Protein 2LMK (pdb70)

Solvent-accessible surface area: 4854 Å² total; per-residue (Å²): 137,110,68,40,67,59,148,97,0,56,168,15,4,36,139,36,47,44,34,88,45,119,18,70,158,38,31,131,90,2,27,110,54,29,65,176,42,12,203,58,75,96,135,120,16,59,205,39,209,34,171,53,116,55,227,132,243

GO terms:
  GO:0005186 pheromone activity (F, IDA)
  GO:0005576 extracellular region (C, IDA)
  GO:0045925 positive regulation of female receptivity (P, IDA)
  GO:0005186 pheromone activity (F, IGI)
  GO:0005576 extracellular region (C, EXP)

Secondary structure (DSSP, 8-state):
-----TTHHHHHHTTHHHHSSSTHHHHHHHHTT-TTS----SGGGG--SS---SS--

Radius of gyration: 11.9 Å; Cα contacts (8 Å, |Δi|>4): 53; chains: 1; bounding box: 39×27×18 Å

InterPro domains:
  IPR032253 Exocrine gland-secreted peptide Esp1/Esp22 [PF16590] (5-95)
  IPR043126 Esp1, core domain [G3DSA:1.20.50.60] (46-102)

B-factor: mean 38.0, std 23.05, range [0.01, 75.53]

CATH classification: 1.20.50.60

Nearest PDB structures (foldseek):
  2lmk-assembly1_A  TM=7.986E-01  e=5.859E-09  Mus musculus
  7lvs-assembly1_B  TM=3.225E-01  e=2.787E+00  Mus musculus
  2lmk-assembly1_A  TM=8.133E-01  e=1.808E-08  Mus musculus
  2lmk-assembly1_A  TM=8.043E-01  e=3.909E-07  Mus musculus
  2lmk-assembly1_A  TM=8.385E-01  e=6.388E-10  Mus musculus

Structure (mmCIF, N/CA/C/O backbone):
data_2LMK
#
_entry.id   2LMK
#
loop_
_atom_site.group_PDB
_atom_site.id
_atom_site.type_symbol
_atom_site.label_atom_id
_atom_site.label_alt_id
_atom_site.label_comp_id
_atom_site.label_asym_id
_atom_site.label_entity_id
_atom_site.label_seq_id
_atom_site.pdbx_PDB_ins_code
_atom_site.Cartn_x
_atom_site.Cartn_y
_atom_site.Cartn_z
_atom_site.occupancy
_atom_site.B_iso_or_equiv
_atom_site.auth_seq_id
_atom_site.auth_comp_id
_atom_site.auth_asym_id
_atom_site.auth_atom_id
_atom_site.pdbx_PDB_model_num
ATOM 1 N N . GLY A 1 1 ? 1.330 0.000 0.000 1.00 13.00 46 GLY A N 1
ATOM 2 C CA . GLY A 1 1 ? 2.071 0.001 -1.247 1.00 45.03 46 GLY A CA 1
ATOM 3 C C . GLY A 1 1 ? 2.949 1.228 -1.399 1.00 73.12 46 GLY A C 1
ATOM 4 O O . GLY A 1 1 ? 4.145 1.183 -1.114 1.00 22.03 46 GLY A O 1
ATOM 8 N N . SER A 1 2 ? 2.353 2.327 -1.852 1.00 23.33 47 SER A N 1
ATOM 9 C CA . SER A 1 2 ? 3.090 3.570 -2.047 1.00 11.14 47 SER A CA 1
ATOM 10 C C . SER A 1 2 ? 2.134 4.745 -2.230 1.00 72.24 47 SER A C 1
ATOM 11 O O . SER A 1 2 ? 1.104 4.623 -2.893 1.00 44.40 47 SER A O 1
ATOM 19 N N . ASN A 1 3 ? 2.483 5.882 -1.638 1.00 10.11 48 ASN A N 1
ATOM 20 C CA . ASN A 1 3 ? 1.656 7.080 -1.735 1.00 23.30 48 ASN A CA 1
ATOM 21 C C . ASN A 1 3 ? 1.396 7.444 -3.193 1.00 75.14 48 ASN A C 1
ATOM 22 O O . ASN A 1 3 ? 2.107 7.016 -4.103 1.00 1.43 48 ASN A O 1
ATOM 33 N N . PRO A 1 4 ? 0.351 8.253 -3.423 1.00 41.45 49 PRO A N 1
ATOM 34 C CA . PRO A 1 4 ? -0.027 8.694 -4.769 1.00 54.33 49 PRO A CA 1
ATOM 35 C C . PRO A 1 4 ? 0.984 9.667 -5.366 1.00 54.32 49 PRO A C 1
ATOM 36 O O . PRO A 1 4 ? 2.083 9.837 -4.838 1.00 72.33 49 PRO A O 1
ATOM 47 N N . ASP A 1 5 ? 0.605 10.304 -6.469 1.00 13.44 50 ASP A N 1
ATOM 48 C CA . ASP A 1 5 ? 1.478 11.262 -7.137 1.00 2.24 50 ASP A CA 1
ATOM 49 C C . ASP A 1 5 ? 0.885 12.667 -7.085 1.00 31.32 50 ASP A C 1
ATOM 50 O O . ASP A 1 5 ? -0.309 12.855 -6.848 1.00 24.41 50 ASP A O 1
ATOM 59 N N . PRO A 1 6 ? 1.737 13.678 -7.310 1.00 73.04 51 PRO A N 1
ATOM 60 C CA . PRO A 1 6 ? 1.319 15.083 -7.294 1.00 42.11 51 PRO A CA 1
ATOM 61 C C . PRO A 1 6 ? 0.430 15.438 -8.481 1.00 64.54 51 PRO A C 1
ATOM 62 O O . PRO A 1 6 ? -0.086 16.551 -8.571 1.00 5.24 51 PRO A O 1
ATOM 73 N N . GLN A 1 7 ? 0.256 14.483 -9.390 1.00 0.21 52 GLN A N 1
ATOM 74 C CA . GLN A 1 7 ? -0.571 14.696 -10.572 1.00 1.32 52 GLN A CA 1
ATOM 75 C C . GLN A 1 7 ? -2.016 14.289 -10.305 1.00 54.25 52 GLN A C 1
ATOM 76 O O . GLN A 1 7 ? -2.950 14.921 -10.799 1.00 45.31 52 GLN A O 1
ATOM 90 N N . GLU A 1 8 ? -2.193 13.229 -9.522 1.00 41.54 53 GLU A N 1
ATOM 91 C CA . GLU A 1 8 ? -3.526 12.738 -9.192 1.00 45.12 53 GLU A CA 1
ATOM 92 C C . GLU A 1 8 ? -4.047 13.395 -7.917 1.00 72.14 53 GLU A C 1
ATOM 93 O O . GLU A 1 8 ? -5.236 13.692 -7.801 1.00 12.15 53 GLU A O 1
ATOM 105 N N . VAL A 1 9 ? -3.149 13.618 -6.963 1.00 41.14 54 VAL A N 1
ATOM 106 C CA . VAL A 1 9 ? -3.517 14.240 -5.697 1.00 60.10 54 VAL A CA 1
ATOM 107 C C . VAL A 1 9 ? -3.855 15.714 -5.886 1.00 43.55 54 VAL A C 1
ATOM 108 O O . VAL A 1 9 ? -4.855 16.204 -5.364 1.00 35.45 54 VAL A O 1
ATOM 121 N N . GLN A 1 10 ? -3.013 16.417 -6.638 1.00 70.21 55 GLN A N 1
ATOM 122 C CA . GLN A 1 10 ? -3.223 17.836 -6.896 1.00 42.43 55 GLN A CA 1
ATOM 123 C C . GLN A 1 10 ? -4.635 18.093 -7.412 1.00 41.12 55 GLN A C 1
ATOM 124 O O . GLN A 1 10 ? -5.345 18.960 -6.902 1.00 23.23 55 GLN A O 1
ATOM 138 N N . ARG A 1 11 ? -5.036 17.334 -8.427 1.00 42.30 56 ARG A N 1
ATOM 139 C CA . ARG A 1 11 ? -6.363 17.481 -9.013 1.00 23.00 56 ARG A CA 1
ATOM 140 C C . ARG A 1 11 ? -7.443 17.049 -8.026 1.00 75.13 56 ARG A C 1
ATOM 141 O O . ARG A 1 11 ? -8.614 17.393 -8.183 1.00 54.40 56 ARG A O 1
ATOM 162 N N . ALA A 1 12 ? -7.042 16.292 -7.010 1.00 43.14 57 ALA A N 1
ATOM 163 C CA . ALA A 1 12 ? -7.975 15.814 -5.998 1.00 1.21 57 ALA A CA 1
ATOM 164 C C . ALA A 1 12 ? -8.137 16.834 -4.876 1.00 22.14 57 ALA A C 1
ATOM 165 O O . ALA A 1 12 ? -9.150 16.846 -4.175 1.00 61.20 57 ALA A O 1
ATOM 172 N N . LEU A 1 13 ? -7.133 17.688 -4.709 1.00 61.23 58 LEU A N 1
ATOM 173 C CA . LEU A 1 13 ? -7.164 18.712 -3.671 1.00 24.13 58 LEU A CA 1
ATOM 174 C C . LEU A 1 13 ? -8.360 19.639 -3.856 1.00 14.23 58 LEU A C 1
ATOM 175 O O . LEU A 1 13 ? -9.147 19.846 -2.932 1.00 24.12 58 LEU A O 1
ATOM 191 N N . ALA A 1 14 ? -8.493 20.194 -5.056 1.00 61.32 59 ALA A N 1
ATOM 192 C CA . ALA A 1 14 ? -9.596 21.095 -5.364 1.00 10.43 59 ALA A CA 1
ATOM 193 C C . ALA A 1 14 ? -10.901 20.327 -5.537 1.00 74.55 59 ALA A C 1
ATOM 194 O O . ALA A 1 14 ? -11.971 20.922 -5.664 1.00 54.13 59 ALA A O 1
ATOM 201 N N . ARG A 1 15 ? -10.806 19.001 -5.543 1.00 62.02 60 ARG A N 1
ATOM 202 C CA . ARG A 1 15 ? -11.979 18.151 -5.704 1.00 33.04 60 ARG A CA 1
ATOM 203 C C . ARG A 1 15 ? -12.680 17.933 -4.366 1.00 10.54 60 ARG A C 1
ATOM 204 O O . ARG A 1 15 ? -13.752 17.331 -4.306 1.00 54.23 60 ARG A O 1
ATOM 225 N N . ILE A 1 16 ? -12.067 18.427 -3.295 1.00 64.03 61 ILE A N 1
ATOM 226 C CA . ILE A 1 16 ? -12.632 18.287 -1.959 1.00 62.11 61 ILE A CA 1
ATOM 227 C C . ILE A 1 16 ? -13.987 18.979 -1.860 1.00 2.50 61 ILE A C 1
ATOM 228 O O . ILE A 1 16 ? -14.803 18.650 -0.999 1.00 33.04 61 ILE A O 1
ATOM 244 N N . LEU A 1 17 ? -14.220 19.939 -2.748 1.00 15.51 62 LEU A N 1
ATOM 245 C CA . LEU A 1 17 ? -15.478 20.678 -2.763 1.00 12.45 62 LEU A CA 1
ATOM 246 C C . LEU A 1 17 ? -16.530 19.948 -3.592 1.00 25.34 62 LEU A C 1
ATOM 247 O O . LEU A 1 17 ? -17.731 20.127 -3.388 1.00 63.42 62 LEU A O 1
ATOM 263 N N . CYS A 1 18 ? -16.070 19.122 -4.526 1.00 22.13 63 CYS A N 1
ATOM 264 C CA . CYS A 1 18 ? -16.969 18.362 -5.385 1.00 73.20 63 CYS A CA 1
ATOM 265 C C . CYS A 1 18 ? -17.298 17.007 -4.765 1.00 35.12 63 CYS A C 1
ATOM 266 O O . CYS A 1 18 ? -18.411 16.501 -4.908 1.00 13.33 63 CYS A O 1
ATOM 273 N N . ALA A 1 19 ? -16.322 16.425 -4.076 1.00 14.13 64 ALA A N 1
ATOM 274 C CA . ALA A 1 19 ? -16.509 15.131 -3.432 1.00 25.33 64 ALA A CA 1
ATOM 275 C C . ALA A 1 19 ? -17.349 15.263 -2.167 1.00 34.25 64 ALA A C 1
ATOM 276 O O . ALA A 1 19 ? -18.455 14.726 -2.085 1.00 10.04 64 ALA A O 1
ATOM 283 N N . LEU A 1 20 ? -16.819 15.979 -1.182 1.00 12.53 65 LEU A N 1
ATOM 284 C CA . LEU A 1 20 ? -17.521 16.182 0.081 1.00 32.31 65 LEU A CA 1
ATOM 285 C C . LEU A 1 20 ? -17.775 14.851 0.782 1.00 2.13 65 LEU A C 1
ATOM 286 O O . LEU A 1 20 ? -18.877 14.308 0.725 1.00 31.20 65 LEU A O 1
ATOM 302 N N . GLY A 1 21 ? -16.746 14.332 1.446 1.00 12.22 66 GLY A N 1
ATOM 303 C CA . GLY A 1 21 ? -16.879 13.071 2.151 1.00 23.51 66 GLY A CA 1
ATOM 304 C C . GLY A 1 21 ? -16.036 11.971 1.535 1.00 12.13 66 GLY A C 1
ATOM 305 O O . GLY A 1 21 ? -15.772 10.953 2.173 1.00 30.41 66 GLY A O 1
ATOM 309 N N . GLU A 1 22 ? -15.615 12.177 0.291 1.00 31.22 67 GLU A N 1
ATOM 310 C CA . GLU A 1 22 ? -14.800 11.193 -0.411 1.00 62.40 67 GLU A CA 1
ATOM 311 C C . GLU A 1 22 ? -13.331 11.606 -0.414 1.00 62.15 67 GLU A C 1
ATOM 312 O O . GLU A 1 22 ? -12.444 10.792 -0.151 1.00 55.04 67 GLU A O 1
ATOM 324 N N . LEU A 1 23 ? -13.080 12.875 -0.715 1.00 14.42 68 LEU A N 1
ATOM 325 C CA . LEU A 1 23 ? -11.719 13.398 -0.753 1.00 51.35 68 LEU A CA 1
ATOM 326 C C . LEU A 1 23 ? -11.089 13.379 0.635 1.00 3.13 68 LEU A C 1
ATOM 327 O O . LEU A 1 23 ? -9.865 13.360 0.772 1.00 13.04 68 LEU A O 1
ATOM 343 N N . ASP A 1 24 ? -11.932 13.382 1.662 1.00 43.10 69 ASP A N 1
ATOM 344 C CA . ASP A 1 24 ? -11.457 13.362 3.041 1.00 74.42 69 ASP A CA 1
ATOM 345 C C . ASP A 1 24 ? -10.583 12.138 3.296 1.00 3.25 69 ASP A C 1
ATOM 346 O O . ASP A 1 24 ? -9.769 12.125 4.220 1.00 2.22 69 ASP A O 1
ATOM 355 N N . LYS A 1 25 ? -10.757 11.110 2.473 1.00 43.33 70 LYS A N 1
ATOM 356 C CA . LYS A 1 25 ? -9.984 9.881 2.608 1.00 10.22 70 LYS A CA 1
ATOM 357 C C . LYS A 1 25 ? -8.564 10.070 2.084 1.00 53.55 70 LYS A C 1
ATOM 358 O O . LYS A 1 25 ? -7.637 9.382 2.510 1.00 23.44 70 LYS A O 1
ATOM 377 N N . LEU A 1 26 ? -8.401 11.009 1.157 1.00 31.42 71 LEU A N 1
ATOM 378 C CA . LEU A 1 26 ? -7.093 11.290 0.575 1.00 33.22 71 LEU A CA 1
ATOM 379 C C . LEU A 1 26 ? -6.340 12.326 1.403 1.00 55.51 71 LEU A C 1
ATOM 380 O O . LEU A 1 26 ? -5.178 12.129 1.756 1.00 43.22 71 LEU A O 1
ATOM 396 N N . VAL A 1 27 ? -7.012 13.431 1.711 1.00 13.33 72 VAL A N 1
ATOM 397 C CA . VAL A 1 27 ? -6.408 14.498 2.501 1.00 53.03 72 VAL A CA 1
ATOM 398 C C . VAL A 1 27 ? -5.833 13.958 3.805 1.00 3.10 72 VAL A C 1
ATOM 399 O O . VAL A 1 27 ? -4.879 14.512 4.352 1.00 11.05 72 VAL A O 1
ATOM 412 N N . LYS A 1 28 ? -6.418 12.872 4.299 1.00 50.31 73 LYS A N 1
ATOM 413 C CA . LYS A 1 28 ? -5.963 12.254 5.539 1.00 54.32 73 LYS A CA 1
ATOM 414 C C . LYS A 1 28 ? -4.730 11.390 5.296 1.00 53.03 73 LYS A C 1
ATOM 415 O O . LYS A 1 28 ? -3.776 11.421 6.073 1.00 43.44 73 LYS A O 1
ATOM 434 N N . ASP A 1 29 ? -4.757 10.621 4.213 1.00 63.20 74 ASP A N 1
ATOM 435 C CA . ASP A 1 29 ? -3.640 9.750 3.866 1.00 24.13 74 ASP A CA 1
ATOM 436 C C . ASP A 1 29 ? -2.643 10.476 2.969 1.00 44.23 74 ASP A C 1
ATOM 437 O O . ASP A 1 29 ? -1.796 9.850 2.332 1.00 30.42 74 ASP A O 1
ATOM 446 N N . GLN A 1 30 ? -2.751 11.800 2.923 1.00 44.12 75 GLN A N 1
ATOM 447 C CA . GLN A 1 30 ? -1.859 12.611 2.101 1.00 33.35 75 GLN A CA 1
ATOM 448 C C . GLN A 1 30 ? -1.202 13.708 2.932 1.00 42.12 75 GLN A C 1
ATOM 449 O O . GLN A 1 30 ? 0.014 13.892 2.884 1.00 61.13 75 GLN A O 1
ATOM 463 N N . ALA A 1 31 ? -2.014 14.435 3.692 1.00 21.13 76 ALA A N 1
ATOM 464 C CA . ALA A 1 31 ? -1.511 15.513 4.534 1.00 23.04 76 ALA A CA 1
ATOM 465 C C . ALA A 1 31 ? -0.990 14.975 5.863 1.00 74.31 76 ALA A C 1
ATOM 466 O O . ALA A 1 31 ? -0.371 15.702 6.638 1.00 62.21 76 ALA A O 1
ATOM 473 N N . ASN A 1 32 ? -1.248 13.696 6.119 1.00 5.25 77 ASN A N 1
ATOM 474 C CA . ASN A 1 32 ? -0.806 13.061 7.356 1.00 62.12 77 ASN A CA 1
ATOM 475 C C . ASN A 1 32 ? -0.078 11.752 7.065 1.00 43.21 77 ASN A C 1
ATOM 476 O O . ASN A 1 32 ? 0.278 11.011 7.981 1.00 42.33 77 ASN A O 1
ATOM 487 N N . ALA A 1 33 ? 0.141 11.475 5.784 1.00 54.04 78 ALA A N 1
ATOM 488 C CA . ALA A 1 33 ? 0.828 10.258 5.372 1.00 64.32 78 ALA A CA 1
ATOM 489 C C . ALA A 1 33 ? 1.939 10.566 4.374 1.00 63.35 78 ALA A C 1
ATOM 490 O O . ALA A 1 33 ? 2.595 9.660 3.860 1.00 35.11 78 ALA A O 1
ATOM 497 N N . GLY A 1 34 ? 2.146 11.851 4.102 1.00 35.02 79 GLY A N 1
ATOM 498 C CA . GLY A 1 34 ? 3.178 12.255 3.165 1.00 15.14 79 GLY A CA 1
ATOM 499 C C . GLY A 1 34 ? 2.682 13.277 2.162 1.00 54.21 79 GLY A C 1
ATOM 500 O O . GLY A 1 34 ? 2.235 12.920 1.072 1.00 34.35 79 GLY A O 1
ATOM 504 N N . GLN A 1 35 ? 2.759 14.552 2.530 1.00 21.14 80 GLN A N 1
ATOM 505 C CA . GLN A 1 35 ? 2.312 15.628 1.654 1.00 11.34 80 GLN A CA 1
ATOM 506 C C . GLN A 1 35 ? 3.442 16.093 0.742 1.00 61.21 80 GLN A C 1
ATOM 507 O O . GLN A 1 35 ? 3.324 17.113 0.063 1.00 24.42 80 GLN A O 1
ATOM 521 N N . GLN A 1 36 ? 4.536 15.338 0.732 1.00 70.23 81 GLN A N 1
ATOM 522 C CA . GLN A 1 36 ? 5.688 15.674 -0.097 1.00 73.30 81 GLN A CA 1
ATOM 523 C C . GLN A 1 36 ? 5.363 15.500 -1.577 1.00 33.21 81 GLN A C 1
ATOM 524 O O . GLN A 1 36 ? 6.118 15.939 -2.443 1.00 51.52 81 GLN A O 1
ATOM 538 N N . GLU A 1 37 ? 4.234 14.855 -1.858 1.00 44.43 82 GLU A N 1
ATOM 539 C CA . GLU A 1 37 ? 3.811 14.623 -3.234 1.00 61.22 82 GLU A CA 1
ATOM 540 C C . GLU A 1 37 ? 3.712 15.938 -4.003 1.00 31.54 82 GLU A C 1
ATOM 541 O O . GLU A 1 37 ? 4.613 16.296 -4.761 1.00 62.21 82 GLU A O 1
ATOM 553 N N . PHE A 1 38 ? 2.610 16.652 -3.801 1.00 12.11 83 PHE A N 1
ATOM 554 C CA . PHE A 1 38 ? 2.391 17.926 -4.475 1.00 51.42 83 PHE A CA 1
ATOM 555 C C . PHE A 1 38 ? 3.104 19.059 -3.742 1.00 50.15 83 PHE A C 1
ATOM 556 O O . PHE A 1 38 ? 3.836 18.828 -2.780 1.00 21.20 83 PHE A O 1
ATOM 573 N N . LYS A 1 39 ? 2.885 20.285 -4.205 1.00 42.24 84 LYS A N 1
ATOM 574 C CA . LYS A 1 39 ? 3.505 21.456 -3.596 1.00 30.34 84 LYS A CA 1
ATOM 575 C C . LYS A 1 39 ? 2.475 22.556 -3.360 1.00 21.12 84 LYS A C 1
ATOM 576 O O . LYS A 1 39 ? 2.822 23.671 -2.968 1.00 54.11 84 LYS A O 1
ATOM 595 N N . LEU A 1 40 ? 1.208 22.235 -3.599 1.00 44.20 85 LEU A N 1
ATOM 596 C CA . LEU A 1 40 ? 0.127 23.196 -3.411 1.00 2.30 85 LEU A CA 1
ATOM 597 C C . LEU A 1 40 ? -0.442 23.106 -1.999 1.00 33.12 85 LEU A C 1
ATOM 598 O O . LEU A 1 40 ? -0.514 22.033 -1.400 1.00 32.24 85 LEU A O 1
ATOM 614 N N . PRO A 1 41 ? -0.859 24.258 -1.454 1.00 14.32 86 PRO A N 1
ATOM 615 C CA . PRO A 1 41 ? -1.433 24.335 -0.107 1.00 2.11 86 PRO A CA 1
ATOM 616 C C . PRO A 1 41 ? -2.809 23.684 -0.025 1.00 15.51 86 PRO A C 1
ATOM 617 O O . PRO A 1 41 ? -3.409 23.345 -1.045 1.00 70.12 86 PRO A O 1
ATOM 628 N N . LYS A 1 42 ? -3.306 23.514 1.196 1.00 73.35 87 LYS A N 1
ATOM 629 C CA . LYS A 1 42 ? -4.614 22.905 1.412 1.00 44.33 87 LYS A CA 1
ATOM 630 C C . LYS A 1 42 ? -5.710 23.966 1.438 1.00 64.22 87 LYS A C 1
ATOM 631 O O . LYS A 1 42 ? -6.880 23.669 1.197 1.00 62.31 87 LYS A O 1
ATOM 650 N N . ASP A 1 43 ? -5.323 25.203 1.730 1.00 62.41 88 ASP A N 1
ATOM 651 C CA . ASP A 1 43 ? -6.272 26.308 1.785 1.00 75.04 88 ASP A CA 1
ATOM 652 C C . ASP A 1 43 ? -6.719 26.711 0.383 1.00 61.34 88 ASP A C 1
ATOM 653 O O . ASP A 1 43 ? -7.805 27.261 0.200 1.00 40.13 88 ASP A O 1
ATOM 662 N N . PHE A 1 44 ? -5.873 26.434 -0.605 1.00 34.35 89 PHE A N 1
ATOM 663 C CA . PHE A 1 44 ? -6.180 26.769 -1.990 1.00 62.03 89 PHE A CA 1
ATOM 664 C C . PHE A 1 44 ? -7.484 26.112 -2.433 1.00 41.22 89 PHE A C 1
ATOM 665 O O . PHE A 1 44 ? -8.130 26.563 -3.380 1.00 20.21 89 PHE A O 1
ATOM 682 N N . THR A 1 45 ? -7.866 25.043 -1.742 1.00 23.32 90 THR A N 1
ATOM 683 C CA . THR A 1 45 ? -9.091 24.322 -2.064 1.00 22.15 90 THR A CA 1
ATOM 684 C C . THR A 1 45 ? -10.275 24.871 -1.276 1.00 22.22 90 THR A C 1
ATOM 685 O O . THR A 1 45 ? -11.072 24.112 -0.726 1.00 11.54 90 THR A O 1
ATOM 696 N N . GLY A 1 46 ? -10.384 26.195 -1.226 1.00 50.11 91 GLY A N 1
ATOM 697 C CA . GLY A 1 46 ? -11.475 26.823 -0.503 1.00 63.24 91 GLY A CA 1
ATOM 698 C C . GLY A 1 46 ? -12.669 27.112 -1.392 1.00 25.44 91 GLY A C 1
ATOM 699 O O . GLY A 1 46 ? -13.784 27.293 -0.904 1.00 33.32 91 GLY A O 1
ATOM 703 N N . ARG A 1 47 ? -12.434 27.156 -2.699 1.00 53.41 92 ARG A N 1
ATOM 704 C CA . ARG A 1 47 ? -13.499 27.428 -3.657 1.00 40.31 92 ARG A CA 1
ATOM 705 C C . ARG A 1 47 ? -13.243 26.703 -4.975 1.00 32.52 92 ARG A C 1
ATOM 706 O O . ARG A 1 47 ? -12.110 26.642 -5.452 1.00 10.11 92 ARG A O 1
ATOM 727 N N . SER A 1 48 ? -14.304 26.153 -5.557 1.00 61.42 93 SER A N 1
ATOM 728 C CA . SER A 1 48 ? -14.194 25.427 -6.817 1.00 43.13 93 SER A CA 1
ATOM 729 C C . SER A 1 48 ? -15.405 25.695 -7.706 1.00 24.20 93 SER A C 1
ATOM 730 O O . SER A 1 48 ? -16.303 26.453 -7.340 1.00 43.43 93 SER A O 1
ATOM 738 N N . LYS A 1 49 ? -15.422 25.066 -8.876 1.00 40.14 94 LYS A N 1
ATOM 739 C CA . LYS A 1 49 ? -16.522 25.234 -9.819 1.00 64.51 94 LYS A CA 1
ATOM 740 C C . LYS A 1 49 ? -17.646 24.245 -9.525 1.00 44.11 94 LYS A C 1
ATOM 741 O O . LYS A 1 49 ? -18.800 24.476 -9.887 1.00 64.25 94 LYS A O 1
ATOM 760 N N . CYS A 1 50 ? -17.302 23.144 -8.865 1.00 43.30 95 CYS A N 1
ATOM 761 C CA . CYS A 1 50 ? -18.281 22.121 -8.521 1.00 33.11 95 CYS A CA 1
ATOM 762 C C . CYS A 1 50 ? -18.844 22.355 -7.122 1.00 24.23 95 CYS A C 1
ATOM 763 O O . CYS A 1 50 ? -18.362 21.782 -6.144 1.00 62.03 95 CYS A O 1
ATOM 770 N N . ARG A 1 51 ? -19.866 23.200 -7.034 1.00 63.24 96 ARG A N 1
ATOM 771 C CA . ARG A 1 51 ? -20.493 23.510 -5.756 1.00 12.34 96 ARG A CA 1
ATOM 772 C C . ARG A 1 51 ? -20.901 22.234 -5.026 1.00 75.32 96 ARG A C 1
ATOM 773 O O . ARG A 1 51 ? -20.993 21.164 -5.629 1.00 43.42 96 ARG A O 1
ATOM 794 N N . SER A 1 52 ? -21.145 22.354 -3.725 1.00 74.11 97 SER A N 1
ATOM 795 C CA . SER A 1 52 ? -21.540 21.209 -2.912 1.00 43.24 97 SER A CA 1
ATOM 796 C C . SER A 1 52 ? -22.739 20.494 -3.527 1.00 14.34 97 SER A C 1
ATOM 797 O O . SER A 1 52 ? -22.890 19.279 -3.390 1.00 10.43 97 SER A O 1
ATOM 805 N N . LEU A 1 53 ? -23.591 21.256 -4.204 1.00 1.41 98 LEU A N 1
ATOM 806 C CA . LEU A 1 53 ? -24.779 20.697 -4.840 1.00 44.43 98 LEU A CA 1
ATOM 807 C C . LEU A 1 53 ? -25.619 19.918 -3.835 1.00 34.45 98 LEU A C 1
ATOM 808 O O . LEU A 1 53 ? -26.334 18.985 -4.198 1.00 74.05 98 LEU A O 1
ATOM 824 N N . GLY A 1 54 ? -25.530 20.308 -2.567 1.00 5.13 99 GLY A N 1
ATOM 825 C CA . GLY A 1 54 ? -26.289 19.636 -1.528 1.00 44.51 99 GLY A CA 1
ATOM 826 C C . GLY A 1 54 ? -27.378 20.515 -0.946 1.00 3.34 99 GLY A C 1
ATOM 827 O O . GLY A 1 54 ? -28.529 20.095 -0.833 1.00 14.43 99 GLY A O 1
ATOM 831 N N . ARG A 1 55 ? -27.013 21.738 -0.573 1.00 72.11 100 ARG A N 1
ATOM 832 C CA . ARG A 1 55 ? -27.967 22.677 0.004 1.00 55.12 100 ARG A CA 1
ATOM 833 C C . ARG A 1 55 ? -28.627 23.519 -1.084 1.00 53.14 100 ARG A C 1
ATOM 834 O O . ARG A 1 55 ? -28.699 24.744 -0.977 1.00 62.34 100 ARG A O 1
ATOM 855 N N . ILE A 1 56 ? -29.107 22.854 -2.130 1.00 50.41 101 ILE A N 1
ATOM 856 C CA . ILE A 1 56 ? -29.761 23.541 -3.237 1.00 11.42 101 ILE A CA 1
ATOM 857 C C . ILE A 1 56 ? -31.277 23.530 -3.072 1.00 70.22 101 ILE A C 1
ATOM 858 O O . ILE A 1 56 ? -32.013 23.242 -4.016 1.00 72.02 101 ILE A O 1
ATOM 874 N N . LYS A 1 57 ? -31.738 23.846 -1.867 1.00 11.40 102 LYS A N 1
ATOM 875 C CA . LYS A 1 57 ? -33.167 23.876 -1.577 1.00 41.14 102 LYS A CA 1
ATOM 876 C C . LYS A 1 57 ? -33.489 24.946 -0.539 1.00 75.11 102 LYS A C 1
ATOM 877 O O . LYS A 1 57 ? -32.594 25.618 -0.027 1.00 42.23 102 LYS A O 1
ATOM 896 N N . GLY A 1 1 ? -4.810 5.519 -2.271 1.00 60.24 46 GLY A N 2
ATOM 897 C CA . GLY A 1 1 ? -3.576 6.283 -2.303 1.00 74.52 46 GLY A CA 2
ATOM 898 C C . GLY A 1 1 ? -2.455 5.544 -3.007 1.00 53.02 46 GLY A C 2
ATOM 899 O O . GLY A 1 1 ? -2.153 5.821 -4.168 1.00 0.23 46 GLY A O 2
ATOM 903 N N . SER A 1 2 ? -1.836 4.602 -2.303 1.00 43.02 47 SER A N 2
ATOM 904 C CA . SER A 1 2 ? -0.738 3.825 -2.866 1.00 44.01 47 SER A CA 2
ATOM 905 C C . SER A 1 2 ? 0.416 4.734 -3.277 1.00 44.31 47 SER A C 2
ATOM 906 O O . SER A 1 2 ? 0.982 4.587 -4.360 1.00 33.03 47 SER A O 2
ATOM 914 N N . ASN A 1 3 ? 0.760 5.675 -2.404 1.00 2.24 48 ASN A N 2
ATOM 915 C CA . ASN A 1 3 ? 1.846 6.610 -2.675 1.00 24.12 48 ASN A CA 2
ATOM 916 C C . ASN A 1 3 ? 1.635 7.317 -4.010 1.00 14.42 48 ASN A C 2
ATOM 917 O O . ASN A 1 3 ? 2.372 7.111 -4.974 1.00 73.30 48 ASN A O 2
ATOM 928 N N . PRO A 1 4 ? 0.604 8.173 -4.069 1.00 14.32 49 PRO A N 2
ATOM 929 C CA . PRO A 1 4 ? 0.271 8.930 -5.280 1.00 21.14 49 PRO A CA 2
ATOM 930 C C . PRO A 1 4 ? 1.307 10.003 -5.595 1.00 42.32 49 PRO A C 2
ATOM 931 O O . PRO A 1 4 ? 2.389 10.027 -5.008 1.00 12.34 49 PRO A O 2
ATOM 942 N N . ASP A 1 5 ? 0.970 10.889 -6.525 1.00 54.54 50 ASP A N 2
ATOM 943 C CA . ASP A 1 5 ? 1.871 11.967 -6.918 1.00 35.11 50 ASP A CA 2
ATOM 944 C C . ASP A 1 5 ? 1.228 13.329 -6.674 1.00 31.32 50 ASP A C 2
ATOM 945 O O . ASP A 1 5 ? 0.011 13.452 -6.536 1.00 53.42 50 ASP A O 2
ATOM 954 N N . PRO A 1 6 ? 2.064 14.376 -6.617 1.00 53.35 51 PRO A N 2
ATOM 955 C CA . PRO A 1 6 ? 1.600 15.748 -6.389 1.00 75.11 51 PRO A CA 2
ATOM 956 C C . PRO A 1 6 ? 0.826 16.304 -7.580 1.00 22.01 51 PRO A C 2
ATOM 957 O O . PRO A 1 6 ? 0.251 17.389 -7.505 1.00 14.12 51 PRO A O 2
ATOM 968 N N . GLN A 1 7 ? 0.817 15.553 -8.677 1.00 4.33 52 GLN A N 2
ATOM 969 C CA . GLN A 1 7 ? 0.114 15.973 -9.883 1.00 63.22 52 GLN A CA 2
ATOM 970 C C . GLN A 1 7 ? -1.308 15.422 -9.904 1.00 1.53 52 GLN A C 2
ATOM 971 O O . GLN A 1 7 ? -2.219 16.053 -10.439 1.00 31.14 52 GLN A O 2
ATOM 985 N N . GLU A 1 8 ? -1.489 14.243 -9.318 1.00 33.01 53 GLU A N 2
ATOM 986 C CA . GLU A 1 8 ? -2.801 13.608 -9.271 1.00 12.14 53 GLU A CA 2
ATOM 987 C C . GLU A 1 8 ? -3.562 14.024 -8.015 1.00 21.43 53 GLU A C 2
ATOM 988 O O . GLU A 1 8 ? -4.792 14.003 -7.985 1.00 74.41 53 GLU A O 2
ATOM 1000 N N . VAL A 1 9 ? -2.820 14.401 -6.978 1.00 61.32 54 VAL A N 2
ATOM 1001 C CA . VAL A 1 9 ? -3.423 14.822 -5.719 1.00 60.33 54 VAL A CA 2
ATOM 1002 C C . VAL A 1 9 ? -3.831 16.290 -5.769 1.00 75.44 54 VAL A C 2
ATOM 1003 O O . VAL A 1 9 ? -4.935 16.651 -5.362 1.00 30.44 54 VAL A O 2
ATOM 1016 N N . GLN A 1 10 ? -2.934 17.131 -6.273 1.00 11.03 55 GLN A N 2
ATOM 1017 C CA . GLN A 1 10 ? -3.202 18.561 -6.376 1.00 22.40 55 GLN A CA 2
ATOM 1018 C C . GLN A 1 10 ? -4.479 18.819 -7.169 1.00 2.54 55 GLN A C 2
ATOM 1019 O O . GLN A 1 10 ? -5.210 19.771 -6.893 1.00 21.11 55 GLN A O 2
ATOM 1033 N N . ARG A 1 11 ? -4.741 17.967 -8.154 1.00 43.10 56 ARG A N 2
ATOM 1034 C CA . ARG A 1 11 ? -5.929 18.105 -8.988 1.00 22.13 56 ARG A CA 2
ATOM 1035 C C . ARG A 1 11 ? -7.181 17.686 -8.223 1.00 70.42 56 ARG A C 2
ATOM 1036 O O . ARG A 1 11 ? -8.297 18.047 -8.595 1.00 72.50 56 ARG A O 2
ATOM 1057 N N . ALA A 1 12 ? -6.987 16.921 -7.154 1.00 2.04 57 ALA A N 2
ATOM 1058 C CA . ALA A 1 12 ? -8.100 16.454 -6.336 1.00 64.13 57 ALA A CA 2
ATOM 1059 C C . ALA A 1 12 ? -8.459 17.475 -5.262 1.00 43.45 57 ALA A C 2
ATOM 1060 O O . ALA A 1 12 ? -9.575 17.478 -4.742 1.00 53.13 57 ALA A O 2
ATOM 1067 N N . LEU A 1 13 ? -7.506 18.341 -4.934 1.00 53.21 58 LEU A N 2
ATOM 1068 C CA . LEU A 1 13 ? -7.722 19.368 -3.921 1.00 11.22 58 LEU A CA 2
ATOM 1069 C C . LEU A 1 13 ? -8.985 20.170 -4.218 1.00 73.33 58 LEU A C 2
ATOM 1070 O O . LEU A 1 13 ? -9.799 20.418 -3.329 1.00 24.12 58 LEU A O 2
ATOM 1086 N N . ALA A 1 14 ? -9.143 20.570 -5.476 1.00 15.03 59 ALA A N 2
ATOM 1087 C CA . ALA A 1 14 ? -10.310 21.339 -5.891 1.00 45.54 59 ALA A CA 2
ATOM 1088 C C . ALA A 1 14 ? -11.549 20.455 -5.976 1.00 11.30 59 ALA A C 2
ATOM 1089 O O . ALA A 1 14 ? -12.676 20.951 -6.004 1.00 63.23 59 ALA A O 2
ATOM 1096 N N . ARG A 1 15 ? -11.334 19.145 -6.017 1.00 24.53 60 ARG A N 2
ATOM 1097 C CA . ARG A 1 15 ? -12.434 18.192 -6.100 1.00 62.41 60 ARG A CA 2
ATOM 1098 C C . ARG A 1 15 ? -13.064 17.968 -4.729 1.00 35.12 60 ARG A C 2
ATOM 1099 O O . ARG A 1 15 ? -14.066 17.262 -4.603 1.00 3.20 60 ARG A O 2
ATOM 1120 N N . ILE A 1 16 ? -12.472 18.573 -3.705 1.00 23.20 61 ILE A N 2
ATOM 1121 C CA . ILE A 1 16 ? -12.976 18.440 -2.344 1.00 22.12 61 ILE A CA 2
ATOM 1122 C C . ILE A 1 16 ? -14.323 19.136 -2.186 1.00 54.03 61 ILE A C 2
ATOM 1123 O O . ILE A 1 16 ? -15.030 18.928 -1.199 1.00 55.13 61 ILE A O 2
ATOM 1139 N N . LEU A 1 17 ? -14.674 19.962 -3.166 1.00 33.12 62 LEU A N 2
ATOM 1140 C CA . LEU A 1 17 ? -15.939 20.688 -3.138 1.00 12.33 62 LEU A CA 2
ATOM 1141 C C . LEU A 1 17 ? -17.043 19.886 -3.820 1.00 42.51 62 LEU A C 2
ATOM 1142 O O . LEU A 1 17 ? -18.205 19.942 -3.417 1.00 51.12 62 LEU A O 2
ATOM 1158 N N . CYS A 1 18 ? -16.671 19.139 -4.854 1.00 52.43 63 CYS A N 2
ATOM 1159 C CA . CYS A 1 18 ? -17.628 18.324 -5.592 1.00 52.03 63 CYS A CA 2
ATOM 1160 C C . CYS A 1 18 ? -17.729 16.925 -4.991 1.00 2.21 63 CYS A C 2
ATOM 1161 O O . CYS A 1 18 ? -18.825 16.404 -4.785 1.00 5.32 63 CYS A O 2
ATOM 1168 N N . ALA A 1 19 ? -16.577 16.323 -4.712 1.00 14.15 64 ALA A N 2
ATOM 1169 C CA . ALA A 1 19 ? -16.535 14.986 -4.132 1.00 13.41 64 ALA A CA 2
ATOM 1170 C C . ALA A 1 19 ? -17.512 14.862 -2.967 1.00 60.03 64 ALA A C 2
ATOM 1171 O O . ALA A 1 19 ? -18.616 14.339 -3.123 1.00 55.40 64 ALA A O 2
ATOM 1178 N N . LEU A 1 20 ? -17.099 15.344 -1.801 1.00 5.23 65 LEU A N 2
ATOM 1179 C CA . LEU A 1 20 ? -17.937 15.286 -0.608 1.00 53.44 65 LEU A CA 2
ATOM 1180 C C . LEU A 1 20 ? -18.347 13.850 -0.300 1.00 24.13 65 LEU A C 2
ATOM 1181 O O . LEU A 1 20 ? -19.530 13.515 -0.311 1.00 33.15 65 LEU A O 2
ATOM 1197 N N . GLY A 1 21 ? -17.358 13.005 -0.022 1.00 72.34 66 GLY A N 2
ATOM 1198 C CA . GLY A 1 21 ? -17.636 11.614 0.288 1.00 50.53 66 GLY A CA 2
ATOM 1199 C C . GLY A 1 21 ? -16.593 10.674 -0.282 1.00 70.32 66 GLY A C 2
ATOM 1200 O O . GLY A 1 21 ? -16.465 9.535 0.166 1.00 60.11 66 GLY A O 2
ATOM 1204 N N . GLU A 1 22 ? -15.847 11.150 -1.274 1.00 52.21 67 GLU A N 2
ATOM 1205 C CA . GLU A 1 22 ? -14.812 10.342 -1.907 1.00 71.52 67 GLU A CA 2
ATOM 1206 C C . GLU A 1 22 ? -13.430 10.944 -1.671 1.00 12.30 67 GLU A C 2
ATOM 1207 O O . GLU A 1 22 ? -12.430 10.228 -1.607 1.00 74.30 67 GLU A O 2
ATOM 1219 N N . LEU A 1 23 ? -13.382 12.266 -1.543 1.00 21.43 68 LEU A N 2
ATOM 1220 C CA . LEU A 1 23 ? -12.123 12.967 -1.314 1.00 71.40 68 LEU A CA 2
ATOM 1221 C C . LEU A 1 23 ? -11.605 12.709 0.097 1.00 21.13 68 LEU A C 2
ATOM 1222 O O . LEU A 1 23 ? -10.416 12.872 0.372 1.00 11.43 68 LEU A O 2
ATOM 1238 N N . ASP A 1 24 ? -12.504 12.303 0.987 1.00 11.31 69 ASP A N 2
ATOM 1239 C CA . ASP A 1 24 ? -12.137 12.019 2.370 1.00 54.43 69 ASP A CA 2
ATOM 1240 C C . ASP A 1 24 ? -11.100 10.903 2.438 1.00 32.24 69 ASP A C 2
ATOM 1241 O O . ASP A 1 24 ? -10.419 10.734 3.450 1.00 12.52 69 ASP A O 2
ATOM 1250 N N . LYS A 1 25 ? -10.986 10.141 1.356 1.00 42.12 70 LYS A N 2
ATOM 1251 C CA . LYS A 1 25 ? -10.032 9.040 1.292 1.00 51.04 70 LYS A CA 2
ATOM 1252 C C . LYS A 1 25 ? -8.657 9.536 0.855 1.00 73.23 70 LYS A C 2
ATOM 1253 O O . LYS A 1 25 ? -7.696 8.767 0.803 1.00 13.04 70 LYS A O 2
ATOM 1272 N N . LEU A 1 26 ? -8.570 10.824 0.542 1.00 20.02 71 LEU A N 2
ATOM 1273 C CA . LEU A 1 26 ? -7.312 11.423 0.111 1.00 4.01 71 LEU A CA 2
ATOM 1274 C C . LEU A 1 26 ? -6.950 12.619 0.986 1.00 50.11 71 LEU A C 2
ATOM 1275 O O . LEU A 1 26 ? -5.848 12.694 1.529 1.00 64.12 71 LEU A O 2
ATOM 1291 N N . VAL A 1 27 ? -7.887 13.552 1.120 1.00 10.41 72 VAL A N 2
ATOM 1292 C CA . VAL A 1 27 ? -7.669 14.744 1.932 1.00 63.31 72 VAL A CA 2
ATOM 1293 C C . VAL A 1 27 ? -7.257 14.373 3.352 1.00 2.02 72 VAL A C 2
ATOM 1294 O O . VAL A 1 27 ? -6.603 15.153 4.045 1.00 52.31 72 VAL A O 2
ATOM 1307 N N . LYS A 1 28 ? -7.643 13.176 3.781 1.00 40.11 73 LYS A N 2
ATOM 1308 C CA . LYS A 1 28 ? -7.313 12.699 5.119 1.00 71.14 73 LYS A CA 2
ATOM 1309 C C . LYS A 1 28 ? -6.193 11.665 5.067 1.00 43.15 73 LYS A C 2
ATOM 1310 O O . LYS A 1 28 ? -5.371 11.580 5.979 1.00 3.21 73 LYS A O 2
ATOM 1329 N N . ASP A 1 29 ? -6.166 10.883 3.993 1.00 24.44 74 ASP A N 2
ATOM 1330 C CA . ASP A 1 29 ? -5.144 9.856 3.821 1.00 12.03 74 ASP A CA 2
ATOM 1331 C C . ASP A 1 29 ? -3.857 10.458 3.267 1.00 62.13 74 ASP A C 2
ATOM 1332 O O . ASP A 1 29 ? -2.894 9.742 2.994 1.00 62.02 74 ASP A O 2
ATOM 1341 N N . GLN A 1 30 ? -3.849 11.777 3.102 1.00 31.22 75 GLN A N 2
ATOM 1342 C CA . GLN A 1 30 ? -2.680 12.474 2.578 1.00 34.13 75 GLN A CA 2
ATOM 1343 C C . GLN A 1 30 ? -2.222 13.566 3.539 1.00 11.10 75 GLN A C 2
ATOM 1344 O O . GLN A 1 30 ? -1.135 13.488 4.110 1.00 21.42 75 GLN A O 2
ATOM 1358 N N . ALA A 1 31 ? -3.058 14.584 3.712 1.00 54.41 76 ALA A N 2
ATOM 1359 C CA . ALA A 1 31 ? -2.740 15.692 4.605 1.00 64.44 76 ALA A CA 2
ATOM 1360 C C . ALA A 1 31 ? -2.734 15.239 6.061 1.00 62.33 76 ALA A C 2
ATOM 1361 O O . ALA A 1 31 ? -2.034 15.810 6.895 1.00 10.44 76 ALA A O 2
ATOM 1368 N N . ASN A 1 32 ? -3.519 14.208 6.358 1.00 10.52 77 ASN A N 2
ATOM 1369 C CA . ASN A 1 32 ? -3.605 13.680 7.715 1.00 61.33 77 ASN A CA 2
ATOM 1370 C C . ASN A 1 32 ? -2.900 12.331 7.818 1.00 21.34 77 ASN A C 2
ATOM 1371 O O . ASN A 1 32 ? -2.993 11.647 8.837 1.00 4.25 77 ASN A O 2
ATOM 1382 N N . ALA A 1 33 ? -2.195 11.955 6.756 1.00 22.45 78 ALA A N 2
ATOM 1383 C CA . ALA A 1 33 ? -1.472 10.689 6.729 1.00 41.23 78 ALA A CA 2
ATOM 1384 C C . ALA A 1 33 ? -0.040 10.886 6.244 1.00 65.11 78 ALA A C 2
ATOM 1385 O O . ALA A 1 33 ? 0.708 9.923 6.077 1.00 34.23 78 ALA A O 2
ATOM 1392 N N . GLY A 1 34 ? 0.337 12.141 6.018 1.00 21.01 79 GLY A N 2
ATOM 1393 C CA . GLY A 1 34 ? 1.679 12.441 5.554 1.00 71.34 79 GLY A CA 2
ATOM 1394 C C . GLY A 1 34 ? 1.692 13.021 4.153 1.00 15.45 79 GLY A C 2
ATOM 1395 O O . GLY A 1 34 ? 1.824 12.290 3.173 1.00 23.50 79 GLY A O 2
ATOM 1399 N N . GLN A 1 35 ? 1.551 14.340 4.060 1.00 24.30 80 GLN A N 2
ATOM 1400 C CA . GLN A 1 35 ? 1.545 15.017 2.769 1.00 51.12 80 GLN A CA 2
ATOM 1401 C C . GLN A 1 35 ? 2.946 15.056 2.167 1.00 32.23 80 GLN A C 2
ATOM 1402 O O . GLN A 1 35 ? 3.616 16.087 2.199 1.00 1.40 80 GLN A O 2
ATOM 1416 N N . GLN A 1 36 ? 3.381 13.925 1.621 1.00 41.34 81 GLN A N 2
ATOM 1417 C CA . GLN A 1 36 ? 4.703 13.831 1.013 1.00 62.31 81 GLN A CA 2
ATOM 1418 C C . GLN A 1 36 ? 4.635 14.110 -0.485 1.00 22.02 81 GLN A C 2
ATOM 1419 O O . GLN A 1 36 ? 5.651 14.389 -1.120 1.00 4.41 81 GLN A O 2
ATOM 1433 N N . GLU A 1 37 ? 3.431 14.032 -1.042 1.00 71.14 82 GLU A N 2
ATOM 1434 C CA . GLU A 1 37 ? 3.232 14.275 -2.466 1.00 52.33 82 GLU A CA 2
ATOM 1435 C C . GLU A 1 37 ? 3.360 15.762 -2.787 1.00 63.43 82 GLU A C 2
ATOM 1436 O O . GLU A 1 37 ? 4.397 16.216 -3.271 1.00 4.35 82 GLU A O 2
ATOM 1448 N N . PHE A 1 38 ? 2.299 16.513 -2.516 1.00 12.42 83 PHE A N 2
ATOM 1449 C CA . PHE A 1 38 ? 2.291 17.948 -2.777 1.00 2.13 83 PHE A CA 2
ATOM 1450 C C . PHE A 1 38 ? 3.020 18.706 -1.671 1.00 32.02 83 PHE A C 2
ATOM 1451 O O . PHE A 1 38 ? 3.545 18.106 -0.733 1.00 23.11 83 PHE A O 2
ATOM 1468 N N . LYS A 1 39 ? 3.048 20.029 -1.788 1.00 14.21 84 LYS A N 2
ATOM 1469 C CA . LYS A 1 39 ? 3.710 20.872 -0.799 1.00 64.54 84 LYS A CA 2
ATOM 1470 C C . LYS A 1 39 ? 3.062 22.251 -0.738 1.00 22.14 84 LYS A C 2
ATOM 1471 O O . LYS A 1 39 ? 3.738 23.257 -0.516 1.00 63.54 84 LYS A O 2
ATOM 1490 N N . LEU A 1 40 ? 1.749 22.291 -0.933 1.00 12.52 85 LEU A N 2
ATOM 1491 C CA . LEU A 1 40 ? 1.009 23.548 -0.898 1.00 14.14 85 LEU A CA 2
ATOM 1492 C C . LEU A 1 40 ? -0.289 23.394 -0.111 1.00 20.23 85 LEU A C 2
ATOM 1493 O O . LEU A 1 40 ? -0.804 22.291 0.075 1.00 70.04 85 LEU A O 2
ATOM 1509 N N . PRO A 1 41 ? -0.833 24.525 0.362 1.00 4.13 86 PRO A N 2
ATOM 1510 C CA . PRO A 1 41 ? -2.079 24.542 1.134 1.00 5.24 86 PRO A CA 2
ATOM 1511 C C . PRO A 1 41 ? -3.294 24.199 0.280 1.00 14.34 86 PRO A C 2
ATOM 1512 O O . PRO A 1 41 ? -3.160 23.754 -0.859 1.00 70.54 86 PRO A O 2
ATOM 1523 N N . LYS A 1 42 ? -4.482 24.410 0.838 1.00 2.31 87 LYS A N 2
ATOM 1524 C CA . LYS A 1 42 ? -5.723 24.126 0.128 1.00 62.53 87 LYS A CA 2
ATOM 1525 C C . LYS A 1 42 ? -6.209 25.355 -0.633 1.00 2.11 87 LYS A C 2
ATOM 1526 O O . LYS A 1 42 ? -7.365 25.422 -1.050 1.00 71.54 87 LYS A O 2
ATOM 1545 N N . ASP A 1 43 ? -5.319 26.325 -0.811 1.00 2.25 88 ASP A N 2
ATOM 1546 C CA . ASP A 1 43 ? -5.657 27.552 -1.523 1.00 64.45 88 ASP A CA 2
ATOM 1547 C C . ASP A 1 43 ? -6.133 27.243 -2.940 1.00 3.43 88 ASP A C 2
ATOM 1548 O O . ASP A 1 43 ? -6.839 28.041 -3.556 1.00 14.43 88 ASP A O 2
ATOM 1557 N N . PHE A 1 44 ? -5.740 26.081 -3.451 1.00 2.33 89 PHE A N 2
ATOM 1558 C CA . PHE A 1 44 ? -6.124 25.668 -4.795 1.00 55.33 89 PHE A CA 2
ATOM 1559 C C . PHE A 1 44 ? -7.572 25.186 -4.823 1.00 23.42 89 PHE A C 2
ATOM 1560 O O . PHE A 1 44 ? -8.118 24.883 -5.884 1.00 52.43 89 PHE A O 2
ATOM 1577 N N . THR A 1 45 ? -8.188 25.115 -3.647 1.00 32.20 90 THR A N 2
ATOM 1578 C CA . THR A 1 45 ? -9.571 24.668 -3.535 1.00 23.44 90 THR A CA 2
ATOM 1579 C C . THR A 1 45 ? -10.530 25.852 -3.487 1.00 25.30 90 THR A C 2
ATOM 1580 O O . THR A 1 45 ? -11.667 25.724 -3.037 1.00 34.11 90 THR A O 2
ATOM 1591 N N . GLY A 1 46 ? -10.062 27.005 -3.955 1.00 52.12 91 GLY A N 2
ATOM 1592 C CA . GLY A 1 46 ? -10.892 28.196 -3.957 1.00 70.32 91 GLY A CA 2
ATOM 1593 C C . GLY A 1 46 ? -10.804 28.961 -5.263 1.00 14.24 91 GLY A C 2
ATOM 1594 O O . GLY A 1 46 ? -10.980 30.179 -5.288 1.00 50.54 91 GLY A O 2
ATOM 1598 N N . ARG A 1 47 ? -10.531 28.246 -6.349 1.00 4.22 92 ARG A N 2
ATOM 1599 C CA . ARG A 1 47 ? -10.417 28.867 -7.663 1.00 60.53 92 ARG A CA 2
ATOM 1600 C C . ARG A 1 47 ? -11.488 28.334 -8.610 1.00 71.34 92 ARG A C 2
ATOM 1601 O O . ARG A 1 47 ? -11.892 29.015 -9.553 1.00 62.51 92 ARG A O 2
ATOM 1622 N N . SER A 1 48 ? -11.944 27.112 -8.353 1.00 24.21 93 SER A N 2
ATOM 1623 C CA . SER A 1 48 ? -12.965 26.486 -9.185 1.00 24.53 93 SER A CA 2
ATOM 1624 C C . SER A 1 48 ? -14.314 27.172 -8.997 1.00 33.52 93 SER A C 2
ATOM 1625 O O . SER A 1 48 ? -14.408 28.221 -8.360 1.00 23.13 93 SER A O 2
ATOM 1633 N N . LYS A 1 49 ? -15.359 26.571 -9.556 1.00 70.24 94 LYS A N 2
ATOM 1634 C CA . LYS A 1 49 ? -16.705 27.121 -9.451 1.00 73.31 94 LYS A CA 2
ATOM 1635 C C . LYS A 1 49 ? -17.633 26.152 -8.725 1.00 13.55 94 LYS A C 2
ATOM 1636 O O . LYS A 1 49 ? -18.836 26.394 -8.613 1.00 5.41 94 LYS A O 2
ATOM 1655 N N . CYS A 1 50 ? -17.068 25.056 -8.231 1.00 2.13 95 CYS A N 2
ATOM 1656 C CA . CYS A 1 50 ? -17.844 24.051 -7.514 1.00 4.54 95 CYS A CA 2
ATOM 1657 C C . CYS A 1 50 ? -18.267 24.568 -6.142 1.00 13.52 95 CYS A C 2
ATOM 1658 O O . CYS A 1 50 ? -17.641 24.256 -5.129 1.00 12.11 95 CYS A O 2
ATOM 1665 N N . ARG A 1 51 ? -19.334 25.360 -6.118 1.00 12.52 96 ARG A N 2
ATOM 1666 C CA . ARG A 1 51 ? -19.841 25.922 -4.871 1.00 73.44 96 ARG A CA 2
ATOM 1667 C C . ARG A 1 51 ? -20.100 24.822 -3.846 1.00 23.04 96 ARG A C 2
ATOM 1668 O O . ARG A 1 51 ? -19.999 23.635 -4.155 1.00 23.24 96 ARG A O 2
ATOM 1689 N N . SER A 1 52 ? -20.433 25.226 -2.624 1.00 20.01 97 SER A N 2
ATOM 1690 C CA . SER A 1 52 ? -20.702 24.275 -1.551 1.00 44.42 97 SER A CA 2
ATOM 1691 C C . SER A 1 52 ? -22.031 23.563 -1.777 1.00 73.54 97 SER A C 2
ATOM 1692 O O . SER A 1 52 ? -23.060 23.950 -1.221 1.00 43.31 97 SER A O 2
ATOM 1700 N N . LEU A 1 53 ? -22.003 22.518 -2.598 1.00 12.13 98 LEU A N 2
ATOM 1701 C CA . LEU A 1 53 ? -23.206 21.749 -2.899 1.00 2.20 98 LEU A CA 2
ATOM 1702 C C . LEU A 1 53 ? -23.349 20.567 -1.946 1.00 15.35 98 LEU A C 2
ATOM 1703 O O . LEU A 1 53 ? -23.662 19.453 -2.364 1.00 13.50 98 LEU A O 2
ATOM 1719 N N . GLY A 1 54 ? -23.120 20.819 -0.660 1.00 75.11 99 GLY A N 2
ATOM 1720 C CA . GLY A 1 54 ? -23.231 19.767 0.333 1.00 34.40 99 GLY A CA 2
ATOM 1721 C C . GLY A 1 54 ? -24.545 19.818 1.088 1.00 62.00 99 GLY A C 2
ATOM 1722 O O . GLY A 1 54 ? -24.889 18.884 1.813 1.00 4.30 99 GLY A O 2
ATOM 1726 N N . ARG A 1 55 ? -25.280 20.912 0.919 1.00 11.13 100 ARG A N 2
ATOM 1727 C CA . ARG A 1 55 ? -26.562 21.083 1.593 1.00 63.30 100 ARG A CA 2
ATOM 1728 C C . ARG A 1 55 ? -27.610 20.137 1.015 1.00 70.33 100 ARG A C 2
ATOM 1729 O O . ARG A 1 55 ? -28.391 20.519 0.143 1.00 71.44 100 ARG A O 2
ATOM 1750 N N . ILE A 1 56 ? -27.620 18.902 1.506 1.00 54.13 101 ILE A N 2
ATOM 1751 C CA . ILE A 1 56 ? -28.573 17.902 1.038 1.00 4.50 101 ILE A CA 2
ATOM 1752 C C . ILE A 1 56 ? -29.102 17.063 2.196 1.00 2.31 101 ILE A C 2
ATOM 1753 O O . ILE A 1 56 ? -28.411 16.179 2.704 1.00 52.35 101 ILE A O 2
ATOM 1769 N N . LYS A 1 57 ? -30.333 17.345 2.609 1.00 20.51 102 LYS A N 2
ATOM 1770 C CA . LYS A 1 57 ? -30.958 16.614 3.705 1.00 12.44 102 LYS A CA 2
ATOM 1771 C C . LYS A 1 57 ? -31.067 15.129 3.378 1.00 64.43 102 LYS A C 2
ATOM 1772 O O . LYS A 1 57 ? -31.977 14.705 2.665 1.00 20.12 102 LYS A O 2
ATOM 1791 N N . GLY A 1 1 ? 3.910 1.618 -1.933 1.00 73.32 46 GLY A N 3
ATOM 1792 C CA . GLY A 1 1 ? 2.525 1.675 -1.502 1.00 61.42 46 GLY A CA 3
ATOM 1793 C C . GLY A 1 1 ? 1.808 2.906 -2.018 1.00 15.21 46 GLY A C 3
ATOM 1794 O O . GLY A 1 1 ? 1.496 3.000 -3.205 1.00 64.02 46 GLY A O 3
ATOM 1798 N N . SER A 1 2 ? 1.542 3.853 -1.123 1.00 64.23 47 SER A N 3
ATOM 1799 C CA . SER A 1 2 ? 0.852 5.083 -1.494 1.00 34.54 47 SER A CA 3
ATOM 1800 C C . SER A 1 2 ? 1.841 6.232 -1.661 1.00 13.03 47 SER A C 3
ATOM 1801 O O . SER A 1 2 ? 2.201 6.901 -0.693 1.00 71.20 47 SER A O 3
ATOM 1809 N N . ASN A 1 3 ? 2.276 6.455 -2.897 1.00 31.14 48 ASN A N 3
ATOM 1810 C CA . ASN A 1 3 ? 3.224 7.523 -3.192 1.00 61.00 48 ASN A CA 3
ATOM 1811 C C . ASN A 1 3 ? 2.901 8.183 -4.529 1.00 13.00 48 ASN A C 3
ATOM 1812 O O . ASN A 1 3 ? 3.630 8.044 -5.511 1.00 5.23 48 ASN A O 3
ATOM 1823 N N . PRO A 1 4 ? 1.780 8.920 -4.570 1.00 24.45 49 PRO A N 3
ATOM 1824 C CA . PRO A 1 4 ? 1.335 9.617 -5.780 1.00 0.15 49 PRO A CA 3
ATOM 1825 C C . PRO A 1 4 ? 2.238 10.793 -6.136 1.00 71.14 49 PRO A C 3
ATOM 1826 O O . PRO A 1 4 ? 3.313 10.960 -5.559 1.00 55.23 49 PRO A O 3
ATOM 1837 N N . ASP A 1 5 ? 1.795 11.605 -7.090 1.00 71.30 50 ASP A N 3
ATOM 1838 C CA . ASP A 1 5 ? 2.563 12.767 -7.523 1.00 32.52 50 ASP A CA 3
ATOM 1839 C C . ASP A 1 5 ? 1.793 14.056 -7.257 1.00 11.40 50 ASP A C 3
ATOM 1840 O O . ASP A 1 5 ? 0.577 14.054 -7.066 1.00 13.22 50 ASP A O 3
ATOM 1849 N N . PRO A 1 6 ? 2.517 15.186 -7.243 1.00 74.31 51 PRO A N 3
ATOM 1850 C CA . PRO A 1 6 ? 1.922 16.504 -7.001 1.00 24.30 51 PRO A CA 3
ATOM 1851 C C . PRO A 1 6 ? 1.044 16.965 -8.159 1.00 11.02 51 PRO A C 3
ATOM 1852 O O . PRO A 1 6 ? 0.379 17.997 -8.071 1.00 74.34 51 PRO A O 3
ATOM 1863 N N . GLN A 1 7 ? 1.047 16.194 -9.241 1.00 53.14 52 GLN A N 3
ATOM 1864 C CA . GLN A 1 7 ? 0.249 16.525 -10.416 1.00 44.25 52 GLN A CA 3
ATOM 1865 C C . GLN A 1 7 ? -1.121 15.858 -10.350 1.00 43.52 52 GLN A C 3
ATOM 1866 O O . GLN A 1 7 ? -2.110 16.403 -10.839 1.00 11.24 52 GLN A O 3
ATOM 1880 N N . GLU A 1 8 ? -1.170 14.677 -9.743 1.00 63.22 53 GLU A N 3
ATOM 1881 C CA . GLU A 1 8 ? -2.419 13.936 -9.615 1.00 31.12 53 GLU A CA 3
ATOM 1882 C C . GLU A 1 8 ? -3.136 14.299 -8.318 1.00 30.15 53 GLU A C 3
ATOM 1883 O O . GLU A 1 8 ? -4.357 14.451 -8.292 1.00 14.33 53 GLU A O 3
ATOM 1895 N N . VAL A 1 9 ? -2.367 14.435 -7.242 1.00 13.43 54 VAL A N 3
ATOM 1896 C CA . VAL A 1 9 ? -2.928 14.781 -5.941 1.00 25.24 54 VAL A CA 3
ATOM 1897 C C . VAL A 1 9 ? -3.463 16.208 -5.934 1.00 45.41 54 VAL A C 3
ATOM 1898 O O . VAL A 1 9 ? -4.588 16.457 -5.504 1.00 14.10 54 VAL A O 3
ATOM 1911 N N . GLN A 1 10 ? -2.648 17.142 -6.414 1.00 44.14 55 GLN A N 3
ATOM 1912 C CA . GLN A 1 10 ? -3.040 18.546 -6.464 1.00 23.45 55 GLN A CA 3
ATOM 1913 C C . GLN A 1 10 ? -4.395 18.709 -7.143 1.00 33.30 55 GLN A C 3
ATOM 1914 O O . GLN A 1 10 ? -5.309 19.320 -6.588 1.00 61.33 55 GLN A O 3
ATOM 1928 N N . ARG A 1 11 ? -4.518 18.159 -8.347 1.00 33.14 56 ARG A N 3
ATOM 1929 C CA . ARG A 1 11 ? -5.762 18.245 -9.102 1.00 51.04 56 ARG A CA 3
ATOM 1930 C C . ARG A 1 11 ? -6.839 17.361 -8.480 1.00 22.11 56 ARG A C 3
ATOM 1931 O O . ARG A 1 11 ? -8.011 17.444 -8.845 1.00 32.34 56 ARG A O 3
ATOM 1952 N N . ALA A 1 12 ? -6.432 16.515 -7.539 1.00 43.12 57 ALA A N 3
ATOM 1953 C CA . ALA A 1 12 ? -7.361 15.617 -6.865 1.00 52.02 57 ALA A CA 3
ATOM 1954 C C . ALA A 1 12 ? -8.002 16.295 -5.659 1.00 33.20 57 ALA A C 3
ATOM 1955 O O . ALA A 1 12 ? -9.200 16.145 -5.414 1.00 31.15 57 ALA A O 3
ATOM 1962 N N . LEU A 1 13 ? -7.198 17.040 -4.908 1.00 74.24 58 LEU A N 3
ATOM 1963 C CA . LEU A 1 13 ? -7.687 17.741 -3.726 1.00 75.32 58 LEU A CA 3
ATOM 1964 C C . LEU A 1 13 ? -8.850 18.663 -4.082 1.00 25.34 58 LEU A C 3
ATOM 1965 O O . LEU A 1 13 ? -9.751 18.881 -3.273 1.00 1.41 58 LEU A O 3
ATOM 1981 N N . ALA A 1 14 ? -8.822 19.199 -5.297 1.00 73.23 59 ALA A N 3
ATOM 1982 C CA . ALA A 1 14 ? -9.875 20.093 -5.761 1.00 54.44 59 ALA A CA 3
ATOM 1983 C C . ALA A 1 14 ? -11.122 19.312 -6.162 1.00 53.31 59 ALA A C 3
ATOM 1984 O O . ALA A 1 14 ? -12.210 19.878 -6.278 1.00 63.43 59 ALA A O 3
ATOM 1991 N N . ARG A 1 15 ? -10.957 18.011 -6.373 1.00 31.51 60 ARG A N 3
ATOM 1992 C CA . ARG A 1 15 ? -12.069 17.153 -6.763 1.00 34.53 60 ARG A CA 3
ATOM 1993 C C . ARG A 1 15 ? -12.939 16.808 -5.557 1.00 24.21 60 ARG A C 3
ATOM 1994 O O . ARG A 1 15 ? -14.023 16.243 -5.702 1.00 61.44 60 ARG A O 3
ATOM 2015 N N . ILE A 1 16 ? -12.455 17.151 -4.368 1.00 10.30 61 ILE A N 3
ATOM 2016 C CA . ILE A 1 16 ? -13.188 16.879 -3.138 1.00 20.41 61 ILE A CA 3
ATOM 2017 C C . ILE A 1 16 ? -14.586 17.486 -3.185 1.00 71.40 61 ILE A C 3
ATOM 2018 O O . ILE A 1 16 ? -15.494 17.036 -2.485 1.00 72.50 61 ILE A O 3
ATOM 2034 N N . LEU A 1 17 ? -14.753 18.509 -4.016 1.00 30.34 62 LEU A N 3
ATOM 2035 C CA . LEU A 1 17 ? -16.042 19.177 -4.157 1.00 1.44 62 LEU A CA 3
ATOM 2036 C C . LEU A 1 17 ? -16.950 18.413 -5.115 1.00 0.14 62 LEU A C 3
ATOM 2037 O O . LEU A 1 17 ? -18.175 18.484 -5.015 1.00 53.23 62 LEU A O 3
ATOM 2053 N N . CYS A 1 18 ? -16.341 17.681 -6.041 1.00 71.50 63 CYS A N 3
ATOM 2054 C CA . CYS A 1 18 ? -17.094 16.901 -7.016 1.00 65.14 63 CYS A CA 3
ATOM 2055 C C . CYS A 1 18 ? -17.340 15.484 -6.507 1.00 23.32 63 CYS A C 3
ATOM 2056 O O . CYS A 1 18 ? -18.483 15.041 -6.401 1.00 10.25 63 CYS A O 3
ATOM 2063 N N . ALA A 1 19 ? -16.258 14.778 -6.193 1.00 34.32 64 ALA A N 3
ATOM 2064 C CA . ALA A 1 19 ? -16.356 13.412 -5.692 1.00 55.22 64 ALA A CA 3
ATOM 2065 C C . ALA A 1 19 ? -17.374 13.314 -4.561 1.00 10.13 64 ALA A C 3
ATOM 2066 O O . ALA A 1 19 ? -18.424 12.687 -4.708 1.00 63.45 64 ALA A O 3
ATOM 2073 N N . LEU A 1 20 ? -17.057 13.937 -3.431 1.00 32.21 65 LEU A N 3
ATOM 2074 C CA . LEU A 1 20 ? -17.944 13.919 -2.273 1.00 11.12 65 LEU A CA 3
ATOM 2075 C C . LEU A 1 20 ? -18.128 12.498 -1.749 1.00 40.33 65 LEU A C 3
ATOM 2076 O O . LEU A 1 20 ? -19.109 11.829 -2.071 1.00 50.30 65 LEU A O 3
ATOM 2092 N N . GLY A 1 21 ? -17.177 12.044 -0.938 1.00 52.12 66 GLY A N 3
ATOM 2093 C CA . GLY A 1 21 ? -17.254 10.706 -0.381 1.00 51.22 66 GLY A CA 3
ATOM 2094 C C . GLY A 1 21 ? -16.225 9.769 -0.980 1.00 64.24 66 GLY A C 3
ATOM 2095 O O . GLY A 1 21 ? -16.130 8.607 -0.585 1.00 51.25 66 GLY A O 3
ATOM 2099 N N . GLU A 1 22 ? -15.453 10.274 -1.938 1.00 24.24 67 GLU A N 3
ATOM 2100 C CA . GLU A 1 22 ? -14.427 9.471 -2.594 1.00 10.43 67 GLU A CA 3
ATOM 2101 C C . GLU A 1 22 ? -13.051 10.110 -2.432 1.00 45.14 67 GLU A C 3
ATOM 2102 O O . GLU A 1 22 ? -12.088 9.448 -2.043 1.00 62.43 67 GLU A O 3
ATOM 2114 N N . LEU A 1 23 ? -12.965 11.401 -2.735 1.00 21.15 68 LEU A N 3
ATOM 2115 C CA . LEU A 1 23 ? -11.707 12.131 -2.624 1.00 24.31 68 LEU A CA 3
ATOM 2116 C C . LEU A 1 23 ? -11.248 12.209 -1.171 1.00 55.22 68 LEU A C 3
ATOM 2117 O O . LEU A 1 23 ? -10.063 12.387 -0.893 1.00 4.24 68 LEU A O 3
ATOM 2133 N N . ASP A 1 24 ? -12.196 12.073 -0.250 1.00 5.24 69 ASP A N 3
ATOM 2134 C CA . ASP A 1 24 ? -11.889 12.125 1.175 1.00 10.32 69 ASP A CA 3
ATOM 2135 C C . ASP A 1 24 ? -10.860 11.063 1.549 1.00 71.11 69 ASP A C 3
ATOM 2136 O O . ASP A 1 24 ? -10.172 11.178 2.564 1.00 55.53 69 ASP A O 3
ATOM 2145 N N . LYS A 1 25 ? -10.760 10.027 0.723 1.00 72.11 70 LYS A N 3
ATOM 2146 C CA . LYS A 1 25 ? -9.816 8.943 0.965 1.00 23.12 70 LYS A CA 3
ATOM 2147 C C . LYS A 1 25 ? -8.388 9.389 0.669 1.00 5.32 70 LYS A C 3
ATOM 2148 O O . LYS A 1 25 ? -7.427 8.699 1.012 1.00 63.33 70 LYS A O 3
ATOM 2167 N N . LEU A 1 26 ? -8.255 10.548 0.033 1.00 64.21 71 LEU A N 3
ATOM 2168 C CA . LEU A 1 26 ? -6.943 11.088 -0.308 1.00 22.52 71 LEU A CA 3
ATOM 2169 C C . LEU A 1 26 ? -6.578 12.251 0.609 1.00 61.12 71 LEU A C 3
ATOM 2170 O O . LEU A 1 26 ? -5.565 12.210 1.308 1.00 54.31 71 LEU A O 3
ATOM 2186 N N . VAL A 1 27 ? -7.411 13.287 0.602 1.00 20.31 72 VAL A N 3
ATOM 2187 C CA . VAL A 1 27 ? -7.178 14.460 1.435 1.00 12.42 72 VAL A CA 3
ATOM 2188 C C . VAL A 1 27 ? -6.913 14.063 2.883 1.00 65.22 72 VAL A C 3
ATOM 2189 O O . VAL A 1 27 ? -6.187 14.749 3.604 1.00 73.52 72 VAL A O 3
ATOM 2202 N N . LYS A 1 28 ? -7.504 12.950 3.303 1.00 71.21 73 LYS A N 3
ATOM 2203 C CA . LYS A 1 28 ? -7.331 12.458 4.665 1.00 60.25 73 LYS A CA 3
ATOM 2204 C C . LYS A 1 28 ? -6.109 11.550 4.764 1.00 73.13 73 LYS A C 3
ATOM 2205 O O . LYS A 1 28 ? -5.425 11.524 5.787 1.00 61.12 73 LYS A O 3
ATOM 2224 N N . ASP A 1 29 ? -5.841 10.808 3.695 1.00 42.21 74 ASP A N 3
ATOM 2225 C CA . ASP A 1 29 ? -4.700 9.901 3.661 1.00 64.11 74 ASP A CA 3
ATOM 2226 C C . ASP A 1 29 ? -3.460 10.607 3.122 1.00 44.23 74 ASP A C 3
ATOM 2227 O O . ASP A 1 29 ? -2.479 9.962 2.751 1.00 11.41 74 ASP A O 3
ATOM 2236 N N . GLN A 1 30 ? -3.512 11.935 3.080 1.00 20.44 75 GLN A N 3
ATOM 2237 C CA . GLN A 1 30 ? -2.393 12.728 2.585 1.00 73.44 75 GLN A CA 3
ATOM 2238 C C . GLN A 1 30 ? -2.089 13.888 3.526 1.00 12.21 75 GLN A C 3
ATOM 2239 O O . GLN A 1 30 ? -0.982 14.000 4.051 1.00 1.51 75 GLN A O 3
ATOM 2253 N N . ALA A 1 31 ? -3.080 14.750 3.735 1.00 64.52 76 ALA A N 3
ATOM 2254 C CA . ALA A 1 31 ? -2.918 15.901 4.614 1.00 33.33 76 ALA A CA 3
ATOM 2255 C C . ALA A 1 31 ? -2.563 15.463 6.031 1.00 10.43 76 ALA A C 3
ATOM 2256 O O . ALA A 1 31 ? -1.989 16.231 6.802 1.00 3.11 76 ALA A O 3
ATOM 2263 N N . ASN A 1 32 ? -2.909 14.225 6.368 1.00 53.11 77 ASN A N 3
ATOM 2264 C CA . ASN A 1 32 ? -2.628 13.686 7.694 1.00 42.35 77 ASN A CA 3
ATOM 2265 C C . ASN A 1 32 ? -1.697 12.481 7.604 1.00 22.13 77 ASN A C 3
ATOM 2266 O O . ASN A 1 32 ? -1.453 11.797 8.598 1.00 75.11 77 ASN A O 3
ATOM 2277 N N . ALA A 1 33 ? -1.179 12.228 6.407 1.00 62.41 78 ALA A N 3
ATOM 2278 C CA . ALA A 1 33 ? -0.273 11.107 6.188 1.00 4.01 78 ALA A CA 3
ATOM 2279 C C . ALA A 1 33 ? 1.118 11.594 5.796 1.00 41.21 78 ALA A C 3
ATOM 2280 O O . ALA A 1 33 ? 2.104 10.874 5.946 1.00 21.12 78 ALA A O 3
ATOM 2287 N N . GLY A 1 34 ? 1.190 12.822 5.291 1.00 12.34 79 GLY A N 3
ATOM 2288 C CA . GLY A 1 34 ? 2.465 13.384 4.885 1.00 75.05 79 GLY A CA 3
ATOM 2289 C C . GLY A 1 34 ? 2.422 13.966 3.486 1.00 54.24 79 GLY A C 3
ATOM 2290 O O . GLY A 1 34 ? 2.729 13.280 2.512 1.00 74.53 79 GLY A O 3
ATOM 2294 N N . GLN A 1 35 ? 2.038 15.235 3.386 1.00 62.11 80 GLN A N 3
ATOM 2295 C CA . GLN A 1 35 ? 1.954 15.908 2.095 1.00 31.21 80 GLN A CA 3
ATOM 2296 C C . GLN A 1 35 ? 3.344 16.224 1.554 1.00 24.22 80 GLN A C 3
ATOM 2297 O O . GLN A 1 35 ? 3.797 17.367 1.611 1.00 30.20 80 GLN A O 3
ATOM 2311 N N . GLN A 1 36 ? 4.016 15.204 1.031 1.00 63.54 81 GLN A N 3
ATOM 2312 C CA . GLN A 1 36 ? 5.356 15.373 0.481 1.00 51.54 81 GLN A CA 3
ATOM 2313 C C . GLN A 1 36 ? 5.301 15.603 -1.026 1.00 53.01 81 GLN A C 3
ATOM 2314 O O . GLN A 1 36 ? 6.291 16.000 -1.639 1.00 40.20 81 GLN A O 3
ATOM 2328 N N . GLU A 1 37 ? 4.137 15.350 -1.616 1.00 73.22 82 GLU A N 3
ATOM 2329 C CA . GLU A 1 37 ? 3.954 15.528 -3.052 1.00 1.11 82 GLU A CA 3
ATOM 2330 C C . GLU A 1 37 ? 3.689 16.993 -3.389 1.00 23.31 82 GLU A C 3
ATOM 2331 O O . GLU A 1 37 ? 4.578 17.704 -3.859 1.00 73.52 82 GLU A O 3
ATOM 2343 N N . PHE A 1 38 ? 2.461 17.437 -3.145 1.00 73.15 83 PHE A N 3
ATOM 2344 C CA . PHE A 1 38 ? 2.077 18.816 -3.424 1.00 62.01 83 PHE A CA 3
ATOM 2345 C C . PHE A 1 38 ? 2.156 19.668 -2.161 1.00 14.22 83 PHE A C 3
ATOM 2346 O O . PHE A 1 38 ? 2.428 19.162 -1.072 1.00 71.11 83 PHE A O 3
ATOM 2363 N N . LYS A 1 39 ? 1.916 20.966 -2.314 1.00 53.02 84 LYS A N 3
ATOM 2364 C CA . LYS A 1 39 ? 1.958 21.891 -1.188 1.00 32.34 84 LYS A CA 3
ATOM 2365 C C . LYS A 1 39 ? 0.906 22.985 -1.342 1.00 62.30 84 LYS A C 3
ATOM 2366 O O . LYS A 1 39 ? 1.177 24.045 -1.907 1.00 71.04 84 LYS A O 3
ATOM 2385 N N . LEU A 1 40 ? -0.293 22.722 -0.835 1.00 72.42 85 LEU A N 3
ATOM 2386 C CA . LEU A 1 40 ? -1.386 23.685 -0.915 1.00 62.14 85 LEU A CA 3
ATOM 2387 C C . LEU A 1 40 ? -2.295 23.580 0.305 1.00 71.23 85 LEU A C 3
ATOM 2388 O O . LEU A 1 40 ? -2.355 22.551 0.978 1.00 75.43 85 LEU A O 3
ATOM 2404 N N . PRO A 1 41 ? -3.022 24.669 0.597 1.00 61.40 86 PRO A N 3
ATOM 2405 C CA . PRO A 1 41 ? -3.944 24.723 1.735 1.00 22.25 86 PRO A CA 3
ATOM 2406 C C . PRO A 1 41 ? -5.170 23.839 1.531 1.00 4.14 86 PRO A C 3
ATOM 2407 O O . PRO A 1 41 ? -5.446 23.390 0.419 1.00 53.42 86 PRO A O 3
ATOM 2418 N N . LYS A 1 42 ? -5.902 23.593 2.612 1.00 31.32 87 LYS A N 3
ATOM 2419 C CA . LYS A 1 42 ? -7.100 22.764 2.552 1.00 32.14 87 LYS A CA 3
ATOM 2420 C C . LYS A 1 42 ? -8.336 23.614 2.276 1.00 74.42 87 LYS A C 3
ATOM 2421 O O . LYS A 1 42 ? -9.467 23.144 2.408 1.00 64.54 87 LYS A O 3
ATOM 2440 N N . ASP A 1 43 ? -8.114 24.865 1.891 1.00 40.41 88 ASP A N 3
ATOM 2441 C CA . ASP A 1 43 ? -9.210 25.780 1.593 1.00 32.00 88 ASP A CA 3
ATOM 2442 C C . ASP A 1 43 ? -9.221 26.152 0.114 1.00 44.13 88 ASP A C 3
ATOM 2443 O O . ASP A 1 43 ? -10.259 26.518 -0.438 1.00 3.42 88 ASP A O 3
ATOM 2452 N N . PHE A 1 44 ? -8.058 26.057 -0.523 1.00 72.24 89 PHE A N 3
ATOM 2453 C CA . PHE A 1 44 ? -7.933 26.385 -1.939 1.00 1.54 89 PHE A CA 3
ATOM 2454 C C . PHE A 1 44 ? -8.876 25.532 -2.781 1.00 31.51 89 PHE A C 3
ATOM 2455 O O . PHE A 1 44 ? -9.231 25.898 -3.902 1.00 64.30 89 PHE A O 3
ATOM 2472 N N . THR A 1 45 ? -9.279 24.389 -2.233 1.00 14.42 90 THR A N 3
ATOM 2473 C CA . THR A 1 45 ? -10.180 23.482 -2.933 1.00 25.44 90 THR A CA 3
ATOM 2474 C C . THR A 1 45 ? -11.636 23.798 -2.614 1.00 73.12 90 THR A C 3
ATOM 2475 O O . THR A 1 45 ? -12.430 22.900 -2.335 1.00 51.35 90 THR A O 3
ATOM 2486 N N . GLY A 1 46 ? -11.982 25.081 -2.658 1.00 40.20 91 GLY A N 3
ATOM 2487 C CA . GLY A 1 46 ? -13.344 25.493 -2.372 1.00 60.23 91 GLY A CA 3
ATOM 2488 C C . GLY A 1 46 ? -14.065 26.007 -3.603 1.00 25.31 91 GLY A C 3
ATOM 2489 O O . GLY A 1 46 ? -15.226 26.407 -3.528 1.00 73.02 91 GLY A O 3
ATOM 2493 N N . ARG A 1 47 ? -13.374 25.997 -4.738 1.00 42.43 92 ARG A N 3
ATOM 2494 C CA . ARG A 1 47 ? -13.954 26.469 -5.990 1.00 33.13 92 ARG A CA 3
ATOM 2495 C C . ARG A 1 47 ? -14.122 25.319 -6.979 1.00 3.03 92 ARG A C 3
ATOM 2496 O O . ARG A 1 47 ? -13.147 24.677 -7.370 1.00 52.14 92 ARG A O 3
ATOM 2517 N N . SER A 1 48 ? -15.364 25.065 -7.378 1.00 22.42 93 SER A N 3
ATOM 2518 C CA . SER A 1 48 ? -15.660 23.989 -8.317 1.00 43.55 93 SER A CA 3
ATOM 2519 C C . SER A 1 48 ? -16.920 24.300 -9.119 1.00 41.22 93 SER A C 3
ATOM 2520 O O . SER A 1 48 ? -17.475 25.395 -9.027 1.00 11.35 93 SER A O 3
ATOM 2528 N N . LYS A 1 49 ? -17.367 23.328 -9.907 1.00 42.22 94 LYS A N 3
ATOM 2529 C CA . LYS A 1 49 ? -18.562 23.495 -10.726 1.00 20.33 94 LYS A CA 3
ATOM 2530 C C . LYS A 1 49 ? -19.537 22.343 -10.505 1.00 72.31 94 LYS A C 3
ATOM 2531 O O . LYS A 1 49 ? -20.560 22.243 -11.184 1.00 64.30 94 LYS A O 3
ATOM 2550 N N . CYS A 1 50 ? -19.215 21.476 -9.551 1.00 34.40 95 CYS A N 3
ATOM 2551 C CA . CYS A 1 50 ? -20.063 20.331 -9.240 1.00 10.04 95 CYS A CA 3
ATOM 2552 C C . CYS A 1 50 ? -20.950 20.624 -8.033 1.00 74.41 95 CYS A C 3
ATOM 2553 O O . CYS A 1 50 ? -21.146 21.780 -7.659 1.00 43.11 95 CYS A O 3
ATOM 2560 N N . ARG A 1 51 ? -21.485 19.567 -7.429 1.00 2.43 96 ARG A N 3
ATOM 2561 C CA . ARG A 1 51 ? -22.352 19.710 -6.265 1.00 41.45 96 ARG A CA 3
ATOM 2562 C C . ARG A 1 51 ? -21.579 20.275 -5.077 1.00 40.54 96 ARG A C 3
ATOM 2563 O O . ARG A 1 51 ? -20.349 20.248 -5.055 1.00 25.34 96 ARG A O 3
ATOM 2584 N N . SER A 1 52 ? -22.310 20.788 -4.092 1.00 44.14 97 SER A N 3
ATOM 2585 C CA . SER A 1 52 ? -21.693 21.364 -2.903 1.00 21.30 97 SER A CA 3
ATOM 2586 C C . SER A 1 52 ? -20.675 22.435 -3.283 1.00 53.01 97 SER A C 3
ATOM 2587 O O . SER A 1 52 ? -19.466 22.210 -3.220 1.00 60.44 97 SER A O 3
ATOM 2595 N N . LEU A 1 53 ? -21.174 23.602 -3.677 1.00 64.45 98 LEU A N 3
ATOM 2596 C CA . LEU A 1 53 ? -20.309 24.710 -4.068 1.00 72.13 98 LEU A CA 3
ATOM 2597 C C . LEU A 1 53 ? -19.746 25.420 -2.842 1.00 21.05 98 LEU A C 3
ATOM 2598 O O . LEU A 1 53 ? -18.531 25.520 -2.672 1.00 75.35 98 LEU A O 3
ATOM 2614 N N . GLY A 1 54 ? -20.638 25.910 -1.986 1.00 40.51 99 GLY A N 3
ATOM 2615 C CA . GLY A 1 54 ? -20.211 26.603 -0.785 1.00 3.05 99 GLY A CA 3
ATOM 2616 C C . GLY A 1 54 ? -21.348 26.824 0.193 1.00 51.23 99 GLY A C 3
ATOM 2617 O O . GLY A 1 54 ? -21.157 26.743 1.406 1.00 13.33 99 GLY A O 3
ATOM 2621 N N . ARG A 1 55 ? -22.534 27.106 -0.336 1.00 74.32 100 ARG A N 3
ATOM 2622 C CA . ARG A 1 55 ? -23.706 27.342 0.498 1.00 13.32 100 ARG A CA 3
ATOM 2623 C C . ARG A 1 55 ? -24.450 26.039 0.773 1.00 73.33 100 ARG A C 3
ATOM 2624 O O . ARG A 1 55 ? -25.502 25.778 0.188 1.00 71.01 100 ARG A O 3
ATOM 2645 N N . ILE A 1 56 ? -23.897 25.224 1.665 1.00 41.31 101 ILE A N 3
ATOM 2646 C CA . ILE A 1 56 ? -24.508 23.949 2.017 1.00 73.22 101 ILE A CA 3
ATOM 2647 C C . ILE A 1 56 ? -25.097 23.991 3.423 1.00 23.40 101 ILE A C 3
ATOM 2648 O O . ILE A 1 56 ? -25.112 22.984 4.132 1.00 2.21 101 ILE A O 3
ATOM 2664 N N . LYS A 1 57 ? -25.583 25.162 3.820 1.00 24.45 102 LYS A N 3
ATOM 2665 C CA . LYS A 1 57 ? -26.176 25.336 5.141 1.00 61.01 102 LYS A CA 3
ATOM 2666 C C . LYS A 1 57 ? -27.263 26.405 5.112 1.00 53.21 102 LYS A C 3
ATOM 2667 O O . LYS A 1 57 ? -26.974 27.595 4.979 1.00 34.21 102 LYS A O 3
ATOM 2686 N N . GLY A 1 1 ? 2.292 -1.307 -0.872 1.00 22.21 46 GLY A N 4
ATOM 2687 C CA . GLY A 1 1 ? 2.308 0.130 -0.674 1.00 11.35 46 GLY A CA 4
ATOM 2688 C C . GLY A 1 1 ? 2.183 0.897 -1.975 1.00 65.44 46 GLY A C 4
ATOM 2689 O O . GLY A 1 1 ? 2.779 0.519 -2.985 1.00 15.51 46 GLY A O 4
ATOM 2693 N N . SER A 1 2 ? 1.407 1.975 -1.954 1.00 34.13 47 SER A N 4
ATOM 2694 C CA . SER A 1 2 ? 1.201 2.793 -3.143 1.00 44.21 47 SER A CA 4
ATOM 2695 C C . SER A 1 2 ? 0.432 4.065 -2.801 1.00 52.41 47 SER A C 4
ATOM 2696 O O . SER A 1 2 ? -0.349 4.095 -1.851 1.00 23.14 47 SER A O 4
ATOM 2704 N N . ASN A 1 3 ? 0.659 5.115 -3.584 1.00 14.20 48 ASN A N 4
ATOM 2705 C CA . ASN A 1 3 ? -0.012 6.391 -3.365 1.00 14.34 48 ASN A CA 4
ATOM 2706 C C . ASN A 1 3 ? -0.327 7.076 -4.691 1.00 63.24 48 ASN A C 4
ATOM 2707 O O . ASN A 1 3 ? 0.264 6.775 -5.729 1.00 3.12 48 ASN A O 4
ATOM 2718 N N . PRO A 1 4 ? -1.279 8.019 -4.659 1.00 54.44 49 PRO A N 4
ATOM 2719 C CA . PRO A 1 4 ? -1.693 8.767 -5.850 1.00 53.33 49 PRO A CA 4
ATOM 2720 C C . PRO A 1 4 ? -0.616 9.733 -6.332 1.00 22.20 49 PRO A C 4
ATOM 2721 O O . PRO A 1 4 ? 0.529 9.674 -5.884 1.00 23.14 49 PRO A O 4
ATOM 2732 N N . ASP A 1 5 ? -0.990 10.621 -7.247 1.00 23.44 50 ASP A N 4
ATOM 2733 C CA . ASP A 1 5 ? -0.055 11.600 -7.788 1.00 51.41 50 ASP A CA 4
ATOM 2734 C C . ASP A 1 5 ? -0.565 13.020 -7.563 1.00 13.42 50 ASP A C 4
ATOM 2735 O O . ASP A 1 5 ? -1.746 13.247 -7.298 1.00 51.31 50 ASP A O 4
ATOM 2744 N N . PRO A 1 6 ? 0.345 14.000 -7.669 1.00 14.23 51 PRO A N 4
ATOM 2745 C CA . PRO A 1 6 ? 0.010 15.415 -7.480 1.00 22.24 51 PRO A CA 4
ATOM 2746 C C . PRO A 1 6 ? -0.855 15.962 -8.610 1.00 44.10 51 PRO A C 4
ATOM 2747 O O . PRO A 1 6 ? -1.282 17.115 -8.573 1.00 52.50 51 PRO A O 4
ATOM 2758 N N . GLN A 1 7 ? -1.108 15.127 -9.612 1.00 51.15 52 GLN A N 4
ATOM 2759 C CA . GLN A 1 7 ? -1.922 15.529 -10.753 1.00 72.15 52 GLN A CA 4
ATOM 2760 C C . GLN A 1 7 ? -3.406 15.337 -10.458 1.00 70.32 52 GLN A C 4
ATOM 2761 O O . GLN A 1 7 ? -4.230 16.187 -10.793 1.00 42.04 52 GLN A O 4
ATOM 2775 N N . GLU A 1 8 ? -3.739 14.214 -9.829 1.00 63.22 53 GLU A N 4
ATOM 2776 C CA . GLU A 1 8 ? -5.124 13.911 -9.490 1.00 71.53 53 GLU A CA 4
ATOM 2777 C C . GLU A 1 8 ? -5.468 14.425 -8.096 1.00 13.15 53 GLU A C 4
ATOM 2778 O O . GLU A 1 8 ? -6.581 14.893 -7.851 1.00 25.30 53 GLU A O 4
ATOM 2790 N N . VAL A 1 9 ? -4.505 14.335 -7.184 1.00 34.35 54 VAL A N 4
ATOM 2791 C CA . VAL A 1 9 ? -4.705 14.791 -5.813 1.00 50.12 54 VAL A CA 4
ATOM 2792 C C . VAL A 1 9 ? -4.887 16.304 -5.759 1.00 21.32 54 VAL A C 4
ATOM 2793 O O . VAL A 1 9 ? -5.848 16.802 -5.174 1.00 33.10 54 VAL A O 4
ATOM 2806 N N . GLN A 1 10 ? -3.957 17.028 -6.373 1.00 11.54 55 GLN A N 4
ATOM 2807 C CA . GLN A 1 10 ? -4.015 18.485 -6.394 1.00 13.34 55 GLN A CA 4
ATOM 2808 C C . GLN A 1 10 ? -5.383 18.969 -6.865 1.00 63.22 55 GLN A C 4
ATOM 2809 O O . GLN A 1 10 ? -6.025 19.785 -6.204 1.00 73.51 55 GLN A O 4
ATOM 2823 N N . ARG A 1 11 ? -5.821 18.461 -8.012 1.00 72.43 56 ARG A N 4
ATOM 2824 C CA . ARG A 1 11 ? -7.112 18.842 -8.573 1.00 42.01 56 ARG A CA 4
ATOM 2825 C C . ARG A 1 11 ? -8.247 18.485 -7.618 1.00 4.15 56 ARG A C 4
ATOM 2826 O O . ARG A 1 11 ? -9.347 19.028 -7.715 1.00 21.32 56 ARG A O 4
ATOM 2847 N N . ALA A 1 12 ? -7.971 17.569 -6.695 1.00 63.13 57 ALA A N 4
ATOM 2848 C CA . ALA A 1 12 ? -8.967 17.141 -5.722 1.00 33.33 57 ALA A CA 4
ATOM 2849 C C . ALA A 1 12 ? -9.043 18.113 -4.550 1.00 12.43 57 ALA A C 4
ATOM 2850 O O . ALA A 1 12 ? -10.101 18.290 -3.944 1.00 51.50 57 ALA A O 4
ATOM 2857 N N . LEU A 1 13 ? -7.916 18.741 -4.234 1.00 41.12 58 LEU A N 4
ATOM 2858 C CA . LEU A 1 13 ? -7.854 19.696 -3.133 1.00 54.43 58 LEU A CA 4
ATOM 2859 C C . LEU A 1 13 ? -8.890 20.801 -3.313 1.00 14.43 58 LEU A C 4
ATOM 2860 O O . LEU A 1 13 ? -9.344 21.404 -2.340 1.00 41.45 58 LEU A O 4
ATOM 2876 N N . ALA A 1 14 ? -9.262 21.060 -4.562 1.00 42.02 59 ALA A N 4
ATOM 2877 C CA . ALA A 1 14 ? -10.247 22.089 -4.869 1.00 14.23 59 ALA A CA 4
ATOM 2878 C C . ALA A 1 14 ? -11.665 21.531 -4.797 1.00 64.21 59 ALA A C 4
ATOM 2879 O O . ALA A 1 14 ? -12.627 22.276 -4.616 1.00 13.53 59 ALA A O 4
ATOM 2886 N N . ARG A 1 15 ? -11.785 20.215 -4.941 1.00 53.14 60 ARG A N 4
ATOM 2887 C CA . ARG A 1 15 ? -13.086 19.558 -4.895 1.00 24.51 60 ARG A CA 4
ATOM 2888 C C . ARG A 1 15 ? -13.621 19.512 -3.467 1.00 13.41 60 ARG A C 4
ATOM 2889 O O . ARG A 1 15 ? -14.767 19.126 -3.235 1.00 54.05 60 ARG A O 4
ATOM 2910 N N . ILE A 1 16 ? -12.785 19.909 -2.514 1.00 3.11 61 ILE A N 4
ATOM 2911 C CA . ILE A 1 16 ? -13.175 19.914 -1.109 1.00 44.44 61 ILE A CA 4
ATOM 2912 C C . ILE A 1 16 ? -14.385 20.813 -0.878 1.00 43.02 61 ILE A C 4
ATOM 2913 O O . ILE A 1 16 ? -15.081 20.688 0.130 1.00 2.43 61 ILE A O 4
ATOM 2929 N N . LEU A 1 17 ? -14.631 21.718 -1.819 1.00 72.43 62 LEU A N 4
ATOM 2930 C CA . LEU A 1 17 ? -15.759 22.637 -1.720 1.00 13.21 62 LEU A CA 4
ATOM 2931 C C . LEU A 1 17 ? -16.991 22.065 -2.415 1.00 2.42 62 LEU A C 4
ATOM 2932 O O . LEU A 1 17 ? -18.124 22.400 -2.069 1.00 10.53 62 LEU A O 4
ATOM 2948 N N . CYS A 1 18 ? -16.761 21.199 -3.396 1.00 33.23 63 CYS A N 4
ATOM 2949 C CA . CYS A 1 18 ? -17.851 20.578 -4.139 1.00 11.01 63 CYS A CA 4
ATOM 2950 C C . CYS A 1 18 ? -18.283 19.271 -3.481 1.00 20.23 63 CYS A C 4
ATOM 2951 O O . CYS A 1 18 ? -19.420 19.137 -3.030 1.00 32.00 63 CYS A O 4
ATOM 2958 N N . ALA A 1 19 ? -17.367 18.310 -3.429 1.00 65.33 64 ALA A N 4
ATOM 2959 C CA . ALA A 1 19 ? -17.651 17.014 -2.825 1.00 11.44 64 ALA A CA 4
ATOM 2960 C C . ALA A 1 19 ? -18.255 17.178 -1.434 1.00 1.41 64 ALA A C 4
ATOM 2961 O O . ALA A 1 19 ? -19.308 16.615 -1.133 1.00 0.04 64 ALA A O 4
ATOM 2968 N N . LEU A 1 20 ? -17.582 17.952 -0.590 1.00 1.25 65 LEU A N 4
ATOM 2969 C CA . LEU A 1 20 ? -18.052 18.190 0.771 1.00 40.12 65 LEU A CA 4
ATOM 2970 C C . LEU A 1 20 ? -18.343 16.874 1.484 1.00 21.24 65 LEU A C 4
ATOM 2971 O O . LEU A 1 20 ? -19.463 16.368 1.443 1.00 74.32 65 LEU A O 4
ATOM 2987 N N . GLY A 1 21 ? -17.325 16.325 2.141 1.00 33.13 66 GLY A N 4
ATOM 2988 C CA . GLY A 1 21 ? -17.493 15.073 2.857 1.00 42.53 66 GLY A CA 4
ATOM 2989 C C . GLY A 1 21 ? -16.780 13.919 2.181 1.00 43.33 66 GLY A C 4
ATOM 2990 O O . GLY A 1 21 ? -16.297 13.005 2.847 1.00 22.41 66 GLY A O 4
ATOM 2994 N N . GLU A 1 22 ? -16.715 13.961 0.854 1.00 51.25 67 GLU A N 4
ATOM 2995 C CA . GLU A 1 22 ? -16.058 12.909 0.088 1.00 61.42 67 GLU A CA 4
ATOM 2996 C C . GLU A 1 22 ? -14.564 13.186 -0.048 1.00 5.54 67 GLU A C 4
ATOM 2997 O O . GLU A 1 22 ? -13.735 12.297 0.149 1.00 24.20 67 GLU A O 4
ATOM 3009 N N . LEU A 1 23 ? -14.227 14.426 -0.385 1.00 43.42 68 LEU A N 4
ATOM 3010 C CA . LEU A 1 23 ? -12.832 14.823 -0.548 1.00 13.02 68 LEU A CA 4
ATOM 3011 C C . LEU A 1 23 ? -12.090 14.763 0.783 1.00 13.35 68 LEU A C 4
ATOM 3012 O O . LEU A 1 23 ? -10.861 14.708 0.818 1.00 1.24 68 LEU A O 4
ATOM 3028 N N . ASP A 1 24 ? -12.845 14.772 1.876 1.00 13.44 69 ASP A N 4
ATOM 3029 C CA . ASP A 1 24 ? -12.260 14.716 3.211 1.00 63.12 69 ASP A CA 4
ATOM 3030 C C . ASP A 1 24 ? -11.485 13.417 3.410 1.00 61.14 69 ASP A C 4
ATOM 3031 O O . ASP A 1 24 ? -10.667 13.303 4.323 1.00 61.44 69 ASP A O 4
ATOM 3040 N N . LYS A 1 25 ? -11.749 12.439 2.549 1.00 3.15 70 LYS A N 4
ATOM 3041 C CA . LYS A 1 25 ? -11.077 11.147 2.629 1.00 0.52 70 LYS A CA 4
ATOM 3042 C C . LYS A 1 25 ? -9.712 11.201 1.951 1.00 3.40 70 LYS A C 4
ATOM 3043 O O . LYS A 1 25 ? -8.942 10.241 2.004 1.00 34.10 70 LYS A O 4
ATOM 3062 N N . LEU A 1 26 ? -9.416 12.330 1.315 1.00 32.15 71 LEU A N 4
ATOM 3063 C CA . LEU A 1 26 ? -8.142 12.510 0.628 1.00 72.31 71 LEU A CA 4
ATOM 3064 C C . LEU A 1 26 ? -7.326 13.624 1.276 1.00 74.14 71 LEU A C 4
ATOM 3065 O O . LEU A 1 26 ? -6.128 13.472 1.514 1.00 51.42 71 LEU A O 4
ATOM 3081 N N . VAL A 1 27 ? -7.984 14.743 1.560 1.00 14.35 72 VAL A N 4
ATOM 3082 C CA . VAL A 1 27 ? -7.321 15.882 2.184 1.00 14.30 72 VAL A CA 4
ATOM 3083 C C . VAL A 1 27 ? -6.630 15.474 3.480 1.00 33.11 72 VAL A C 4
ATOM 3084 O O . VAL A 1 27 ? -5.700 16.138 3.937 1.00 42.20 72 VAL A O 4
ATOM 3097 N N . LYS A 1 28 ? -7.091 14.376 4.069 1.00 31.41 73 LYS A N 4
ATOM 3098 C CA . LYS A 1 28 ? -6.517 13.875 5.313 1.00 50.53 73 LYS A CA 4
ATOM 3099 C C . LYS A 1 28 ? -5.666 12.635 5.059 1.00 35.11 73 LYS A C 4
ATOM 3100 O O . LYS A 1 28 ? -4.522 12.554 5.505 1.00 22.20 73 LYS A O 4
ATOM 3119 N N . ASP A 1 29 ? -6.233 11.672 4.340 1.00 45.11 74 ASP A N 4
ATOM 3120 C CA . ASP A 1 29 ? -5.525 10.437 4.025 1.00 61.43 74 ASP A CA 4
ATOM 3121 C C . ASP A 1 29 ? -4.251 10.726 3.236 1.00 33.34 74 ASP A C 4
ATOM 3122 O O . ASP A 1 29 ? -3.336 9.904 3.195 1.00 33.20 74 ASP A O 4
ATOM 3131 N N . GLN A 1 30 ? -4.201 11.898 2.612 1.00 32.01 75 GLN A N 4
ATOM 3132 C CA . GLN A 1 30 ? -3.040 12.294 1.824 1.00 73.15 75 GLN A CA 4
ATOM 3133 C C . GLN A 1 30 ? -2.142 13.239 2.614 1.00 0.32 75 GLN A C 4
ATOM 3134 O O . GLN A 1 30 ? -0.975 12.939 2.864 1.00 71.42 75 GLN A O 4
ATOM 3148 N N . ALA A 1 31 ? -2.694 14.383 3.005 1.00 2.41 76 ALA A N 4
ATOM 3149 C CA . ALA A 1 31 ? -1.943 15.372 3.769 1.00 41.12 76 ALA A CA 4
ATOM 3150 C C . ALA A 1 31 ? -1.319 14.747 5.012 1.00 1.21 76 ALA A C 4
ATOM 3151 O O . ALA A 1 31 ? -0.295 15.217 5.507 1.00 71.42 76 ALA A O 4
ATOM 3158 N N . ASN A 1 32 ? -1.944 13.686 5.512 1.00 4.04 77 ASN A N 4
ATOM 3159 C CA . ASN A 1 32 ? -1.450 12.998 6.699 1.00 24.44 77 ASN A CA 4
ATOM 3160 C C . ASN A 1 32 ? -0.739 11.702 6.320 1.00 23.14 77 ASN A C 4
ATOM 3161 O O . ASN A 1 32 ? 0.283 11.348 6.908 1.00 42.13 77 ASN A O 4
ATOM 3172 N N . ALA A 1 33 ? -1.287 10.999 5.335 1.00 40.13 78 ALA A N 4
ATOM 3173 C CA . ALA A 1 33 ? -0.704 9.744 4.875 1.00 13.53 78 ALA A CA 4
ATOM 3174 C C . ALA A 1 33 ? -0.373 9.805 3.388 1.00 0.10 78 ALA A C 4
ATOM 3175 O O . ALA A 1 33 ? -0.953 9.078 2.583 1.00 52.33 78 ALA A O 4
ATOM 3182 N N . GLY A 1 34 ? 0.564 10.678 3.030 1.00 10.11 79 GLY A N 4
ATOM 3183 C CA . GLY A 1 34 ? 0.955 10.818 1.640 1.00 64.23 79 GLY A CA 4
ATOM 3184 C C . GLY A 1 34 ? 1.231 12.258 1.257 1.00 52.42 79 GLY A C 4
ATOM 3185 O O . GLY A 1 34 ? 0.386 12.918 0.653 1.00 51.42 79 GLY A O 4
ATOM 3189 N N . GLN A 1 35 ? 2.415 12.747 1.610 1.00 22.14 80 GLN A N 4
ATOM 3190 C CA . GLN A 1 35 ? 2.798 14.120 1.302 1.00 72.33 80 GLN A CA 4
ATOM 3191 C C . GLN A 1 35 ? 3.900 14.154 0.249 1.00 64.35 80 GLN A C 4
ATOM 3192 O O . GLN A 1 35 ? 4.488 15.203 -0.014 1.00 21.34 80 GLN A O 4
ATOM 3206 N N . GLN A 1 36 ? 4.175 13.000 -0.351 1.00 22.21 81 GLN A N 4
ATOM 3207 C CA . GLN A 1 36 ? 5.208 12.898 -1.375 1.00 4.42 81 GLN A CA 4
ATOM 3208 C C . GLN A 1 36 ? 4.680 13.361 -2.729 1.00 4.33 81 GLN A C 4
ATOM 3209 O O . GLN A 1 36 ? 5.451 13.591 -3.660 1.00 22.21 81 GLN A O 4
ATOM 3223 N N . GLU A 1 37 ? 3.362 13.496 -2.830 1.00 34.34 82 GLU A N 4
ATOM 3224 C CA . GLU A 1 37 ? 2.732 13.930 -4.071 1.00 15.12 82 GLU A CA 4
ATOM 3225 C C . GLU A 1 37 ? 2.719 15.453 -4.170 1.00 74.25 82 GLU A C 4
ATOM 3226 O O . GLU A 1 37 ? 3.453 16.040 -4.965 1.00 52.31 82 GLU A O 4
ATOM 3238 N N . PHE A 1 38 ? 1.878 16.086 -3.359 1.00 22.23 83 PHE A N 4
ATOM 3239 C CA . PHE A 1 38 ? 1.767 17.540 -3.356 1.00 24.23 83 PHE A CA 4
ATOM 3240 C C . PHE A 1 38 ? 2.274 18.121 -2.039 1.00 0.11 83 PHE A C 4
ATOM 3241 O O . PHE A 1 38 ? 2.223 17.467 -0.997 1.00 72.22 83 PHE A O 4
ATOM 3258 N N . LYS A 1 39 ? 2.764 19.355 -2.094 1.00 30.05 84 LYS A N 4
ATOM 3259 C CA . LYS A 1 39 ? 3.280 20.027 -0.907 1.00 11.11 84 LYS A CA 4
ATOM 3260 C C . LYS A 1 39 ? 2.939 21.514 -0.932 1.00 34.51 84 LYS A C 4
ATOM 3261 O O . LYS A 1 39 ? 3.827 22.364 -0.995 1.00 44.10 84 LYS A O 4
ATOM 3280 N N . LEU A 1 40 ? 1.647 21.820 -0.881 1.00 1.24 85 LEU A N 4
ATOM 3281 C CA . LEU A 1 40 ? 1.188 23.205 -0.896 1.00 23.14 85 LEU A CA 4
ATOM 3282 C C . LEU A 1 40 ? 0.039 23.408 0.086 1.00 54.31 85 LEU A C 4
ATOM 3283 O O . LEU A 1 40 ? -0.651 22.466 0.476 1.00 1.03 85 LEU A O 4
ATOM 3299 N N . PRO A 1 41 ? -0.176 24.668 0.494 1.00 42.03 86 PRO A N 4
ATOM 3300 C CA . PRO A 1 41 ? -1.243 25.025 1.432 1.00 15.34 86 PRO A CA 4
ATOM 3301 C C . PRO A 1 41 ? -2.630 24.886 0.814 1.00 71.33 86 PRO A C 4
ATOM 3302 O O . PRO A 1 41 ? -2.782 24.337 -0.278 1.00 31.32 86 PRO A O 4
ATOM 3313 N N . LYS A 1 42 ? -3.640 25.386 1.517 1.00 0.23 87 LYS A N 4
ATOM 3314 C CA . LYS A 1 42 ? -5.015 25.319 1.037 1.00 11.40 87 LYS A CA 4
ATOM 3315 C C . LYS A 1 42 ? -5.364 26.554 0.213 1.00 52.52 87 LYS A C 4
ATOM 3316 O O . LYS A 1 42 ? -6.532 26.802 -0.088 1.00 31.11 87 LYS A O 4
ATOM 3335 N N . ASP A 1 43 ? -4.345 27.325 -0.150 1.00 41.23 88 ASP A N 4
ATOM 3336 C CA . ASP A 1 43 ? -4.544 28.533 -0.942 1.00 51.42 88 ASP A CA 4
ATOM 3337 C C . ASP A 1 43 ? -4.976 28.186 -2.364 1.00 3.43 88 ASP A C 4
ATOM 3338 O O . ASP A 1 43 ? -5.585 29.002 -3.055 1.00 53.52 88 ASP A O 4
ATOM 3347 N N . PHE A 1 44 ? -4.655 26.971 -2.794 1.00 24.20 89 PHE A N 4
ATOM 3348 C CA . PHE A 1 44 ? -5.007 26.516 -4.134 1.00 12.20 89 PHE A CA 4
ATOM 3349 C C . PHE A 1 44 ? -6.462 26.058 -4.188 1.00 24.34 89 PHE A C 4
ATOM 3350 O O . PHE A 1 44 ? -6.999 25.781 -5.261 1.00 10.34 89 PHE A O 4
ATOM 3367 N N . THR A 1 45 ? -7.094 25.978 -3.021 1.00 13.30 90 THR A N 4
ATOM 3368 C CA . THR A 1 45 ? -8.485 25.552 -2.933 1.00 72.13 90 THR A CA 4
ATOM 3369 C C . THR A 1 45 ? -9.427 26.750 -2.909 1.00 11.23 90 THR A C 4
ATOM 3370 O O . THR A 1 45 ? -10.491 26.703 -2.293 1.00 12.20 90 THR A O 4
ATOM 3381 N N . GLY A 1 46 ? -9.029 27.824 -3.584 1.00 2.55 91 GLY A N 4
ATOM 3382 C CA . GLY A 1 46 ? -9.850 29.020 -3.626 1.00 40.33 91 GLY A CA 4
ATOM 3383 C C . GLY A 1 46 ? -10.245 29.402 -5.039 1.00 72.10 91 GLY A C 4
ATOM 3384 O O . GLY A 1 46 ? -11.103 30.262 -5.240 1.00 2.11 91 GLY A O 4
ATOM 3388 N N . ARG A 1 47 ? -9.618 28.762 -6.021 1.00 3.44 92 ARG A N 4
ATOM 3389 C CA . ARG A 1 47 ? -9.907 29.042 -7.422 1.00 23.00 92 ARG A CA 4
ATOM 3390 C C . ARG A 1 47 ? -10.924 28.049 -7.976 1.00 22.40 92 ARG A C 4
ATOM 3391 O O . ARG A 1 47 ? -10.960 27.787 -9.178 1.00 64.12 92 ARG A O 4
ATOM 3412 N N . SER A 1 48 ? -11.749 27.498 -7.091 1.00 4.23 93 SER A N 4
ATOM 3413 C CA . SER A 1 48 ? -12.763 26.530 -7.490 1.00 54.32 93 SER A CA 4
ATOM 3414 C C . SER A 1 48 ? -13.916 27.219 -8.215 1.00 44.22 93 SER A C 4
ATOM 3415 O O . SER A 1 48 ? -13.992 28.447 -8.259 1.00 11.33 93 SER A O 4
ATOM 3423 N N . LYS A 1 49 ? -14.811 26.419 -8.784 1.00 50.21 94 LYS A N 4
ATOM 3424 C CA . LYS A 1 49 ? -15.961 26.949 -9.507 1.00 31.11 94 LYS A CA 4
ATOM 3425 C C . LYS A 1 49 ? -17.260 26.346 -8.980 1.00 44.31 94 LYS A C 4
ATOM 3426 O O . LYS A 1 49 ? -18.343 26.641 -9.486 1.00 1.32 94 LYS A O 4
ATOM 3445 N N . CYS A 1 50 ? -17.144 25.502 -7.961 1.00 22.14 95 CYS A N 4
ATOM 3446 C CA . CYS A 1 50 ? -18.308 24.858 -7.364 1.00 0.40 95 CYS A CA 4
ATOM 3447 C C . CYS A 1 50 ? -18.494 25.305 -5.917 1.00 14.12 95 CYS A C 4
ATOM 3448 O O . CYS A 1 50 ? -17.900 24.738 -5.000 1.00 31.11 95 CYS A O 4
ATOM 3455 N N . ARG A 1 51 ? -19.324 26.325 -5.720 1.00 64.13 96 ARG A N 4
ATOM 3456 C CA . ARG A 1 51 ? -19.588 26.848 -4.386 1.00 1.54 96 ARG A CA 4
ATOM 3457 C C . ARG A 1 51 ? -20.000 25.729 -3.434 1.00 61.01 96 ARG A C 4
ATOM 3458 O O . ARG A 1 51 ? -20.328 24.624 -3.865 1.00 75.23 96 ARG A O 4
ATOM 3479 N N . SER A 1 52 ? -19.979 26.023 -2.138 1.00 52.21 97 SER A N 4
ATOM 3480 C CA . SER A 1 52 ? -20.346 25.041 -1.125 1.00 73.42 97 SER A CA 4
ATOM 3481 C C . SER A 1 52 ? -21.854 24.805 -1.118 1.00 64.42 97 SER A C 4
ATOM 3482 O O . SER A 1 52 ? -22.579 25.373 -0.301 1.00 31.12 97 SER A O 4
ATOM 3490 N N . LEU A 1 53 ? -22.318 23.963 -2.035 1.00 33.34 98 LEU A N 4
ATOM 3491 C CA . LEU A 1 53 ? -23.740 23.650 -2.136 1.00 3.13 98 LEU A CA 4
ATOM 3492 C C . LEU A 1 53 ? -24.202 22.823 -0.940 1.00 44.02 98 LEU A C 4
ATOM 3493 O O . LEU A 1 53 ? -24.979 23.293 -0.110 1.00 62.04 98 LEU A O 4
ATOM 3509 N N . GLY A 1 54 ? -23.716 21.588 -0.858 1.00 4.11 99 GLY A N 4
ATOM 3510 C CA . GLY A 1 54 ? -24.088 20.716 0.241 1.00 70.04 99 GLY A CA 4
ATOM 3511 C C . GLY A 1 54 ? -24.760 19.442 -0.232 1.00 54.55 99 GLY A C 4
ATOM 3512 O O . GLY A 1 54 ? -25.976 19.292 -0.109 1.00 71.22 99 GLY A O 4
ATOM 3516 N N . ARG A 1 55 ? -23.969 18.524 -0.777 1.00 2.22 100 ARG A N 4
ATOM 3517 C CA . ARG A 1 55 ? -24.495 17.259 -1.273 1.00 34.51 100 ARG A CA 4
ATOM 3518 C C . ARG A 1 55 ? -23.701 16.082 -0.713 1.00 12.23 100 ARG A C 4
ATOM 3519 O O . ARG A 1 55 ? -22.591 15.799 -1.165 1.00 34.43 100 ARG A O 4
ATOM 3540 N N . ILE A 1 56 ? -24.277 15.402 0.273 1.00 3.53 101 ILE A N 4
ATOM 3541 C CA . ILE A 1 56 ? -23.623 14.257 0.894 1.00 3.33 101 ILE A CA 4
ATOM 3542 C C . ILE A 1 56 ? -24.126 12.947 0.299 1.00 55.03 101 ILE A C 4
ATOM 3543 O O . ILE A 1 56 ? -24.075 11.899 0.943 1.00 74.13 101 ILE A O 4
ATOM 3559 N N . LYS A 1 57 ? -24.612 13.013 -0.936 1.00 61.14 102 LYS A N 4
ATOM 3560 C CA . LYS A 1 57 ? -25.123 11.832 -1.622 1.00 63.13 102 LYS A CA 4
ATOM 3561 C C . LYS A 1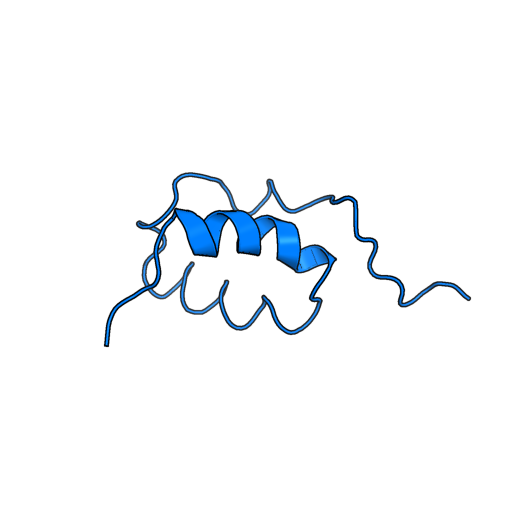 57 ? -24.981 11.977 -3.134 1.00 65.31 102 LYS A C 4
ATOM 3562 O O . LYS A 1 57 ? -24.830 13.085 -3.650 1.00 23.42 102 LYS A O 4
ATOM 3581 N N . GLY A 1 1 ? -4.572 5.585 -4.312 1.00 64.42 46 GLY A N 5
ATOM 3582 C CA . GLY A 1 1 ? -4.864 5.026 -3.005 1.00 0.10 46 GLY A CA 5
ATOM 3583 C C . GLY A 1 1 ? -3.624 4.884 -2.145 1.00 11.45 46 GLY A C 5
ATOM 3584 O O . GLY A 1 1 ? -3.628 5.260 -0.972 1.00 64.13 46 GLY A O 5
ATOM 3588 N N . SER A 1 2 ? -2.561 4.339 -2.727 1.00 3.52 47 SER A N 5
ATOM 3589 C CA . SER A 1 2 ? -1.310 4.144 -2.004 1.00 23.24 47 SER A CA 5
ATOM 3590 C C . SER A 1 2 ? -0.174 4.922 -2.662 1.00 33.21 47 SER A C 5
ATOM 3591 O O . SER A 1 2 ? 0.256 4.597 -3.768 1.00 32.23 47 SER A O 5
ATOM 3599 N N . ASN A 1 3 ? 0.306 5.952 -1.973 1.00 23.43 48 ASN A N 5
ATOM 3600 C CA . ASN A 1 3 ? 1.391 6.778 -2.490 1.00 25.54 48 ASN A CA 5
ATOM 3601 C C . ASN A 1 3 ? 1.064 7.293 -3.888 1.00 25.40 48 ASN A C 5
ATOM 3602 O O . ASN A 1 3 ? 1.685 6.907 -4.879 1.00 53.22 48 ASN A O 5
ATOM 3613 N N . PRO A 1 4 ? 0.067 8.185 -3.971 1.00 41.54 49 PRO A N 5
ATOM 3614 C CA . PRO A 1 4 ? -0.364 8.774 -5.243 1.00 35.22 49 PRO A CA 5
ATOM 3615 C C . PRO A 1 4 ? 0.672 9.731 -5.820 1.00 44.40 49 PRO A C 5
ATOM 3616 O O . PRO A 1 4 ? 1.803 9.801 -5.338 1.00 0.31 49 PRO A O 5
ATOM 3627 N N . ASP A 1 5 ? 0.280 10.467 -6.854 1.00 41.30 50 ASP A N 5
ATOM 3628 C CA . ASP A 1 5 ? 1.176 11.423 -7.496 1.00 74.41 50 ASP A CA 5
ATOM 3629 C C . ASP A 1 5 ? 0.719 12.855 -7.237 1.00 33.21 50 ASP A C 5
ATOM 3630 O O . ASP A 1 5 ? -0.427 13.109 -6.865 1.00 51.11 50 ASP A O 5
ATOM 3639 N N . PRO A 1 6 ? 1.635 13.814 -7.436 1.00 71.23 51 PRO A N 5
ATOM 3640 C CA . PRO A 1 6 ? 1.349 15.237 -7.230 1.00 24.34 51 PRO A CA 5
ATOM 3641 C C . PRO A 1 6 ? 0.394 15.795 -8.279 1.00 61.30 51 PRO A C 5
ATOM 3642 O O . PRO A 1 6 ? -0.038 16.943 -8.189 1.00 42.50 51 PRO A O 5
ATOM 3653 N N . GLN A 1 7 ? 0.069 14.974 -9.272 1.00 74.24 52 GLN A N 5
ATOM 3654 C CA . GLN A 1 7 ? -0.836 15.387 -10.339 1.00 22.01 52 GLN A CA 5
ATOM 3655 C C . GLN A 1 7 ? -2.259 14.918 -10.058 1.00 34.34 52 GLN A C 5
ATOM 3656 O O . GLN A 1 7 ? -3.226 15.575 -10.441 1.00 12.31 52 GLN A O 5
ATOM 3670 N N . GLU A 1 8 ? -2.379 13.777 -9.386 1.00 75.43 53 GLU A N 5
ATOM 3671 C CA . GLU A 1 8 ? -3.686 13.220 -9.055 1.00 62.43 53 GLU A CA 5
ATOM 3672 C C . GLU A 1 8 ? -4.157 13.712 -7.690 1.00 54.43 53 GLU A C 5
ATOM 3673 O O . GLU A 1 8 ? -5.357 13.770 -7.419 1.00 22.32 53 GLU A O 5
ATOM 3685 N N . VAL A 1 9 ? -3.204 14.067 -6.834 1.00 34.31 54 VAL A N 5
ATOM 3686 C CA . VAL A 1 9 ? -3.521 14.555 -5.497 1.00 42.11 54 VAL A CA 5
ATOM 3687 C C . VAL A 1 9 ? -3.831 16.048 -5.516 1.00 72.45 54 VAL A C 5
ATOM 3688 O O . VAL A 1 9 ? -4.845 16.487 -4.975 1.00 11.11 54 VAL A O 5
ATOM 3701 N N . GLN A 1 10 ? -2.951 16.821 -6.144 1.00 55.23 55 GLN A N 5
ATOM 3702 C CA . GLN A 1 10 ? -3.132 18.265 -6.234 1.00 10.31 55 GLN A CA 5
ATOM 3703 C C . GLN A 1 10 ? -4.514 18.608 -6.781 1.00 1.35 55 GLN A C 5
ATOM 3704 O O . GLN A 1 10 ? -5.108 19.619 -6.404 1.00 62.20 55 GLN A O 5
ATOM 3718 N N . ARG A 1 11 ? -5.020 17.761 -7.671 1.00 23.24 56 ARG A N 5
ATOM 3719 C CA . ARG A 1 11 ? -6.331 17.975 -8.270 1.00 52.33 56 ARG A CA 5
ATOM 3720 C C . ARG A 1 11 ? -7.442 17.530 -7.323 1.00 4.40 56 ARG A C 5
ATOM 3721 O O . ARG A 1 11 ? -8.559 18.043 -7.377 1.00 31.14 56 ARG A O 5
ATOM 3742 N N . ALA A 1 12 ? -7.125 16.573 -6.457 1.00 13.31 57 ALA A N 5
ATOM 3743 C CA . ALA A 1 12 ? -8.095 16.061 -5.497 1.00 71.52 57 ALA A CA 5
ATOM 3744 C C . ALA A 1 12 ? -8.357 17.073 -4.387 1.00 61.12 57 ALA A C 5
ATOM 3745 O O . ALA A 1 12 ? -9.470 17.165 -3.867 1.00 25.03 57 ALA A O 5
ATOM 3752 N N . LEU A 1 13 ? -7.326 17.830 -4.029 1.00 12.25 58 LEU A N 5
ATOM 3753 C CA . LEU A 1 13 ? -7.445 18.836 -2.979 1.00 3.41 58 LEU A CA 5
ATOM 3754 C C . LEU A 1 13 ? -8.640 19.750 -3.232 1.00 61.45 58 LEU A C 5
ATOM 3755 O O . LEU A 1 13 ? -9.468 19.965 -2.348 1.00 3.02 58 LEU A O 5
ATOM 3771 N N . ALA A 1 14 ? -8.724 20.282 -4.447 1.00 41.02 59 ALA A N 5
ATOM 3772 C CA . ALA A 1 14 ? -9.820 21.168 -4.819 1.00 1.33 59 ALA A CA 5
ATOM 3773 C C . ALA A 1 14 ? -11.106 20.383 -5.054 1.00 65.31 59 ALA A C 5
ATOM 3774 O O . ALA A 1 14 ? -12.191 20.958 -5.126 1.00 15.22 59 ALA A O 5
ATOM 3781 N N . ARG A 1 15 ? -10.975 19.066 -5.174 1.00 71.53 60 ARG A N 5
ATOM 3782 C CA . ARG A 1 15 ? -12.127 18.202 -5.404 1.00 23.53 60 ARG A CA 5
ATOM 3783 C C . ARG A 1 15 ? -12.828 17.870 -4.090 1.00 23.44 60 ARG A C 5
ATOM 3784 O O . ARG A 1 15 ? -13.925 17.311 -4.084 1.00 60.31 60 ARG A O 5
ATOM 3805 N N . ILE A 1 16 ? -12.187 18.217 -2.979 1.00 24.01 61 ILE A N 5
ATOM 3806 C CA . ILE A 1 16 ? -12.749 17.956 -1.660 1.00 1.44 61 ILE A CA 5
ATOM 3807 C C . ILE A 1 16 ? -14.139 18.569 -1.524 1.00 20.52 61 ILE A C 5
ATOM 3808 O O . ILE A 1 16 ? -14.958 18.106 -0.729 1.00 32.12 61 ILE A O 5
ATOM 3824 N N . LEU A 1 17 ? -14.399 19.610 -2.306 1.00 14.32 62 LEU A N 5
ATOM 3825 C CA . LEU A 1 17 ? -15.692 20.286 -2.275 1.00 71.21 62 LEU A CA 5
ATOM 3826 C C . LEU A 1 17 ? -16.724 19.525 -3.102 1.00 2.31 62 LEU A C 5
ATOM 3827 O O . LEU A 1 17 ? -17.926 19.614 -2.849 1.00 43.22 62 LEU A O 5
ATOM 3843 N N . CYS A 1 18 ? -16.246 18.776 -4.090 1.00 35.42 63 CYS A N 5
ATOM 3844 C CA . CYS A 1 18 ? -17.126 17.997 -4.953 1.00 51.34 63 CYS A CA 5
ATOM 3845 C C . CYS A 1 18 ? -17.346 16.598 -4.386 1.00 73.22 63 CYS A C 5
ATOM 3846 O O . CYS A 1 18 ? -18.481 16.183 -4.153 1.00 71.23 63 CYS A O 5
ATOM 3853 N N . ALA A 1 19 ? -16.252 15.876 -4.166 1.00 74.34 64 ALA A N 5
ATOM 3854 C CA . ALA A 1 19 ? -16.325 14.525 -3.625 1.00 32.54 64 ALA A CA 5
ATOM 3855 C C . ALA A 1 19 ? -17.178 14.485 -2.361 1.00 71.10 64 ALA A C 5
ATOM 3856 O O . ALA A 1 19 ? -18.273 13.921 -2.356 1.00 53.33 64 ALA A O 5
ATOM 3863 N N . LEU A 1 20 ? -16.670 15.086 -1.291 1.00 24.52 65 LEU A N 5
ATOM 3864 C CA . LEU A 1 20 ? -17.385 15.118 -0.020 1.00 1.42 65 LEU A CA 5
ATOM 3865 C C . LEU A 1 20 ? -17.572 13.710 0.536 1.00 11.43 65 LEU A C 5
ATOM 3866 O O . LEU A 1 20 ? -18.593 13.068 0.296 1.00 34.22 65 LEU A O 5
ATOM 3882 N N . GLY A 1 21 ? -16.579 13.237 1.283 1.00 2.40 66 GLY A N 5
ATOM 3883 C CA . GLY A 1 21 ? -16.654 11.910 1.864 1.00 75.45 66 GLY A CA 5
ATOM 3884 C C . GLY A 1 21 ? -15.641 10.956 1.263 1.00 73.53 66 GLY A C 5
ATOM 3885 O O . GLY A 1 21 ? -15.227 9.993 1.908 1.00 12.33 66 GLY A O 5
ATOM 3889 N N . GLU A 1 22 ? -15.243 11.222 0.023 1.00 63.23 67 GLU A N 5
ATOM 3890 C CA . GLU A 1 22 ? -14.274 10.377 -0.665 1.00 45.04 67 GLU A CA 5
ATOM 3891 C C . GLU A 1 22 ? -12.882 11.003 -0.627 1.00 73.03 67 GLU A C 5
ATOM 3892 O O . GLU A 1 22 ? -11.884 10.313 -0.414 1.00 14.34 67 GLU A O 5
ATOM 3904 N N . LEU A 1 23 ? -12.824 12.313 -0.837 1.00 0.53 68 LEU A N 5
ATOM 3905 C CA . LEU A 1 23 ? -11.556 13.034 -0.827 1.00 45.01 68 LEU A CA 5
ATOM 3906 C C . LEU A 1 23 ? -10.951 13.054 0.573 1.00 21.41 68 LEU A C 5
ATOM 3907 O O . LEU A 1 23 ? -9.742 13.223 0.736 1.00 74.41 68 LEU A O 5
ATOM 3923 N N . ASP A 1 24 ? -11.799 12.878 1.580 1.00 21.34 69 ASP A N 5
ATOM 3924 C CA . ASP A 1 24 ? -11.348 12.872 2.967 1.00 30.33 69 ASP A CA 5
ATOM 3925 C C . ASP A 1 24 ? -10.315 11.773 3.198 1.00 11.11 69 ASP A C 5
ATOM 3926 O O . ASP A 1 24 ? -9.536 11.828 4.150 1.00 13.02 69 ASP A O 5
ATOM 3935 N N . LYS A 1 25 ? -10.315 10.775 2.321 1.00 23.23 70 LYS A N 5
ATOM 3936 C CA . LYS A 1 25 ? -9.378 9.662 2.428 1.00 11.41 70 LYS A CA 5
ATOM 3937 C C . LYS A 1 25 ? -8.027 10.028 1.821 1.00 13.35 70 LYS A C 5
ATOM 3938 O O . LYS A 1 25 ? -7.102 9.215 1.805 1.00 51.24 70 LYS A O 5
ATOM 3957 N N . LEU A 1 26 ? -7.920 11.256 1.326 1.00 43.03 71 LEU A N 5
ATOM 3958 C CA . LEU A 1 26 ? -6.681 11.730 0.719 1.00 5.43 71 LEU A CA 5
ATOM 3959 C C . LEU A 1 26 ? -6.172 12.982 1.428 1.00 70.05 71 LEU A C 5
ATOM 3960 O O . LEU A 1 26 ? -5.043 13.016 1.916 1.00 45.10 71 LEU A O 5
ATOM 3976 N N . VAL A 1 27 ? -7.014 14.009 1.481 1.00 35.23 72 VAL A N 5
ATOM 3977 C CA . VAL A 1 27 ? -6.652 15.262 2.133 1.00 60.22 72 VAL A CA 5
ATOM 3978 C C . VAL A 1 27 ? -6.293 15.036 3.597 1.00 21.12 72 VAL A C 5
ATOM 3979 O O . VAL A 1 27 ? -5.605 15.851 4.212 1.00 31.14 72 VAL A O 5
ATOM 3992 N N . LYS A 1 28 ? -6.763 13.923 4.151 1.00 41.30 73 LYS A N 5
ATOM 3993 C CA . LYS A 1 28 ? -6.491 13.587 5.543 1.00 2.24 73 LYS A CA 5
ATOM 3994 C C . LYS A 1 28 ? -5.193 12.796 5.668 1.00 22.25 73 LYS A C 5
ATOM 3995 O O . LYS A 1 28 ? -4.263 13.215 6.358 1.00 11.11 73 LYS A O 5
ATOM 4014 N N . ASP A 1 29 ? -5.136 11.651 4.997 1.00 51.23 74 ASP A N 5
ATOM 4015 C CA . ASP A 1 29 ? -3.951 10.803 5.031 1.00 63.53 74 ASP A CA 5
ATOM 4016 C C . ASP A 1 29 ? -2.733 11.548 4.492 1.00 34.41 74 ASP A C 5
ATOM 4017 O O . ASP A 1 29 ? -1.706 11.643 5.163 1.00 13.52 74 ASP A O 5
ATOM 4026 N N . GLN A 1 30 ? -2.857 12.072 3.277 1.00 64.20 75 GLN A N 5
ATOM 4027 C CA . GLN A 1 30 ? -1.765 12.806 2.648 1.00 13.42 75 GLN A CA 5
ATOM 4028 C C . GLN A 1 30 ? -1.257 13.915 3.564 1.00 40.34 75 GLN A C 5
ATOM 4029 O O . GLN A 1 30 ? -0.057 14.028 3.811 1.00 22.42 75 GLN A O 5
ATOM 4043 N N . ALA A 1 31 ? -2.178 14.732 4.063 1.00 54.51 76 ALA A N 5
ATOM 4044 C CA . ALA A 1 31 ? -1.824 15.832 4.952 1.00 24.52 76 ALA A CA 5
ATOM 4045 C C . ALA A 1 31 ? -1.313 15.311 6.292 1.00 52.04 76 ALA A C 5
ATOM 4046 O O . ALA A 1 31 ? -0.762 16.065 7.092 1.00 41.42 76 ALA A O 5
ATOM 4053 N N . ASN A 1 32 ? -1.501 14.017 6.529 1.00 75.10 77 ASN A N 5
ATOM 4054 C CA . ASN A 1 32 ? -1.061 13.396 7.773 1.00 42.01 77 ASN A CA 5
ATOM 4055 C C . ASN A 1 32 ? 0.203 12.571 7.551 1.00 21.10 77 ASN A C 5
ATOM 4056 O O . ASN A 1 32 ? 0.765 12.013 8.493 1.00 63.44 77 ASN A O 5
ATOM 4067 N N . ALA A 1 33 ? 0.644 12.499 6.299 1.00 4.35 78 ALA A N 5
ATOM 4068 C CA . ALA A 1 33 ? 1.843 11.745 5.954 1.00 11.10 78 ALA A CA 5
ATOM 4069 C C . ALA A 1 33 ? 3.012 12.678 5.658 1.00 4.14 78 ALA A C 5
ATOM 4070 O O . ALA A 1 33 ? 4.170 12.330 5.888 1.00 51.22 78 ALA A O 5
ATOM 4077 N N . GLY A 1 34 ? 2.702 13.865 5.147 1.00 52.51 79 GLY A N 5
ATOM 4078 C CA . GLY A 1 34 ? 3.738 14.830 4.828 1.00 63.35 79 GLY A CA 5
ATOM 4079 C C . GLY A 1 34 ? 3.532 15.474 3.471 1.00 3.53 79 GLY A C 5
ATOM 4080 O O . GLY A 1 34 ? 4.289 16.362 3.078 1.00 14.35 79 GLY A O 5
ATOM 4084 N N . GLN A 1 35 ? 2.507 15.026 2.754 1.00 22.10 80 GLN A N 5
ATOM 4085 C CA . GLN A 1 35 ? 2.206 15.564 1.433 1.00 43.12 80 GLN A CA 5
ATOM 4086 C C . GLN A 1 35 ? 3.472 15.673 0.588 1.00 14.33 80 GLN A C 5
ATOM 4087 O O . GLN A 1 35 ? 3.664 16.651 -0.134 1.00 10.24 80 GLN A O 5
ATOM 4101 N N . GLN A 1 36 ? 4.330 14.664 0.685 1.00 65.41 81 GLN A N 5
ATOM 4102 C CA . GLN A 1 36 ? 5.578 14.648 -0.070 1.00 30.32 81 GLN A CA 5
ATOM 4103 C C . GLN A 1 36 ? 5.306 14.630 -1.570 1.00 62.24 81 GLN A C 5
ATOM 4104 O O . GLN A 1 36 ? 6.180 14.956 -2.372 1.00 44.44 81 GLN A O 5
ATOM 4118 N N . GLU A 1 37 ? 4.089 14.246 -1.942 1.00 31.31 82 GLU A N 5
ATOM 4119 C CA . GLU A 1 37 ? 3.704 14.184 -3.347 1.00 14.41 82 GLU A CA 5
ATOM 4120 C C . GLU A 1 37 ? 3.705 15.576 -3.973 1.00 4.12 82 GLU A C 5
ATOM 4121 O O . GLU A 1 37 ? 4.654 15.960 -4.658 1.00 73.41 82 GLU A O 5
ATOM 4133 N N . PHE A 1 38 ? 2.636 16.328 -3.733 1.00 22.24 83 PHE A N 5
ATOM 4134 C CA . PHE A 1 38 ? 2.513 17.676 -4.273 1.00 53.44 83 PHE A CA 5
ATOM 4135 C C . PHE A 1 38 ? 3.199 18.692 -3.364 1.00 71.14 83 PHE A C 5
ATOM 4136 O O . PHE A 1 38 ? 3.515 18.397 -2.211 1.00 55.14 83 PHE A O 5
ATOM 4153 N N . LYS A 1 39 ? 3.428 19.890 -3.892 1.00 74.31 84 LYS A N 5
ATOM 4154 C CA . LYS A 1 39 ? 4.076 20.951 -3.130 1.00 75.24 84 LYS A CA 5
ATOM 4155 C C . LYS A 1 39 ? 3.167 22.171 -3.016 1.00 23.11 84 LYS A C 5
ATOM 4156 O O . LYS A 1 39 ? 3.453 23.102 -2.262 1.00 21.24 84 LYS A O 5
ATOM 4175 N N . LEU A 1 40 ? 2.072 22.160 -3.767 1.00 72.42 85 LEU A N 5
ATOM 4176 C CA . LEU A 1 40 ? 1.120 23.265 -3.749 1.00 1.12 85 LEU A CA 5
ATOM 4177 C C . LEU A 1 40 ? 0.428 23.365 -2.393 1.00 53.04 85 LEU A C 5
ATOM 4178 O O . LEU A 1 40 ? 0.255 22.375 -1.682 1.00 60.24 85 LEU A O 5
ATOM 4194 N N . PRO A 1 41 ? 0.019 24.589 -2.026 1.00 61.31 86 PRO A N 5
ATOM 4195 C CA . PRO A 1 41 ? -0.664 24.847 -0.755 1.00 22.21 86 PRO A CA 5
ATOM 4196 C C . PRO A 1 41 ? -2.071 24.260 -0.723 1.00 50.43 86 PRO A C 5
ATOM 4197 O O . PRO A 1 41 ? -2.669 23.997 -1.767 1.00 11.51 86 PRO A O 5
ATOM 4208 N N . LYS A 1 42 ? -2.596 24.058 0.481 1.00 64.25 87 LYS A N 5
ATOM 4209 C CA . LYS A 1 42 ? -3.934 23.504 0.649 1.00 1.12 87 LYS A CA 5
ATOM 4210 C C . LYS A 1 42 ? -4.978 24.614 0.710 1.00 13.03 87 LYS A C 5
ATOM 4211 O O . LYS A 1 42 ? -6.147 24.397 0.391 1.00 15.43 87 LYS A O 5
ATOM 4230 N N . ASP A 1 43 ? -4.549 25.802 1.120 1.00 3.35 88 ASP A N 5
ATOM 4231 C CA . ASP A 1 43 ? -5.447 26.947 1.221 1.00 45.13 88 ASP A CA 5
ATOM 4232 C C . ASP A 1 43 ? -5.989 27.334 -0.152 1.00 35.45 88 ASP A C 5
ATOM 4233 O O . ASP A 1 43 ? -7.173 27.639 -0.299 1.00 31.11 88 ASP A O 5
ATOM 4242 N N . PHE A 1 44 ? -5.116 27.319 -1.153 1.00 54.22 89 PHE A N 5
ATOM 4243 C CA . PHE A 1 44 ? -5.508 27.670 -2.513 1.00 44.25 89 PHE A CA 5
ATOM 4244 C C . PHE A 1 44 ? -6.735 26.875 -2.949 1.00 20.03 89 PHE A C 5
ATOM 4245 O O . PHE A 1 44 ? -7.535 27.340 -3.762 1.00 21.15 89 PHE A O 5
ATOM 4262 N N . THR A 1 45 ? -6.877 25.671 -2.402 1.00 55.51 90 THR A N 5
ATOM 4263 C CA . THR A 1 45 ? -8.005 24.810 -2.734 1.00 71.11 90 THR A CA 5
ATOM 4264 C C . THR A 1 45 ? -9.131 24.962 -1.718 1.00 53.41 90 THR A C 5
ATOM 4265 O O . THR A 1 45 ? -9.760 23.982 -1.322 1.00 71.00 90 THR A O 5
ATOM 4276 N N . GLY A 1 46 ? -9.382 26.200 -1.300 1.00 24.51 91 GLY A N 5
ATOM 4277 C CA . GLY A 1 46 ? -10.433 26.457 -0.334 1.00 12.44 91 GLY A CA 5
ATOM 4278 C C . GLY A 1 46 ? -11.697 26.988 -0.980 1.00 52.31 91 GLY A C 5
ATOM 4279 O O . GLY A 1 46 ? -12.487 27.681 -0.338 1.00 32.50 91 GLY A O 5
ATOM 4283 N N . ARG A 1 47 ? -11.889 26.665 -2.255 1.00 3.11 92 ARG A N 5
ATOM 4284 C CA . ARG A 1 47 ? -13.064 27.117 -2.989 1.00 73.33 92 ARG A CA 5
ATOM 4285 C C . ARG A 1 47 ? -13.173 26.403 -4.334 1.00 21.04 92 ARG A C 5
ATOM 4286 O O . ARG A 1 47 ? -12.180 25.906 -4.866 1.00 13.30 92 ARG A O 5
ATOM 4307 N N . SER A 1 48 ? -14.385 26.356 -4.877 1.00 32.35 93 SER A N 5
ATOM 4308 C CA . SER A 1 48 ? -14.625 25.699 -6.156 1.00 44.13 93 SER A CA 5
ATOM 4309 C C . SER A 1 48 ? -16.070 25.893 -6.604 1.00 40.15 93 SER A C 5
ATOM 4310 O O . SER A 1 48 ? -16.909 26.374 -5.843 1.00 55.43 93 SER A O 5
ATOM 4318 N N . LYS A 1 49 ? -16.354 25.515 -7.846 1.00 65.23 94 LYS A N 5
ATOM 4319 C CA . LYS A 1 49 ? -17.697 25.645 -8.398 1.00 63.24 94 LYS A CA 5
ATOM 4320 C C . LYS A 1 49 ? -18.595 24.510 -7.917 1.00 11.01 94 LYS A C 5
ATOM 4321 O O . LYS A 1 49 ? -19.819 24.640 -7.896 1.00 14.03 94 LYS A O 5
ATOM 4340 N N . CYS A 1 50 ? -17.980 23.398 -7.529 1.00 64.14 95 CYS A N 5
ATOM 4341 C CA . CYS A 1 50 ? -18.723 22.240 -7.047 1.00 2.31 95 CYS A CA 5
ATOM 4342 C C . CYS A 1 50 ? -19.026 22.371 -5.557 1.00 50.00 95 CYS A C 5
ATOM 4343 O O . CYS A 1 50 ? -18.303 21.836 -4.717 1.00 4.34 95 CYS A O 5
ATOM 4350 N N . ARG A 1 51 ? -20.100 23.085 -5.238 1.00 13.40 96 ARG A N 5
ATOM 4351 C CA . ARG A 1 51 ? -20.499 23.287 -3.850 1.00 50.42 96 ARG A CA 5
ATOM 4352 C C . ARG A 1 51 ? -21.881 22.696 -3.590 1.00 54.02 96 ARG A C 5
ATOM 4353 O O . ARG A 1 51 ? -22.864 23.425 -3.453 1.00 4.24 96 ARG A O 5
ATOM 4374 N N . SER A 1 52 ? -21.950 21.370 -3.525 1.00 5.23 97 SER A N 5
ATOM 4375 C CA . SER A 1 52 ? -23.212 20.681 -3.286 1.00 21.53 97 SER A CA 5
ATOM 4376 C C . SER A 1 52 ? -24.282 21.150 -4.267 1.00 2.13 97 SER A C 5
ATOM 4377 O O . SER A 1 52 ? -25.366 21.575 -3.865 1.00 1.01 97 SER A O 5
ATOM 4385 N N . LEU A 1 53 ? -23.969 21.071 -5.555 1.00 74.34 98 LEU A N 5
ATOM 4386 C CA . LEU A 1 53 ? -24.903 21.487 -6.596 1.00 40.21 98 LEU A CA 5
ATOM 4387 C C . LEU A 1 53 ? -26.198 20.685 -6.518 1.00 52.35 98 LEU A C 5
ATOM 4388 O O . LEU A 1 53 ? -27.276 21.196 -6.821 1.00 3.34 98 LEU A O 5
ATOM 4404 N N . GLY A 1 54 ? -26.085 19.425 -6.109 1.00 3.31 99 GLY A N 5
ATOM 4405 C CA . GLY A 1 54 ? -27.254 18.574 -5.997 1.00 33.44 99 GLY A CA 5
ATOM 4406 C C . GLY A 1 54 ? -28.247 19.084 -4.971 1.00 41.10 99 GLY A C 5
ATOM 4407 O O . GLY A 1 54 ? -29.435 18.769 -5.037 1.00 53.44 99 GLY A O 5
ATOM 4411 N N . ARG A 1 55 ? -27.759 19.873 -4.019 1.00 60.31 100 ARG A N 5
ATOM 4412 C CA . ARG A 1 55 ? -28.611 20.425 -2.973 1.00 54.12 100 ARG A CA 5
ATOM 4413 C C . ARG A 1 55 ? -29.320 21.686 -3.459 1.00 40.20 100 ARG A C 5
ATOM 4414 O O . ARG A 1 55 ? -28.840 22.800 -3.247 1.00 42.25 100 ARG A O 5
ATOM 4435 N N . ILE A 1 56 ? -30.463 21.502 -4.111 1.00 11.41 101 ILE A N 5
ATOM 4436 C CA . ILE A 1 56 ? -31.237 22.625 -4.626 1.00 33.12 101 ILE A CA 5
ATOM 4437 C C . ILE A 1 56 ? -32.626 22.670 -3.997 1.00 22.41 101 ILE A C 5
ATOM 4438 O O . ILE A 1 56 ? -33.536 21.958 -4.423 1.00 22.14 101 ILE A O 5
ATOM 4454 N N . LYS A 1 57 ? -32.782 23.512 -2.982 1.00 15.24 102 LYS A N 5
ATOM 4455 C CA . LYS A 1 57 ? -34.061 23.654 -2.294 1.00 63.24 102 LYS A CA 5
ATOM 4456 C C . LYS A 1 57 ? -34.758 24.947 -2.704 1.00 12.01 102 LYS A C 5
ATOM 4457 O O . LYS A 1 57 ? -35.052 25.798 -1.864 1.00 44.30 102 LYS A O 5
ATOM 4476 N N . GLY A 1 1 ? 7.855 2.951 -0.287 1.00 53.14 46 GLY A N 6
ATOM 4477 C CA . GLY A 1 1 ? 7.911 3.640 -1.564 1.00 34.43 46 GLY A CA 6
ATOM 4478 C C . GLY A 1 1 ? 6.623 3.504 -2.352 1.00 41.42 46 GLY A C 6
ATOM 4479 O O . GLY A 1 1 ? 5.555 3.290 -1.778 1.00 64.04 46 GLY A O 6
ATOM 4483 N N . SER A 1 2 ? 6.723 3.632 -3.672 1.00 32.45 47 SER A N 6
ATOM 4484 C CA . SER A 1 2 ? 5.556 3.528 -4.540 1.00 31.31 47 SER A CA 6
ATOM 4485 C C . SER A 1 2 ? 4.492 4.547 -4.145 1.00 1.55 47 SER A C 6
ATOM 4486 O O . SER A 1 2 ? 3.302 4.238 -4.111 1.00 21.43 47 SER A O 6
ATOM 4494 N N . ASN A 1 3 ? 4.931 5.766 -3.846 1.00 64.12 48 ASN A N 6
ATOM 4495 C CA . ASN A 1 3 ? 4.018 6.832 -3.452 1.00 51.43 48 ASN A CA 6
ATOM 4496 C C . ASN A 1 3 ? 3.470 7.559 -4.677 1.00 34.23 48 ASN A C 6
ATOM 4497 O O . ASN A 1 3 ? 4.032 7.496 -5.770 1.00 73.43 48 ASN A O 6
ATOM 4508 N N . PRO A 1 4 ? 2.345 8.267 -4.491 1.00 25.53 49 PRO A N 6
ATOM 4509 C CA . PRO A 1 4 ? 1.697 9.020 -5.568 1.00 71.21 49 PRO A CA 6
ATOM 4510 C C . PRO A 1 4 ? 2.509 10.238 -5.995 1.00 24.44 49 PRO A C 6
ATOM 4511 O O . PRO A 1 4 ? 3.664 10.395 -5.598 1.00 1.34 49 PRO A O 6
ATOM 4522 N N . ASP A 1 5 ? 1.899 11.096 -6.804 1.00 63.13 50 ASP A N 6
ATOM 4523 C CA . ASP A 1 5 ? 2.566 12.301 -7.284 1.00 0.15 50 ASP A CA 6
ATOM 4524 C C . ASP A 1 5 ? 1.677 13.526 -7.093 1.00 2.22 50 ASP A C 6
ATOM 4525 O O . ASP A 1 5 ? 0.464 13.421 -6.910 1.00 3.12 50 ASP A O 6
ATOM 4534 N N . PRO A 1 6 ? 2.293 14.717 -7.135 1.00 62.02 51 PRO A N 6
ATOM 4535 C CA . PRO A 1 6 ? 1.577 15.985 -6.969 1.00 11.14 51 PRO A CA 6
ATOM 4536 C C . PRO A 1 6 ? 0.673 16.301 -8.155 1.00 71.54 51 PRO A C 6
ATOM 4537 O O . PRO A 1 6 ? -0.075 17.278 -8.134 1.00 60.42 51 PRO A O 6
ATOM 4548 N N . GLN A 1 7 ? 0.747 15.467 -9.188 1.00 22.00 52 GLN A N 6
ATOM 4549 C CA . GLN A 1 7 ? -0.065 15.658 -10.384 1.00 11.54 52 GLN A CA 6
ATOM 4550 C C . GLN A 1 7 ? -1.413 14.958 -10.244 1.00 2.40 52 GLN A C 6
ATOM 4551 O O . GLN A 1 7 ? -2.437 15.469 -10.696 1.00 71.20 52 GLN A O 6
ATOM 4565 N N . GLU A 1 8 ? -1.403 13.787 -9.616 1.00 34.15 53 GLU A N 6
ATOM 4566 C CA . GLU A 1 8 ? -2.626 13.017 -9.418 1.00 61.11 53 GLU A CA 6
ATOM 4567 C C . GLU A 1 8 ? -3.293 13.384 -8.095 1.00 44.25 53 GLU A C 6
ATOM 4568 O O . GLU A 1 8 ? -4.517 13.475 -8.009 1.00 33.33 53 GLU A O 6
ATOM 4580 N N . VAL A 1 9 ? -2.477 13.594 -7.067 1.00 13.42 54 VAL A N 6
ATOM 4581 C CA . VAL A 1 9 ? -2.987 13.952 -5.748 1.00 44.23 54 VAL A CA 6
ATOM 4582 C C . VAL A 1 9 ? -3.634 15.332 -5.765 1.00 52.34 54 VAL A C 6
ATOM 4583 O O . VAL A 1 9 ? -4.768 15.502 -5.317 1.00 62.33 54 VAL A O 6
ATOM 4596 N N . GLN A 1 10 ? -2.906 16.315 -6.286 1.00 14.01 55 GLN A N 6
ATOM 4597 C CA . GLN A 1 10 ? -3.411 17.681 -6.361 1.00 44.10 55 GLN A CA 6
ATOM 4598 C C . GLN A 1 10 ? -4.794 17.716 -7.001 1.00 53.24 55 GLN A C 6
ATOM 4599 O O . GLN A 1 10 ? -5.726 18.308 -6.457 1.00 12.24 55 GLN A O 6
ATOM 4613 N N . ARG A 1 11 ? -4.921 17.079 -8.161 1.00 23.23 56 ARG A N 6
ATOM 4614 C CA . ARG A 1 11 ? -6.190 17.039 -8.876 1.00 35.40 56 ARG A CA 6
ATOM 4615 C C . ARG A 1 11 ? -7.312 16.547 -7.966 1.00 30.04 56 ARG A C 6
ATOM 4616 O O . ARG A 1 11 ? -8.476 16.901 -8.151 1.00 42.50 56 ARG A O 6
ATOM 4637 N N . ALA A 1 12 ? -6.953 15.728 -6.982 1.00 40.32 57 ALA A N 6
ATOM 4638 C CA . ALA A 1 12 ? -7.928 15.189 -6.042 1.00 52.35 57 ALA A CA 6
ATOM 4639 C C . ALA A 1 12 ? -8.175 16.158 -4.891 1.00 51.54 57 ALA A C 6
ATOM 4640 O O . ALA A 1 12 ? -9.266 16.196 -4.321 1.00 32.11 57 ALA A O 6
ATOM 4647 N N . LEU A 1 13 ? -7.156 16.941 -4.554 1.00 21.31 58 LEU A N 6
ATOM 4648 C CA . LEU A 1 13 ? -7.262 17.911 -3.469 1.00 72.44 58 LEU A CA 6
ATOM 4649 C C . LEU A 1 13 ? -8.484 18.805 -3.656 1.00 62.33 58 LEU A C 6
ATOM 4650 O O . LEU A 1 13 ? -9.131 19.198 -2.687 1.00 14.14 58 LEU A O 6
ATOM 4666 N N . ALA A 1 14 ? -8.794 19.120 -4.910 1.00 22.14 59 ALA A N 6
ATOM 4667 C CA . ALA A 1 14 ? -9.940 19.964 -5.224 1.00 31.32 59 ALA A CA 6
ATOM 4668 C C . ALA A 1 14 ? -11.212 19.133 -5.361 1.00 2.42 59 ALA A C 6
ATOM 4669 O O . ALA A 1 14 ? -12.321 19.656 -5.250 1.00 3.40 59 ALA A O 6
ATOM 4676 N N . ARG A 1 15 ? -11.044 17.837 -5.603 1.00 44.51 60 ARG A N 6
ATOM 4677 C CA . ARG A 1 15 ? -12.179 16.935 -5.757 1.00 44.52 60 ARG A CA 6
ATOM 4678 C C . ARG A 1 15 ? -12.892 16.727 -4.425 1.00 30.24 60 ARG A C 6
ATOM 4679 O O . ARG A 1 15 ? -13.984 16.160 -4.376 1.00 53.33 60 ARG A O 6
ATOM 4700 N N . ILE A 1 16 ? -12.267 17.187 -3.346 1.00 50.43 61 ILE A N 6
ATOM 4701 C CA . ILE A 1 16 ? -12.842 17.052 -2.014 1.00 75.40 61 ILE A CA 6
ATOM 4702 C C . ILE A 1 16 ? -14.239 17.660 -1.954 1.00 14.00 61 ILE A C 6
ATOM 4703 O O . ILE A 1 16 ? -15.052 17.293 -1.104 1.00 53.42 61 ILE A O 6
ATOM 4719 N N . LEU A 1 17 ? -14.513 18.590 -2.862 1.00 40.30 62 LEU A N 6
ATOM 4720 C CA . LEU A 1 17 ? -15.813 19.249 -2.914 1.00 54.34 62 LEU A CA 6
ATOM 4721 C C . LEU A 1 17 ? -16.808 18.427 -3.727 1.00 52.02 62 LEU A C 6
ATOM 4722 O O . LEU A 1 17 ? -18.019 18.519 -3.523 1.00 71.21 62 LEU A O 6
ATOM 4738 N N . CYS A 1 18 ? -16.289 17.622 -4.648 1.00 75.31 63 CYS A N 6
ATOM 4739 C CA . CYS A 1 18 ? -17.131 16.781 -5.491 1.00 41.01 63 CYS A CA 6
ATOM 4740 C C . CYS A 1 18 ? -17.338 15.409 -4.857 1.00 22.33 63 CYS A C 6
ATOM 4741 O O . CYS A 1 18 ? -18.465 15.015 -4.558 1.00 2.33 63 CYS A O 6
ATOM 4748 N N . ALA A 1 19 ? -16.241 14.685 -4.654 1.00 55.22 64 ALA A N 6
ATOM 4749 C CA . ALA A 1 19 ? -16.302 13.359 -4.054 1.00 22.54 64 ALA A CA 6
ATOM 4750 C C . ALA A 1 19 ? -17.145 13.369 -2.783 1.00 5.13 64 ALA A C 6
ATOM 4751 O O . ALA A 1 19 ? -18.169 12.690 -2.699 1.00 23.22 64 ALA A O 6
ATOM 4758 N N . LEU A 1 20 ? -16.708 14.143 -1.795 1.00 64.22 65 LEU A N 6
ATOM 4759 C CA . LEU A 1 20 ? -17.422 14.241 -0.527 1.00 41.41 65 LEU A CA 6
ATOM 4760 C C . LEU A 1 20 ? -17.433 12.899 0.198 1.00 44.24 65 LEU A C 6
ATOM 4761 O O . LEU A 1 20 ? -18.216 12.688 1.123 1.00 65.13 65 LEU A O 6
ATOM 4777 N N . GLY A 1 21 ? -16.556 11.995 -0.229 1.00 2.02 66 GLY A N 6
ATOM 4778 C CA . GLY A 1 21 ? -16.480 10.685 0.392 1.00 44.42 66 GLY A CA 6
ATOM 4779 C C . GLY A 1 21 ? -15.305 9.871 -0.115 1.00 14.44 66 GLY A C 6
ATOM 4780 O O . GLY A 1 21 ? -14.627 9.200 0.662 1.00 10.22 66 GLY A O 6
ATOM 4784 N N . GLU A 1 22 ? -15.066 9.929 -1.421 1.00 14.50 67 GLU A N 6
ATOM 4785 C CA . GLU A 1 22 ? -13.967 9.189 -2.029 1.00 53.25 67 GLU A CA 6
ATOM 4786 C C . GLU A 1 22 ? -12.631 9.872 -1.751 1.00 54.00 67 GLU A C 6
ATOM 4787 O O . GLU A 1 22 ? -11.600 9.212 -1.617 1.00 1.24 67 GLU A O 6
ATOM 4799 N N . LEU A 1 23 ? -12.658 11.197 -1.666 1.00 43.53 68 LEU A N 6
ATOM 4800 C CA . LEU A 1 23 ? -11.449 11.972 -1.404 1.00 72.54 68 LEU A CA 6
ATOM 4801 C C . LEU A 1 23 ? -11.027 11.845 0.056 1.00 72.11 68 LEU A C 6
ATOM 4802 O O . LEU A 1 23 ? -9.888 12.147 0.412 1.00 51.33 68 LEU A O 6
ATOM 4818 N N . ASP A 1 24 ? -11.952 11.394 0.896 1.00 1.35 69 ASP A N 6
ATOM 4819 C CA . ASP A 1 24 ? -11.675 11.224 2.318 1.00 11.11 69 ASP A CA 6
ATOM 4820 C C . ASP A 1 24 ? -10.594 10.170 2.539 1.00 52.51 69 ASP A C 6
ATOM 4821 O O . ASP A 1 24 ? -10.018 10.074 3.623 1.00 43.25 69 ASP A O 6
ATOM 4830 N N . LYS A 1 25 ? -10.325 9.381 1.505 1.00 62.13 70 LYS A N 6
ATOM 4831 C CA . LYS A 1 25 ? -9.313 8.334 1.584 1.00 34.31 70 LYS A CA 6
ATOM 4832 C C . LYS A 1 25 ? -7.928 8.890 1.272 1.00 51.44 70 LYS A C 6
ATOM 4833 O O . LYS A 1 25 ? -6.915 8.342 1.707 1.00 3.22 70 LYS A O 6
ATOM 4852 N N . LEU A 1 26 ? -7.891 9.982 0.516 1.00 11.41 71 LEU A N 6
ATOM 4853 C CA . LEU A 1 26 ? -6.629 10.615 0.147 1.00 74.24 71 LEU A CA 6
ATOM 4854 C C . LEU A 1 26 ? -6.337 11.813 1.044 1.00 34.02 71 LEU A C 6
ATOM 4855 O O . LEU A 1 26 ? -5.180 12.124 1.325 1.00 21.04 71 LEU A O 6
ATOM 4871 N N . VAL A 1 27 ? -7.395 12.481 1.493 1.00 12.31 72 VAL A N 6
ATOM 4872 C CA . VAL A 1 27 ? -7.253 13.643 2.362 1.00 1.50 72 VAL A CA 6
ATOM 4873 C C . VAL A 1 27 ? -7.272 13.237 3.831 1.00 21.22 72 VAL A C 6
ATOM 4874 O O . VAL A 1 27 ? -7.653 14.022 4.700 1.00 73.14 72 VAL A O 6
ATOM 4887 N N . LYS A 1 28 ? -6.857 12.004 4.104 1.00 52.24 73 LYS A N 6
ATOM 4888 C CA . LYS A 1 28 ? -6.824 11.492 5.468 1.00 31.41 73 LYS A CA 6
ATOM 4889 C C . LYS A 1 28 ? -5.631 10.563 5.672 1.00 51.32 73 LYS A C 6
ATOM 4890 O O . LYS A 1 28 ? -4.887 10.698 6.643 1.00 23.32 73 LYS A O 6
ATOM 4909 N N . ASP A 1 29 ? -5.455 9.623 4.750 1.00 44.31 74 ASP A N 6
ATOM 4910 C CA . ASP A 1 29 ? -4.350 8.674 4.827 1.00 11.32 74 ASP A CA 6
ATOM 4911 C C . ASP A 1 29 ? -3.080 9.269 4.227 1.00 61.32 74 ASP A C 6
ATOM 4912 O O . ASP A 1 29 ? -2.046 8.605 4.158 1.00 3.25 74 ASP A O 6
ATOM 4921 N N . GLN A 1 30 ? -3.167 10.522 3.792 1.00 20.25 75 GLN A N 6
ATOM 4922 C CA . GLN A 1 30 ? -2.025 11.204 3.196 1.00 3.21 75 GLN A CA 6
ATOM 4923 C C . GLN A 1 30 ? -1.721 12.504 3.934 1.00 70.10 75 GLN A C 6
ATOM 4924 O O . GLN A 1 30 ? -0.573 12.778 4.282 1.00 61.30 75 GLN A O 6
ATOM 4938 N N . ALA A 1 31 ? -2.758 13.301 4.169 1.00 41.31 76 ALA A N 6
ATOM 4939 C CA . ALA A 1 31 ? -2.602 14.571 4.867 1.00 51.52 76 ALA A CA 6
ATOM 4940 C C . ALA A 1 31 ? -1.992 14.367 6.249 1.00 34.04 76 ALA A C 6
ATOM 4941 O O . ALA A 1 31 ? -1.450 15.298 6.843 1.00 54.41 76 ALA A O 6
ATOM 4948 N N . ASN A 1 32 ? -2.086 13.142 6.757 1.00 45.11 77 ASN A N 6
ATOM 4949 C CA . ASN A 1 32 ? -1.544 12.816 8.071 1.00 3.11 77 ASN A CA 6
ATOM 4950 C C . ASN A 1 32 ? -0.369 11.850 7.951 1.00 72.22 77 ASN A C 6
ATOM 4951 O O . ASN A 1 32 ? 0.144 11.353 8.953 1.00 41.11 77 ASN A O 6
ATOM 4962 N N . ALA A 1 33 ? 0.051 11.589 6.717 1.00 22.34 78 ALA A N 6
ATOM 4963 C CA . ALA A 1 33 ? 1.167 10.685 6.466 1.00 75.41 78 ALA A CA 6
ATOM 4964 C C . ALA A 1 33 ? 2.322 11.413 5.788 1.00 52.31 78 ALA A C 6
ATOM 4965 O O . ALA A 1 33 ? 3.476 11.000 5.892 1.00 72.32 78 ALA A O 6
ATOM 4972 N N . GLY A 1 34 ? 2.003 12.501 5.092 1.00 20.32 79 GLY A N 6
ATOM 4973 C CA . GLY A 1 34 ? 3.026 13.269 4.407 1.00 74.15 79 GLY A CA 6
ATOM 4974 C C . GLY A 1 34 ? 2.606 13.675 3.008 1.00 74.22 79 GLY A C 6
ATOM 4975 O O . GLY A 1 34 ? 2.894 12.973 2.039 1.00 43.43 79 GLY A O 6
ATOM 4979 N N . GLN A 1 35 ? 1.921 14.809 2.903 1.00 11.20 80 GLN A N 6
ATOM 4980 C CA . GLN A 1 35 ? 1.459 15.305 1.612 1.00 15.32 80 GLN A CA 6
ATOM 4981 C C . GLN A 1 35 ? 2.448 16.308 1.028 1.00 64.30 80 GLN A C 6
ATOM 4982 O O . GLN A 1 35 ? 2.054 17.277 0.380 1.00 1.03 80 GLN A O 6
ATOM 4996 N N . GLN A 1 36 ? 3.734 16.067 1.262 1.00 44.11 81 GLN A N 6
ATOM 4997 C CA . GLN A 1 36 ? 4.780 16.950 0.759 1.00 1.23 81 GLN A CA 6
ATOM 4998 C C . GLN A 1 36 ? 4.781 16.980 -0.766 1.00 22.34 81 GLN A C 6
ATOM 4999 O O . GLN A 1 36 ? 5.369 17.871 -1.377 1.00 60.25 81 GLN A O 6
ATOM 5013 N N . GLU A 1 37 ? 4.119 15.999 -1.372 1.00 44.21 82 GLU A N 6
ATOM 5014 C CA . GLU A 1 37 ? 4.046 15.913 -2.826 1.00 11.31 82 GLU A CA 6
ATOM 5015 C C . GLU A 1 37 ? 3.597 17.242 -3.427 1.00 72.14 82 GLU A C 6
ATOM 5016 O O . GLU A 1 37 ? 4.410 18.008 -3.945 1.00 14.20 82 GLU A O 6
ATOM 5028 N N . PHE A 1 38 ? 2.297 17.508 -3.356 1.00 33.33 83 PHE A N 6
ATOM 5029 C CA . PHE A 1 38 ? 1.738 18.742 -3.894 1.00 50.41 83 PHE A CA 6
ATOM 5030 C C . PHE A 1 38 ? 1.720 19.839 -2.833 1.00 45.34 83 PHE A C 6
ATOM 5031 O O . PHE A 1 38 ? 2.088 19.611 -1.681 1.00 20.22 83 PHE A O 6
ATOM 5048 N N . LYS A 1 39 ? 1.291 21.032 -3.232 1.00 0.04 84 LYS A N 6
ATOM 5049 C CA . LYS A 1 39 ? 1.224 22.166 -2.317 1.00 70.14 84 LYS A CA 6
ATOM 5050 C C . LYS A 1 39 ? -0.048 22.975 -2.547 1.00 13.40 84 LYS A C 6
ATOM 5051 O O . LYS A 1 39 ? -0.041 23.970 -3.274 1.00 60.31 84 LYS A O 6
ATOM 5070 N N . LEU A 1 40 ? -1.139 22.545 -1.922 1.00 63.01 85 LEU A N 6
ATOM 5071 C CA . LEU A 1 40 ? -2.419 23.231 -2.057 1.00 40.11 85 LEU A CA 6
ATOM 5072 C C . LEU A 1 40 ? -3.138 23.312 -0.714 1.00 44.12 85 LEU A C 6
ATOM 5073 O O . LEU A 1 40 ? -3.996 22.491 -0.391 1.00 53.02 85 LEU A O 6
ATOM 5089 N N . PRO A 1 41 ? -2.781 24.327 0.088 1.00 74.34 86 PRO A N 6
ATOM 5090 C CA . PRO A 1 41 ? -3.382 24.541 1.407 1.00 12.15 86 PRO A CA 6
ATOM 5091 C C . PRO A 1 41 ? -4.835 24.994 1.316 1.00 13.33 86 PRO A C 6
ATOM 5092 O O . PRO A 1 41 ? -5.451 24.929 0.252 1.00 14.33 86 PRO A O 6
ATOM 5103 N N . LYS A 1 42 ? -5.378 25.454 2.438 1.00 13.14 87 LYS A N 6
ATOM 5104 C CA . LYS A 1 42 ? -6.759 25.920 2.486 1.00 40.32 87 LYS A CA 6
ATOM 5105 C C . LYS A 1 42 ? -6.889 27.301 1.850 1.00 73.53 87 LYS A C 6
ATOM 5106 O O . LYS A 1 42 ? -7.241 28.272 2.519 1.00 51.11 87 LYS A O 6
ATOM 5125 N N . ASP A 1 43 ? -6.605 27.379 0.554 1.00 32.04 88 ASP A N 6
ATOM 5126 C CA . ASP A 1 43 ? -6.693 28.640 -0.173 1.00 13.13 88 ASP A CA 6
ATOM 5127 C C . ASP A 1 43 ? -7.386 28.445 -1.518 1.00 31.43 88 ASP A C 6
ATOM 5128 O O . ASP A 1 43 ? -8.326 29.165 -1.854 1.00 42.33 88 ASP A O 6
ATOM 5137 N N . PHE A 1 44 ? -6.915 27.466 -2.283 1.00 71.14 89 PHE A N 6
ATOM 5138 C CA . PHE A 1 44 ? -7.488 27.177 -3.593 1.00 22.21 89 PHE A CA 6
ATOM 5139 C C . PHE A 1 44 ? -8.632 26.174 -3.477 1.00 15.53 89 PHE A C 6
ATOM 5140 O O . PHE A 1 44 ? -9.169 25.707 -4.482 1.00 14.41 89 PHE A O 6
ATOM 5157 N N . THR A 1 45 ? -9.001 25.847 -2.242 1.00 74.02 90 THR A N 6
ATOM 5158 C CA . THR A 1 45 ? -10.080 24.899 -1.993 1.00 12.31 90 THR A CA 6
ATOM 5159 C C . THR A 1 45 ? -11.428 25.608 -1.916 1.00 62.13 90 THR A C 6
ATOM 5160 O O . THR A 1 45 ? -12.433 25.011 -1.533 1.00 51.14 90 THR A O 6
ATOM 5171 N N . GLY A 1 46 ? -11.441 26.886 -2.284 1.00 73.32 91 GLY A N 6
ATOM 5172 C CA . GLY A 1 46 ? -12.672 27.654 -2.250 1.00 43.42 91 GLY A CA 6
ATOM 5173 C C . GLY A 1 46 ? -12.901 28.438 -3.527 1.00 52.03 91 GLY A C 6
ATOM 5174 O O . GLY A 1 46 ? -13.605 29.448 -3.526 1.00 35.22 91 GLY A O 6
ATOM 5178 N N . ARG A 1 47 ? -12.304 27.974 -4.620 1.00 72.40 92 ARG A N 6
ATOM 5179 C CA . ARG A 1 47 ? -12.445 28.640 -5.909 1.00 62.22 92 ARG A CA 6
ATOM 5180 C C . ARG A 1 47 ? -13.279 27.797 -6.869 1.00 34.53 92 ARG A C 6
ATOM 5181 O O . ARG A 1 47 ? -14.225 28.290 -7.483 1.00 11.21 92 ARG A O 6
ATOM 5202 N N . SER A 1 48 ? -12.922 26.522 -6.993 1.00 12.35 93 SER A N 6
ATOM 5203 C CA . SER A 1 48 ? -13.635 25.611 -7.880 1.00 51.34 93 SER A CA 6
ATOM 5204 C C . SER A 1 48 ? -15.108 25.518 -7.494 1.00 52.12 93 SER A C 6
ATOM 5205 O O . SER A 1 48 ? -15.577 26.235 -6.610 1.00 54.43 93 SER A O 6
ATOM 5213 N N . LYS A 1 49 ? -15.834 24.629 -8.163 1.00 65.55 94 LYS A N 6
ATOM 5214 C CA . LYS A 1 49 ? -17.253 24.438 -7.892 1.00 14.33 94 LYS A CA 6
ATOM 5215 C C . LYS A 1 49 ? -17.807 23.262 -8.690 1.00 14.51 94 LYS A C 6
ATOM 5216 O O . LYS A 1 49 ? -17.747 23.250 -9.920 1.00 0.42 94 LYS A O 6
ATOM 5235 N N . CYS A 1 50 ? -18.348 22.276 -7.983 1.00 73.21 95 CYS A N 6
ATOM 5236 C CA . CYS A 1 50 ? -18.914 21.096 -8.625 1.00 73.41 95 CYS A CA 6
ATOM 5237 C C . CYS A 1 50 ? -20.213 20.676 -7.943 1.00 31.50 95 CYS A C 6
ATOM 5238 O O . CYS A 1 50 ? -21.212 20.394 -8.606 1.00 4.31 95 CYS A O 6
ATOM 5245 N N . ARG A 1 51 ? -20.191 20.636 -6.615 1.00 33.33 96 ARG A N 6
ATOM 5246 C CA . ARG A 1 51 ? -21.366 20.249 -5.843 1.00 0.34 96 ARG A CA 6
ATOM 5247 C C . ARG A 1 51 ? -21.109 20.407 -4.347 1.00 32.33 96 ARG A C 6
ATOM 5248 O O . ARG A 1 51 ? -20.015 20.120 -3.861 1.00 40.41 96 ARG A O 6
ATOM 5269 N N . SER A 1 52 ? -22.125 20.864 -3.622 1.00 52.20 97 SER A N 6
ATOM 5270 C CA . SER A 1 52 ? -22.008 21.064 -2.182 1.00 74.03 97 SER A CA 6
ATOM 5271 C C . SER A 1 52 ? -20.770 21.890 -1.847 1.00 71.12 97 SER A C 6
ATOM 5272 O O . SER A 1 52 ? -19.888 21.439 -1.115 1.00 60.13 97 SER A O 6
ATOM 5280 N N . LEU A 1 53 ? -20.711 23.102 -2.388 1.00 33.13 98 LEU A N 6
ATOM 5281 C CA . LEU A 1 53 ? -19.582 23.993 -2.147 1.00 65.11 98 LEU A CA 6
ATOM 5282 C C . LEU A 1 53 ? -19.825 24.861 -0.917 1.00 22.35 98 LEU A C 6
ATOM 5283 O O . LEU A 1 53 ? -18.887 25.236 -0.214 1.00 14.12 98 LEU A O 6
ATOM 5299 N N . GLY A 1 54 ? -21.091 25.174 -0.661 1.00 14.24 99 GLY A N 6
ATOM 5300 C CA . GLY A 1 54 ? -21.436 25.993 0.487 1.00 44.53 99 GLY A CA 6
ATOM 5301 C C . GLY A 1 54 ? -22.708 25.531 1.169 1.00 62.03 99 GLY A C 6
ATOM 5302 O O . GLY A 1 54 ? -22.664 24.725 2.098 1.00 20.12 99 GLY A O 6
ATOM 5306 N N . ARG A 1 55 ? -23.844 26.043 0.708 1.00 53.12 100 ARG A N 6
ATOM 5307 C CA . ARG A 1 55 ? -25.134 25.680 1.282 1.00 72.22 100 ARG A CA 6
ATOM 5308 C C . ARG A 1 55 ? -25.999 24.951 0.257 1.00 13.24 100 ARG A C 6
ATOM 5309 O O . ARG A 1 55 ? -27.228 24.987 0.330 1.00 1.42 100 ARG A O 6
ATOM 5330 N N . ILE A 1 56 ? -25.350 24.292 -0.696 1.00 24.33 101 ILE A N 6
ATOM 5331 C CA . ILE A 1 56 ? -26.059 23.555 -1.734 1.00 34.32 101 ILE A CA 6
ATOM 5332 C C . ILE A 1 56 ? -27.049 24.454 -2.467 1.00 34.52 101 ILE A C 6
ATOM 5333 O O . ILE A 1 56 ? -28.045 23.982 -3.016 1.00 34.55 101 ILE A O 6
ATOM 5349 N N . LYS A 1 57 ? -26.768 25.752 -2.474 1.00 12.13 102 LYS A N 6
ATOM 5350 C CA . LYS A 1 57 ? -27.631 26.719 -3.142 1.00 32.12 102 LYS A CA 6
ATOM 5351 C C . LYS A 1 57 ? -26.827 27.920 -3.630 1.00 74.20 102 LYS A C 6
ATOM 5352 O O . LYS A 1 57 ? -26.166 28.597 -2.843 1.00 45.33 102 LYS A O 6
ATOM 5371 N N . GLY A 1 1 ? 2.749 0.212 -2.529 1.00 71.25 46 GLY A N 7
ATOM 5372 C CA . GLY A 1 1 ? 3.693 1.281 -2.799 1.00 35.01 46 GLY A CA 7
ATOM 5373 C C . GLY A 1 1 ? 3.009 2.617 -3.012 1.00 43.22 46 GLY A C 7
ATOM 5374 O O . GLY A 1 1 ? 2.846 3.064 -4.147 1.00 42.44 46 GLY A O 7
ATOM 5378 N N . SER A 1 2 ? 2.607 3.256 -1.918 1.00 61.21 47 SER A N 7
ATOM 5379 C CA . SER A 1 2 ? 1.932 4.546 -1.991 1.00 4.51 47 SER A CA 7
ATOM 5380 C C . SER A 1 2 ? 2.911 5.649 -2.384 1.00 15.42 47 SER A C 7
ATOM 5381 O O . SER A 1 2 ? 3.821 5.984 -1.628 1.00 4.32 47 SER A O 7
ATOM 5389 N N . ASN A 1 3 ? 2.714 6.210 -3.573 1.00 30.03 48 ASN A N 7
ATOM 5390 C CA . ASN A 1 3 ? 3.578 7.275 -4.068 1.00 5.11 48 ASN A CA 7
ATOM 5391 C C . ASN A 1 3 ? 2.888 8.065 -5.175 1.00 43.35 48 ASN A C 7
ATOM 5392 O O . ASN A 1 3 ? 3.247 7.978 -6.350 1.00 53.31 48 ASN A O 7
ATOM 5403 N N . PRO A 1 4 ? 1.874 8.856 -4.794 1.00 60.13 49 PRO A N 7
ATOM 5404 C CA . PRO A 1 4 ? 1.113 9.678 -5.740 1.00 12.14 49 PRO A CA 7
ATOM 5405 C C . PRO A 1 4 ? 1.936 10.836 -6.295 1.00 32.35 49 PRO A C 7
ATOM 5406 O O . PRO A 1 4 ? 3.161 10.853 -6.172 1.00 53.54 49 PRO A O 7
ATOM 5417 N N . ASP A 1 5 ? 1.255 11.800 -6.904 1.00 4.43 50 ASP A N 7
ATOM 5418 C CA . ASP A 1 5 ? 1.924 12.963 -7.476 1.00 51.12 50 ASP A CA 7
ATOM 5419 C C . ASP A 1 5 ? 1.119 14.233 -7.220 1.00 51.45 50 ASP A C 7
ATOM 5420 O O . ASP A 1 5 ? -0.058 14.190 -6.861 1.00 50.15 50 ASP A O 7
ATOM 5429 N N . PRO A 1 6 ? 1.767 15.393 -7.408 1.00 73.21 51 PRO A N 7
ATOM 5430 C CA . PRO A 1 6 ? 1.130 16.697 -7.203 1.00 4.42 51 PRO A CA 7
ATOM 5431 C C . PRO A 1 6 ? 0.077 17.002 -8.263 1.00 30.35 51 PRO A C 7
ATOM 5432 O O . PRO A 1 6 ? -0.646 17.993 -8.165 1.00 4.03 51 PRO A O 7
ATOM 5443 N N . GLN A 1 7 ? -0.004 16.143 -9.273 1.00 73.44 52 GLN A N 7
ATOM 5444 C CA . GLN A 1 7 ? -0.970 16.321 -10.351 1.00 51.01 52 GLN A CA 7
ATOM 5445 C C . GLN A 1 7 ? -2.348 15.816 -9.936 1.00 70.14 52 GLN A C 7
ATOM 5446 O O . GLN A 1 7 ? -3.362 16.457 -10.209 1.00 50.34 52 GLN A O 7
ATOM 5460 N N . GLU A 1 8 ? -2.376 14.662 -9.276 1.00 51.41 53 GLU A N 7
ATOM 5461 C CA . GLU A 1 8 ? -3.631 14.071 -8.825 1.00 44.42 53 GLU A CA 7
ATOM 5462 C C . GLU A 1 8 ? -3.979 14.544 -7.417 1.00 35.12 53 GLU A C 7
ATOM 5463 O O . GLU A 1 8 ? -5.143 14.801 -7.106 1.00 63.23 53 GLU A O 7
ATOM 5475 N N . VAL A 1 9 ? -2.963 14.656 -6.568 1.00 22.54 54 VAL A N 7
ATOM 5476 C CA . VAL A 1 9 ? -3.160 15.097 -5.192 1.00 55.23 54 VAL A CA 7
ATOM 5477 C C . VAL A 1 9 ? -3.731 16.510 -5.145 1.00 53.15 54 VAL A C 7
ATOM 5478 O O . VAL A 1 9 ? -4.791 16.742 -4.565 1.00 54.22 54 VAL A O 7
ATOM 5491 N N . GLN A 1 10 ? -3.021 17.450 -5.761 1.00 11.01 55 GLN A N 7
ATOM 5492 C CA . GLN A 1 10 ? -3.458 18.841 -5.789 1.00 23.00 55 GLN A CA 7
ATOM 5493 C C . GLN A 1 10 ? -4.901 18.949 -6.271 1.00 45.02 55 GLN A C 7
ATOM 5494 O O . GLN A 1 10 ? -5.732 19.595 -5.633 1.00 21.54 55 GLN A O 7
ATOM 5508 N N . ARG A 1 11 ? -5.191 18.313 -7.402 1.00 4.43 56 ARG A N 7
ATOM 5509 C CA . ARG A 1 11 ? -6.533 18.340 -7.970 1.00 62.32 56 ARG A CA 7
ATOM 5510 C C . ARG A 1 11 ? -7.551 17.767 -6.988 1.00 4.21 56 ARG A C 7
ATOM 5511 O O . ARG A 1 11 ? -8.738 18.083 -7.055 1.00 72.52 56 ARG A O 7
ATOM 5532 N N . ALA A 1 12 ? -7.076 16.924 -6.077 1.00 33.12 57 ALA A N 7
ATOM 5533 C CA . ALA A 1 12 ? -7.944 16.309 -5.080 1.00 71.32 57 ALA A CA 7
ATOM 5534 C C . ALA A 1 12 ? -8.083 17.198 -3.850 1.00 14.35 57 ALA A C 7
ATOM 5535 O O . ALA A 1 12 ? -9.115 17.188 -3.177 1.00 13.00 57 ALA A O 7
ATOM 5542 N N . LEU A 1 13 ? -7.039 17.966 -3.559 1.00 52.54 58 LEU A N 7
ATOM 5543 C CA . LEU A 1 13 ? -7.045 18.862 -2.408 1.00 41.52 58 LEU A CA 7
ATOM 5544 C C . LEU A 1 13 ? -8.274 19.766 -2.427 1.00 44.14 58 LEU A C 7
ATOM 5545 O O . LEU A 1 13 ? -8.888 20.017 -1.391 1.00 72.32 58 LEU A O 7
ATOM 5561 N N . ALA A 1 14 ? -8.627 20.251 -3.613 1.00 61.45 59 ALA A N 7
ATOM 5562 C CA . ALA A 1 14 ? -9.785 21.123 -3.768 1.00 64.54 59 ALA A CA 7
ATOM 5563 C C . ALA A 1 14 ? -11.071 20.312 -3.883 1.00 31.21 59 ALA A C 7
ATOM 5564 O O . ALA A 1 14 ? -12.169 20.848 -3.731 1.00 70.44 59 ALA A O 7
ATOM 5571 N N . ARG A 1 15 ? -10.928 19.018 -4.152 1.00 2.22 60 ARG A N 7
ATOM 5572 C CA . ARG A 1 15 ? -12.079 18.134 -4.289 1.00 11.34 60 ARG A CA 7
ATOM 5573 C C . ARG A 1 15 ? -12.666 17.791 -2.923 1.00 32.13 60 ARG A C 7
ATOM 5574 O O . ARG A 1 15 ? -13.708 17.141 -2.830 1.00 21.14 60 ARG A O 7
ATOM 5595 N N . ILE A 1 16 ? -11.991 18.231 -1.867 1.00 2.24 61 ILE A N 7
ATOM 5596 C CA . ILE A 1 16 ? -12.446 17.971 -0.507 1.00 22.15 61 ILE A CA 7
ATOM 5597 C C . ILE A 1 16 ? -13.817 18.589 -0.258 1.00 13.42 61 ILE A C 7
ATOM 5598 O O . ILE A 1 16 ? -14.543 18.175 0.647 1.00 60.41 61 ILE A O 7
ATOM 5614 N N . LEU A 1 17 ? -14.168 19.583 -1.067 1.00 64.23 62 LEU A N 7
ATOM 5615 C CA . LEU A 1 17 ? -15.454 20.258 -0.937 1.00 41.41 62 LEU A CA 7
ATOM 5616 C C . LEU A 1 17 ? -16.481 19.662 -1.894 1.00 14.41 62 LEU A C 7
ATOM 5617 O O . LEU A 1 17 ? -17.688 19.814 -1.700 1.00 21.04 62 LEU A O 7
ATOM 5633 N N . CYS A 1 18 ? -15.996 18.982 -2.927 1.00 4.02 63 CYS A N 7
ATOM 5634 C CA . CYS A 1 18 ? -16.871 18.361 -3.914 1.00 24.24 63 CYS A CA 7
ATOM 5635 C C . CYS A 1 18 ? -17.201 16.924 -3.520 1.00 20.02 63 CYS A C 7
ATOM 5636 O O . CYS A 1 18 ? -18.256 16.399 -3.876 1.00 25.14 63 CYS A O 7
ATOM 5643 N N . ALA A 1 19 ? -16.292 16.294 -2.783 1.00 3.41 64 ALA A N 7
ATOM 5644 C CA . ALA A 1 19 ? -16.487 14.920 -2.339 1.00 20.14 64 ALA A CA 7
ATOM 5645 C C . ALA A 1 19 ? -17.165 14.875 -0.974 1.00 13.34 64 ALA A C 7
ATOM 5646 O O . ALA A 1 19 ? -18.139 14.147 -0.776 1.00 64.41 64 ALA A O 7
ATOM 5653 N N . LEU A 1 20 ? -16.646 15.658 -0.034 1.00 63.23 65 LEU A N 7
ATOM 5654 C CA . LEU A 1 20 ? -17.201 15.707 1.314 1.00 52.22 65 LEU A CA 7
ATOM 5655 C C . LEU A 1 20 ? -17.159 14.331 1.971 1.00 55.23 65 LEU A C 7
ATOM 5656 O O . LEU A 1 20 ? -17.873 14.073 2.939 1.00 24.42 65 LEU A O 7
ATOM 5672 N N . GLY A 1 21 ? -16.317 13.452 1.438 1.00 62.45 66 GLY A N 7
ATOM 5673 C CA . GLY A 1 21 ? -16.196 12.114 1.986 1.00 20.51 66 GLY A CA 7
ATOM 5674 C C . GLY A 1 21 ? -15.225 11.252 1.203 1.00 34.54 66 GLY A C 7
ATOM 5675 O O . GLY A 1 21 ? -14.445 10.500 1.786 1.00 21.51 66 GLY A O 7
ATOM 5679 N N . GLU A 1 22 ? -15.275 11.360 -0.121 1.00 31.33 67 GLU A N 7
ATOM 5680 C CA . GLU A 1 22 ? -14.394 10.581 -0.984 1.00 14.24 67 GLU A CA 7
ATOM 5681 C C . GLU A 1 22 ? -12.966 11.116 -0.928 1.00 32.11 67 GLU A C 7
ATOM 5682 O O . GLU A 1 22 ? -12.008 10.390 -1.197 1.00 33.31 67 GLU A O 7
ATOM 5694 N N . LEU A 1 23 ? -12.831 12.390 -0.578 1.00 13.14 68 LEU A N 7
ATOM 5695 C CA . LEU A 1 23 ? -11.521 13.024 -0.487 1.00 25.14 68 LEU A CA 7
ATOM 5696 C C . LEU A 1 23 ? -10.933 12.861 0.911 1.00 2.15 68 LEU A C 7
ATOM 5697 O O . LEU A 1 23 ? -9.715 12.893 1.092 1.00 53.25 68 LEU A O 7
ATOM 5713 N N . ASP A 1 24 ? -11.805 12.684 1.897 1.00 14.54 69 ASP A N 7
ATOM 5714 C CA . ASP A 1 24 ? -11.373 12.513 3.280 1.00 71.05 69 ASP A CA 7
ATOM 5715 C C . ASP A 1 24 ? -10.469 11.292 3.419 1.00 51.14 69 ASP A C 7
ATOM 5716 O O . ASP A 1 24 ? -9.722 11.166 4.389 1.00 12.23 69 ASP A O 7
ATOM 5725 N N . LYS A 1 25 ? -10.543 10.394 2.442 1.00 24.45 70 LYS A N 7
ATOM 5726 C CA . LYS A 1 25 ? -9.732 9.182 2.455 1.00 45.05 70 LYS A CA 7
ATOM 5727 C C . LYS A 1 25 ? -8.360 9.439 1.839 1.00 3.52 70 LYS A C 7
ATOM 5728 O O . LYS A 1 25 ? -7.559 8.518 1.674 1.00 32.11 70 LYS A O 7
ATOM 5747 N N . LEU A 1 26 ? -8.094 10.697 1.503 1.00 22.21 71 LEU A N 7
ATOM 5748 C CA . LEU A 1 26 ? -6.817 11.076 0.907 1.00 33.13 71 LEU A CA 7
ATOM 5749 C C . LEU A 1 26 ? -6.137 12.168 1.727 1.00 61.14 71 LEU A C 7
ATOM 5750 O O . LEU A 1 26 ? -4.953 12.069 2.051 1.00 15.01 71 LEU A O 7
ATOM 5766 N N . VAL A 1 27 ? -6.894 13.209 2.060 1.00 64.21 72 VAL A N 7
ATOM 5767 C CA . VAL A 1 27 ? -6.365 14.318 2.844 1.00 1.25 72 VAL A CA 7
ATOM 5768 C C . VAL A 1 27 ? -5.608 13.814 4.068 1.00 13.33 72 VAL A C 7
ATOM 5769 O O . VAL A 1 27 ? -4.691 14.472 4.560 1.00 41.35 72 VAL A O 7
ATOM 5782 N N . LYS A 1 28 ? -5.998 12.642 4.557 1.00 73.11 73 LYS A N 7
ATOM 5783 C CA . LYS A 1 28 ? -5.357 12.047 5.723 1.00 24.31 73 LYS A CA 7
ATOM 5784 C C . LYS A 1 28 ? -4.505 10.847 5.322 1.00 65.20 73 LYS A C 7
ATOM 5785 O O . LYS A 1 28 ? -3.491 10.553 5.957 1.00 75.11 73 LYS A O 7
ATOM 5804 N N . ASP A 1 29 ? -4.921 10.159 4.265 1.00 63.53 74 ASP A N 7
ATOM 5805 C CA . ASP A 1 29 ? -4.194 8.992 3.777 1.00 21.14 74 ASP A CA 7
ATOM 5806 C C . ASP A 1 29 ? -3.180 9.390 2.709 1.00 10.35 74 ASP A C 7
ATOM 5807 O O . ASP A 1 29 ? -2.807 8.580 1.862 1.00 24.54 74 ASP A O 7
ATOM 5816 N N . GLN A 1 30 ? -2.740 10.644 2.757 1.00 73.35 75 GLN A N 7
ATOM 5817 C CA . GLN A 1 30 ? -1.771 11.149 1.792 1.00 52.44 75 GLN A CA 7
ATOM 5818 C C . GLN A 1 30 ? -0.758 12.067 2.468 1.00 51.55 75 GLN A C 7
ATOM 5819 O O . GLN A 1 30 ? 0.432 11.760 2.524 1.00 31.54 75 GLN A O 7
ATOM 5833 N N . ALA A 1 31 ? -1.239 13.196 2.978 1.00 3.42 76 ALA A N 7
ATOM 5834 C CA . ALA A 1 31 ? -0.375 14.159 3.652 1.00 73.53 76 ALA A CA 7
ATOM 5835 C C . ALA A 1 31 ? 0.397 13.500 4.790 1.00 44.23 76 ALA A C 7
ATOM 5836 O O . ALA A 1 31 ? 1.473 13.961 5.170 1.00 32.20 76 ALA A O 7
ATOM 5843 N N . ASN A 1 32 ? -0.159 12.421 5.330 1.00 61.44 77 ASN A N 7
ATOM 5844 C CA . ASN A 1 32 ? 0.478 11.700 6.426 1.00 61.33 77 ASN A CA 7
ATOM 5845 C C . ASN A 1 32 ? 1.183 10.447 5.916 1.00 63.44 77 ASN A C 7
ATOM 5846 O O . ASN A 1 32 ? 2.107 9.939 6.552 1.00 54.35 77 ASN A O 7
ATOM 5857 N N . ALA A 1 33 ? 0.742 9.953 4.763 1.00 15.33 78 ALA A N 7
ATOM 5858 C CA . ALA A 1 33 ? 1.332 8.762 4.166 1.00 34.21 78 ALA A CA 7
ATOM 5859 C C . ALA A 1 33 ? 2.067 9.102 2.874 1.00 22.14 78 ALA A C 7
ATOM 5860 O O . ALA A 1 33 ? 2.034 8.339 1.910 1.00 35.20 78 ALA A O 7
ATOM 5867 N N . GLY A 1 34 ? 2.731 10.254 2.863 1.00 65.35 79 GLY A N 7
ATOM 5868 C CA . GLY A 1 34 ? 3.465 10.675 1.683 1.00 22.34 79 GLY A CA 7
ATOM 5869 C C . GLY A 1 34 ? 3.123 12.090 1.263 1.00 44.34 79 GLY A C 7
ATOM 5870 O O . GLY A 1 34 ? 2.300 12.297 0.371 1.00 4.44 79 GLY A O 7
ATOM 5874 N N . GLN A 1 35 ? 3.756 13.066 1.906 1.00 15.33 80 GLN A N 7
ATOM 5875 C CA . GLN A 1 35 ? 3.511 14.470 1.595 1.00 63.43 80 GLN A CA 7
ATOM 5876 C C . GLN A 1 35 ? 4.567 15.006 0.634 1.00 63.55 80 GLN A C 7
ATOM 5877 O O . GLN A 1 35 ? 4.710 16.216 0.467 1.00 50.41 80 GLN A O 7
ATOM 5891 N N . GLN A 1 36 ? 5.304 14.096 0.005 1.00 63.33 81 GLN A N 7
ATOM 5892 C CA . GLN A 1 36 ? 6.348 14.478 -0.939 1.00 10.11 81 GLN A CA 7
ATOM 5893 C C . GLN A 1 36 ? 5.743 15.039 -2.222 1.00 2.03 81 GLN A C 7
ATOM 5894 O O . GLN A 1 36 ? 6.434 15.674 -3.018 1.00 72.53 81 GLN A O 7
ATOM 5908 N N . GLU A 1 37 ? 4.450 14.800 -2.414 1.00 73.13 82 GLU A N 7
ATOM 5909 C CA . GLU A 1 37 ? 3.753 15.281 -3.602 1.00 21.24 82 GLU A CA 7
ATOM 5910 C C . GLU A 1 37 ? 3.225 16.696 -3.387 1.00 13.25 82 GLU A C 7
ATOM 5911 O O . GLU A 1 37 ? 3.460 17.589 -4.201 1.00 0.12 82 GLU A O 7
ATOM 5923 N N . PHE A 1 38 ? 2.509 16.893 -2.284 1.00 74.15 83 PHE A N 7
ATOM 5924 C CA . PHE A 1 38 ? 1.945 18.199 -1.962 1.00 32.50 83 PHE A CA 7
ATOM 5925 C C . PHE A 1 38 ? 2.975 19.303 -2.174 1.00 45.55 83 PHE A C 7
ATOM 5926 O O . PHE A 1 38 ? 4.011 19.339 -1.510 1.00 22.03 83 PHE A O 7
ATOM 5943 N N . LYS A 1 39 ? 2.684 20.204 -3.107 1.00 3.44 84 LYS A N 7
ATOM 5944 C CA . LYS A 1 39 ? 3.583 21.312 -3.408 1.00 65.14 84 LYS A CA 7
ATOM 5945 C C . LYS A 1 39 ? 2.915 22.651 -3.114 1.00 2.13 84 LYS A C 7
ATOM 5946 O O . LYS A 1 39 ? 3.518 23.710 -3.295 1.00 14.24 84 LYS A O 7
ATOM 5965 N N . LEU A 1 40 ? 1.669 22.597 -2.658 1.00 54.30 85 LEU A N 7
ATOM 5966 C CA . LEU A 1 40 ? 0.919 23.807 -2.336 1.00 73.44 85 LEU A CA 7
ATOM 5967 C C . LEU A 1 40 ? 0.117 23.625 -1.052 1.00 21.35 85 LEU A C 7
ATOM 5968 O O . LEU A 1 40 ? -0.189 22.507 -0.635 1.00 14.41 85 LEU A O 7
ATOM 5984 N N . PRO A 1 41 ? -0.233 24.748 -0.408 1.00 53.33 86 PRO A N 7
ATOM 5985 C CA . PRO A 1 41 ? -1.007 24.739 0.837 1.00 5.21 86 PRO A CA 7
ATOM 5986 C C . PRO A 1 41 ? -2.450 24.297 0.620 1.00 24.12 86 PRO A C 7
ATOM 5987 O O . PRO A 1 41 ? -2.805 23.804 -0.451 1.00 2.13 86 PRO A O 7
ATOM 5998 N N . LYS A 1 42 ? -3.279 24.476 1.643 1.00 4.20 87 LYS A N 7
ATOM 5999 C CA . LYS A 1 42 ? -4.684 24.097 1.565 1.00 54.54 87 LYS A CA 7
ATOM 6000 C C . LYS A 1 42 ? -5.533 25.257 1.053 1.00 44.31 87 LYS A C 7
ATOM 6001 O O . LYS A 1 42 ? -6.761 25.214 1.114 1.00 15.44 87 LYS A O 7
ATOM 6020 N N . ASP A 1 43 ? -4.869 26.291 0.547 1.00 13.22 88 ASP A N 7
ATOM 6021 C CA . ASP A 1 43 ? -5.563 27.462 0.022 1.00 22.32 88 ASP A CA 7
ATOM 6022 C C . ASP A 1 43 ? -6.311 27.119 -1.262 1.00 54.21 88 ASP A C 7
ATOM 6023 O O . ASP A 1 43 ? -7.330 27.732 -1.581 1.00 53.24 88 ASP A O 7
ATOM 6032 N N . PHE A 1 44 ? -5.799 26.137 -1.996 1.00 22.24 89 PHE A N 7
ATOM 6033 C CA . PHE A 1 44 ? -6.418 25.714 -3.247 1.00 25.14 89 PHE A CA 7
ATOM 6034 C C . PHE A 1 44 ? -7.619 24.811 -2.981 1.00 41.42 89 PHE A C 7
ATOM 6035 O O . PHE A 1 44 ? -7.667 23.670 -3.442 1.00 13.15 89 PHE A O 7
ATOM 6052 N N . THR A 1 45 ? -8.588 25.331 -2.235 1.00 35.05 90 THR A N 7
ATOM 6053 C CA . THR A 1 45 ? -9.789 24.573 -1.906 1.00 12.35 90 THR A CA 7
ATOM 6054 C C . THR A 1 45 ? -11.042 25.424 -2.081 1.00 43.41 90 THR A C 7
ATOM 6055 O O . THR A 1 45 ? -12.143 25.006 -1.727 1.00 0.03 90 THR A O 7
ATOM 6066 N N . GLY A 1 46 ? -10.866 26.622 -2.632 1.00 23.15 91 GLY A N 7
ATOM 6067 C CA . GLY A 1 46 ? -11.991 27.513 -2.845 1.00 32.20 91 GLY A CA 7
ATOM 6068 C C . GLY A 1 46 ? -12.234 27.799 -4.314 1.00 4.24 91 GLY A C 7
ATOM 6069 O O . GLY A 1 46 ? -12.895 28.778 -4.661 1.00 62.22 91 GLY A O 7
ATOM 6073 N N . ARG A 1 47 ? -11.696 26.945 -5.178 1.00 60.20 92 ARG A N 7
ATOM 6074 C CA . ARG A 1 47 ? -11.855 27.113 -6.617 1.00 61.25 92 ARG A CA 7
ATOM 6075 C C . ARG A 1 47 ? -13.126 26.426 -7.108 1.00 30.31 92 ARG A C 7
ATOM 6076 O O . ARG A 1 47 ? -14.064 27.083 -7.560 1.00 20.44 92 ARG A O 7
ATOM 6097 N N . SER A 1 48 ? -13.149 25.100 -7.016 1.00 60.22 93 SER A N 7
ATOM 6098 C CA . SER A 1 48 ? -14.303 24.323 -7.454 1.00 43.15 93 SER A CA 7
ATOM 6099 C C . SER A 1 48 ? -15.579 24.821 -6.783 1.00 72.51 93 SER A C 7
ATOM 6100 O O . SER A 1 48 ? -15.622 25.011 -5.567 1.00 51.05 93 SER A O 7
ATOM 6108 N N . LYS A 1 49 ? -16.619 25.029 -7.584 1.00 44.30 94 LYS A N 7
ATOM 6109 C CA . LYS A 1 49 ? -17.898 25.503 -7.070 1.00 51.41 94 LYS A CA 7
ATOM 6110 C C . LYS A 1 49 ? -18.551 24.450 -6.180 1.00 41.34 94 LYS A C 7
ATOM 6111 O O . LYS A 1 49 ? -19.061 24.762 -5.104 1.00 2.03 94 LYS A O 7
ATOM 6130 N N . CYS A 1 50 ? -18.531 23.202 -6.636 1.00 44.31 95 CYS A N 7
ATOM 6131 C CA . CYS A 1 50 ? -19.119 22.103 -5.882 1.00 33.54 95 CYS A CA 7
ATOM 6132 C C . CYS A 1 50 ? -20.533 22.451 -5.425 1.00 51.33 95 CYS A C 7
ATOM 6133 O O . CYS A 1 50 ? -20.755 22.790 -4.263 1.00 14.12 95 CYS A O 7
ATOM 6140 N N . ARG A 1 51 ? -21.485 22.365 -6.349 1.00 10.42 96 ARG A N 7
ATOM 6141 C CA . ARG A 1 51 ? -22.877 22.673 -6.042 1.00 62.42 96 ARG A CA 7
ATOM 6142 C C . ARG A 1 51 ? -23.454 21.658 -5.060 1.00 21.33 96 ARG A C 7
ATOM 6143 O O . ARG A 1 51 ? -24.432 21.937 -4.366 1.00 63.11 96 ARG A O 7
ATOM 6164 N N . SER A 1 52 ? -22.842 20.479 -5.007 1.00 20.11 97 SER A N 7
ATOM 6165 C CA . SER A 1 52 ? -23.297 19.421 -4.113 1.00 33.31 97 SER A CA 7
ATOM 6166 C C . SER A 1 52 ? -23.364 19.918 -2.672 1.00 63.10 97 SER A C 7
ATOM 6167 O O . SER A 1 52 ? -24.147 19.416 -1.865 1.00 31.41 97 SER A O 7
ATOM 6175 N N . LEU A 1 53 ? -22.536 20.908 -2.356 1.00 32.21 98 LEU A N 7
ATOM 6176 C CA . LEU A 1 53 ? -22.500 21.475 -1.012 1.00 65.23 98 LEU A CA 7
ATOM 6177 C C . LEU A 1 53 ? -23.898 21.873 -0.551 1.00 2.20 98 LEU A C 7
ATOM 6178 O O . LEU A 1 53 ? -24.267 21.658 0.603 1.00 61.44 98 LEU A O 7
ATOM 6194 N N . GLY A 1 54 ? -24.673 22.455 -1.462 1.00 22.53 99 GLY A N 7
ATOM 6195 C CA . GLY A 1 54 ? -26.023 22.872 -1.130 1.00 25.22 99 GLY A CA 7
ATOM 6196 C C . GLY A 1 54 ? -26.922 22.948 -2.348 1.00 21.24 99 GLY A C 7
ATOM 6197 O O . GLY A 1 54 ? -26.983 23.978 -3.019 1.00 60.11 99 GLY A O 7
ATOM 6201 N N . ARG A 1 55 ? -27.621 21.854 -2.635 1.00 5.35 100 ARG A N 7
ATOM 6202 C CA . ARG A 1 55 ? -28.519 21.801 -3.782 1.00 23.43 100 ARG A CA 7
ATOM 6203 C C . ARG A 1 55 ? -29.955 22.102 -3.363 1.00 24.34 100 ARG A C 7
ATOM 6204 O O . ARG A 1 55 ? -30.905 21.667 -4.013 1.00 55.22 100 ARG A O 7
ATOM 6225 N N . ILE A 1 56 ? -30.103 22.847 -2.273 1.00 13.03 101 ILE A N 7
ATOM 6226 C CA . ILE A 1 56 ? -31.423 23.206 -1.768 1.00 4.23 101 ILE A CA 7
ATOM 6227 C C . ILE A 1 56 ? -31.722 24.681 -2.013 1.00 12.23 101 ILE A C 7
ATOM 6228 O O . ILE A 1 56 ? -32.305 25.357 -1.164 1.00 45.44 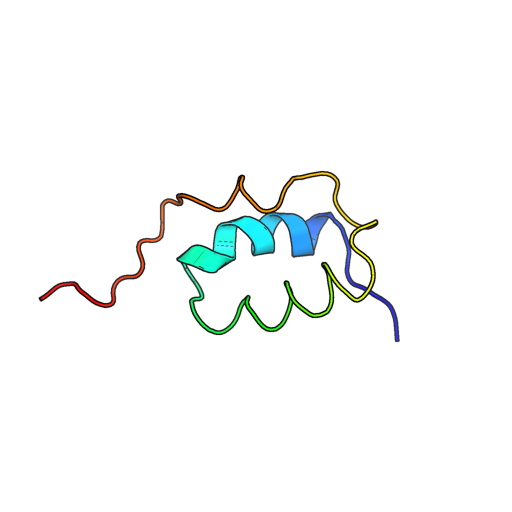101 ILE A O 7
ATOM 6244 N N . LYS A 1 57 ? -31.322 25.175 -3.180 1.00 23.35 102 LYS A N 7
ATOM 6245 C CA . LYS A 1 57 ? -31.549 26.569 -3.540 1.00 12.13 102 LYS A CA 7
ATOM 6246 C C . LYS A 1 57 ? -32.929 26.752 -4.164 1.00 30.32 102 LYS A C 7
ATOM 6247 O O . LYS A 1 57 ? -33.812 27.373 -3.572 1.00 5.53 102 LYS A O 7
ATOM 6266 N N . GLY A 1 1 ? 3.163 0.395 -1.806 1.00 32.42 46 GLY A N 8
ATOM 6267 C CA . GLY A 1 1 ? 4.556 0.539 -2.184 1.00 64.21 46 GLY A CA 8
ATOM 6268 C C . GLY A 1 1 ? 4.844 1.875 -2.839 1.00 41.20 46 GLY A C 8
ATOM 6269 O O . GLY A 1 1 ? 5.798 2.561 -2.472 1.00 41.34 46 GLY A O 8
ATOM 6273 N N . SER A 1 2 ? 4.018 2.245 -3.812 1.00 41.53 47 SER A N 8
ATOM 6274 C CA . SER A 1 2 ? 4.192 3.506 -4.524 1.00 52.30 47 SER A CA 8
ATOM 6275 C C . SER A 1 2 ? 3.262 4.579 -3.964 1.00 71.44 47 SER A C 8
ATOM 6276 O O . SER A 1 2 ? 2.212 4.273 -3.401 1.00 72.45 47 SER A O 8
ATOM 6284 N N . ASN A 1 3 ? 3.657 5.838 -4.124 1.00 21.51 48 ASN A N 8
ATOM 6285 C CA . ASN A 1 3 ? 2.860 6.957 -3.634 1.00 62.45 48 ASN A CA 8
ATOM 6286 C C . ASN A 1 3 ? 2.339 7.801 -4.793 1.00 44.52 48 ASN A C 8
ATOM 6287 O O . ASN A 1 3 ? 2.855 7.753 -5.910 1.00 73.23 48 ASN A O 8
ATOM 6298 N N . PRO A 1 4 ? 1.293 8.596 -4.523 1.00 21.13 49 PRO A N 8
ATOM 6299 C CA . PRO A 1 4 ? 0.680 9.468 -5.529 1.00 61.21 49 PRO A CA 8
ATOM 6300 C C . PRO A 1 4 ? 1.587 10.630 -5.919 1.00 11.11 49 PRO A C 8
ATOM 6301 O O . PRO A 1 4 ? 2.763 10.661 -5.556 1.00 12.24 49 PRO A O 8
ATOM 6312 N N . ASP A 1 5 ? 1.033 11.584 -6.659 1.00 61.25 50 ASP A N 8
ATOM 6313 C CA . ASP A 1 5 ? 1.792 12.750 -7.097 1.00 61.53 50 ASP A CA 8
ATOM 6314 C C . ASP A 1 5 ? 1.032 14.037 -6.796 1.00 52.43 50 ASP A C 8
ATOM 6315 O O . ASP A 1 5 ? -0.180 14.035 -6.579 1.00 51.41 50 ASP A O 8
ATOM 6324 N N . PRO A 1 6 ? 1.759 15.164 -6.781 1.00 52.45 51 PRO A N 8
ATOM 6325 C CA . PRO A 1 6 ? 1.174 16.480 -6.508 1.00 13.34 51 PRO A CA 8
ATOM 6326 C C . PRO A 1 6 ? 0.272 16.961 -7.639 1.00 71.34 51 PRO A C 8
ATOM 6327 O O . PRO A 1 6 ? -0.357 18.014 -7.539 1.00 23.11 51 PRO A O 8
ATOM 6338 N N . GLN A 1 7 ? 0.214 16.182 -8.715 1.00 34.33 52 GLN A N 8
ATOM 6339 C CA . GLN A 1 7 ? -0.612 16.529 -9.865 1.00 42.23 52 GLN A CA 8
ATOM 6340 C C . GLN A 1 7 ? -2.007 15.928 -9.736 1.00 33.32 52 GLN A C 8
ATOM 6341 O O . GLN A 1 7 ? -2.994 16.531 -10.154 1.00 53.44 52 GLN A O 8
ATOM 6355 N N . GLU A 1 8 ? -2.080 14.735 -9.154 1.00 34.33 53 GLU A N 8
ATOM 6356 C CA . GLU A 1 8 ? -3.356 14.052 -8.971 1.00 23.32 53 GLU A CA 8
ATOM 6357 C C . GLU A 1 8 ? -3.978 14.413 -7.625 1.00 54.03 53 GLU A C 8
ATOM 6358 O O . GLU A 1 8 ? -5.190 14.607 -7.521 1.00 44.11 53 GLU A O 8
ATOM 6370 N N . VAL A 1 9 ? -3.141 14.501 -6.597 1.00 2.12 54 VAL A N 8
ATOM 6371 C CA . VAL A 1 9 ? -3.607 14.839 -5.258 1.00 15.44 54 VAL A CA 8
ATOM 6372 C C . VAL A 1 9 ? -4.098 16.281 -5.195 1.00 14.34 54 VAL A C 8
ATOM 6373 O O . VAL A 1 9 ? -5.206 16.550 -4.730 1.00 62.10 54 VAL A O 8
ATOM 6386 N N . GLN A 1 10 ? -3.267 17.205 -5.666 1.00 23.14 55 GLN A N 8
ATOM 6387 C CA . GLN A 1 10 ? -3.617 18.620 -5.662 1.00 42.44 55 GLN A CA 8
ATOM 6388 C C . GLN A 1 10 ? -4.975 18.847 -6.319 1.00 23.22 55 GLN A C 8
ATOM 6389 O O . GLN A 1 10 ? -5.852 19.494 -5.746 1.00 64.30 55 GLN A O 8
ATOM 6403 N N . ARG A 1 11 ? -5.141 18.310 -7.523 1.00 40.33 56 ARG A N 8
ATOM 6404 C CA . ARG A 1 11 ? -6.392 18.455 -8.258 1.00 43.42 56 ARG A CA 8
ATOM 6405 C C . ARG A 1 11 ? -7.550 17.829 -7.488 1.00 75.44 56 ARG A C 8
ATOM 6406 O O . ARG A 1 11 ? -8.716 18.115 -7.760 1.00 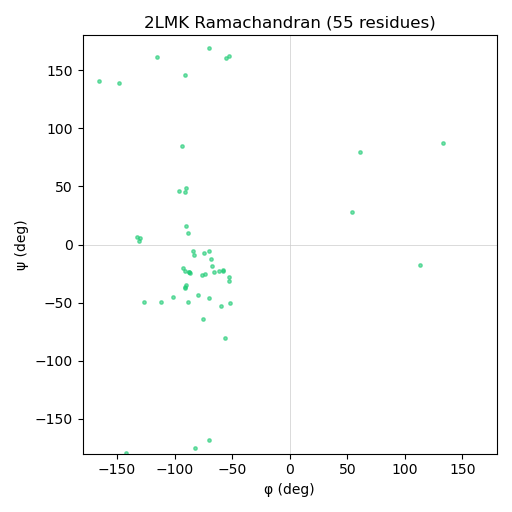71.53 56 ARG A O 8
ATOM 6427 N N . ALA A 1 12 ? -7.221 16.972 -6.527 1.00 1.20 57 ALA A N 8
ATOM 6428 C CA . ALA A 1 12 ? -8.233 16.306 -5.717 1.00 55.21 57 ALA A CA 8
ATOM 6429 C C . ALA A 1 12 ? -8.647 17.173 -4.533 1.00 11.50 57 ALA A C 8
ATOM 6430 O O . ALA A 1 12 ? -9.778 17.087 -4.052 1.00 41.53 57 ALA A O 8
ATOM 6437 N N . LEU A 1 13 ? -7.725 18.008 -4.066 1.00 61.03 58 LEU A N 8
ATOM 6438 C CA . LEU A 1 13 ? -7.994 18.891 -2.937 1.00 3.31 58 LEU A CA 8
ATOM 6439 C C . LEU A 1 13 ? -9.204 19.777 -3.214 1.00 41.25 58 LEU A C 8
ATOM 6440 O O . LEU A 1 13 ? -9.874 20.237 -2.290 1.00 44.53 58 LEU A O 8
ATOM 6456 N N . ALA A 1 14 ? -9.479 20.010 -4.494 1.00 14.14 59 ALA A N 8
ATOM 6457 C CA . ALA A 1 14 ? -10.611 20.837 -4.893 1.00 34.10 59 ALA A CA 8
ATOM 6458 C C . ALA A 1 14 ? -11.883 20.005 -5.015 1.00 32.50 59 ALA A C 8
ATOM 6459 O O . ALA A 1 14 ? -12.991 20.542 -5.010 1.00 21.24 59 ALA A O 8
ATOM 6466 N N . ARG A 1 15 ? -11.717 18.691 -5.126 1.00 23.34 60 ARG A N 8
ATOM 6467 C CA . ARG A 1 15 ? -12.852 17.784 -5.251 1.00 2.50 60 ARG A CA 8
ATOM 6468 C C . ARG A 1 15 ? -13.397 17.403 -3.878 1.00 21.41 60 ARG A C 8
ATOM 6469 O O . ARG A 1 15 ? -14.474 16.816 -3.768 1.00 62.31 60 ARG A O 8
ATOM 6490 N N . ILE A 1 16 ? -12.646 17.739 -2.835 1.00 31.04 61 ILE A N 8
ATOM 6491 C CA . ILE A 1 16 ? -13.054 17.432 -1.469 1.00 74.24 61 ILE A CA 8
ATOM 6492 C C . ILE A 1 16 ? -14.441 17.992 -1.171 1.00 3.50 61 ILE A C 8
ATOM 6493 O O . ILE A 1 16 ? -15.189 17.433 -0.369 1.00 75.40 61 ILE A O 8
ATOM 6509 N N . LEU A 1 17 ? -14.777 19.100 -1.822 1.00 55.23 62 LEU A N 8
ATOM 6510 C CA . LEU A 1 17 ? -16.076 19.737 -1.629 1.00 23.23 62 LEU A CA 8
ATOM 6511 C C . LEU A 1 17 ? -17.108 19.176 -2.602 1.00 3.11 62 LEU A C 8
ATOM 6512 O O . LEU A 1 17 ? -18.312 19.355 -2.418 1.00 11.30 62 LEU A O 8
ATOM 6528 N N . CYS A 1 18 ? -16.628 18.495 -3.637 1.00 32.40 63 CYS A N 8
ATOM 6529 C CA . CYS A 1 18 ? -17.508 17.905 -4.639 1.00 11.31 63 CYS A CA 8
ATOM 6530 C C . CYS A 1 18 ? -17.871 16.471 -4.267 1.00 74.55 63 CYS A C 8
ATOM 6531 O O . CYS A 1 18 ? -19.034 16.160 -4.011 1.00 13.52 63 CYS A O 8
ATOM 6538 N N . ALA A 1 19 ? -16.868 15.600 -4.241 1.00 63.20 64 ALA A N 8
ATOM 6539 C CA . ALA A 1 19 ? -17.080 14.199 -3.899 1.00 14.01 64 ALA A CA 8
ATOM 6540 C C . ALA A 1 19 ? -17.849 14.064 -2.589 1.00 1.43 64 ALA A C 8
ATOM 6541 O O . ALA A 1 19 ? -18.851 13.351 -2.515 1.00 3.40 64 ALA A O 8
ATOM 6548 N N . LEU A 1 20 ? -17.374 14.753 -1.556 1.00 60.45 65 LEU A N 8
ATOM 6549 C CA . LEU A 1 20 ? -18.016 14.709 -0.247 1.00 55.45 65 LEU A CA 8
ATOM 6550 C C . LEU A 1 20 ? -17.922 13.313 0.360 1.00 44.41 65 LEU A C 8
ATOM 6551 O O . LEU A 1 20 ? -18.704 12.953 1.239 1.00 44.24 65 LEU A O 8
ATOM 6567 N N . GLY A 1 21 ? -16.956 12.532 -0.114 1.00 21.32 66 GLY A N 8
ATOM 6568 C CA . GLY A 1 21 ? -16.775 11.185 0.395 1.00 20.15 66 GLY A CA 8
ATOM 6569 C C . GLY A 1 21 ? -15.649 10.448 -0.302 1.00 21.31 66 GLY A C 8
ATOM 6570 O O . GLY A 1 21 ? -14.842 9.780 0.344 1.00 11.44 66 GLY A O 8
ATOM 6574 N N . GLU A 1 22 ? -15.595 10.567 -1.625 1.00 14.21 67 GLU A N 8
ATOM 6575 C CA . GLU A 1 22 ? -14.561 9.904 -2.410 1.00 21.12 67 GLU A CA 8
ATOM 6576 C C . GLU A 1 22 ? -13.197 10.542 -2.162 1.00 50.12 67 GLU A C 8
ATOM 6577 O O . GLU A 1 22 ? -12.163 9.877 -2.244 1.00 75.04 67 GLU A O 8
ATOM 6589 N N . LEU A 1 23 ? -13.202 11.835 -1.859 1.00 50.53 68 LEU A N 8
ATOM 6590 C CA . LEU A 1 23 ? -11.966 12.565 -1.600 1.00 2.31 68 LEU A CA 8
ATOM 6591 C C . LEU A 1 23 ? -11.574 12.468 -0.129 1.00 33.21 68 LEU A C 8
ATOM 6592 O O . LEU A 1 23 ? -10.406 12.628 0.225 1.00 51.42 68 LEU A O 8
ATOM 6608 N N . ASP A 1 24 ? -12.558 12.202 0.723 1.00 31.32 69 ASP A N 8
ATOM 6609 C CA . ASP A 1 24 ? -12.316 12.079 2.156 1.00 12.11 69 ASP A CA 8
ATOM 6610 C C . ASP A 1 24 ? -11.320 10.961 2.445 1.00 22.33 69 ASP A C 8
ATOM 6611 O O . ASP A 1 24 ? -10.717 10.914 3.518 1.00 63.54 69 ASP A O 8
ATOM 6620 N N . LYS A 1 25 ? -11.152 10.061 1.482 1.00 35.22 70 LYS A N 8
ATOM 6621 C CA . LYS A 1 25 ? -10.230 8.942 1.632 1.00 65.02 70 LYS A CA 8
ATOM 6622 C C . LYS A 1 25 ? -8.810 9.353 1.253 1.00 12.14 70 LYS A C 8
ATOM 6623 O O . LYS A 1 25 ? -7.873 8.562 1.367 1.00 4.43 70 LYS A O 8
ATOM 6642 N N . LEU A 1 26 ? -8.659 10.594 0.804 1.00 4.14 71 LEU A N 8
ATOM 6643 C CA . LEU A 1 26 ? -7.353 11.111 0.411 1.00 44.14 71 LEU A CA 8
ATOM 6644 C C . LEU A 1 26 ? -6.970 12.324 1.253 1.00 55.11 71 LEU A C 8
ATOM 6645 O O . LEU A 1 26 ? -5.925 12.337 1.903 1.00 13.22 71 LEU A O 8
ATOM 6661 N N . VAL A 1 27 ? -7.826 13.342 1.238 1.00 63.40 72 VAL A N 8
ATOM 6662 C CA . VAL A 1 27 ? -7.580 14.558 2.003 1.00 42.21 72 VAL A CA 8
ATOM 6663 C C . VAL A 1 27 ? -7.447 14.254 3.491 1.00 45.31 72 VAL A C 8
ATOM 6664 O O . VAL A 1 27 ? -6.902 15.053 4.253 1.00 1.30 72 VAL A O 8
ATOM 6677 N N . LYS A 1 28 ? -7.947 13.093 3.899 1.00 12.21 73 LYS A N 8
ATOM 6678 C CA . LYS A 1 28 ? -7.883 12.681 5.296 1.00 33.31 73 LYS A CA 8
ATOM 6679 C C . LYS A 1 28 ? -6.709 11.736 5.531 1.00 32.23 73 LYS A C 8
ATOM 6680 O O . LYS A 1 28 ? -5.866 11.981 6.395 1.00 74.23 73 LYS A O 8
ATOM 6699 N N . ASP A 1 29 ? -6.660 10.657 4.758 1.00 43.24 74 ASP A N 8
ATOM 6700 C CA . ASP A 1 29 ? -5.587 9.677 4.880 1.00 31.22 74 ASP A CA 8
ATOM 6701 C C . ASP A 1 29 ? -4.248 10.283 4.472 1.00 61.43 74 ASP A C 8
ATOM 6702 O O . ASP A 1 29 ? -3.319 10.356 5.275 1.00 22.42 74 ASP A O 8
ATOM 6711 N N . GLN A 1 30 ? -4.157 10.714 3.218 1.00 53.21 75 GLN A N 8
ATOM 6712 C CA . GLN A 1 30 ? -2.931 11.312 2.703 1.00 70.21 75 GLN A CA 8
ATOM 6713 C C . GLN A 1 30 ? -2.434 12.418 3.628 1.00 31.43 75 GLN A C 8
ATOM 6714 O O . GLN A 1 30 ? -1.296 12.385 4.094 1.00 4.33 75 GLN A O 8
ATOM 6728 N N . ALA A 1 31 ? -3.295 13.395 3.890 1.00 55.33 76 ALA A N 8
ATOM 6729 C CA . ALA A 1 31 ? -2.944 14.510 4.761 1.00 54.14 76 ALA A CA 8
ATOM 6730 C C . ALA A 1 31 ? -2.507 14.016 6.135 1.00 11.25 76 ALA A C 8
ATOM 6731 O O . ALA A 1 31 ? -1.785 14.707 6.853 1.00 41.14 76 ALA A O 8
ATOM 6738 N N . ASN A 1 32 ? -2.950 12.816 6.497 1.00 55.43 77 ASN A N 8
ATOM 6739 C CA . ASN A 1 32 ? -2.605 12.231 7.787 1.00 74.30 77 ASN A CA 8
ATOM 6740 C C . ASN A 1 32 ? -1.613 11.084 7.616 1.00 12.42 77 ASN A C 8
ATOM 6741 O O . ASN A 1 32 ? -1.447 10.256 8.511 1.00 63.35 77 ASN A O 8
ATOM 6752 N N . ALA A 1 33 ? -0.956 11.045 6.461 1.00 34.35 78 ALA A N 8
ATOM 6753 C CA . ALA A 1 33 ? 0.021 10.002 6.174 1.00 1.42 78 ALA A CA 8
ATOM 6754 C C . ALA A 1 33 ? 1.323 10.600 5.652 1.00 63.11 78 ALA A C 8
ATOM 6755 O O . ALA A 1 33 ? 2.252 9.875 5.297 1.00 10.13 78 ALA A O 8
ATOM 6762 N N . GLY A 1 34 ? 1.384 11.927 5.607 1.00 51.43 79 GLY A N 8
ATOM 6763 C CA . GLY A 1 34 ? 2.577 12.600 5.125 1.00 34.43 79 GLY A CA 8
ATOM 6764 C C . GLY A 1 34 ? 2.405 13.153 3.725 1.00 52.22 79 GLY A C 8
ATOM 6765 O O . GLY A 1 34 ? 2.757 12.498 2.745 1.00 73.44 79 GLY A O 8
ATOM 6769 N N . GLN A 1 35 ? 1.861 14.362 3.631 1.00 40.34 80 GLN A N 8
ATOM 6770 C CA . GLN A 1 35 ? 1.641 15.002 2.339 1.00 42.11 80 GLN A CA 8
ATOM 6771 C C . GLN A 1 35 ? 2.960 15.471 1.732 1.00 14.14 80 GLN A C 8
ATOM 6772 O O . GLN A 1 35 ? 3.278 16.660 1.760 1.00 34.43 80 GLN A O 8
ATOM 6786 N N . GLN A 1 36 ? 3.722 14.530 1.186 1.00 72.44 81 GLN A N 8
ATOM 6787 C CA . GLN A 1 36 ? 5.006 14.847 0.573 1.00 4.54 81 GLN A CA 8
ATOM 6788 C C . GLN A 1 36 ? 4.826 15.272 -0.880 1.00 44.22 81 GLN A C 8
ATOM 6789 O O . GLN A 1 36 ? 5.722 15.870 -1.477 1.00 35.50 81 GLN A O 8
ATOM 6803 N N . GLU A 1 37 ? 3.664 14.959 -1.444 1.00 14.35 82 GLU A N 8
ATOM 6804 C CA . GLU A 1 37 ? 3.368 15.308 -2.828 1.00 51.11 82 GLU A CA 8
ATOM 6805 C C . GLU A 1 37 ? 3.164 16.813 -2.978 1.00 62.15 82 GLU A C 8
ATOM 6806 O O . GLU A 1 37 ? 4.035 17.521 -3.485 1.00 74.14 82 GLU A O 8
ATOM 6818 N N . PHE A 1 38 ? 2.008 17.295 -2.535 1.00 30.32 83 PHE A N 8
ATOM 6819 C CA . PHE A 1 38 ? 1.688 18.715 -2.621 1.00 21.11 83 PHE A CA 8
ATOM 6820 C C . PHE A 1 38 ? 2.012 19.426 -1.310 1.00 73.31 83 PHE A C 8
ATOM 6821 O O . PHE A 1 38 ? 1.819 18.874 -0.227 1.00 22.54 83 PHE A O 8
ATOM 6838 N N . LYS A 1 39 ? 2.505 20.655 -1.417 1.00 23.32 84 LYS A N 8
ATOM 6839 C CA . LYS A 1 39 ? 2.856 21.444 -0.242 1.00 31.43 84 LYS A CA 8
ATOM 6840 C C . LYS A 1 39 ? 2.020 22.717 -0.172 1.00 54.42 84 LYS A C 8
ATOM 6841 O O . LYS A 1 39 ? 1.974 23.387 0.861 1.00 61.22 84 LYS A O 8
ATOM 6860 N N . LEU A 1 40 ? 1.358 23.046 -1.276 1.00 42.23 85 LEU A N 8
ATOM 6861 C CA . LEU A 1 40 ? 0.521 24.240 -1.340 1.00 64.51 85 LEU A CA 8
ATOM 6862 C C . LEU A 1 40 ? -0.734 24.070 -0.491 1.00 12.23 85 LEU A C 8
ATOM 6863 O O . LEU A 1 40 ? -1.177 22.957 -0.209 1.00 75.43 85 LEU A O 8
ATOM 6879 N N . PRO A 1 41 ? -1.323 25.201 -0.073 1.00 75.54 86 PRO A N 8
ATOM 6880 C CA . PRO A 1 41 ? -2.538 25.204 0.747 1.00 20.45 86 PRO A CA 8
ATOM 6881 C C . PRO A 1 41 ? -3.764 24.736 -0.029 1.00 62.53 86 PRO A C 8
ATOM 6882 O O . PRO A 1 41 ? -3.659 24.317 -1.182 1.00 63.53 86 PRO A O 8
ATOM 6893 N N . LYS A 1 42 ? -4.927 24.810 0.609 1.00 62.40 87 LYS A N 8
ATOM 6894 C CA . LYS A 1 42 ? -6.174 24.395 -0.022 1.00 53.31 87 LYS A CA 8
ATOM 6895 C C . LYS A 1 42 ? -6.836 25.567 -0.740 1.00 52.11 87 LYS A C 8
ATOM 6896 O O . LYS A 1 42 ? -7.997 25.485 -1.142 1.00 10.41 87 LYS A O 8
ATOM 6915 N N . ASP A 1 43 ? -6.091 26.655 -0.899 1.00 65.11 88 ASP A N 8
ATOM 6916 C CA . ASP A 1 43 ? -6.604 27.843 -1.571 1.00 75.44 88 ASP A CA 8
ATOM 6917 C C . ASP A 1 43 ? -7.196 27.484 -2.931 1.00 14.21 88 ASP A C 8
ATOM 6918 O O . ASP A 1 43 ? -8.124 28.139 -3.408 1.00 21.52 88 ASP A O 8
ATOM 6927 N N . PHE A 1 44 ? -6.653 26.442 -3.551 1.00 34.43 89 PHE A N 8
ATOM 6928 C CA . PHE A 1 44 ? -7.126 25.997 -4.857 1.00 12.24 89 PHE A CA 8
ATOM 6929 C C . PHE A 1 44 ? -8.246 24.971 -4.709 1.00 65.33 89 PHE A C 8
ATOM 6930 O O . PHE A 1 44 ? -8.227 23.918 -5.349 1.00 14.33 89 PHE A O 8
ATOM 6947 N N . THR A 1 45 ? -9.220 25.284 -3.861 1.00 51.00 90 THR A N 8
ATOM 6948 C CA . THR A 1 45 ? -10.347 24.390 -3.627 1.00 61.23 90 THR A CA 8
ATOM 6949 C C . THR A 1 45 ? -11.630 25.175 -3.382 1.00 73.13 90 THR A C 8
ATOM 6950 O O . THR A 1 45 ? -12.623 24.627 -2.905 1.00 11.21 90 THR A O 8
ATOM 6961 N N . GLY A 1 46 ? -11.603 26.463 -3.713 1.00 74.40 91 GLY A N 8
ATOM 6962 C CA . GLY A 1 46 ? -12.772 27.302 -3.522 1.00 4.12 91 GLY A CA 8
ATOM 6963 C C . GLY A 1 46 ? -13.388 27.745 -4.834 1.00 11.22 91 GLY A C 8
ATOM 6964 O O . GLY A 1 46 ? -14.525 28.216 -4.865 1.00 73.13 91 GLY A O 8
ATOM 6968 N N . ARG A 1 47 ? -12.636 27.596 -5.919 1.00 50.44 92 ARG A N 8
ATOM 6969 C CA . ARG A 1 47 ? -13.114 27.988 -7.240 1.00 35.42 92 ARG A CA 8
ATOM 6970 C C . ARG A 1 47 ? -13.353 26.762 -8.117 1.00 23.11 92 ARG A C 8
ATOM 6971 O O . ARG A 1 47 ? -12.433 25.988 -8.383 1.00 10.15 92 ARG A O 8
ATOM 6992 N N . SER A 1 48 ? -14.593 26.592 -8.563 1.00 72.01 93 SER A N 8
ATOM 6993 C CA . SER A 1 48 ? -14.954 25.458 -9.406 1.00 44.35 93 SER A CA 8
ATOM 6994 C C . SER A 1 48 ? -16.423 25.528 -9.812 1.00 2.22 93 SER A C 8
ATOM 6995 O O . SER A 1 48 ? -17.233 26.174 -9.147 1.00 21.14 93 SER A O 8
ATOM 7003 N N . LYS A 1 49 ? -16.760 24.858 -10.909 1.00 3.42 94 LYS A N 8
ATOM 7004 C CA . LYS A 1 49 ? -18.131 24.842 -11.405 1.00 22.43 94 LYS A CA 8
ATOM 7005 C C . LYS A 1 49 ? -18.977 23.834 -10.632 1.00 45.32 94 LYS A C 8
ATOM 7006 O O . LYS A 1 49 ? -20.177 23.703 -10.872 1.00 71.22 94 LYS A O 8
ATOM 7025 N N . CYS A 1 50 ? -18.343 23.126 -9.703 1.00 53.11 95 CYS A N 8
ATOM 7026 C CA . CYS A 1 50 ? -19.037 22.131 -8.894 1.00 51.32 95 CYS A CA 8
ATOM 7027 C C . CYS A 1 50 ? -20.077 22.792 -7.993 1.00 64.11 95 CYS A C 8
ATOM 7028 O O . CYS A 1 50 ? -19.776 23.183 -6.865 1.00 53.31 95 CYS A O 8
ATOM 7035 N N . ARG A 1 51 ? -21.300 22.912 -8.499 1.00 65.12 96 ARG A N 8
ATOM 7036 C CA . ARG A 1 51 ? -22.383 23.526 -7.741 1.00 72.42 96 ARG A CA 8
ATOM 7037 C C . ARG A 1 51 ? -22.510 22.888 -6.361 1.00 1.24 96 ARG A C 8
ATOM 7038 O O . ARG A 1 51 ? -22.982 23.520 -5.415 1.00 64.32 96 ARG A O 8
ATOM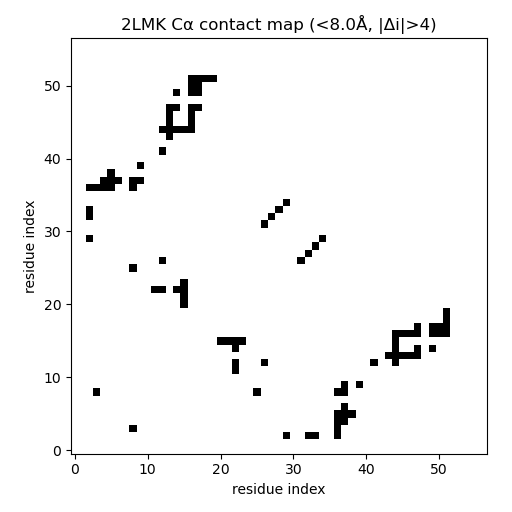 7059 N N . SER A 1 52 ? -22.086 21.633 -6.253 1.00 2.02 97 SER A N 8
ATOM 7060 C CA . SER A 1 52 ? -22.156 20.908 -4.989 1.00 43.43 97 SER A CA 8
ATOM 7061 C C . SER A 1 52 ? -20.810 20.937 -4.272 1.00 24.43 97 SER A C 8
ATOM 7062 O O . SER A 1 52 ? -20.138 19.911 -4.145 1.00 55.54 97 SER A O 8
ATOM 7070 N N . LEU A 1 53 ? -20.421 22.117 -3.803 1.00 42.34 98 LEU A N 8
ATOM 7071 C CA . LEU A 1 53 ? -19.154 22.281 -3.098 1.00 15.32 98 LEU A CA 8
ATOM 7072 C C . LEU A 1 53 ? -19.370 22.293 -1.588 1.00 30.52 98 LEU A C 8
ATOM 7073 O O . LEU A 1 53 ? -19.040 21.330 -0.896 1.00 42.22 98 LEU A O 8
ATOM 7089 N N . GLY A 1 54 ? -19.929 23.388 -1.083 1.00 3.41 99 GLY A N 8
ATOM 7090 C CA . GLY A 1 54 ? -20.181 23.504 0.342 1.00 61.44 99 GLY A CA 8
ATOM 7091 C C . GLY A 1 54 ? -21.574 23.043 0.723 1.00 62.22 99 GLY A C 8
ATOM 7092 O O . GLY A 1 54 ? -21.733 22.131 1.534 1.00 23.33 99 GLY A O 8
ATOM 7096 N N . ARG A 1 55 ? -22.586 23.675 0.138 1.00 45.53 100 ARG A N 8
ATOM 7097 C CA . ARG A 1 55 ? -23.972 23.327 0.423 1.00 31.11 100 ARG A CA 8
ATOM 7098 C C . ARG A 1 55 ? -24.267 23.446 1.916 1.00 44.35 100 ARG A C 8
ATOM 7099 O O . ARG A 1 55 ? -24.792 22.518 2.531 1.00 63.34 100 ARG A O 8
ATOM 7120 N N . ILE A 1 56 ? -23.924 24.594 2.491 1.00 55.12 101 ILE A N 8
ATOM 7121 C CA . ILE A 1 56 ? -24.153 24.834 3.910 1.00 2.42 101 ILE A CA 8
ATOM 7122 C C . ILE A 1 56 ? -24.906 26.142 4.132 1.00 23.33 101 ILE A C 8
ATOM 7123 O O . ILE A 1 56 ? -24.323 27.225 4.071 1.00 35.20 101 ILE A O 8
ATOM 7139 N N . LYS A 1 57 ? -26.204 26.033 4.393 1.00 51.35 102 LYS A N 8
ATOM 7140 C CA . LYS A 1 57 ? -27.038 27.206 4.628 1.00 73.24 102 LYS A CA 8
ATOM 7141 C C . LYS A 1 57 ? -26.728 27.832 5.984 1.00 63.45 102 LYS A C 8
ATOM 7142 O O . LYS A 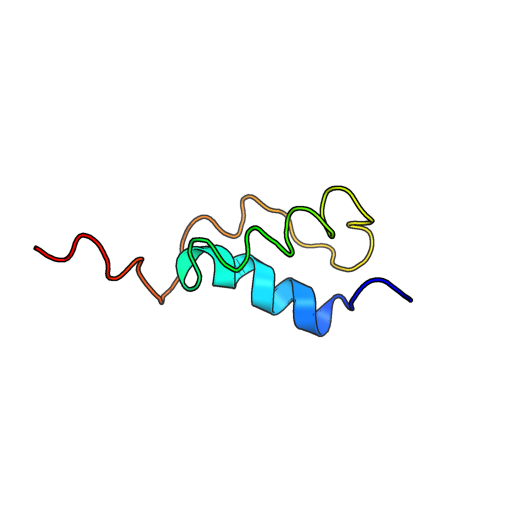1 57 ? -26.559 27.127 6.979 1.00 10.22 102 LYS A O 8
ATOM 7161 N N . GLY A 1 1 ? 1.725 -1.113 -0.672 1.00 31.13 46 GLY A N 9
ATOM 7162 C CA . GLY A 1 1 ? 2.329 0.097 -0.145 1.00 65.42 46 GLY A CA 9
ATOM 7163 C C . GLY A 1 1 ? 2.542 1.151 -1.214 1.00 23.35 46 GLY A C 9
ATOM 7164 O O . GLY A 1 1 ? 3.640 1.689 -1.354 1.00 3.22 46 GLY A O 9
ATOM 7168 N N . SER A 1 2 ? 1.490 1.445 -1.970 1.00 50.22 47 SER A N 9
ATOM 7169 C CA . SER A 1 2 ? 1.568 2.438 -3.035 1.00 62.15 47 SER A CA 9
ATOM 7170 C C . SER A 1 2 ? 1.051 3.791 -2.556 1.00 73.23 47 SER A C 9
ATOM 7171 O O . SER A 1 2 ? 0.202 3.864 -1.669 1.00 33.10 47 SER A O 9
ATOM 7179 N N . ASN A 1 3 ? 1.570 4.860 -3.151 1.00 13.10 48 ASN A N 9
ATOM 7180 C CA . ASN A 1 3 ? 1.161 6.212 -2.785 1.00 64.43 48 ASN A CA 9
ATOM 7181 C C . ASN A 1 3 ? 0.578 6.948 -3.988 1.00 23.24 48 ASN A C 9
ATOM 7182 O O . ASN A 1 3 ? 0.862 6.625 -5.142 1.00 13.54 48 ASN A O 9
ATOM 7193 N N . PRO A 1 4 ? -0.256 7.962 -3.713 1.00 71.51 49 PRO A N 9
ATOM 7194 C CA . PRO A 1 4 ? -0.896 8.766 -4.759 1.00 22.44 49 PRO A CA 9
ATOM 7195 C C . PRO A 1 4 ? 0.099 9.655 -5.496 1.00 43.20 49 PRO A C 9
ATOM 7196 O O . PRO A 1 4 ? 1.312 9.498 -5.353 1.00 31.04 49 PRO A O 9
ATOM 7207 N N . ASP A 1 5 ? -0.421 10.589 -6.284 1.00 42.35 50 ASP A N 9
ATOM 7208 C CA . ASP A 1 5 ? 0.423 11.505 -7.043 1.00 55.54 50 ASP A CA 9
ATOM 7209 C C . ASP A 1 5 ? 0.016 12.954 -6.791 1.00 73.12 50 ASP A C 9
ATOM 7210 O O . ASP A 1 5 ? -1.084 13.242 -6.317 1.00 44.14 50 ASP A O 9
ATOM 7219 N N . PRO A 1 6 ? 0.922 13.888 -7.114 1.00 3.44 51 PRO A N 9
ATOM 7220 C CA . PRO A 1 6 ? 0.681 15.322 -6.930 1.00 54.50 51 PRO A CA 9
ATOM 7221 C C . PRO A 1 6 ? -0.365 15.863 -7.899 1.00 73.22 51 PRO A C 9
ATOM 7222 O O . PRO A 1 6 ? -0.798 17.009 -7.783 1.00 41.02 51 PRO A O 9
ATOM 7233 N N . GLN A 1 7 ? -0.767 15.030 -8.854 1.00 32.22 52 GLN A N 9
ATOM 7234 C CA . GLN A 1 7 ? -1.763 15.425 -9.843 1.00 3.50 52 GLN A CA 9
ATOM 7235 C C . GLN A 1 7 ? -3.155 14.959 -9.431 1.00 20.21 52 GLN A C 9
ATOM 7236 O O . GLN A 1 7 ? -4.122 15.716 -9.511 1.00 22.33 52 GLN A O 9
ATOM 7250 N N . GLU A 1 8 ? -3.248 13.708 -8.991 1.00 34.12 53 GLU A N 9
ATOM 7251 C CA . GLU A 1 8 ? -4.523 13.141 -8.568 1.00 35.14 53 GLU A CA 9
ATOM 7252 C C . GLU A 1 8 ? -5.020 13.812 -7.290 1.00 53.45 53 GLU A C 9
ATOM 7253 O O . GLU A 1 8 ? -6.198 14.152 -7.172 1.00 23.12 53 GLU A O 9
ATOM 7265 N N . VAL A 1 9 ? -4.114 14.000 -6.336 1.00 41.24 54 VAL A N 9
ATOM 7266 C CA . VAL A 1 9 ? -4.459 14.631 -5.068 1.00 4.10 54 VAL A CA 9
ATOM 7267 C C . VAL A 1 9 ? -4.762 16.113 -5.256 1.00 3.31 54 VAL A C 9
ATOM 7268 O O . VAL A 1 9 ? -5.730 16.633 -4.703 1.00 12.14 54 VAL A O 9
ATOM 7281 N N . GLN A 1 10 ? -3.927 16.788 -6.040 1.00 72.54 55 GLN A N 9
ATOM 7282 C CA . GLN A 1 10 ? -4.106 18.211 -6.301 1.00 74.11 55 GLN A CA 9
ATOM 7283 C C . GLN A 1 10 ? -5.529 18.504 -6.768 1.00 5.14 55 GLN A C 9
ATOM 7284 O O . GLN A 1 10 ? -6.080 19.566 -6.480 1.00 0.43 55 GLN A O 9
ATOM 7298 N N . ARG A 1 11 ? -6.117 17.556 -7.489 1.00 65.34 56 ARG A N 9
ATOM 7299 C CA . ARG A 1 11 ? -7.474 17.713 -7.997 1.00 50.22 56 ARG A CA 9
ATOM 7300 C C . ARG A 1 11 ? -8.490 17.654 -6.860 1.00 71.33 56 ARG A C 9
ATOM 7301 O O . ARG A 1 11 ? -9.503 18.352 -6.883 1.00 31.12 56 ARG A O 9
ATOM 7322 N N . ALA A 1 12 ? -8.211 16.815 -5.868 1.00 34.31 57 ALA A N 9
ATOM 7323 C CA . ALA A 1 12 ? -9.100 16.665 -4.722 1.00 3.10 57 ALA A CA 9
ATOM 7324 C C . ALA A 1 12 ? -9.101 17.923 -3.860 1.00 40.34 57 ALA A C 9
ATOM 7325 O O . ALA A 1 12 ? -10.107 18.257 -3.232 1.00 43.25 57 ALA A O 9
ATOM 7332 N N . LEU A 1 13 ? -7.969 18.618 -3.834 1.00 22.51 58 LEU A N 9
ATOM 7333 C CA . LEU A 1 13 ? -7.839 19.840 -3.048 1.00 61.31 58 LEU A CA 9
ATOM 7334 C C . LEU A 1 13 ? -8.980 20.806 -3.351 1.00 62.31 58 LEU A C 9
ATOM 7335 O O . LEU A 1 13 ? -9.674 21.265 -2.445 1.00 52.41 58 LEU A O 9
ATOM 7351 N N . ALA A 1 14 ? -9.168 21.108 -4.632 1.00 34.54 59 ALA A N 9
ATOM 7352 C CA . ALA A 1 14 ? -10.228 22.015 -5.054 1.00 43.15 59 ALA A CA 9
ATOM 7353 C C . ALA A 1 14 ? -11.594 21.345 -4.962 1.00 73.22 59 ALA A C 9
ATOM 7354 O O . ALA A 1 14 ? -12.628 21.999 -5.101 1.00 43.24 59 ALA A O 9
ATOM 7361 N N . ARG A 1 15 ? -11.592 20.037 -4.728 1.00 21.35 60 ARG A N 9
ATOM 7362 C CA . ARG A 1 15 ? -12.832 19.278 -4.619 1.00 20.22 60 ARG A CA 9
ATOM 7363 C C . ARG A 1 15 ? -13.323 19.242 -3.174 1.00 43.14 60 ARG A C 9
ATOM 7364 O O . ARG A 1 15 ? -14.411 18.740 -2.891 1.00 3.05 60 ARG A O 9
ATOM 7385 N N . ILE A 1 16 ? -12.513 19.777 -2.267 1.00 13.23 61 ILE A N 9
ATOM 7386 C CA . ILE A 1 16 ? -12.866 19.807 -0.853 1.00 24.14 61 ILE A CA 9
ATOM 7387 C C . ILE A 1 16 ? -14.137 20.615 -0.620 1.00 13.42 61 ILE A C 9
ATOM 7388 O O . ILE A 1 16 ? -14.773 20.505 0.430 1.00 41.24 61 ILE A O 9
ATOM 7404 N N . LEU A 1 17 ? -14.505 21.427 -1.605 1.00 65.13 62 LEU A N 9
ATOM 7405 C CA . LEU A 1 17 ? -15.703 22.254 -1.509 1.00 64.35 62 LEU A CA 9
ATOM 7406 C C . LEU A 1 17 ? -16.907 21.538 -2.112 1.00 55.41 62 LEU A C 9
ATOM 7407 O O . LEU A 1 17 ? -18.050 21.794 -1.730 1.00 41.12 62 LEU A O 9
ATOM 7423 N N . CYS A 1 18 ? -16.645 20.639 -3.055 1.00 2.34 63 CYS A N 9
ATOM 7424 C CA . CYS A 1 18 ? -17.706 19.885 -3.710 1.00 34.35 63 CYS A CA 9
ATOM 7425 C C . CYS A 1 18 ? -17.977 18.576 -2.973 1.00 72.23 63 CYS A C 9
ATOM 7426 O O . CYS A 1 18 ? -19.109 18.295 -2.581 1.00 53.11 63 CYS A O 9
ATOM 7433 N N . ALA A 1 19 ? -16.929 17.779 -2.790 1.00 15.05 64 ALA A N 9
ATOM 7434 C CA . ALA A 1 19 ? -17.053 16.501 -2.099 1.00 12.41 64 ALA A CA 9
ATOM 7435 C C . ALA A 1 19 ? -17.830 16.655 -0.796 1.00 35.31 64 ALA A C 9
ATOM 7436 O O . ALA A 1 19 ? -18.976 16.215 -0.689 1.00 53.31 64 ALA A O 9
ATOM 7443 N N . LEU A 1 20 ? -17.201 17.280 0.193 1.00 61.41 65 LEU A N 9
ATOM 7444 C CA . LEU A 1 20 ? -17.834 17.490 1.490 1.00 3.54 65 LEU A CA 9
ATOM 7445 C C . LEU A 1 20 ? -18.173 16.159 2.153 1.00 15.42 65 LEU A C 9
ATOM 7446 O O . LEU A 1 20 ? -19.330 15.742 2.173 1.00 34.43 65 LEU A O 9
ATOM 7462 N N . GLY A 1 21 ? -17.156 15.498 2.697 1.00 12.13 66 GLY A N 9
ATOM 7463 C CA . GLY A 1 21 ? -17.368 14.222 3.356 1.00 40.33 66 GLY A CA 9
ATOM 7464 C C . GLY A 1 21 ? -16.707 13.074 2.620 1.00 20.51 66 GLY A C 9
ATOM 7465 O O . GLY A 1 21 ? -16.631 11.960 3.137 1.00 30.42 66 GLY A O 9
ATOM 7469 N N . GLU A 1 22 ? -16.229 13.345 1.410 1.00 72.45 67 GLU A N 9
ATOM 7470 C CA . GLU A 1 22 ? -15.574 12.323 0.601 1.00 1.03 67 GLU A CA 9
ATOM 7471 C C . GLU A 1 22 ? -14.106 12.672 0.369 1.00 35.50 67 GLU A C 9
ATOM 7472 O O . GLU A 1 22 ? -13.264 11.787 0.209 1.00 53.13 67 GLU A O 9
ATOM 7484 N N . LEU A 1 23 ? -13.808 13.966 0.352 1.00 63.25 68 LEU A N 9
ATOM 7485 C CA . LEU A 1 23 ? -12.442 14.433 0.138 1.00 13.03 68 LEU A CA 9
ATOM 7486 C C . LEU A 1 23 ? -11.543 14.038 1.305 1.00 30.41 68 LEU A C 9
ATOM 7487 O O . LEU A 1 23 ? -10.320 13.995 1.172 1.00 22.43 68 LEU A O 9
ATOM 7503 N N . ASP A 1 24 ? -12.157 13.748 2.447 1.00 73.22 69 ASP A N 9
ATOM 7504 C CA . ASP A 1 24 ? -11.413 13.352 3.637 1.00 43.33 69 ASP A CA 9
ATOM 7505 C C . ASP A 1 24 ? -10.588 12.097 3.369 1.00 1.23 69 ASP A C 9
ATOM 7506 O O . ASP A 1 24 ? -9.637 11.800 4.093 1.00 33.21 69 ASP A O 9
ATOM 7515 N N . LYS A 1 25 ? -10.958 11.363 2.326 1.00 55.13 70 LYS A N 9
ATOM 7516 C CA . LYS A 1 25 ? -10.254 10.140 1.961 1.00 21.33 70 LYS A CA 9
ATOM 7517 C C . LYS A 1 25 ? -9.099 10.439 1.011 1.00 53.34 70 LYS A C 9
ATOM 7518 O O . LYS A 1 25 ? -8.485 9.527 0.456 1.00 35.40 70 LYS A O 9
ATOM 7537 N N . LEU A 1 26 ? -8.808 11.722 0.828 1.00 44.34 71 LEU A N 9
ATOM 7538 C CA . LEU A 1 26 ? -7.725 12.142 -0.055 1.00 42.33 71 LEU A CA 9
ATOM 7539 C C . LEU A 1 26 ? -6.890 13.243 0.592 1.00 74.01 71 LEU A C 9
ATOM 7540 O O . LEU A 1 26 ? -5.662 13.169 0.621 1.00 1.43 71 LEU A O 9
ATOM 7556 N N . VAL A 1 27 ? -7.566 14.263 1.112 1.00 74.31 72 VAL A N 9
ATOM 7557 C CA . VAL A 1 27 ? -6.888 15.377 1.762 1.00 0.51 72 VAL A CA 9
ATOM 7558 C C . VAL A 1 27 ? -6.483 15.019 3.187 1.00 33.45 72 VAL A C 9
ATOM 7559 O O . VAL A 1 27 ? -5.901 15.833 3.903 1.00 2.44 72 VAL A O 9
ATOM 7572 N N . LYS A 1 28 ? -6.795 13.793 3.594 1.00 34.23 73 LYS A N 9
ATOM 7573 C CA . LYS A 1 28 ? -6.463 13.323 4.934 1.00 13.11 73 LYS A CA 9
ATOM 7574 C C . LYS A 1 28 ? -5.720 11.993 4.875 1.00 24.44 73 LYS A C 9
ATOM 7575 O O . LYS A 1 28 ? -4.807 11.746 5.664 1.00 64.33 73 LYS A O 9
ATOM 7594 N N . ASP A 1 29 ? -6.115 11.140 3.937 1.00 41.15 74 ASP A N 9
ATOM 7595 C CA . ASP A 1 29 ? -5.484 9.836 3.773 1.00 22.44 74 ASP A CA 9
ATOM 7596 C C . ASP A 1 29 ? -4.109 9.974 3.126 1.00 34.01 74 ASP A C 9
ATOM 7597 O O . ASP A 1 29 ? -3.365 9.000 3.015 1.00 1.42 74 ASP A O 9
ATOM 7606 N N . GLN A 1 30 ? -3.781 11.189 2.700 1.00 53.40 75 GLN A N 9
ATOM 7607 C CA . GLN A 1 30 ? -2.497 11.454 2.062 1.00 31.20 75 GLN A CA 9
ATOM 7608 C C . GLN A 1 30 ? -1.802 12.646 2.711 1.00 11.11 75 GLN A C 9
ATOM 7609 O O . GLN A 1 30 ? -0.629 12.571 3.074 1.00 23.33 75 GLN A O 9
ATOM 7623 N N . ALA A 1 31 ? -2.534 13.746 2.853 1.00 13.15 76 ALA A N 9
ATOM 7624 C CA . ALA A 1 31 ? -1.989 14.954 3.460 1.00 25.23 76 ALA A CA 9
ATOM 7625 C C . ALA A 1 31 ? -1.445 14.669 4.857 1.00 55.55 76 ALA A C 9
ATOM 7626 O O . ALA A 1 31 ? -0.554 15.366 5.339 1.00 24.34 76 ALA A O 9
ATOM 7633 N N . ASN A 1 32 ? -1.990 13.642 5.500 1.00 11.24 77 ASN A N 9
ATOM 7634 C CA . ASN A 1 32 ? -1.561 13.267 6.843 1.00 65.13 77 ASN A CA 9
ATOM 7635 C C . ASN A 1 32 ? -0.714 11.998 6.808 1.00 43.31 77 ASN A C 9
ATOM 7636 O O . ASN A 1 32 ? -0.519 11.342 7.830 1.00 22.24 77 ASN A O 9
ATOM 7647 N N . ALA A 1 33 ? -0.213 11.660 5.624 1.00 4.24 78 ALA A N 9
ATOM 7648 C CA . ALA A 1 33 ? 0.615 10.472 5.457 1.00 44.45 78 ALA A CA 9
ATOM 7649 C C . ALA A 1 33 ? 2.065 10.850 5.171 1.00 21.41 78 ALA A C 9
ATOM 7650 O O . ALA A 1 33 ? 2.955 10.000 5.199 1.00 12.44 78 ALA A O 9
ATOM 7657 N N . GLY A 1 34 ? 2.296 12.130 4.895 1.00 34.23 79 GLY A N 9
ATOM 7658 C CA . GLY A 1 34 ? 3.639 12.596 4.608 1.00 43.43 79 GLY A CA 9
ATOM 7659 C C . GLY A 1 34 ? 3.672 13.612 3.483 1.00 61.33 79 GLY A C 9
ATOM 7660 O O . GLY A 1 34 ? 4.706 14.227 3.224 1.00 10.25 79 GLY A O 9
ATOM 7664 N N . GLN A 1 35 ? 2.538 13.785 2.811 1.00 3.53 80 GLN A N 9
ATOM 7665 C CA . GLN A 1 35 ? 2.443 14.732 1.706 1.00 70.30 80 GLN A CA 9
ATOM 7666 C C . GLN A 1 35 ? 3.593 14.538 0.723 1.00 11.20 80 GLN A C 9
ATOM 7667 O O . GLN A 1 35 ? 4.151 15.507 0.208 1.00 34.03 80 GLN A O 9
ATOM 7681 N N . GLN A 1 36 ? 3.942 13.281 0.468 1.00 12.31 81 GLN A N 9
ATOM 7682 C CA . GLN A 1 36 ? 5.026 12.962 -0.453 1.00 24.14 81 GLN A CA 9
ATOM 7683 C C . GLN A 1 36 ? 4.645 13.314 -1.887 1.00 34.24 81 GLN A C 9
ATOM 7684 O O . GLN A 1 36 ? 5.493 13.333 -2.777 1.00 62.24 81 GLN A O 9
ATOM 7698 N N . GLU A 1 37 ? 3.362 13.591 -2.101 1.00 43.34 82 GLU A N 9
ATOM 7699 C CA . GLU A 1 37 ? 2.869 13.941 -3.428 1.00 40.22 82 GLU A CA 9
ATOM 7700 C C . GLU A 1 37 ? 2.923 15.450 -3.648 1.00 52.31 82 GLU A C 9
ATOM 7701 O O . GLU A 1 37 ? 3.804 15.957 -4.343 1.00 23.34 82 GLU A O 9
ATOM 7713 N N . PHE A 1 38 ? 1.973 16.163 -3.052 1.00 1.42 83 PHE A N 9
ATOM 7714 C CA . PHE A 1 38 ? 1.910 17.614 -3.183 1.00 44.41 83 PHE A CA 9
ATOM 7715 C C . PHE A 1 38 ? 2.497 18.298 -1.951 1.00 62.24 83 PHE A C 9
ATOM 7716 O O . PHE A 1 38 ? 2.425 17.771 -0.841 1.00 23.20 83 PHE A O 9
ATOM 7733 N N . LYS A 1 39 ? 3.079 19.475 -2.156 1.00 72.30 84 LYS A N 9
ATOM 7734 C CA . LYS A 1 39 ? 3.678 20.233 -1.064 1.00 62.31 84 LYS A CA 9
ATOM 7735 C C . LYS A 1 39 ? 3.221 21.688 -1.097 1.00 21.45 84 LYS A C 9
ATOM 7736 O O . LYS A 1 39 ? 3.919 22.579 -0.612 1.00 43.32 84 LYS A O 9
ATOM 7755 N N . LEU A 1 40 ? 2.045 21.921 -1.668 1.00 60.35 85 LEU A N 9
ATOM 7756 C CA . LEU A 1 40 ? 1.494 23.268 -1.762 1.00 54.04 85 LEU A CA 9
ATOM 7757 C C . LEU A 1 40 ? 0.322 23.445 -0.802 1.00 3.35 85 LEU A C 9
ATOM 7758 O O . LEU A 1 40 ? -0.287 22.479 -0.342 1.00 52.31 85 LEU A O 9
ATOM 7774 N N . PRO A 1 41 ? -0.003 24.709 -0.491 1.00 43.01 86 PRO A N 9
ATOM 7775 C CA . PRO A 1 41 ? -1.105 25.043 0.416 1.00 70.13 86 PRO A CA 9
ATOM 7776 C C . PRO A 1 41 ? -2.469 24.738 -0.193 1.00 53.15 86 PRO A C 9
ATOM 7777 O O . PRO A 1 41 ? -2.566 24.068 -1.222 1.00 12.02 86 PRO A O 9
ATOM 7788 N N . LYS A 1 42 ? -3.522 25.235 0.447 1.00 33.50 87 LYS A N 9
ATOM 7789 C CA . LYS A 1 42 ? -4.882 25.017 -0.032 1.00 52.31 87 LYS A CA 9
ATOM 7790 C C . LYS A 1 42 ? -5.314 26.139 -0.972 1.00 24.51 87 LYS A C 9
ATOM 7791 O O . LYS A 1 42 ? -6.502 26.311 -1.244 1.00 21.50 87 LYS A O 9
ATOM 7810 N N . ASP A 1 43 ? -4.341 26.897 -1.466 1.00 13.23 88 ASP A N 9
ATOM 7811 C CA . ASP A 1 43 ? -4.621 28.000 -2.378 1.00 4.55 88 ASP A CA 9
ATOM 7812 C C . ASP A 1 43 ? -5.355 27.506 -3.620 1.00 13.13 88 ASP A C 9
ATOM 7813 O O . ASP A 1 43 ? -6.034 28.276 -4.300 1.00 63.00 88 ASP A O 9
ATOM 7822 N N . PHE A 1 44 ? -5.215 26.217 -3.910 1.00 44.03 89 PHE A N 9
ATOM 7823 C CA . PHE A 1 44 ? -5.863 25.620 -5.072 1.00 31.00 89 PHE A CA 9
ATOM 7824 C C . PHE A 1 44 ? -7.249 25.094 -4.711 1.00 12.24 89 PHE A C 9
ATOM 7825 O O . PHE A 1 44 ? -7.618 23.977 -5.076 1.00 5.23 89 PHE A O 9
ATOM 7842 N N . THR A 1 45 ? -8.015 25.908 -3.990 1.00 22.44 90 THR A N 9
ATOM 7843 C CA . THR A 1 45 ? -9.359 25.525 -3.577 1.00 12.44 90 THR A CA 9
ATOM 7844 C C . THR A 1 45 ? -10.291 26.732 -3.552 1.00 25.14 90 THR A C 9
ATOM 7845 O O . THR A 1 45 ? -11.378 26.677 -2.979 1.00 2.33 90 THR A O 9
ATOM 7856 N N . GLY A 1 46 ? -9.857 27.822 -4.178 1.00 21.21 91 GLY A N 9
ATOM 7857 C CA . GLY A 1 46 ? -10.665 29.027 -4.216 1.00 20.42 91 GLY A CA 9
ATOM 7858 C C . GLY A 1 46 ? -10.708 29.653 -5.596 1.00 33.44 91 GLY A C 9
ATOM 7859 O O . GLY A 1 46 ? -11.010 30.838 -5.738 1.00 22.33 91 GLY A O 9
ATOM 7863 N N . ARG A 1 47 ? -10.405 28.856 -6.615 1.00 22.40 92 ARG A N 9
ATOM 7864 C CA . ARG A 1 47 ? -10.408 29.340 -7.990 1.00 64.42 92 ARG A CA 9
ATOM 7865 C C . ARG A 1 47 ? -11.629 28.824 -8.746 1.00 30.24 92 ARG A C 9
ATOM 7866 O O . ARG A 1 47 ? -12.098 29.455 -9.692 1.00 53.42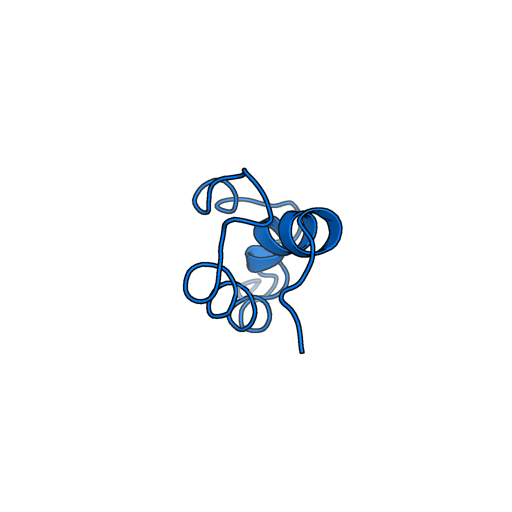 92 ARG A O 9
ATOM 7887 N N . SER A 1 48 ? -12.138 27.672 -8.321 1.00 34.05 93 SER A N 9
ATOM 7888 C CA . SER A 1 48 ? -13.302 27.069 -8.959 1.00 73.12 93 SER A CA 9
ATOM 7889 C C . SER A 1 48 ? -14.590 27.726 -8.472 1.00 74.42 93 SER A C 9
ATOM 7890 O O . SER A 1 48 ? -14.621 28.348 -7.410 1.00 74.41 93 SER A O 9
ATOM 7898 N N . LYS A 1 49 ? -15.653 27.583 -9.257 1.00 32.32 94 LYS A N 9
ATOM 7899 C CA . LYS A 1 49 ? -16.946 28.160 -8.908 1.00 22.35 94 LYS A CA 9
ATOM 7900 C C . LYS A 1 49 ? -17.736 27.218 -8.004 1.00 5.33 94 LYS A C 9
ATOM 7901 O O . LYS A 1 49 ? -18.701 27.626 -7.358 1.00 12.34 94 LYS A O 9
ATOM 7920 N N . CYS A 1 50 ? -17.318 25.957 -7.961 1.00 53.55 95 CYS A N 9
ATOM 7921 C CA . CYS A 1 50 ? -17.985 24.958 -7.136 1.00 73.11 95 CYS A CA 9
ATOM 7922 C C . CYS A 1 50 ? -17.707 25.201 -5.656 1.00 2.24 95 CYS A C 9
ATOM 7923 O O . CYS A 1 50 ? -16.845 24.554 -5.061 1.00 44.01 95 CYS A O 9
ATOM 7930 N N . ARG A 1 51 ? -18.443 26.138 -5.067 1.00 1.21 96 ARG A N 9
ATOM 7931 C CA . ARG A 1 51 ? -18.275 26.468 -3.657 1.00 21.13 96 ARG A CA 9
ATOM 7932 C C . ARG A 1 51 ? -19.338 25.778 -2.807 1.00 0.12 96 ARG A C 9
ATOM 7933 O O . ARG A 1 51 ? -19.022 24.962 -1.941 1.00 63.14 96 ARG A O 9
ATOM 7954 N N . SER A 1 52 ? -20.599 26.113 -3.060 1.00 33.33 97 SER A N 9
ATOM 7955 C CA . SER A 1 52 ? -21.709 25.529 -2.315 1.00 41.01 97 SER A CA 9
ATOM 7956 C C . SER A 1 52 ? -22.864 25.177 -3.248 1.00 64.20 97 SER A C 9
ATOM 7957 O O . SER A 1 52 ? -23.595 26.054 -3.709 1.00 1.32 97 SER A O 9
ATOM 7965 N N . LEU A 1 53 ? -23.021 23.887 -3.522 1.00 74.45 98 LEU A N 9
ATOM 7966 C CA . LEU A 1 53 ? -24.087 23.416 -4.401 1.00 20.04 98 LEU A CA 9
ATOM 7967 C C . LEU A 1 53 ? -25.166 22.688 -3.606 1.00 30.24 98 LEU A C 9
ATOM 7968 O O . LEU A 1 53 ? -26.324 22.632 -4.018 1.00 1.03 98 LEU A O 9
ATOM 7984 N N . GLY A 1 54 ? -24.778 22.132 -2.462 1.00 2.23 99 GLY A N 9
ATOM 7985 C CA . GLY A 1 54 ? -25.724 21.417 -1.626 1.00 31.22 99 GLY A CA 9
ATOM 7986 C C . GLY A 1 54 ? -26.031 20.030 -2.154 1.00 74.32 99 GLY A C 9
ATOM 7987 O O . GLY A 1 54 ? -27.187 19.705 -2.430 1.00 25.03 99 GLY A O 9
ATOM 7991 N N . ARG A 1 55 ? -24.995 19.210 -2.298 1.00 33.14 100 ARG A N 9
ATOM 7992 C CA . ARG A 1 55 ? -25.160 17.851 -2.800 1.00 10.04 100 ARG A CA 9
ATOM 7993 C C . ARG A 1 55 ? -24.505 16.842 -1.861 1.00 73.41 100 ARG A C 9
ATOM 7994 O O . ARG A 1 55 ? -23.500 16.220 -2.206 1.00 71.23 100 ARG A O 9
ATOM 8015 N N . ILE A 1 56 ? -25.081 16.685 -0.674 1.00 55.11 101 ILE A N 9
ATOM 8016 C CA . ILE A 1 56 ? -24.554 15.751 0.313 1.00 13.32 101 ILE A CA 9
ATOM 8017 C C . ILE A 1 56 ? -25.267 14.405 0.232 1.00 3.54 101 ILE A C 9
ATOM 8018 O O . ILE A 1 56 ? -25.289 13.643 1.199 1.00 55.21 101 ILE A O 9
ATOM 8034 N N . LYS A 1 57 ? -25.847 14.118 -0.928 1.00 44.10 102 LYS A N 9
ATOM 8035 C CA . LYS A 1 57 ? -26.558 12.863 -1.138 1.00 62.33 102 LYS A CA 9
ATOM 8036 C C . LYS A 1 57 ? -26.064 12.162 -2.400 1.00 51.53 102 LYS A C 9
ATOM 8037 O O . LYS A 1 57 ? -25.710 12.812 -3.384 1.00 50.34 102 LYS A O 9
ATOM 8056 N N . GLY A 1 1 ? -0.452 -0.177 1.644 1.00 24.23 46 GLY A N 10
ATOM 8057 C CA . GLY A 1 1 ? -0.694 1.157 2.162 1.00 24.30 46 GLY A CA 10
ATOM 8058 C C . GLY A 1 1 ? -1.288 2.084 1.120 1.00 23.04 46 GLY A C 10
ATOM 8059 O O . GLY A 1 1 ? -2.139 1.677 0.330 1.00 21.41 46 GLY A O 10
ATOM 8063 N N . SER A 1 2 ? -0.839 3.335 1.120 1.00 54.32 47 SER A N 10
ATOM 8064 C CA . SER A 1 2 ? -1.336 4.325 0.171 1.00 74.21 47 SER A CA 10
ATOM 8065 C C . SER A 1 2 ? -0.215 5.255 -0.282 1.00 22.23 47 SER A C 10
ATOM 8066 O O . SER A 1 2 ? 0.652 5.630 0.507 1.00 34.41 47 SER A O 10
ATOM 8074 N N . ASN A 1 3 ? -0.239 5.623 -1.559 1.00 20.15 48 ASN A N 10
ATOM 8075 C CA . ASN A 1 3 ? 0.776 6.509 -2.118 1.00 33.41 48 ASN A CA 10
ATOM 8076 C C . ASN A 1 3 ? 0.435 6.887 -3.556 1.00 73.42 48 ASN A C 10
ATOM 8077 O O . ASN A 1 3 ? 1.049 6.411 -4.512 1.00 11.35 48 ASN A O 10
ATOM 8088 N N . PRO A 1 4 ? -0.568 7.763 -3.716 1.00 10.02 49 PRO A N 10
ATOM 8089 C CA . PRO A 1 4 ? -1.013 8.226 -5.034 1.00 21.53 49 PRO A CA 10
ATOM 8090 C C . PRO A 1 4 ? 0.014 9.128 -5.708 1.00 41.43 49 PRO A C 10
ATOM 8091 O O . PRO A 1 4 ? 1.155 9.231 -5.258 1.00 3.11 49 PRO A O 10
ATOM 8102 N N . ASP A 1 5 ? -0.398 9.781 -6.789 1.00 73.04 50 ASP A N 10
ATOM 8103 C CA . ASP A 1 5 ? 0.486 10.677 -7.525 1.00 40.05 50 ASP A CA 10
ATOM 8104 C C . ASP A 1 5 ? -0.018 12.115 -7.457 1.00 51.21 50 ASP A C 10
ATOM 8105 O O . ASP A 1 5 ? -1.180 12.377 -7.146 1.00 52.43 50 ASP A O 10
ATOM 8114 N N . PRO A 1 6 ? 0.876 13.071 -7.753 1.00 34.40 51 PRO A N 10
ATOM 8115 C CA . PRO A 1 6 ? 0.544 14.498 -7.732 1.00 3.45 51 PRO A CA 10
ATOM 8116 C C . PRO A 1 6 ? -0.398 14.892 -8.864 1.00 61.00 51 PRO A C 10
ATOM 8117 O O . PRO A 1 6 ? -0.830 16.041 -8.952 1.00 73.20 51 PRO A O 10
ATOM 8128 N N . GLN A 1 7 ? -0.712 13.931 -9.727 1.00 42.43 52 GLN A N 10
ATOM 8129 C CA . GLN A 1 7 ? -1.603 14.179 -10.854 1.00 51.34 52 GLN A CA 10
ATOM 8130 C C . GLN A 1 7 ? -3.056 13.927 -10.465 1.00 60.33 52 GLN A C 10
ATOM 8131 O O . GLN A 1 7 ? -3.956 14.653 -10.886 1.00 3.12 52 GLN A O 10
ATOM 8145 N N . GLU A 1 8 ? -3.277 12.892 -9.660 1.00 64.03 53 GLU A N 10
ATOM 8146 C CA . GLU A 1 8 ? -4.621 12.544 -9.216 1.00 71.31 53 GLU A CA 10
ATOM 8147 C C . GLU A 1 8 ? -4.960 13.246 -7.904 1.00 42.24 53 GLU A C 10
ATOM 8148 O O . GLU A 1 8 ? -6.095 13.671 -7.690 1.00 32.23 53 GLU A O 10
ATOM 8160 N N . VAL A 1 9 ? -3.966 13.364 -7.029 1.00 51.45 54 VAL A N 10
ATOM 8161 C CA . VAL A 1 9 ? -4.157 14.015 -5.739 1.00 12.31 54 VAL A CA 10
ATOM 8162 C C . VAL A 1 9 ? -4.378 15.514 -5.907 1.00 14.32 54 VAL A C 10
ATOM 8163 O O . VAL A 1 9 ? -5.287 16.088 -5.307 1.00 71.10 54 VAL A O 10
ATOM 8176 N N . GLN A 1 10 ? -3.542 16.142 -6.727 1.00 2.22 55 GLN A N 10
ATOM 8177 C CA . GLN A 1 10 ? -3.646 17.575 -6.973 1.00 54.45 55 GLN A CA 10
ATOM 8178 C C . GLN A 1 10 ? -5.058 17.950 -7.414 1.00 3.53 55 GLN A C 10
ATOM 8179 O O . GLN A 1 10 ? -5.650 18.896 -6.893 1.00 32.53 55 GLN A O 10
ATOM 8193 N N . ARG A 1 11 ? -5.590 17.204 -8.376 1.00 10.21 56 ARG A N 10
ATOM 8194 C CA . ARG A 1 11 ? -6.931 17.460 -8.887 1.00 72.42 56 ARG A CA 10
ATOM 8195 C C . ARG A 1 11 ? -7.985 17.147 -7.829 1.00 72.31 56 ARG A C 10
ATOM 8196 O O . ARG A 1 11 ? -9.154 17.502 -7.979 1.00 21.20 56 ARG A O 10
ATOM 8217 N N . ALA A 1 12 ? -7.563 16.479 -6.760 1.00 51.41 57 ALA A N 10
ATOM 8218 C CA . ALA A 1 12 ? -8.470 16.120 -5.677 1.00 3.12 57 ALA A CA 10
ATOM 8219 C C . ALA A 1 12 ? -8.575 17.245 -4.653 1.00 52.42 57 ALA A C 10
ATOM 8220 O O . ALA A 1 12 ? -9.594 17.389 -3.976 1.00 53.55 57 ALA A O 10
ATOM 8227 N N . LEU A 1 13 ? -7.517 18.040 -4.544 1.00 3.51 58 LEU A N 10
ATOM 8228 C CA . LEU A 1 13 ? -7.490 19.154 -3.601 1.00 70.35 58 LEU A CA 10
ATOM 8229 C C . LEU A 1 13 ? -8.733 20.024 -3.752 1.00 14.33 58 LEU A C 10
ATOM 8230 O O . LEU A 1 13 ? -9.380 20.375 -2.766 1.00 14.15 58 LEU A O 10
ATOM 8246 N N . ALA A 1 14 ? -9.063 20.368 -4.993 1.00 24.33 59 ALA A N 10
ATOM 8247 C CA . ALA A 1 14 ? -10.231 21.193 -5.272 1.00 42.35 59 ALA A CA 10
ATOM 8248 C C . ALA A 1 14 ? -11.514 20.373 -5.195 1.00 10.24 59 ALA A C 10
ATOM 8249 O O . ALA A 1 14 ? -12.609 20.925 -5.082 1.00 3.23 59 ALA A O 10
ATOM 8256 N N . ARG A 1 15 ? -11.372 19.053 -5.256 1.00 40.32 60 ARG A N 10
ATOM 8257 C CA . ARG A 1 15 ? -12.521 18.158 -5.195 1.00 24.54 60 ARG A CA 10
ATOM 8258 C C . ARG A 1 15 ? -13.040 18.037 -3.765 1.00 12.41 60 ARG A C 10
ATOM 8259 O O . ARG A 1 15 ? -14.066 17.403 -3.518 1.00 74.04 60 ARG A O 10
ATOM 8280 N N . ILE A 1 16 ? -12.325 18.650 -2.828 1.00 22.25 61 ILE A N 10
ATOM 8281 C CA . ILE A 1 16 ? -12.714 18.612 -1.423 1.00 71.34 61 ILE A CA 10
ATOM 8282 C C . ILE A 1 16 ? -13.950 19.469 -1.172 1.00 71.21 61 ILE A C 10
ATOM 8283 O O . ILE A 1 16 ? -14.637 19.307 -0.162 1.00 45.12 61 ILE A O 10
ATOM 8299 N N . LEU A 1 17 ? -14.229 20.380 -2.098 1.00 34.23 62 LEU A N 10
ATOM 8300 C CA . LEU A 1 17 ? -15.385 21.262 -1.978 1.00 42.54 62 LEU A CA 10
ATOM 8301 C C . LEU A 1 17 ? -16.642 20.589 -2.519 1.00 14.35 62 LEU A C 10
ATOM 8302 O O . LEU A 1 17 ? -17.745 20.820 -2.022 1.00 54.51 62 LEU A O 10
ATOM 8318 N N . CYS A 1 18 ? -16.469 19.754 -3.537 1.00 60.40 63 CYS A N 10
ATOM 8319 C CA . CYS A 1 18 ? -17.589 19.045 -4.144 1.00 63.42 63 CYS A CA 10
ATOM 8320 C C . CYS A 1 18 ? -17.812 17.697 -3.465 1.00 21.45 63 CYS A C 10
ATOM 8321 O O . CYS A 1 18 ? -18.940 17.339 -3.128 1.00 12.14 63 CYS A O 10
ATOM 8328 N N . ALA A 1 19 ? -16.728 16.954 -3.266 1.00 71.54 64 ALA A N 10
ATOM 8329 C CA . ALA A 1 19 ? -16.805 15.647 -2.625 1.00 64.32 64 ALA A CA 10
ATOM 8330 C C . ALA A 1 19 ? -17.597 15.719 -1.325 1.00 34.04 64 ALA A C 10
ATOM 8331 O O . ALA A 1 19 ? -18.738 15.259 -1.254 1.00 51.54 64 ALA A O 10
ATOM 8338 N N . LEU A 1 20 ? -16.987 16.297 -0.296 1.00 43.54 65 LEU A N 10
ATOM 8339 C CA . LEU A 1 20 ? -17.636 16.429 1.003 1.00 3.34 65 LEU A CA 10
ATOM 8340 C C . LEU A 1 20 ? -17.974 15.060 1.585 1.00 44.23 65 LEU A C 10
ATOM 8341 O O . LEU A 1 20 ? -19.124 14.625 1.547 1.00 2.21 65 LEU A O 10
ATOM 8357 N N . GLY A 1 21 ? -16.963 14.386 2.124 1.00 24.13 66 GLY A N 10
ATOM 8358 C CA . GLY A 1 21 ? -17.173 13.074 2.708 1.00 14.10 66 GLY A CA 10
ATOM 8359 C C . GLY A 1 21 ? -16.322 12.005 2.053 1.00 20.52 66 GLY A C 10
ATOM 8360 O O . GLY A 1 21 ? -16.176 10.906 2.588 1.00 61.24 66 GLY A O 10
ATOM 8364 N N . GLU A 1 22 ? -15.760 12.326 0.892 1.00 73.00 67 GLU A N 10
ATOM 8365 C CA . GLU A 1 22 ? -14.921 11.382 0.163 1.00 52.21 67 GLU A CA 10
ATOM 8366 C C . GLU A 1 22 ? -13.466 11.841 0.155 1.00 1.34 67 GLU A C 10
ATOM 8367 O O . GLU A 1 22 ? -12.574 11.123 0.608 1.00 21.34 67 GLU A O 10
ATOM 8379 N N . LEU A 1 23 ? -13.233 13.042 -0.362 1.00 54.35 68 LEU A N 10
ATOM 8380 C CA . LEU A 1 23 ? -11.887 13.599 -0.430 1.00 65.32 68 LEU A CA 10
ATOM 8381 C C . LEU A 1 23 ? -11.276 13.717 0.962 1.00 25.24 68 LEU A C 10
ATOM 8382 O O . LEU A 1 23 ? -10.056 13.793 1.112 1.00 62.05 68 LEU A O 10
ATOM 8398 N N . ASP A 1 24 ? -12.131 13.729 1.979 1.00 43.32 69 ASP A N 10
ATOM 8399 C CA . ASP A 1 24 ? -11.675 13.835 3.360 1.00 32.41 69 ASP A CA 10
ATOM 8400 C C . ASP A 1 24 ? -10.762 12.667 3.722 1.00 52.23 69 ASP A C 10
ATOM 8401 O O . ASP A 1 24 ? -10.004 12.734 4.689 1.00 10.24 69 ASP A O 10
ATOM 8410 N N . LYS A 1 25 ? -10.841 11.597 2.938 1.00 21.34 70 LYS A N 10
ATOM 8411 C CA . LYS A 1 25 ? -10.022 10.413 3.175 1.00 53.53 70 LYS A CA 10
ATOM 8412 C C . LYS A 1 25 ? -8.612 10.609 2.627 1.00 73.04 70 LYS A C 10
ATOM 8413 O O . LYS A 1 25 ? -7.652 10.027 3.133 1.00 31.00 70 LYS A O 10
ATOM 8432 N N . LEU A 1 26 ? -8.494 11.432 1.591 1.00 52.14 71 LEU A N 10
ATOM 8433 C CA . LEU A 1 26 ? -7.200 11.706 0.975 1.00 75.14 71 LEU A CA 10
ATOM 8434 C C . LEU A 1 26 ? -6.516 12.891 1.649 1.00 72.33 71 LEU A C 10
ATOM 8435 O O . LEU A 1 26 ? -5.324 12.843 1.951 1.00 44.05 71 LEU A O 10
ATOM 8451 N N . VAL A 1 27 ? -7.280 13.953 1.884 1.00 3.11 72 VAL A N 10
ATOM 8452 C CA . VAL A 1 27 ? -6.748 15.149 2.526 1.00 52.51 72 VAL A CA 10
ATOM 8453 C C . VAL A 1 27 ? -6.003 14.800 3.809 1.00 62.21 72 VAL A C 10
ATOM 8454 O O . VAL A 1 27 ? -5.069 15.496 4.207 1.00 24.02 72 VAL A O 10
ATOM 8467 N N . LYS A 1 28 ? -6.421 13.716 4.453 1.00 33.40 73 LYS A N 10
ATOM 8468 C CA . LYS A 1 28 ? -5.793 13.270 5.691 1.00 10.32 73 LYS A CA 10
ATOM 8469 C C . LYS A 1 28 ? -4.723 12.220 5.411 1.00 3.22 73 LYS A C 10
ATOM 8470 O O . LYS A 1 28 ? -3.780 12.059 6.186 1.00 1.24 73 LYS A O 10
ATOM 8489 N N . ASP A 1 29 ? -4.874 11.510 4.299 1.00 71.11 74 ASP A N 10
ATOM 8490 C CA . ASP A 1 29 ? -3.919 10.477 3.915 1.00 22.14 74 ASP A CA 10
ATOM 8491 C C . ASP A 1 29 ? -2.759 11.075 3.125 1.00 13.52 74 ASP A C 10
ATOM 8492 O O . ASP A 1 29 ? -1.902 10.352 2.619 1.00 34.42 74 ASP A O 10
ATOM 8501 N N . GLN A 1 30 ? -2.741 12.401 3.023 1.00 21.53 75 GLN A N 10
ATOM 8502 C CA . GLN A 1 30 ? -1.688 13.095 2.293 1.00 45.41 75 GLN A CA 10
ATOM 8503 C C . GLN A 1 30 ? -1.235 14.343 3.045 1.00 31.52 75 GLN A C 10
ATOM 8504 O O . GLN A 1 30 ? -0.082 14.443 3.464 1.00 72.43 75 GLN A O 10
ATOM 8518 N N . ALA A 1 31 ? -2.151 15.291 3.213 1.00 44.10 76 ALA A N 10
ATOM 8519 C CA . ALA A 1 31 ? -1.846 16.531 3.916 1.00 10.02 76 ALA A CA 10
ATOM 8520 C C . ALA A 1 31 ? -1.505 16.263 5.378 1.00 1.42 76 ALA A C 10
ATOM 8521 O O . ALA A 1 31 ? -0.819 17.057 6.020 1.00 3.14 76 ALA A O 10
ATOM 8528 N N . ASN A 1 32 ? -1.990 15.140 5.898 1.00 5.31 77 ASN A N 10
ATOM 8529 C CA . ASN A 1 32 ? -1.737 14.769 7.286 1.00 64.15 77 ASN A CA 10
ATOM 8530 C C . ASN A 1 32 ? -1.024 13.422 7.367 1.00 43.50 77 ASN A C 10
ATOM 8531 O O . ASN A 1 32 ? -0.847 12.867 8.451 1.00 73.44 77 ASN A O 10
ATOM 8542 N N . ALA A 1 33 ? -0.616 12.904 6.213 1.00 4.41 78 ALA A N 10
ATOM 8543 C CA . ALA A 1 33 ? 0.080 11.625 6.154 1.00 44.12 78 ALA A CA 10
ATOM 8544 C C . ALA A 1 33 ? 1.423 11.763 5.444 1.00 1.03 78 ALA A C 10
ATOM 8545 O O . ALA A 1 33 ? 2.190 10.805 5.354 1.00 11.23 78 ALA A O 10
ATOM 8552 N N . GLY A 1 34 ? 1.701 12.962 4.941 1.00 61.12 79 GLY A N 10
ATOM 8553 C CA . GLY A 1 34 ? 2.952 13.202 4.245 1.00 54.41 79 GLY A CA 10
ATOM 8554 C C . GLY A 1 34 ? 2.746 13.527 2.779 1.00 51.24 79 GLY A C 10
ATOM 8555 O O . GLY A 1 34 ? 2.787 12.638 1.928 1.00 4.54 79 GLY A O 10
ATOM 8559 N N . GLN A 1 35 ? 2.522 14.803 2.483 1.00 41.45 80 GLN A N 10
ATOM 8560 C CA . GLN A 1 35 ? 2.307 15.242 1.109 1.00 74.03 80 GLN A CA 10
ATOM 8561 C C . GLN A 1 35 ? 3.613 15.228 0.322 1.00 71.24 80 GLN A C 10
ATOM 8562 O O . GLN A 1 35 ? 4.215 16.274 0.083 1.00 42.10 80 GLN A O 10
ATOM 8576 N N . GLN A 1 36 ? 4.044 14.036 -0.078 1.00 63.11 81 GLN A N 10
ATOM 8577 C CA . GLN A 1 36 ? 5.280 13.887 -0.837 1.00 61.44 81 GLN A CA 10
ATOM 8578 C C . GLN A 1 36 ? 4.994 13.809 -2.333 1.00 72.24 81 GLN A C 10
ATOM 8579 O O . GLN A 1 36 ? 5.797 13.281 -3.102 1.00 4.35 81 GLN A O 10
ATOM 8593 N N . GLU A 1 37 ? 3.843 14.337 -2.739 1.00 45.51 82 GLU A N 10
ATOM 8594 C CA . GLU A 1 37 ? 3.452 14.326 -4.144 1.00 14.14 82 GLU A CA 10
ATOM 8595 C C . GLU A 1 37 ? 3.222 15.745 -4.656 1.00 0.11 82 GLU A C 10
ATOM 8596 O O . GLU A 1 37 ? 4.080 16.322 -5.324 1.00 41.31 82 GLU A O 10
ATOM 8608 N N . PHE A 1 38 ? 2.058 16.301 -4.338 1.00 53.33 83 PHE A N 10
ATOM 8609 C CA . PHE A 1 38 ? 1.713 17.652 -4.767 1.00 64.12 83 PHE A CA 10
ATOM 8610 C C . PHE A 1 38 ? 2.247 18.688 -3.782 1.00 60.12 83 PHE A C 10
ATOM 8611 O O . PHE A 1 38 ? 2.589 18.362 -2.645 1.00 40.51 83 PHE A O 10
ATOM 8628 N N . LYS A 1 39 ? 2.316 19.938 -4.227 1.00 60.02 84 LYS A N 10
ATOM 8629 C CA . LYS A 1 39 ? 2.807 21.024 -3.387 1.00 30.20 84 LYS A CA 10
ATOM 8630 C C . LYS A 1 39 ? 1.801 22.169 -3.335 1.00 40.34 84 LYS A C 10
ATOM 8631 O O . LYS A 1 39 ? 2.034 23.184 -2.677 1.00 54.11 84 LYS A O 10
ATOM 8650 N N . LEU A 1 40 ? 0.683 22.000 -4.032 1.00 14.10 85 LEU A N 10
ATOM 8651 C CA . LEU A 1 40 ? -0.360 23.020 -4.064 1.00 73.32 85 LEU A CA 10
ATOM 8652 C C . LEU A 1 40 ? -0.845 23.347 -2.656 1.00 11.44 85 LEU A C 10
ATOM 8653 O O . LEU A 1 40 ? -0.908 22.486 -1.778 1.00 50.02 85 LEU A O 10
ATOM 8669 N N . PRO A 1 41 ? -1.199 24.622 -2.433 1.00 24.13 86 PRO A N 10
ATOM 8670 C CA . PRO A 1 41 ? -1.687 25.092 -1.133 1.00 40.31 86 PRO A CA 10
ATOM 8671 C C . PRO A 1 41 ? -3.072 24.548 -0.803 1.00 34.43 86 PRO A C 10
ATOM 8672 O O . PRO A 1 41 ? -3.737 23.954 -1.653 1.00 3.23 86 PRO A O 10
ATOM 8683 N N . LYS A 1 42 ? -3.504 24.753 0.437 1.00 3.21 87 LYS A N 10
ATOM 8684 C CA . LYS A 1 42 ? -4.811 24.285 0.880 1.00 33.44 87 LYS A CA 10
ATOM 8685 C C . LYS A 1 42 ? -5.879 25.349 0.646 1.00 23.24 87 LYS A C 10
ATOM 8686 O O . LYS A 1 42 ? -7.065 25.038 0.538 1.00 51.22 87 LYS A O 10
ATOM 8705 N N . ASP A 1 43 ? -5.449 26.604 0.568 1.00 34.55 88 ASP A N 10
ATOM 8706 C CA . ASP A 1 43 ? -6.368 27.714 0.345 1.00 73.44 88 ASP A CA 10
ATOM 8707 C C . ASP A 1 43 ? -6.945 27.665 -1.067 1.00 35.03 88 ASP A C 10
ATOM 8708 O O . ASP A 1 43 ? -7.898 28.377 -1.384 1.00 12.51 88 ASP A O 10
ATOM 8717 N N . PHE A 1 44 ? -6.361 26.821 -1.911 1.00 34.24 89 PHE A N 10
ATOM 8718 C CA . PHE A 1 44 ? -6.816 26.681 -3.289 1.00 72.30 89 PHE A CA 10
ATOM 8719 C C . PHE A 1 44 ? -8.308 26.362 -3.340 1.00 25.00 89 PHE A C 10
ATOM 8720 O O . PHE A 1 44 ? -8.982 26.645 -4.331 1.00 22.11 89 PHE A O 10
ATOM 8737 N N . THR A 1 45 ? -8.817 25.770 -2.264 1.00 53.02 90 THR A N 10
ATOM 8738 C CA . THR A 1 45 ? -10.227 25.411 -2.186 1.00 35.44 90 THR A CA 10
ATOM 8739 C C . THR A 1 45 ? -11.060 26.567 -1.644 1.00 72.12 90 THR A C 10
ATOM 8740 O O . THR A 1 45 ? -11.859 26.392 -0.725 1.00 11.40 90 THR A O 10
ATOM 8751 N N . GLY A 1 46 ? -10.869 27.750 -2.221 1.00 65.50 91 GLY A N 10
ATOM 8752 C CA . GLY A 1 46 ? -11.610 28.918 -1.783 1.00 30.51 91 GLY A CA 10
ATOM 8753 C C . GLY A 1 46 ? -12.097 29.764 -2.943 1.00 23.15 91 GLY A C 10
ATOM 8754 O O . GLY A 1 46 ? -12.575 30.881 -2.746 1.00 41.24 91 GLY A O 10
ATOM 8758 N N . ARG A 1 47 ? -11.973 29.232 -4.154 1.00 74.21 92 ARG A N 10
ATOM 8759 C CA . ARG A 1 47 ? -12.402 29.947 -5.350 1.00 2.31 92 ARG A CA 10
ATOM 8760 C C . ARG A 1 47 ? -13.420 29.128 -6.138 1.00 12.52 92 ARG A C 10
ATOM 8761 O O . ARG A 1 47 ? -14.347 29.678 -6.732 1.00 54.32 92 ARG A O 10
ATOM 8782 N N . SER A 1 48 ? -13.240 27.812 -6.138 1.00 33.51 93 SER A N 10
ATOM 8783 C CA . SER A 1 48 ? -14.141 26.917 -6.856 1.00 44.11 93 SER A CA 10
ATOM 8784 C C . SER A 1 48 ? -15.561 27.023 -6.310 1.00 54.55 93 SER A C 10
ATOM 8785 O O . SER A 1 48 ? -16.524 26.628 -6.969 1.00 24.21 93 SER A O 10
ATOM 8793 N N . LYS A 1 49 ? -15.685 27.561 -5.102 1.00 14.03 94 LYS A N 10
ATOM 8794 C CA . LYS A 1 49 ? -16.987 27.722 -4.465 1.00 74.03 94 LYS A CA 10
ATOM 8795 C C . LYS A 1 49 ? -17.892 26.531 -4.768 1.00 4.35 94 LYS A C 10
ATOM 8796 O O . LYS A 1 49 ? -19.019 26.698 -5.235 1.00 23.42 94 LYS A O 10
ATOM 8815 N N . CYS A 1 50 ? -17.391 25.330 -4.497 1.00 14.53 95 CYS A N 10
ATOM 8816 C CA . CYS A 1 50 ? -18.154 24.112 -4.738 1.00 62.43 95 CYS A CA 10
ATOM 8817 C C . CYS A 1 50 ? -18.594 23.476 -3.423 1.00 34.30 95 CYS A C 10
ATOM 8818 O O . CYS A 1 50 ? -19.217 22.414 -3.413 1.00 21.41 95 CYS A O 10
ATOM 8825 N N . ARG A 1 51 ? -18.267 24.133 -2.315 1.00 50.44 96 ARG A N 10
ATOM 8826 C CA . ARG A 1 51 ? -18.628 23.633 -0.995 1.00 22.54 96 ARG A CA 10
ATOM 8827 C C . ARG A 1 51 ? -20.110 23.277 -0.934 1.00 74.24 96 ARG A C 10
ATOM 8828 O O . ARG A 1 51 ? -20.512 22.371 -0.204 1.00 15.20 96 ARG A O 10
ATOM 8849 N N . SER A 1 52 ? -20.918 23.996 -1.707 1.00 12.23 97 SER A N 10
ATOM 8850 C CA . SER A 1 52 ? -22.357 23.760 -1.738 1.00 63.40 97 SER A CA 10
ATOM 8851 C C . SER A 1 52 ? -22.837 23.522 -3.166 1.00 72.14 97 SER A C 10
ATOM 8852 O O . SER A 1 52 ? -23.721 22.699 -3.408 1.00 30.42 97 SER A O 10
ATOM 8860 N N . LEU A 1 53 ? -22.249 24.249 -4.110 1.00 72.31 98 LEU A N 10
ATOM 8861 C CA . LEU A 1 53 ? -22.616 24.118 -5.516 1.00 41.31 98 LEU A CA 10
ATOM 8862 C C . LEU A 1 53 ? -22.583 22.658 -5.954 1.00 64.33 98 LEU A C 10
ATOM 8863 O O . LEU A 1 53 ? -23.371 22.234 -6.798 1.00 40.04 98 LEU A O 10
ATOM 8879 N N . GLY A 1 54 ? -21.665 21.891 -5.373 1.00 1.25 99 GLY A N 10
ATOM 8880 C CA . GLY A 1 54 ? -21.547 20.486 -5.714 1.00 74.32 99 GLY A CA 10
ATOM 8881 C C . GLY A 1 54 ? -22.757 19.681 -5.281 1.00 64.32 99 GLY A C 10
ATOM 8882 O O . GLY A 1 54 ? -23.255 18.844 -6.034 1.00 35.10 99 GLY A O 10
ATOM 8886 N N . ARG A 1 55 ? -23.228 19.932 -4.064 1.00 51.14 100 ARG A N 10
ATOM 8887 C CA . ARG A 1 55 ? -24.385 19.222 -3.531 1.00 45.24 100 ARG A CA 10
ATOM 8888 C C . ARG A 1 55 ? -25.557 20.175 -3.318 1.00 41.34 100 ARG A C 10
ATOM 8889 O O . ARG A 1 55 ? -25.685 20.790 -2.259 1.00 72.02 100 ARG A O 10
ATOM 8910 N N . ILE A 1 56 ? -26.409 20.293 -4.331 1.00 45.05 101 ILE A N 10
ATOM 8911 C CA . ILE A 1 56 ? -27.570 21.170 -4.255 1.00 1.55 101 ILE A CA 10
ATOM 8912 C C . ILE A 1 56 ? -28.867 20.371 -4.303 1.00 73.35 101 ILE A C 10
ATOM 8913 O O . ILE A 1 56 ? -29.911 20.884 -4.707 1.00 72.44 101 ILE A O 10
ATOM 8929 N N . LYS A 1 57 ? -28.795 19.111 -3.888 1.00 33.23 102 LYS A N 10
ATOM 8930 C CA . LYS A 1 57 ? -29.964 18.239 -3.880 1.00 60.04 102 LYS A CA 10
ATOM 8931 C C . LYS A 1 57 ? -30.697 18.323 -2.545 1.00 60.23 102 LYS A C 10
ATOM 8932 O O . LYS A 1 57 ? -31.891 18.621 -2.499 1.00 44.42 102 LYS A O 10
ATOM 8951 N N . GLY A 1 1 ? -1.403 1.144 0.924 1.00 41.41 46 GLY A N 11
ATOM 8952 C CA . GLY A 1 1 ? -1.406 2.523 0.470 1.00 62.34 46 GLY A CA 11
ATOM 8953 C C . GLY A 1 1 ? -1.388 2.635 -1.042 1.00 33.00 46 GLY A C 11
ATOM 8954 O O . GLY A 1 1 ? -1.321 1.627 -1.745 1.00 44.03 46 GLY A O 11
ATOM 8958 N N . SER A 1 2 ? -1.451 3.864 -1.543 1.00 52.43 47 SER A N 11
ATOM 8959 C CA . SER A 1 2 ? -1.448 4.105 -2.982 1.00 21.54 47 SER A CA 11
ATOM 8960 C C . SER A 1 2 ? -0.364 5.109 -3.362 1.00 73.22 47 SER A C 11
ATOM 8961 O O . SER A 1 2 ? 0.346 5.627 -2.502 1.00 41.42 47 SER A O 11
ATOM 8969 N N . ASN A 1 3 ? -0.244 5.378 -4.658 1.00 74.43 48 ASN A N 11
ATOM 8970 C CA . ASN A 1 3 ? 0.753 6.319 -5.155 1.00 13.14 48 ASN A CA 11
ATOM 8971 C C . ASN A 1 3 ? 0.153 7.239 -6.213 1.00 55.42 48 ASN A C 11
ATOM 8972 O O . ASN A 1 3 ? 0.427 7.115 -7.407 1.00 12.20 48 ASN A O 11
ATOM 8983 N N . PRO A 1 4 ? -0.686 8.186 -5.767 1.00 53.32 49 PRO A N 11
ATOM 8984 C CA . PRO A 1 4 ? -1.342 9.147 -6.659 1.00 61.04 49 PRO A CA 11
ATOM 8985 C C . PRO A 1 4 ? -0.361 10.155 -7.248 1.00 4.04 49 PRO A C 11
ATOM 8986 O O . PRO A 1 4 ? 0.854 10.008 -7.108 1.00 73.41 49 PRO A O 11
ATOM 8997 N N . ASP A 1 5 ? -0.894 11.179 -7.905 1.00 32.22 50 ASP A N 11
ATOM 8998 C CA . ASP A 1 5 ? -0.065 12.213 -8.513 1.00 61.31 50 ASP A CA 11
ATOM 8999 C C . ASP A 1 5 ? -0.500 13.600 -8.051 1.00 22.10 50 ASP A C 11
ATOM 9000 O O . ASP A 1 5 ? -1.616 13.800 -7.572 1.00 32.21 50 ASP A O 11
ATOM 9009 N N . PRO A 1 6 ? 0.402 14.582 -8.196 1.00 40.11 51 PRO A N 11
ATOM 9010 C CA . PRO A 1 6 ? 0.134 15.968 -7.799 1.00 63.41 51 PRO A CA 11
ATOM 9011 C C . PRO A 1 6 ? -0.891 16.642 -8.704 1.00 11.11 51 PRO A C 11
ATOM 9012 O O . PRO A 1 6 ? -1.339 17.755 -8.427 1.00 62.43 51 PRO A O 11
ATOM 9023 N N . GLN A 1 7 ? -1.258 15.961 -9.785 1.00 15.33 52 GLN A N 11
ATOM 9024 C CA . GLN A 1 7 ? -2.231 16.496 -10.730 1.00 14.32 52 GLN A CA 11
ATOM 9025 C C . GLN A 1 7 ? -3.650 16.107 -10.329 1.00 75.44 52 GLN A C 11
ATOM 9026 O O . GLN A 1 7 ? -4.593 16.871 -10.530 1.00 15.25 52 GLN A O 11
ATOM 9040 N N . GLU A 1 8 ? -3.794 14.912 -9.763 1.00 44.23 53 GLU A N 11
ATOM 9041 C CA . GLU A 1 8 ? -5.099 14.421 -9.336 1.00 44.53 53 GLU A CA 11
ATOM 9042 C C . GLU A 1 8 ? -5.383 14.820 -7.891 1.00 34.20 53 GLU A C 11
ATOM 9043 O O . GLU A 1 8 ? -6.508 15.182 -7.545 1.00 31.30 53 GLU A O 11
ATOM 9055 N N . VAL A 1 9 ? -4.356 14.750 -7.051 1.00 22.14 54 VAL A N 11
ATOM 9056 C CA . VAL A 1 9 ? -4.494 15.103 -5.643 1.00 11.32 54 VAL A CA 11
ATOM 9057 C C . VAL A 1 9 ? -4.746 16.597 -5.473 1.00 41.34 54 VAL A C 11
ATOM 9058 O O . VAL A 1 9 ? -5.643 17.005 -4.737 1.00 13.23 54 VAL A O 11
ATOM 9071 N N . GLN A 1 10 ? -3.948 17.408 -6.161 1.00 20.11 55 GLN A N 11
ATOM 9072 C CA . GLN A 1 10 ? -4.085 18.858 -6.086 1.00 62.30 55 GLN A CA 11
ATOM 9073 C C . GLN A 1 10 ? -5.528 19.282 -6.338 1.00 1.01 55 GLN A C 11
ATOM 9074 O O . GLN A 1 10 ? -6.095 20.069 -5.580 1.00 2.30 55 GLN A O 11
ATOM 9088 N N . ARG A 1 11 ? -6.116 18.756 -7.407 1.00 72.30 56 ARG A N 11
ATOM 9089 C CA . ARG A 1 11 ? -7.493 19.081 -7.760 1.00 2.44 56 ARG A CA 11
ATOM 9090 C C . ARG A 1 11 ? -8.471 18.450 -6.773 1.00 4.44 56 ARG A C 11
ATOM 9091 O O . ARG A 1 11 ? -9.531 19.008 -6.492 1.00 72.01 56 ARG A O 11
ATOM 9112 N N . ALA A 1 12 ? -8.106 17.284 -6.250 1.00 1.21 57 ALA A N 11
ATOM 9113 C CA . ALA A 1 12 ? -8.950 16.578 -5.294 1.00 4.33 57 ALA A CA 11
ATOM 9114 C C . ALA A 1 12 ? -9.142 17.398 -4.022 1.00 31.50 57 ALA A C 11
ATOM 9115 O O . ALA A 1 12 ? -10.229 17.417 -3.442 1.00 25.41 57 ALA A O 11
ATOM 9122 N N . LEU A 1 13 ? -8.082 18.073 -3.593 1.00 24.32 58 LEU A N 11
ATOM 9123 C CA . LEU A 1 13 ? -8.134 18.894 -2.388 1.00 43.02 58 LEU A CA 11
ATOM 9124 C C . LEU A 1 13 ? -9.241 19.939 -2.489 1.00 23.53 58 LEU A C 11
ATOM 9125 O O . LEU A 1 13 ? -9.761 20.406 -1.476 1.00 23.41 58 LEU A O 11
ATOM 9141 N N . ALA A 1 14 ? -9.597 20.299 -3.717 1.00 74.12 59 ALA A N 11
ATOM 9142 C CA . ALA A 1 14 ? -10.646 21.285 -3.950 1.00 65.41 59 ALA A CA 11
ATOM 9143 C C . ALA A 1 14 ? -12.029 20.668 -3.773 1.00 23.42 59 ALA A C 11
ATOM 9144 O O . ALA A 1 14 ? -13.001 21.370 -3.494 1.00 23.33 59 ALA A O 11
ATOM 9151 N N . ARG A 1 15 ? -12.110 19.351 -3.937 1.00 42.32 60 ARG A N 11
ATOM 9152 C CA . ARG A 1 15 ? -13.375 18.640 -3.797 1.00 1.40 60 ARG A CA 11
ATOM 9153 C C . ARG A 1 15 ? -13.776 18.529 -2.329 1.00 71.10 60 ARG A C 11
ATOM 9154 O O . ARG A 1 15 ? -14.908 18.162 -2.011 1.00 23.31 60 ARG A O 11
ATOM 9175 N N . ILE A 1 16 ? -12.842 18.847 -1.440 1.00 4.42 61 ILE A N 11
ATOM 9176 C CA . ILE A 1 16 ? -13.098 18.783 -0.006 1.00 53.44 61 ILE A CA 11
ATOM 9177 C C . ILE A 1 16 ? -14.332 19.598 0.368 1.00 5.32 61 ILE A C 11
ATOM 9178 O O . ILE A 1 16 ? -14.995 19.317 1.367 1.00 53.00 61 ILE A O 11
ATOM 9194 N N . LEU A 1 17 ? -14.634 20.608 -0.440 1.00 53.10 62 LEU A N 11
ATOM 9195 C CA . LEU A 1 17 ? -15.790 21.464 -0.195 1.00 70.02 62 LEU A CA 11
ATOM 9196 C C . LEU A 1 17 ? -17.087 20.741 -0.545 1.00 42.10 62 LEU A C 11
ATOM 9197 O O . LEU A 1 17 ? -18.127 20.978 0.070 1.00 73.44 62 LEU A O 11
ATOM 9213 N N . CYS A 1 18 ? -17.017 19.857 -1.535 1.00 0.22 63 CYS A N 11
ATOM 9214 C CA . CYS A 1 18 ? -18.184 19.098 -1.966 1.00 71.51 63 CYS A CA 11
ATOM 9215 C C . CYS A 1 18 ? -18.295 17.786 -1.194 1.00 13.11 63 CYS A C 11
ATOM 9216 O O . CYS A 1 18 ? -19.295 17.531 -0.524 1.00 13.55 63 CYS A O 11
ATOM 9223 N N . ALA A 1 19 ? -17.261 16.958 -1.293 1.00 63.24 64 ALA A N 11
ATOM 9224 C CA . ALA A 1 19 ? -17.241 15.674 -0.603 1.00 43.20 64 ALA A CA 11
ATOM 9225 C C . ALA A 1 19 ? -17.579 15.840 0.875 1.00 41.24 64 ALA A C 11
ATOM 9226 O O . ALA A 1 19 ? -18.557 15.275 1.366 1.00 60.25 64 ALA A O 11
ATOM 9233 N N . LEU A 1 20 ? -16.764 16.618 1.579 1.00 35.13 65 LEU A N 11
ATOM 9234 C CA . LEU A 1 20 ? -16.977 16.858 3.002 1.00 31.14 65 LEU A CA 11
ATOM 9235 C C . LEU A 1 20 ? -16.865 15.560 3.796 1.00 10.32 65 LEU A C 11
ATOM 9236 O O . LEU A 1 20 ? -17.336 15.471 4.929 1.00 34.11 65 LEU A O 11
ATOM 9252 N N . GLY A 1 21 ? -16.235 14.556 3.194 1.00 51.24 66 GLY A N 11
ATOM 9253 C CA . GLY A 1 21 ? -16.070 13.277 3.860 1.00 54.43 66 GLY A CA 11
ATOM 9254 C C . GLY A 1 21 ? -15.304 12.279 3.016 1.00 63.42 66 GLY A C 11
ATOM 9255 O O . GLY A 1 21 ? -14.507 11.499 3.537 1.00 43.41 66 GLY A O 11
ATOM 9259 N N . GLU A 1 22 ? -15.546 12.301 1.709 1.00 74.31 67 GLU A N 11
ATOM 9260 C CA . GLU A 1 22 ? -14.874 11.388 0.792 1.00 22.42 67 GLU A CA 11
ATOM 9261 C C . GLU A 1 22 ? -13.461 11.873 0.479 1.00 14.33 67 GLU A C 11
ATOM 9262 O O . GLU A 1 22 ? -12.572 11.077 0.177 1.00 5.10 67 GLU A O 11
ATOM 9274 N N . LEU A 1 23 ? -13.263 13.185 0.553 1.00 33.34 68 LEU A N 11
ATOM 9275 C CA . LEU A 1 23 ? -11.960 13.778 0.278 1.00 45.32 68 LEU A CA 11
ATOM 9276 C C . LEU A 1 23 ? -11.077 13.757 1.522 1.00 34.30 68 LEU A C 11
ATOM 9277 O O . LEU A 1 23 ? -9.851 13.811 1.427 1.00 71.33 68 LEU A O 11
ATOM 9293 N N . ASP A 1 24 ? -11.709 13.675 2.688 1.00 55.35 69 ASP A N 11
ATOM 9294 C CA . ASP A 1 24 ? -10.982 13.643 3.951 1.00 32.12 69 ASP A CA 11
ATOM 9295 C C . ASP A 1 24 ? -10.055 12.433 4.014 1.00 73.12 69 ASP A C 11
ATOM 9296 O O . ASP A 1 24 ? -9.117 12.396 4.810 1.00 0.30 69 ASP A O 11
ATOM 9305 N N . LYS A 1 25 ? -10.325 11.443 3.169 1.00 12.05 70 LYS A N 11
ATOM 9306 C CA . LYS A 1 25 ? -9.516 10.231 3.128 1.00 73.45 70 LYS A CA 11
ATOM 9307 C C . LYS A 1 25 ? -8.256 10.446 2.296 1.00 60.12 70 LYS A C 11
ATOM 9308 O O . LYS A 1 25 ? -7.441 9.536 2.139 1.00 45.13 70 LYS A O 11
ATOM 9327 N N . LEU A 1 26 ? -8.102 11.654 1.766 1.00 5.32 71 LEU A N 11
ATOM 9328 C CA . LEU A 1 26 ? -6.939 11.990 0.951 1.00 22.34 71 LEU A CA 11
ATOM 9329 C C . LEU A 1 26 ? -6.151 13.139 1.573 1.00 33.41 71 LEU A C 11
ATOM 9330 O O . LEU A 1 26 ? -4.958 13.011 1.846 1.00 44.13 71 LEU A O 11
ATOM 9346 N N . VAL A 1 27 ? -6.828 14.260 1.797 1.00 14.50 72 VAL A N 11
ATOM 9347 C CA . VAL A 1 27 ? -6.193 15.431 2.390 1.00 52.30 72 VAL A CA 11
ATOM 9348 C C . VAL A 1 27 ? -5.522 15.081 3.713 1.00 12.44 72 VAL A C 11
ATOM 9349 O O . VAL A 1 27 ? -4.523 15.690 4.096 1.00 41.40 72 VAL A O 11
ATOM 9362 N N . LYS A 1 28 ? -6.078 14.095 4.410 1.00 43.44 73 LYS A N 11
ATOM 9363 C CA . LYS A 1 28 ? -5.533 13.661 5.691 1.00 51.25 73 LYS A CA 11
ATOM 9364 C C . LYS A 1 28 ? -4.612 12.459 5.511 1.00 71.33 73 LYS A C 11
ATOM 9365 O O . LYS A 1 28 ? -3.670 12.266 6.279 1.00 4.42 73 LYS A O 11
ATOM 9384 N N . ASP A 1 29 ? -4.890 11.654 4.491 1.00 30.22 74 ASP A N 11
ATOM 9385 C CA . ASP A 1 29 ? -4.085 10.471 4.209 1.00 4.30 74 ASP A CA 11
ATOM 9386 C C . ASP A 1 29 ? -2.946 10.805 3.250 1.00 53.31 74 ASP A C 11
ATOM 9387 O O . ASP A 1 29 ? -2.320 9.912 2.681 1.00 72.24 74 ASP A O 11
ATOM 9396 N N . GLN A 1 30 ? -2.686 12.097 3.076 1.00 25.11 75 GLN A N 11
ATOM 9397 C CA . GLN A 1 30 ? -1.624 12.548 2.184 1.00 2.13 75 GLN A CA 11
ATOM 9398 C C . GLN A 1 30 ? -0.736 13.579 2.873 1.00 40.40 75 GLN A C 11
ATOM 9399 O O . GLN A 1 30 ? 0.476 13.395 2.983 1.00 33.10 75 GLN A O 11
ATOM 9413 N N . ALA A 1 31 ? -1.347 14.665 3.335 1.00 54.35 76 ALA A N 11
ATOM 9414 C CA . ALA A 1 31 ? -0.613 15.725 4.014 1.00 43.11 76 ALA A CA 11
ATOM 9415 C C . ALA A 1 31 ? -0.159 15.277 5.399 1.00 4.41 76 ALA A C 11
ATOM 9416 O O . ALA A 1 31 ? 0.707 15.902 6.011 1.00 54.31 76 ALA A O 11
ATOM 9423 N N . ASN A 1 32 ? -0.749 14.192 5.888 1.00 21.40 77 ASN A N 11
ATOM 9424 C CA . ASN A 1 32 ? -0.405 13.661 7.202 1.00 14.24 77 ASN A CA 11
ATOM 9425 C C . ASN A 1 32 ? 0.052 12.209 7.100 1.00 5.44 77 ASN A C 11
ATOM 9426 O O . ASN A 1 32 ? 0.372 11.576 8.106 1.00 14.43 77 ASN A O 11
ATOM 9437 N N . ALA A 1 33 ? 0.082 11.689 5.878 1.00 24.41 78 ALA A N 11
ATOM 9438 C CA . ALA A 1 33 ? 0.504 10.313 5.644 1.00 74.01 78 ALA A CA 11
ATOM 9439 C C . ALA A 1 33 ? 1.756 10.263 4.776 1.00 62.42 78 ALA A C 11
ATOM 9440 O O . ALA A 1 33 ? 2.530 9.308 4.840 1.00 1.44 78 ALA A O 11
ATOM 9447 N N . GLY A 1 34 ? 1.949 11.297 3.963 1.00 63.35 79 GLY A N 11
ATOM 9448 C CA . GLY A 1 34 ? 3.109 11.350 3.092 1.00 25.43 79 GLY A CA 11
ATOM 9449 C C . GLY A 1 34 ? 2.843 12.124 1.817 1.00 73.22 79 GLY A C 11
ATOM 9450 O O . GLY A 1 34 ? 2.501 11.539 0.789 1.00 2.31 79 GLY A O 11
ATOM 9454 N N . GLN A 1 35 ? 2.997 13.442 1.883 1.00 1.34 80 GLN A N 11
ATOM 9455 C CA . GLN A 1 35 ? 2.768 14.297 0.725 1.00 52.23 80 GLN A CA 11
ATOM 9456 C C . GLN A 1 35 ? 3.894 14.148 -0.293 1.00 53.12 80 GLN A C 11
ATOM 9457 O O . GLN A 1 35 ? 4.770 15.007 -0.393 1.00 74.21 80 GLN A O 11
ATOM 9471 N N . GLN A 1 36 ? 3.863 13.053 -1.046 1.00 25.15 81 GLN A N 11
ATOM 9472 C CA . GLN A 1 36 ? 4.883 12.792 -2.055 1.00 32.41 81 GLN A CA 11
ATOM 9473 C C . GLN A 1 36 ? 4.477 13.378 -3.403 1.00 31.00 81 GLN A C 11
ATOM 9474 O O . GLN A 1 36 ? 5.309 13.543 -4.294 1.00 62.21 81 GLN A O 11
ATOM 9488 N N . GLU A 1 37 ? 3.192 13.690 -3.544 1.00 45.44 82 GLU A N 11
ATOM 9489 C CA . GLU A 1 37 ? 2.677 14.257 -4.785 1.00 50.30 82 GLU A CA 11
ATOM 9490 C C . GLU A 1 37 ? 2.772 15.780 -4.768 1.00 40.21 82 GLU A C 11
ATOM 9491 O O . GLU A 1 37 ? 3.649 16.366 -5.404 1.00 31.22 82 GLU A O 11
ATOM 9503 N N . PHE A 1 38 ? 1.863 16.416 -4.036 1.00 72.25 83 PHE A N 11
ATOM 9504 C CA . PHE A 1 38 ? 1.842 17.871 -3.937 1.00 61.53 83 PHE A CA 11
ATOM 9505 C C . PHE A 1 38 ? 2.500 18.337 -2.642 1.00 35.35 83 PHE A C 11
ATOM 9506 O O . PHE A 1 38 ? 2.636 17.568 -1.689 1.00 51.33 83 PHE A O 11
ATOM 9523 N N . LYS A 1 39 ? 2.906 19.601 -2.613 1.00 40.31 84 LYS A N 11
ATOM 9524 C CA . LYS A 1 39 ? 3.549 20.173 -1.436 1.00 32.33 84 LYS A CA 11
ATOM 9525 C C . LYS A 1 39 ? 3.149 21.633 -1.252 1.00 53.11 84 LYS A C 11
ATOM 9526 O O . LYS A 1 39 ? 3.814 22.385 -0.538 1.00 61.24 84 LYS A O 11
ATOM 9545 N N . LEU A 1 40 ? 2.058 22.029 -1.899 1.00 32.52 85 LEU A N 11
ATOM 9546 C CA . LEU A 1 40 ? 1.568 23.399 -1.806 1.00 13.45 85 LEU A CA 11
ATOM 9547 C C . LEU A 1 40 ? 0.453 23.510 -0.770 1.00 60.02 85 LEU A C 11
ATOM 9548 O O . LEU A 1 40 ? -0.177 22.522 -0.393 1.00 13.12 85 LEU A O 11
ATOM 9564 N N . PRO A 1 41 ? 0.201 24.741 -0.300 1.00 63.15 86 PRO A N 11
ATOM 9565 C CA . PRO A 1 41 ? -0.840 25.010 0.695 1.00 11.44 86 PRO A CA 11
ATOM 9566 C C . PRO A 1 41 ? -2.244 24.833 0.128 1.00 14.32 86 PRO A C 11
ATOM 9567 O O . PRO A 1 41 ? -2.421 24.286 -0.961 1.00 13.25 86 PRO A O 11
ATOM 9578 N N . LYS A 1 42 ? -3.241 25.300 0.873 1.00 73.34 87 LYS A N 11
ATOM 9579 C CA . LYS A 1 42 ? -4.631 25.195 0.444 1.00 61.12 87 LYS A CA 11
ATOM 9580 C C . LYS A 1 42 ? -5.044 26.420 -0.366 1.00 73.52 87 LYS A C 11
ATOM 9581 O O . LYS A 1 42 ? -5.885 27.208 0.068 1.00 62.44 87 LYS A O 11
ATOM 9600 N N . ASP A 1 43 ? -4.450 26.572 -1.544 1.00 43.12 88 ASP A N 11
ATOM 9601 C CA . ASP A 1 43 ? -4.758 27.700 -2.416 1.00 73.41 88 ASP A CA 11
ATOM 9602 C C . ASP A 1 43 ? -5.552 27.242 -3.636 1.00 11.12 88 ASP A C 11
ATOM 9603 O O . ASP A 1 43 ? -6.278 28.026 -4.247 1.00 13.42 88 ASP A O 11
ATOM 9612 N N . PHE A 1 44 ? -5.408 25.968 -3.985 1.00 42.24 89 PHE A N 11
ATOM 9613 C CA . PHE A 1 44 ? -6.110 25.406 -5.134 1.00 3.44 89 PHE A CA 11
ATOM 9614 C C . PHE A 1 44 ? -7.396 24.710 -4.698 1.00 25.04 89 PHE A C 11
ATOM 9615 O O . PHE A 1 44 ? -7.819 23.725 -5.303 1.00 65.34 89 PHE A O 11
ATOM 9632 N N . THR A 1 45 ? -8.014 25.229 -3.641 1.00 63.11 90 THR A N 11
ATOM 9633 C CA . THR A 1 45 ? -9.250 24.657 -3.122 1.00 3.42 90 THR A CA 11
ATOM 9634 C C . THR A 1 45 ? -10.389 25.669 -3.177 1.00 62.10 90 THR A C 11
ATOM 9635 O O . THR A 1 45 ? -11.553 25.318 -2.990 1.00 10.24 90 THR A O 11
ATOM 9646 N N . GLY A 1 46 ? -10.045 26.927 -3.436 1.00 72.04 91 GLY A N 11
ATOM 9647 C CA . GLY A 1 46 ? -11.051 27.970 -3.512 1.00 53.12 91 GLY A CA 11
ATOM 9648 C C . GLY A 1 46 ? -11.761 27.995 -4.851 1.00 70.14 91 GLY A C 11
ATOM 9649 O O . GLY A 1 46 ? -12.864 28.530 -4.967 1.00 63.12 91 GLY A O 11
ATOM 9653 N N . ARG A 1 47 ? -11.127 27.416 -5.866 1.00 52.00 92 ARG A N 11
ATOM 9654 C CA . ARG A 1 47 ? -11.704 27.377 -7.204 1.00 61.54 92 ARG A CA 11
ATOM 9655 C C . ARG A 1 47 ? -13.044 26.648 -7.198 1.00 34.44 92 ARG A C 11
ATOM 9656 O O . ARG A 1 47 ? -13.986 27.052 -7.880 1.00 2.12 92 ARG A O 11
ATOM 9677 N N . SER A 1 48 ? -13.123 25.571 -6.422 1.00 64.44 93 SER A N 11
ATOM 9678 C CA . SER A 1 48 ? -14.346 24.783 -6.330 1.00 70.40 93 SER A CA 11
ATOM 9679 C C . SER A 1 48 ? -15.544 25.674 -6.017 1.00 20.11 93 SER A C 11
ATOM 9680 O O . SER A 1 48 ? -15.452 26.597 -5.208 1.00 4.23 93 SER A O 11
ATOM 9688 N N . LYS A 1 49 ? -16.669 25.391 -6.664 1.00 73.42 94 LYS A N 11
ATOM 9689 C CA . LYS A 1 49 ? -17.888 26.164 -6.456 1.00 23.00 94 LYS A CA 11
ATOM 9690 C C . LYS A 1 49 ? -18.839 25.436 -5.511 1.00 52.45 94 LYS A C 11
ATOM 9691 O O . LYS A 1 49 ? -19.690 26.056 -4.873 1.00 35.22 94 LYS A O 11
ATOM 9710 N N . CYS A 1 50 ? -18.688 24.119 -5.426 1.00 75.14 95 CYS A N 11
ATOM 9711 C CA . CYS A 1 50 ? -19.533 23.307 -4.559 1.00 72.52 95 CYS A CA 11
ATOM 9712 C C . CYS A 1 50 ? -19.140 23.484 -3.096 1.00 23.35 95 CYS A C 11
ATOM 9713 O O . CYS A 1 50 ? -18.500 22.614 -2.504 1.00 61.24 95 CYS A O 11
ATOM 9720 N N . ARG A 1 51 ? -19.527 24.616 -2.517 1.00 72.14 96 ARG A N 11
ATOM 9721 C CA . ARG A 1 51 ? -19.215 24.908 -1.124 1.00 24.04 96 ARG A CA 11
ATOM 9722 C C . ARG A 1 51 ? -20.398 24.576 -0.220 1.00 32.12 96 ARG A C 11
ATOM 9723 O O . ARG A 1 51 ? -21.309 25.387 -0.049 1.00 65.31 96 ARG A O 11
ATOM 9744 N N . SER A 1 52 ? -20.379 23.378 0.356 1.00 4.13 97 SER A N 11
ATOM 9745 C CA . SER A 1 52 ? -21.452 22.937 1.239 1.00 20.21 97 SER A CA 11
ATOM 9746 C C . SER A 1 52 ? -22.811 23.104 0.567 1.00 34.01 97 SER A C 11
ATOM 9747 O O . SER A 1 52 ? -23.818 23.359 1.230 1.00 43.40 97 SER A O 11
ATOM 9755 N N . LEU A 1 53 ? -22.833 22.958 -0.753 1.00 54.11 98 LEU A N 11
ATOM 9756 C CA . LEU A 1 53 ? -24.069 23.093 -1.517 1.00 62.43 98 LEU A CA 11
ATOM 9757 C C . LEU A 1 53 ? -24.847 21.781 -1.529 1.00 14.12 98 LEU A C 11
ATOM 9758 O O . LEU A 1 53 ? -26.072 21.773 -1.411 1.00 40.31 98 LEU A O 11
ATOM 9774 N N . GLY A 1 54 ? -24.127 20.672 -1.669 1.00 52.24 99 GLY A N 11
ATOM 9775 C CA . GLY A 1 54 ? -24.767 19.370 -1.691 1.00 71.24 99 GLY A CA 11
ATOM 9776 C C . GLY A 1 54 ? -25.281 19.000 -3.068 1.00 71.55 99 GLY A C 11
ATOM 9777 O O . GLY A 1 54 ? -26.146 18.134 -3.203 1.00 71.04 99 GLY A O 11
ATOM 9781 N N . ARG A 1 55 ? -24.749 19.657 -4.093 1.00 51.25 100 ARG A N 11
ATOM 9782 C CA . ARG A 1 55 ? -25.162 19.394 -5.467 1.00 4.31 100 ARG A CA 11
ATOM 9783 C C . ARG A 1 55 ? -24.224 18.393 -6.134 1.00 64.40 100 ARG A C 11
ATOM 9784 O O . ARG A 1 55 ? -23.282 18.777 -6.828 1.00 61.33 100 ARG A O 11
ATOM 9805 N N . ILE A 1 56 ? -24.487 17.108 -5.918 1.00 53.40 101 ILE A N 11
ATOM 9806 C CA . ILE A 1 56 ? -23.667 16.053 -6.499 1.00 32.53 101 ILE A CA 11
ATOM 9807 C C . ILE A 1 56 ? -24.482 15.185 -7.452 1.00 40.22 101 ILE A C 11
ATOM 9808 O O . ILE A 1 56 ? -24.151 14.023 -7.689 1.00 42.45 101 ILE A O 11
ATOM 9824 N N . LYS A 1 57 ? -25.549 15.758 -7.999 1.00 32.05 102 LYS A N 11
ATOM 9825 C CA . LYS A 1 57 ? -26.411 15.040 -8.930 1.00 32.34 102 LYS A CA 11
ATOM 9826 C C . LYS A 1 57 ? -25.874 15.136 -10.354 1.00 5.12 102 LYS A C 11
ATOM 9827 O O . LYS A 1 57 ? -25.453 14.137 -10.938 1.00 5.23 102 LYS A O 11
ATOM 9846 N N . GLY A 1 1 ? -0.499 0.624 1.520 1.00 4.22 46 GLY A N 12
ATOM 9847 C CA . GLY A 1 1 ? -0.075 2.001 1.345 1.00 41.11 46 GLY A CA 12
ATOM 9848 C C . GLY A 1 1 ? -0.409 2.540 -0.032 1.00 34.21 46 GLY A C 12
ATOM 9849 O O . GLY A 1 1 ? -0.641 1.773 -0.966 1.00 60.15 46 GLY A O 12
ATOM 9853 N N . SER A 1 2 ? -0.436 3.863 -0.158 1.00 34.24 47 SER A N 12
ATOM 9854 C CA . SER A 1 2 ? -0.751 4.504 -1.429 1.00 63.52 47 SER A CA 12
ATOM 9855 C C . SER A 1 2 ? 0.332 5.507 -1.814 1.00 62.01 47 SER A C 12
ATOM 9856 O O . SER A 1 2 ? 0.922 6.160 -0.955 1.00 25.34 47 SER A O 12
ATOM 9864 N N . ASN A 1 3 ? 0.587 5.624 -3.113 1.00 61.43 48 ASN A N 12
ATOM 9865 C CA . ASN A 1 3 ? 1.599 6.547 -3.614 1.00 23.33 48 ASN A CA 12
ATOM 9866 C C . ASN A 1 3 ? 1.065 7.352 -4.795 1.00 22.53 48 ASN A C 12
ATOM 9867 O O . ASN A 1 3 ? 1.446 7.138 -5.946 1.00 52.40 48 ASN A O 12
ATOM 9878 N N . PRO A 1 4 ? 0.162 8.300 -4.504 1.00 60.34 49 PRO A N 12
ATOM 9879 C CA . PRO A 1 4 ? -0.443 9.157 -5.528 1.00 70.34 49 PRO A CA 12
ATOM 9880 C C . PRO A 1 4 ? 0.554 10.149 -6.117 1.00 61.33 49 PRO A C 12
ATOM 9881 O O . PRO A 1 4 ? 1.757 10.054 -5.872 1.00 12.22 49 PRO A O 12
ATOM 9892 N N . ASP A 1 5 ? 0.047 11.099 -6.895 1.00 10.15 50 ASP A N 12
ATOM 9893 C CA . ASP A 1 5 ? 0.894 12.110 -7.517 1.00 55.14 50 ASP A CA 12
ATOM 9894 C C . ASP A 1 5 ? 0.416 13.514 -7.160 1.00 54.13 50 ASP A C 12
ATOM 9895 O O . ASP A 1 5 ? -0.722 13.720 -6.736 1.00 43.21 50 ASP A O 12
ATOM 9904 N N . PRO A 1 6 ? 1.304 14.504 -7.334 1.00 51.02 51 PRO A N 12
ATOM 9905 C CA . PRO A 1 6 ? 0.996 15.906 -7.036 1.00 34.33 51 PRO A CA 12
ATOM 9906 C C . PRO A 1 6 ? -0.007 16.501 -8.018 1.00 72.34 51 PRO A C 12
ATOM 9907 O O . PRO A 1 6 ? -0.483 17.620 -7.832 1.00 4.35 51 PRO A O 12
ATOM 9918 N N . GLN A 1 7 ? -0.324 15.744 -9.064 1.00 51.12 52 GLN A N 12
ATOM 9919 C CA . GLN A 1 7 ? -1.271 16.198 -10.076 1.00 43.20 52 GLN A CA 12
ATOM 9920 C C . GLN A 1 7 ? -2.670 15.662 -9.792 1.00 62.44 52 GLN A C 12
ATOM 9921 O O . GLN A 1 7 ? -3.668 16.293 -10.137 1.00 71.13 52 GLN A O 12
ATOM 9935 N N . GLU A 1 8 ? -2.734 14.493 -9.162 1.00 64.33 53 GLU A N 12
ATOM 9936 C CA . GLU A 1 8 ? -4.011 13.871 -8.834 1.00 12.41 53 GLU A CA 12
ATOM 9937 C C . GLU A 1 8 ? -4.488 14.306 -7.451 1.00 20.31 53 GLU A C 12
ATOM 9938 O O . GLU A 1 8 ? -5.689 14.417 -7.202 1.00 45.34 53 GLU A O 12
ATOM 9950 N N . VAL A 1 9 ? -3.538 14.549 -6.553 1.00 51.24 54 VAL A N 12
ATOM 9951 C CA . VAL A 1 9 ? -3.859 14.972 -5.196 1.00 35.35 54 VAL A CA 12
ATOM 9952 C C . VAL A 1 9 ? -4.238 16.448 -5.155 1.00 35.25 54 VAL A C 12
ATOM 9953 O O . VAL A 1 9 ? -5.264 16.819 -4.585 1.00 11.23 54 VAL A O 12
ATOM 9966 N N . GLN A 1 10 ? -3.404 17.284 -5.763 1.00 0.51 55 GLN A N 12
ATOM 9967 C CA . GLN A 1 10 ? -3.652 18.721 -5.795 1.00 70.04 55 GLN A CA 12
ATOM 9968 C C . GLN A 1 10 ? -5.032 19.022 -6.370 1.00 13.10 55 GLN A C 12
ATOM 9969 O O . GLN A 1 10 ? -5.675 20.000 -5.987 1.00 43.23 55 GLN A O 12
ATOM 9983 N N . ARG A 1 11 ? -5.482 18.176 -7.291 1.00 32.25 56 ARG A N 12
ATOM 9984 C CA . ARG A 1 11 ? -6.786 18.353 -7.919 1.00 22.40 56 ARG A CA 12
ATOM 9985 C C . ARG A 1 11 ? -7.904 17.881 -6.994 1.00 2.13 56 ARG A C 12
ATOM 9986 O O . ARG A 1 11 ? -9.049 18.314 -7.117 1.00 0.41 56 ARG A O 12
ATOM 10007 N N . ALA A 1 12 ? -7.563 16.991 -6.068 1.00 62.40 57 ALA A N 12
ATOM 10008 C CA . ALA A 1 12 ? -8.537 16.462 -5.121 1.00 62.44 57 ALA A CA 12
ATOM 10009 C C . ALA A 1 12 ? -8.761 17.430 -3.965 1.00 44.21 57 ALA A C 12
ATOM 10010 O O . ALA A 1 12 ? -9.847 17.482 -3.387 1.00 10.51 57 ALA A O 12
ATOM 10017 N N . LEU A 1 13 ? -7.727 18.195 -3.632 1.00 10.21 58 LEU A N 12
ATOM 10018 C CA . LEU A 1 13 ? -7.811 19.163 -2.543 1.00 63.41 58 LEU A CA 12
ATOM 10019 C C . LEU A 1 13 ? -8.991 20.107 -2.744 1.00 13.34 58 LEU A C 12
ATOM 10020 O O . LEU A 1 13 ? -9.809 20.295 -1.843 1.00 4.10 58 LEU A O 12
ATOM 10036 N N . ALA A 1 14 ? -9.075 20.698 -3.931 1.00 61.23 59 ALA A N 12
ATOM 10037 C CA . ALA A 1 14 ? -10.158 21.619 -4.252 1.00 2.44 59 ALA A CA 12
ATOM 10038 C C . ALA A 1 14 ? -11.467 20.871 -4.478 1.00 61.11 59 ALA A C 12
ATOM 10039 O O . ALA A 1 14 ? -12.544 21.466 -4.462 1.00 12.44 59 ALA A O 12
ATOM 10046 N N . ARG A 1 15 ? -11.366 19.563 -4.690 1.00 71.21 60 ARG A N 12
ATOM 10047 C CA . ARG A 1 15 ? -12.543 18.734 -4.922 1.00 24.50 60 ARG A CA 12
ATOM 10048 C C . ARG A 1 15 ? -13.261 18.431 -3.610 1.00 72.44 60 ARG A C 12
ATOM 10049 O O . ARG A 1 15 ? -14.375 17.906 -3.609 1.00 13.04 60 ARG A O 12
ATOM 10070 N N . ILE A 1 16 ? -12.616 18.764 -2.498 1.00 31.23 61 ILE A N 12
ATOM 10071 C CA . ILE A 1 16 ? -13.194 18.528 -1.180 1.00 61.24 61 ILE A CA 12
ATOM 10072 C C . ILE A 1 16 ? -14.561 19.191 -1.053 1.00 1.41 61 ILE A C 12
ATOM 10073 O O . ILE A 1 16 ? -15.395 18.771 -0.249 1.00 43.43 61 ILE A O 12
ATOM 10089 N N . LEU A 1 17 ? -14.786 20.229 -1.852 1.00 25.23 62 LEU A N 12
ATOM 10090 C CA . LEU A 1 17 ? -16.053 20.950 -1.830 1.00 51.53 62 LEU A CA 12
ATOM 10091 C C . LEU A 1 17 ? -17.077 20.279 -2.740 1.00 14.13 62 LEU A C 12
ATOM 10092 O O . LEU A 1 17 ? -18.285 20.431 -2.551 1.00 63.03 62 LEU A O 12
ATOM 10108 N N . CYS A 1 18 ? -16.588 19.535 -3.725 1.00 64.53 63 CYS A N 12
ATOM 10109 C CA . CYS A 1 18 ? -17.459 18.838 -4.663 1.00 72.35 63 CYS A CA 12
ATOM 10110 C C . CYS A 1 18 ? -17.794 17.437 -4.158 1.00 2.32 63 CYS A C 12
ATOM 10111 O O . CYS A 1 18 ? -18.959 17.105 -3.946 1.00 35.13 63 CYS A O 12
ATOM 10118 N N . ALA A 1 19 ? -16.762 16.621 -3.967 1.00 14.24 64 ALA A N 12
ATOM 10119 C CA . ALA A 1 19 ? -16.946 15.258 -3.484 1.00 11.21 64 ALA A CA 12
ATOM 10120 C C . ALA A 1 19 ? -17.808 15.233 -2.226 1.00 22.20 64 ALA A C 12
ATOM 10121 O O . ALA A 1 19 ? -18.890 14.645 -2.214 1.00 54.34 64 ALA A O 12
ATOM 10128 N N . LEU A 1 20 ? -17.321 15.872 -1.168 1.00 51.33 65 LEU A N 12
ATOM 10129 C CA . LEU A 1 20 ? -18.047 15.923 0.096 1.00 20.42 65 LEU A CA 12
ATOM 10130 C C . LEU A 1 20 ? -18.260 14.521 0.658 1.00 72.52 65 LEU A C 12
ATOM 10131 O O . LEU A 1 20 ? -19.276 13.881 0.389 1.00 13.02 65 LEU A O 12
ATOM 10147 N N . GLY A 1 21 ? -17.295 14.049 1.441 1.00 1.14 66 GLY A N 12
ATOM 10148 C CA . GLY A 1 21 ? -17.397 12.727 2.031 1.00 71.25 66 GLY A CA 12
ATOM 10149 C C . GLY A 1 21 ? -16.423 11.741 1.416 1.00 3.50 66 GLY A C 12
ATOM 10150 O O . GLY A 1 21 ? -15.968 10.812 2.082 1.00 5.41 66 GLY A O 12
ATOM 10154 N N . GLU A 1 22 ? -16.104 11.944 0.141 1.00 23.34 67 GLU A N 12
ATOM 10155 C CA . GLU A 1 22 ? -15.179 11.063 -0.563 1.00 1.32 67 GLU A CA 12
ATOM 10156 C C . GLU A 1 22 ? -13.745 11.571 -0.442 1.00 11.33 67 GLU A C 12
ATOM 10157 O O . GLU A 1 22 ? -12.820 10.799 -0.185 1.00 13.22 67 GLU A O 12
ATOM 10169 N N . LEU A 1 23 ? -13.568 12.874 -0.629 1.00 42.42 68 LEU A N 12
ATOM 10170 C CA . LEU A 1 23 ? -12.247 13.487 -0.542 1.00 2.22 68 LEU A CA 12
ATOM 10171 C C . LEU A 1 23 ? -11.642 13.282 0.843 1.00 21.04 68 LEU A C 12
ATOM 10172 O O . LEU A 1 23 ? -10.425 13.355 1.017 1.00 13.34 68 LEU A O 12
ATOM 10188 N N . ASP A 1 24 ? -12.499 13.023 1.825 1.00 63.22 69 ASP A N 12
ATOM 10189 C CA . ASP A 1 24 ? -12.049 12.803 3.195 1.00 42.35 69 ASP A CA 12
ATOM 10190 C C . ASP A 1 24 ? -11.096 11.615 3.270 1.00 63.45 69 ASP A C 12
ATOM 10191 O O . ASP A 1 24 ? -10.337 11.473 4.229 1.00 71.52 69 ASP A O 12
ATOM 10200 N N . LYS A 1 25 ? -11.141 10.762 2.252 1.00 65.24 70 LYS A N 12
ATOM 10201 C CA . LYS A 1 25 ? -10.282 9.585 2.201 1.00 64.33 70 LYS A CA 12
ATOM 10202 C C . LYS A 1 25 ? -8.891 9.947 1.689 1.00 53.35 70 LYS A C 12
ATOM 10203 O O . LYS A 1 25 ? -7.957 9.151 1.782 1.00 24.43 70 LYS A O 12
ATOM 10222 N N . LEU A 1 26 ? -8.761 11.154 1.148 1.00 31.04 71 LEU A N 12
ATOM 10223 C CA . LEU A 1 26 ? -7.484 11.623 0.623 1.00 43.14 71 LEU A CA 12
ATOM 10224 C C . LEU A 1 26 ? -6.865 12.667 1.547 1.00 40.24 71 LEU A C 12
ATOM 10225 O O . LEU A 1 26 ? -5.696 12.568 1.918 1.00 24.32 71 LEU A O 12
ATOM 10241 N N . VAL A 1 27 ? -7.658 13.668 1.916 1.00 74.22 72 VAL A N 12
ATOM 10242 C CA . VAL A 1 27 ? -7.190 14.729 2.799 1.00 31.23 72 VAL A CA 12
ATOM 10243 C C . VAL A 1 27 ? -6.633 14.157 4.098 1.00 63.32 72 VAL A C 12
ATOM 10244 O O . VAL A 1 27 ? -5.799 14.779 4.756 1.00 31.05 72 VAL A O 12
ATOM 10257 N N . LYS A 1 28 ? -7.098 12.966 4.461 1.00 10.32 73 LYS A N 12
ATOM 10258 C CA . LYS A 1 28 ? -6.646 12.307 5.681 1.00 44.15 73 LYS A CA 12
ATOM 10259 C C . LYS A 1 28 ? -5.532 11.309 5.379 1.00 51.44 73 LYS A C 12
ATOM 10260 O O . LYS A 1 28 ? -4.629 11.108 6.191 1.00 33.31 73 LYS A O 12
ATOM 10279 N N . ASP A 1 29 ? -5.602 10.689 4.206 1.00 44.31 74 ASP A N 12
ATOM 10280 C CA . ASP A 1 29 ? -4.598 9.714 3.796 1.00 44.43 74 ASP A CA 12
ATOM 10281 C C . ASP A 1 29 ? -3.457 10.393 3.044 1.00 25.22 74 ASP A C 12
ATOM 10282 O O . ASP A 1 29 ? -2.646 9.729 2.399 1.00 45.31 74 ASP A O 12
ATOM 10291 N N . GLN A 1 30 ? -3.402 11.718 3.132 1.00 21.14 75 GLN A N 12
ATOM 10292 C CA . GLN A 1 30 ? -2.361 12.486 2.459 1.00 71.50 75 GLN A CA 12
ATOM 10293 C C . GLN A 1 30 ? -1.670 13.435 3.432 1.00 43.35 75 GLN A C 12
ATOM 10294 O O . GLN A 1 30 ? -0.490 13.272 3.741 1.00 61.12 75 GLN A O 12
ATOM 10308 N N . ALA A 1 31 ? -2.412 14.428 3.910 1.00 13.21 76 ALA A N 12
ATOM 10309 C CA . ALA A 1 31 ? -1.871 15.403 4.849 1.00 51.13 76 ALA A CA 12
ATOM 10310 C C . ALA A 1 31 ? -1.323 14.719 6.096 1.00 34.54 76 ALA A C 12
ATOM 10311 O O . ALA A 1 31 ? -0.484 15.275 6.803 1.00 31.12 76 ALA A O 12
ATOM 10318 N N . ASN A 1 32 ? -1.805 13.508 6.361 1.00 2.44 77 ASN A N 12
ATOM 10319 C CA . ASN A 1 32 ? -1.364 12.748 7.525 1.00 2.34 77 ASN A CA 12
ATOM 10320 C C . ASN A 1 32 ? -0.768 11.408 7.106 1.00 43.01 77 ASN A C 12
ATOM 10321 O O . ASN A 1 32 ? -0.613 10.503 7.925 1.00 62.32 77 ASN A O 12
ATOM 10332 N N . ALA A 1 33 ? -0.435 11.290 5.825 1.00 62.32 78 ALA A N 12
ATOM 10333 C CA . ALA A 1 33 ? 0.147 10.062 5.297 1.00 73.21 78 ALA A CA 12
ATOM 10334 C C . ALA A 1 33 ? 1.240 10.366 4.279 1.00 63.25 78 ALA A C 12
ATOM 10335 O O . ALA A 1 33 ? 1.703 9.476 3.566 1.00 50.23 78 ALA A O 12
ATOM 10342 N N . GLY A 1 34 ? 1.649 11.629 4.215 1.00 1.52 79 GLY A N 12
ATOM 10343 C CA . GLY A 1 34 ? 2.685 12.028 3.280 1.00 12.10 79 GLY A CA 12
ATOM 10344 C C . GLY A 1 34 ? 2.773 13.533 3.120 1.00 63.23 79 GLY A C 12
ATOM 10345 O O . GLY A 1 34 ? 3.727 14.157 3.584 1.00 52.13 79 GLY A O 12
ATOM 10349 N N . GLN A 1 35 ? 1.778 14.116 2.460 1.00 73.54 80 GLN A N 12
ATOM 10350 C CA . GLN A 1 35 ? 1.749 15.556 2.237 1.00 2.35 80 GLN A CA 12
ATOM 10351 C C . GLN A 1 35 ? 3.034 16.029 1.565 1.00 1.04 80 GLN A C 12
ATOM 10352 O O . GLN A 1 35 ? 3.404 17.199 1.666 1.00 34.53 80 GLN A O 12
ATOM 10366 N N . GLN A 1 36 ? 3.710 15.112 0.881 1.00 72.03 81 GLN A N 12
ATOM 10367 C CA . GLN A 1 36 ? 4.954 15.436 0.193 1.00 22.11 81 GLN A CA 12
ATOM 10368 C C . GLN A 1 36 ? 4.751 15.458 -1.318 1.00 63.13 81 GLN A C 12
ATOM 10369 O O . GLN A 1 36 ? 5.592 15.966 -2.059 1.00 24.30 81 GLN A O 12
ATOM 10383 N N . GLU A 1 37 ? 3.630 14.903 -1.768 1.00 51.31 82 GLU A N 12
ATOM 10384 C CA . GLU A 1 37 ? 3.318 14.859 -3.192 1.00 23.21 82 GLU A CA 12
ATOM 10385 C C . GLU A 1 37 ? 3.244 16.266 -3.777 1.00 10.32 82 GLU A C 12
ATOM 10386 O O . GLU A 1 37 ? 4.203 16.753 -4.377 1.00 32.25 82 GLU A O 12
ATOM 10398 N N . PHE A 1 38 ? 2.098 16.915 -3.598 1.00 40.12 83 PHE A N 12
ATOM 10399 C CA . PHE A 1 38 ? 1.897 18.266 -4.109 1.00 73.01 83 PHE A CA 12
ATOM 10400 C C . PHE A 1 38 ? 2.916 19.231 -3.511 1.00 41.11 83 PHE A C 12
ATOM 10401 O O . PHE A 1 38 ? 3.584 18.915 -2.527 1.00 5.45 83 PHE A O 12
ATOM 10418 N N . LYS A 1 39 ? 3.030 20.410 -4.114 1.00 24.31 84 LYS A N 12
ATOM 10419 C CA . LYS A 1 39 ? 3.967 21.423 -3.643 1.00 11.14 84 LYS A CA 12
ATOM 10420 C C . LYS A 1 39 ? 3.247 22.736 -3.351 1.00 32.34 84 LYS A C 12
ATOM 10421 O O . LYS A 1 39 ? 3.805 23.817 -3.540 1.00 1.34 84 LYS A O 12
ATOM 10440 N N . LEU A 1 40 ? 2.006 22.634 -2.888 1.00 33.00 85 LEU A N 12
ATOM 10441 C CA . LEU A 1 40 ? 1.209 23.814 -2.568 1.00 24.40 85 LEU A CA 12
ATOM 10442 C C . LEU A 1 40 ? 0.336 23.565 -1.342 1.00 44.20 85 LEU A C 12
ATOM 10443 O O . LEU A 1 40 ? 0.035 22.426 -0.984 1.00 43.25 85 LEU A O 12
ATOM 10459 N N . PRO A 1 41 ? -0.082 24.656 -0.683 1.00 33.44 86 PRO A N 12
ATOM 10460 C CA . PRO A 1 41 ? -0.929 24.582 0.512 1.00 71.14 86 PRO A CA 12
ATOM 10461 C C . PRO A 1 41 ? -2.344 24.112 0.191 1.00 50.51 86 PRO A C 12
ATOM 10462 O O . PRO A 1 41 ? -2.692 23.905 -0.972 1.00 20.43 86 PRO A O 12
ATOM 10473 N N . LYS A 1 42 ? -3.157 23.947 1.229 1.00 52.53 87 LYS A N 12
ATOM 10474 C CA . LYS A 1 42 ? -4.536 23.504 1.058 1.00 3.23 87 LYS A CA 12
ATOM 10475 C C . LYS A 1 42 ? -5.473 24.695 0.884 1.00 4.21 87 LYS A C 12
ATOM 10476 O O . LYS A 1 42 ? -6.694 24.538 0.861 1.00 5.41 87 LYS A O 12
ATOM 10495 N N . ASP A 1 43 ? -4.894 25.884 0.760 1.00 4.35 88 ASP A N 12
ATOM 10496 C CA . ASP A 1 43 ? -5.677 27.102 0.585 1.00 31.25 88 ASP A CA 12
ATOM 10497 C C . ASP A 1 43 ? -6.112 27.264 -0.868 1.00 2.02 88 ASP A C 12
ATOM 10498 O O . ASP A 1 43 ? -6.808 28.218 -1.216 1.00 1.14 88 ASP A O 12
ATOM 10507 N N . PHE A 1 44 ? -5.696 26.327 -1.713 1.00 22.53 89 PHE A N 12
ATOM 10508 C CA . PHE A 1 44 ? -6.040 26.366 -3.129 1.00 53.51 89 PHE A CA 12
ATOM 10509 C C . PHE A 1 44 ? -7.429 25.780 -3.368 1.00 24.01 89 PHE A C 12
ATOM 10510 O O . PHE A 1 44 ? -7.895 25.699 -4.505 1.00 24.00 89 PHE A O 12
ATOM 10527 N N . THR A 1 45 ? -8.086 25.371 -2.287 1.00 24.31 90 THR A N 12
ATOM 10528 C CA . THR A 1 45 ? -9.419 24.790 -2.377 1.00 73.04 90 THR A CA 12
ATOM 10529 C C . THR A 1 45 ? -10.496 25.854 -2.195 1.00 63.15 90 THR A C 12
ATOM 10530 O O . THR A 1 45 ? -11.649 25.540 -1.904 1.00 0.44 90 THR A O 12
ATOM 10541 N N . GLY A 1 46 ? -10.111 27.115 -2.371 1.00 31.44 91 GLY A N 12
ATOM 10542 C CA . GLY A 1 46 ? -11.056 28.206 -2.222 1.00 72.11 91 GLY A CA 12
ATOM 10543 C C . GLY A 1 46 ? -11.735 28.567 -3.528 1.00 60.15 91 GLY A C 12
ATOM 10544 O O . GLY A 1 46 ? -12.313 29.646 -3.658 1.00 4.30 91 GLY A O 12
ATOM 10548 N N . ARG A 1 47 ? -11.664 27.663 -4.500 1.00 33.42 92 ARG A N 12
ATOM 10549 C CA . ARG A 1 47 ? -12.274 27.893 -5.804 1.00 35.22 92 ARG A CA 12
ATOM 10550 C C . ARG A 1 47 ? -12.416 26.585 -6.576 1.00 71.43 92 ARG A C 12
ATOM 10551 O O . ARG A 1 47 ? -11.467 25.808 -6.681 1.00 21.00 92 ARG A O 12
ATOM 10572 N N . SER A 1 48 ? -13.608 26.347 -7.115 1.00 1.50 93 SER A N 12
ATOM 10573 C CA . SER A 1 48 ? -13.875 25.132 -7.874 1.00 74.51 93 SER A CA 12
ATOM 10574 C C . SER A 1 48 ? -15.211 25.230 -8.605 1.00 33.15 93 SER A C 12
ATOM 10575 O O . SER A 1 48 ? -16.223 25.622 -8.023 1.00 51.41 93 SER A O 12
ATOM 10583 N N . LYS A 1 49 ? -15.207 24.870 -9.884 1.00 2.53 94 LYS A N 12
ATOM 10584 C CA . LYS A 1 49 ? -16.417 24.916 -10.696 1.00 2.00 94 LYS A CA 12
ATOM 10585 C C . LYS A 1 49 ? -17.548 24.139 -10.031 1.00 33.03 94 LYS A C 12
ATOM 10586 O O . LYS A 1 49 ? -18.723 24.464 -10.202 1.00 54.45 94 LYS A O 12
ATOM 10605 N N . CYS A 1 50 ? -17.187 23.111 -9.270 1.00 3.53 95 CYS A N 12
ATOM 10606 C CA . CYS A 1 50 ? -18.171 22.288 -8.577 1.00 42.33 95 CYS A CA 12
ATOM 10607 C C . CYS A 1 50 ? -18.300 22.708 -7.116 1.00 2.31 95 CYS A C 12
ATOM 10608 O O . CYS A 1 50 ? -17.810 22.024 -6.217 1.00 72.02 95 CYS A O 12
ATOM 10615 N N . ARG A 1 51 ? -18.962 23.838 -6.887 1.00 31.51 96 ARG A N 12
ATOM 10616 C CA . ARG A 1 51 ? -19.155 24.349 -5.535 1.00 41.45 96 ARG A CA 12
ATOM 10617 C C . ARG A 1 51 ? -20.108 23.456 -4.747 1.00 1.34 96 ARG A C 12
ATOM 10618 O O . ARG A 1 51 ? -19.691 22.734 -3.841 1.00 13.10 96 ARG A O 12
ATOM 10639 N N . SER A 1 52 ? -21.389 23.512 -5.097 1.00 20.42 97 SER A N 12
ATOM 10640 C CA . SER A 1 52 ? -22.402 22.711 -4.419 1.00 0.21 97 SER A CA 12
ATOM 10641 C C . SER A 1 52 ? -23.497 22.284 -5.391 1.00 53.23 97 SER A C 12
ATOM 10642 O O . SER A 1 52 ? -24.299 23.104 -5.841 1.00 12.22 97 SER A O 12
ATOM 10650 N N . LEU A 1 53 ? -23.525 20.995 -5.712 1.00 51.41 98 LEU A N 12
ATOM 10651 C CA . LEU A 1 53 ? -24.522 20.457 -6.631 1.00 43.15 98 LEU A CA 12
ATOM 10652 C C . LEU A 1 53 ? -25.725 19.909 -5.871 1.00 3.24 98 LEU A C 12
ATOM 10653 O O . LEU A 1 53 ? -25.714 18.768 -5.411 1.00 54.01 98 LEU A O 12
ATOM 10669 N N . GLY A 1 54 ? -26.762 20.731 -5.743 1.00 74.21 99 GLY A N 12
ATOM 10670 C CA . GLY A 1 54 ? -27.960 20.310 -5.039 1.00 43.03 99 GLY A CA 12
ATOM 10671 C C . GLY A 1 54 ? -27.692 19.984 -3.583 1.00 50.33 99 GLY A C 12
ATOM 10672 O O . GLY A 1 54 ? -28.287 19.061 -3.027 1.00 62.24 99 GLY A O 12
ATOM 10676 N N . ARG A 1 55 ? -26.793 20.743 -2.964 1.00 74.04 100 ARG A N 12
ATOM 10677 C CA . ARG A 1 55 ? -26.446 20.528 -1.565 1.00 0.12 100 ARG A CA 12
ATOM 10678 C C . ARG A 1 55 ? -26.941 21.682 -0.698 1.00 52.43 100 ARG A C 12
ATOM 10679 O O . ARG A 1 55 ? -26.149 22.488 -0.209 1.00 51.43 100 ARG A O 12
ATOM 10700 N N . ILE A 1 56 ? -28.255 21.755 -0.514 1.00 1.25 101 ILE A N 12
ATOM 10701 C CA . ILE A 1 56 ? -28.855 22.810 0.294 1.00 41.00 101 ILE A CA 12
ATOM 10702 C C . ILE A 1 56 ? -29.517 22.237 1.542 1.00 11.35 101 ILE A C 12
ATOM 10703 O O . ILE A 1 56 ? -30.158 22.960 2.306 1.00 73.41 101 ILE A O 12
ATOM 10719 N N . LYS A 1 57 ? -29.356 20.934 1.746 1.00 52.12 102 LYS A N 12
ATOM 10720 C CA . LYS A 1 57 ? -29.935 20.263 2.903 1.00 31.35 102 LYS A CA 12
ATOM 10721 C C . LYS A 1 57 ? -28.847 19.826 3.879 1.00 32.24 102 LYS A C 12
ATOM 10722 O O . LYS A 1 57 ? -27.754 19.434 3.471 1.00 61.24 102 LYS A O 12
ATOM 10741 N N . GLY A 1 1 ? 2.981 1.087 -7.881 1.00 45.34 46 GLY A N 13
ATOM 10742 C CA . GLY A 1 1 ? 2.263 2.308 -7.564 1.00 71.42 46 GLY A CA 13
ATOM 10743 C C . GLY A 1 1 ? 1.499 2.208 -6.259 1.00 33.20 46 GLY A C 13
ATOM 10744 O O . GLY A 1 1 ? 0.319 2.553 -6.195 1.00 31.33 46 GLY A O 13
ATOM 10748 N N . SER A 1 2 ? 2.172 1.733 -5.216 1.00 12.03 47 SER A N 13
ATOM 10749 C CA . SER A 1 2 ? 1.547 1.583 -3.907 1.00 10.43 47 SER A CA 13
ATOM 10750 C C . SER A 1 2 ? 0.913 2.895 -3.454 1.00 41.31 47 SER A C 13
ATOM 10751 O O . SER A 1 2 ? -0.219 2.917 -2.973 1.00 70.34 47 SER A O 13
ATOM 10759 N N . ASN A 1 3 ? 1.653 3.988 -3.612 1.00 50.00 48 ASN A N 13
ATOM 10760 C CA . ASN A 1 3 ? 1.165 5.305 -3.219 1.00 73.04 48 ASN A CA 13
ATOM 10761 C C . ASN A 1 3 ? 0.508 6.016 -4.399 1.00 72.50 48 ASN A C 13
ATOM 10762 O O . ASN A 1 3 ? 0.729 5.676 -5.562 1.00 32.24 48 ASN A O 13
ATOM 10773 N N . PRO A 1 4 ? -0.319 7.027 -4.095 1.00 32.33 49 PRO A N 13
ATOM 10774 C CA . PRO A 1 4 ? -1.024 7.807 -5.116 1.00 13.33 49 PRO A CA 13
ATOM 10775 C C . PRO A 1 4 ? -0.081 8.692 -5.923 1.00 3.41 49 PRO A C 13
ATOM 10776 O O . PRO A 1 4 ? 1.140 8.573 -5.817 1.00 40.31 49 PRO A O 13
ATOM 10787 N N . ASP A 1 5 ? -0.654 9.580 -6.728 1.00 62.23 50 ASP A N 13
ATOM 10788 C CA . ASP A 1 5 ? 0.137 10.487 -7.553 1.00 33.43 50 ASP A CA 13
ATOM 10789 C C . ASP A 1 5 ? -0.337 11.927 -7.384 1.00 22.14 50 ASP A C 13
ATOM 10790 O O . ASP A 1 5 ? -1.449 12.191 -6.927 1.00 12.01 50 ASP A O 13
ATOM 10799 N N . PRO A 1 6 ? 0.527 12.882 -7.759 1.00 51.00 51 PRO A N 13
ATOM 10800 C CA . PRO A 1 6 ? 0.219 14.312 -7.658 1.00 23.33 51 PRO A CA 13
ATOM 10801 C C . PRO A 1 6 ? -0.848 14.747 -8.656 1.00 42.22 51 PRO A C 13
ATOM 10802 O O . PRO A 1 6 ? -1.313 15.886 -8.623 1.00 42.11 51 PRO A O 13
ATOM 10813 N N . GLN A 1 7 ? -1.231 13.833 -9.542 1.00 0.40 52 GLN A N 13
ATOM 10814 C CA . GLN A 1 7 ? -2.244 14.125 -10.550 1.00 24.31 52 GLN A CA 13
ATOM 10815 C C . GLN A 1 7 ? -3.627 13.698 -10.070 1.00 52.55 52 GLN A C 13
ATOM 10816 O O . GLN A 1 7 ? -4.635 14.296 -10.446 1.00 73.33 52 GLN A O 13
ATOM 10830 N N . GLU A 1 8 ? -3.667 12.662 -9.239 1.00 22.00 53 GLU A N 13
ATOM 10831 C CA . GLU A 1 8 ? -4.928 12.156 -8.710 1.00 22.22 53 GLU A CA 13
ATOM 10832 C C . GLU A 1 8 ? -5.282 12.845 -7.395 1.00 42.01 53 GLU A C 13
ATOM 10833 O O . GLU A 1 8 ? -6.437 13.198 -7.158 1.00 10.42 53 GLU A O 13
ATOM 10845 N N . VAL A 1 9 ? -4.279 13.032 -6.543 1.00 42.41 54 VAL A N 13
ATOM 10846 C CA . VAL A 1 9 ? -4.483 13.679 -5.253 1.00 2.45 54 VAL A CA 13
ATOM 10847 C C . VAL A 1 9 ? -4.794 15.162 -5.424 1.00 61.00 54 VAL A C 13
ATOM 10848 O O . VAL A 1 9 ? -5.759 15.673 -4.857 1.00 30.24 54 VAL A O 13
ATOM 10861 N N . GLN A 1 10 ? -3.970 15.847 -6.211 1.00 22.35 55 GLN A N 13
ATOM 10862 C CA . GLN A 1 10 ? -4.157 17.272 -6.457 1.00 34.45 55 GLN A CA 13
ATOM 10863 C C . GLN A 1 10 ? -5.585 17.563 -6.907 1.00 31.02 55 GLN A C 13
ATOM 10864 O O . GLN A 1 10 ? -6.240 18.464 -6.382 1.00 71.23 55 GLN A O 13
ATOM 10878 N N . ARG A 1 11 ? -6.061 16.795 -7.882 1.00 12.33 56 ARG A N 13
ATOM 10879 C CA . ARG A 1 11 ? -7.411 16.972 -8.404 1.00 1.44 56 ARG A CA 13
ATOM 10880 C C . ARG A 1 11 ? -8.443 16.882 -7.283 1.00 51.44 56 ARG A C 13
ATOM 10881 O O . ARG A 1 11 ? -9.536 17.439 -7.387 1.00 22.12 56 ARG A O 13
ATOM 10902 N N . ALA A 1 12 ? -8.088 16.178 -6.214 1.00 73.40 57 ALA A N 13
ATOM 10903 C CA . ALA A 1 12 ? -8.983 16.016 -5.074 1.00 44.04 57 ALA A CA 13
ATOM 10904 C C . ALA A 1 12 ? -8.830 17.170 -4.089 1.00 20.41 57 ALA A C 13
ATOM 10905 O O . ALA A 1 12 ? -9.766 17.507 -3.362 1.00 64.12 57 ALA A O 13
ATOM 10912 N N . LEU A 1 13 ? -7.646 17.771 -4.068 1.00 43.13 58 LEU A N 13
ATOM 10913 C CA . LEU A 1 13 ? -7.370 18.888 -3.171 1.00 31.43 58 LEU A CA 13
ATOM 10914 C C . LEU A 1 13 ? -8.441 19.966 -3.299 1.00 0.24 58 LEU A C 13
ATOM 10915 O O . LEU A 1 13 ? -8.899 20.521 -2.300 1.00 40.44 58 LEU A O 13
ATOM 10931 N N . ALA A 1 14 ? -8.837 20.256 -4.534 1.00 0.14 59 ALA A N 13
ATOM 10932 C CA . ALA A 1 14 ? -9.857 21.265 -4.792 1.00 30.12 59 ALA A CA 13
ATOM 10933 C C . ALA A 1 14 ? -11.257 20.681 -4.640 1.00 75.22 59 ALA A C 13
ATOM 10934 O O . ALA A 1 14 ? -12.229 21.413 -4.451 1.00 44.40 59 ALA A O 13
ATOM 10941 N N . ARG A 1 15 ? -11.354 19.358 -4.725 1.00 53.01 60 ARG A N 13
ATOM 10942 C CA . ARG A 1 15 ? -12.637 18.676 -4.599 1.00 42.22 60 ARG A CA 13
ATOM 10943 C C . ARG A 1 15 ? -13.100 18.654 -3.146 1.00 32.14 60 ARG A C 13
ATOM 10944 O O . ARG A 1 15 ? -14.220 18.237 -2.847 1.00 41.23 60 ARG A O 13
ATOM 10965 N N . ILE A 1 16 ? -12.232 19.104 -2.246 1.00 41.12 61 ILE A N 13
ATOM 10966 C CA . ILE A 1 16 ? -12.553 19.136 -0.825 1.00 3.13 61 ILE A CA 13
ATOM 10967 C C . ILE A 1 16 ? -13.775 20.007 -0.557 1.00 14.14 61 ILE A C 13
ATOM 10968 O O . ILE A 1 16 ? -14.426 19.881 0.482 1.00 64.20 61 ILE A O 13
ATOM 10984 N N . LEU A 1 17 ? -14.084 20.890 -1.500 1.00 33.21 62 LEU A N 13
ATOM 10985 C CA . LEU A 1 17 ? -15.231 21.782 -1.367 1.00 71.42 62 LEU A CA 13
ATOM 10986 C C . LEU A 1 17 ? -16.426 21.253 -2.155 1.00 2.41 62 LEU A C 13
ATOM 10987 O O . LEU A 1 17 ? -17.570 21.623 -1.890 1.00 32.20 62 LEU A O 13
ATOM 11003 N N . CYS A 1 18 ? -16.152 20.385 -3.123 1.00 54.31 63 CYS A N 13
ATOM 11004 C CA . CYS A 1 18 ? -17.204 19.804 -3.949 1.00 23.22 63 CYS A CA 13
ATOM 11005 C C . CYS A 1 18 ? -17.716 18.502 -3.340 1.00 32.21 63 CYS A C 13
ATOM 11006 O O . CYS A 1 18 ? -18.889 18.391 -2.983 1.00 64.30 63 CYS A O 13
ATOM 11013 N N . ALA A 1 19 ? -16.828 17.519 -3.224 1.00 55.54 64 ALA A N 13
ATOM 11014 C CA . ALA A 1 19 ? -17.190 16.226 -2.657 1.00 4.31 64 ALA A CA 13
ATOM 11015 C C . ALA A 1 19 ? -17.911 16.394 -1.324 1.00 30.01 64 ALA A C 13
ATOM 11016 O O . ALA A 1 19 ? -19.070 16.001 -1.180 1.00 5.14 64 ALA A O 13
ATOM 11023 N N . LEU A 1 20 ? -17.220 16.979 -0.352 1.00 24.41 65 LEU A N 13
ATOM 11024 C CA . LEU A 1 20 ? -17.795 17.198 0.971 1.00 65.32 65 LEU A CA 13
ATOM 11025 C C . LEU A 1 20 ? -18.127 15.871 1.647 1.00 44.31 65 LEU A C 13
ATOM 11026 O O . LEU A 1 20 ? -19.137 15.241 1.338 1.00 42.04 65 LEU A O 13
ATOM 11042 N N . GLY A 1 21 ? -17.269 15.454 2.574 1.00 52.32 66 GLY A N 13
ATOM 11043 C CA . GLY A 1 21 ? -17.490 14.206 3.281 1.00 52.32 66 GLY A CA 13
ATOM 11044 C C . GLY A 1 21 ? -16.804 13.032 2.612 1.00 73.32 66 GLY A C 13
ATOM 11045 O O . GLY A 1 21 ? -16.569 12.002 3.242 1.00 24.34 66 GLY A O 13
ATOM 11049 N N . GLU A 1 22 ? -16.485 13.186 1.331 1.00 40.04 67 GLU A N 13
ATOM 11050 C CA . GLU A 1 22 ? -15.824 12.128 0.576 1.00 74.51 67 GLU A CA 13
ATOM 11051 C C . GLU A 1 22 ? -14.333 12.414 0.428 1.00 2.13 67 GLU A C 13
ATOM 11052 O O . GLU A 1 22 ? -13.500 11.516 0.562 1.00 53.22 67 GLU A O 13
ATOM 11064 N N . LEU A 1 23 ? -14.003 13.671 0.151 1.00 24.44 68 LEU A N 13
ATOM 11065 C CA . LEU A 1 23 ? -12.611 14.077 -0.015 1.00 55.13 68 LEU A CA 13
ATOM 11066 C C . LEU A 1 23 ? -11.889 14.110 1.328 1.00 70.43 68 LEU A C 13
ATOM 11067 O O . LEU A 1 23 ? -10.668 13.968 1.390 1.00 23.24 68 LEU A O 13
ATOM 11083 N N . ASP A 1 24 ? -12.652 14.295 2.399 1.00 23.14 69 ASP A N 13
ATOM 11084 C CA . ASP A 1 24 ? -12.085 14.342 3.742 1.00 1.43 69 ASP A CA 13
ATOM 11085 C C . ASP A 1 24 ? -11.291 13.075 4.042 1.00 23.10 69 ASP A C 13
ATOM 11086 O O . ASP A 1 24 ? -10.386 13.079 4.878 1.00 74.34 69 ASP A O 13
ATOM 11095 N N . LYS A 1 25 ? -11.635 11.991 3.355 1.00 31.25 70 LYS A N 13
ATOM 11096 C CA . LYS A 1 25 ? -10.955 10.715 3.547 1.00 52.21 70 LYS A CA 13
ATOM 11097 C C . LYS A 1 25 ? -9.550 10.753 2.954 1.00 12.23 70 LYS A C 13
ATOM 11098 O O . LYS A 1 25 ? -8.666 10.007 3.378 1.00 53.21 70 LYS A O 13
ATOM 11117 N N . LEU A 1 26 ? -9.350 11.627 1.974 1.00 72.11 71 LEU A N 13
ATOM 11118 C CA . LEU A 1 26 ? -8.051 11.763 1.324 1.00 53.41 71 LEU A CA 13
ATOM 11119 C C . LEU A 1 26 ? -7.186 12.790 2.047 1.00 3.22 71 LEU A C 13
ATOM 11120 O O . LEU A 1 26 ? -6.092 12.476 2.516 1.00 65.44 71 LEU A O 13
ATOM 11136 N N . VAL A 1 27 ? -7.684 14.019 2.136 1.00 12.24 72 VAL A N 13
ATOM 11137 C CA . VAL A 1 27 ? -6.958 15.092 2.806 1.00 72.13 72 VAL A CA 13
ATOM 11138 C C . VAL A 1 27 ? -6.529 14.674 4.208 1.00 72.23 72 VAL A C 13
ATOM 11139 O O . VAL A 1 27 ? -5.517 15.145 4.726 1.00 65.22 72 VAL A O 13
ATOM 11152 N N . LYS A 1 28 ? -7.306 13.785 4.818 1.00 53.42 73 LYS A N 13
ATOM 11153 C CA . LYS A 1 28 ? -7.007 13.301 6.160 1.00 34.31 73 LYS A CA 13
ATOM 11154 C C . LYS A 1 28 ? -5.852 12.306 6.134 1.00 23.53 73 LYS A C 13
ATOM 11155 O O . LYS A 1 28 ? -4.952 12.363 6.972 1.00 3.14 73 LYS A O 13
ATOM 11174 N N . ASP A 1 29 ? -5.882 11.395 5.167 1.00 13.42 74 ASP A N 13
ATOM 11175 C CA . ASP A 1 29 ? -4.836 10.389 5.031 1.00 44.12 74 ASP A CA 13
ATOM 11176 C C . ASP A 1 29 ? -3.703 10.899 4.145 1.00 11.54 74 ASP A C 13
ATOM 11177 O O . ASP A 1 29 ? -2.833 10.134 3.733 1.00 64.42 74 ASP A O 13
ATOM 11186 N N . GLN A 1 30 ? -3.723 12.197 3.857 1.00 23.23 75 GLN A N 13
ATOM 11187 C CA . GLN A 1 30 ? -2.698 12.808 3.019 1.00 12.43 75 GLN A CA 13
ATOM 11188 C C . GLN A 1 30 ? -2.013 13.959 3.749 1.00 21.33 75 GLN A C 13
ATOM 11189 O O . GLN A 1 30 ? -0.789 13.983 3.880 1.00 75.23 75 GLN A O 13
ATOM 11203 N N . ALA A 1 31 ? -2.810 14.911 4.223 1.00 21.21 76 ALA A N 13
ATOM 11204 C CA . ALA A 1 31 ? -2.280 16.063 4.941 1.00 12.24 76 ALA A CA 13
ATOM 11205 C C . ALA A 1 31 ? -1.711 15.652 6.295 1.00 14.23 76 ALA A C 13
ATOM 11206 O O . ALA A 1 31 ? -0.792 16.286 6.811 1.00 64.13 76 ALA A O 13
ATOM 11213 N N . ASN A 1 32 ? -2.266 14.588 6.866 1.00 23.34 77 ASN A N 13
ATOM 11214 C CA . ASN A 1 32 ? -1.814 14.093 8.162 1.00 42.12 77 ASN A CA 13
ATOM 11215 C C . ASN A 1 32 ? -0.953 12.844 7.997 1.00 34.01 77 ASN A C 13
ATOM 11216 O O . ASN A 1 32 ? -0.559 12.215 8.979 1.00 55.40 77 ASN A O 13
ATOM 11227 N N . ALA A 1 33 ? -0.665 12.491 6.749 1.00 74.13 78 ALA A N 13
ATOM 11228 C CA . ALA A 1 33 ? 0.150 11.319 6.455 1.00 3.10 78 ALA A CA 13
ATOM 11229 C C . ALA A 1 33 ? 1.444 11.713 5.750 1.00 11.24 78 ALA A C 13
ATOM 11230 O O . ALA A 1 33 ? 2.443 10.999 5.820 1.00 31.43 78 ALA A O 13
ATOM 11237 N N . GLY A 1 34 ? 1.418 12.856 5.070 1.00 31.44 79 GLY A N 13
ATOM 11238 C CA . GLY A 1 34 ? 2.595 13.324 4.362 1.00 54.10 79 GLY A CA 13
ATOM 11239 C C . GLY A 1 34 ? 2.337 13.531 2.883 1.00 54.03 79 GLY A C 13
ATOM 11240 O O . GLY A 1 34 ? 2.555 12.627 2.076 1.00 1.34 79 GLY A O 13
ATOM 11244 N N . GLN A 1 35 ? 1.869 14.723 2.526 1.00 1.01 80 GLN A N 13
ATOM 11245 C CA . GLN A 1 35 ? 1.579 15.044 1.134 1.00 71.13 80 GLN A CA 13
ATOM 11246 C C . GLN A 1 35 ? 2.867 15.239 0.340 1.00 34.12 80 GLN A C 13
ATOM 11247 O O . GLN A 1 35 ? 3.263 16.368 0.052 1.00 63.53 80 GLN A O 13
ATOM 11261 N N . GLN A 1 36 ? 3.514 14.132 -0.009 1.00 22.12 81 GLN A N 13
ATOM 11262 C CA . GLN A 1 36 ? 4.758 14.182 -0.768 1.00 50.31 81 GLN A CA 13
ATOM 11263 C C . GLN A 1 36 ? 4.483 14.133 -2.267 1.00 52.24 81 GLN A C 13
ATOM 11264 O O . GLN A 1 36 ? 5.376 14.373 -3.079 1.00 73.35 81 GLN A O 13
ATOM 11278 N N . GLU A 1 37 ? 3.241 13.821 -2.626 1.00 65.24 82 GLU A N 13
ATOM 11279 C CA . GLU A 1 37 ? 2.850 13.739 -4.029 1.00 2.32 82 GLU A CA 13
ATOM 11280 C C . GLU A 1 37 ? 2.692 15.132 -4.631 1.00 41.43 82 GLU A C 13
ATOM 11281 O O . GLU A 1 37 ? 3.561 15.606 -5.364 1.00 54.21 82 GLU A O 13
ATOM 11293 N N . PHE A 1 38 ? 1.577 15.783 -4.318 1.00 12.24 83 PHE A N 13
ATOM 11294 C CA . PHE A 1 38 ? 1.303 17.121 -4.829 1.00 11.24 83 PHE A CA 13
ATOM 11295 C C . PHE A 1 38 ? 1.812 18.187 -3.863 1.00 3.11 83 PHE A C 13
ATOM 11296 O O . PHE A 1 38 ? 2.057 17.911 -2.688 1.00 44.42 83 PHE A O 13
ATOM 11313 N N . LYS A 1 39 ? 1.970 19.406 -4.367 1.00 2.43 84 LYS A N 13
ATOM 11314 C CA . LYS A 1 39 ? 2.450 20.516 -3.551 1.00 33.32 84 LYS A CA 13
ATOM 11315 C C . LYS A 1 39 ? 1.570 21.748 -3.737 1.00 32.24 84 LYS A C 13
ATOM 11316 O O . LYS A 1 39 ? 1.967 22.715 -4.388 1.00 62.53 84 LYS A O 13
ATOM 11335 N N . LEU A 1 40 ? 0.374 21.708 -3.159 1.00 61.42 85 LEU A N 13
ATOM 11336 C CA . LEU A 1 40 ? -0.562 22.822 -3.260 1.00 21.02 85 LEU A CA 13
ATOM 11337 C C . LEU A 1 40 ? -1.167 23.149 -1.898 1.00 51.35 85 LEU A C 13
ATOM 11338 O O . LEU A 1 40 ? -1.644 22.273 -1.177 1.00 5.14 85 LEU A O 13
ATOM 11354 N N . PRO A 1 41 ? -1.151 24.441 -1.539 1.00 1.34 86 PRO A N 13
ATOM 11355 C CA . PRO A 1 41 ? -1.697 24.915 -0.263 1.00 63.32 86 PRO A CA 13
ATOM 11356 C C . PRO A 1 41 ? -3.218 24.818 -0.212 1.00 4.31 86 PRO A C 13
ATOM 11357 O O . PRO A 1 41 ? -3.846 24.267 -1.116 1.00 31.44 86 PRO A O 13
ATOM 11368 N N . LYS A 1 42 ? -3.805 25.359 0.851 1.00 64.54 87 LYS A N 13
ATOM 11369 C CA . LYS A 1 42 ? -5.253 25.335 1.020 1.00 43.43 87 LYS A CA 13
ATOM 11370 C C . LYS A 1 42 ? -5.892 26.579 0.410 1.00 63.24 87 LYS A C 13
ATOM 11371 O O . LYS A 1 42 ? -7.071 26.855 0.632 1.00 5.32 87 LYS A O 13
ATOM 11390 N N . ASP A 1 43 ? -5.107 27.324 -0.361 1.00 71.12 88 ASP A N 13
ATOM 11391 C CA . ASP A 1 43 ? -5.597 28.537 -1.006 1.00 33.43 88 ASP A CA 13
ATOM 11392 C C . ASP A 1 43 ? -6.046 28.249 -2.435 1.00 41.01 88 ASP A C 13
ATOM 11393 O O . ASP A 1 43 ? -7.046 28.793 -2.905 1.00 5.34 88 ASP A O 13
ATOM 11402 N N . PHE A 1 44 ? -5.300 27.391 -3.123 1.00 4.02 89 PHE A N 13
ATOM 11403 C CA . PHE A 1 44 ? -5.619 27.032 -4.500 1.00 12.53 89 PHE A CA 13
ATOM 11404 C C . PHE A 1 44 ? -6.998 26.386 -4.587 1.00 74.32 89 PHE A C 13
ATOM 11405 O O . PHE A 1 44 ? -7.602 26.325 -5.659 1.00 13.12 89 PHE A O 13
ATOM 11422 N N . THR A 1 45 ? -7.492 25.902 -3.451 1.00 61.04 90 THR A N 13
ATOM 11423 C CA . THR A 1 45 ? -8.798 25.258 -3.399 1.00 32.04 90 THR A CA 13
ATOM 11424 C C . THR A 1 45 ? -9.849 26.193 -2.811 1.00 2.04 90 THR A C 13
ATOM 11425 O O . THR A 1 45 ? -11.045 25.913 -2.869 1.00 54.33 90 THR A O 13
ATOM 11436 N N . GLY A 1 46 ? -9.393 27.306 -2.244 1.00 12.22 91 GLY A N 13
ATOM 11437 C CA . GLY A 1 46 ? -10.308 28.266 -1.654 1.00 3.13 91 GLY A CA 13
ATOM 11438 C C . GLY A 1 46 ? -10.726 29.346 -2.632 1.00 24.10 91 GLY A C 13
ATOM 11439 O O . GLY A 1 46 ? -11.169 30.421 -2.228 1.00 43.10 91 GLY A O 13
ATOM 11443 N N . ARG A 1 47 ? -10.583 29.061 -3.922 1.00 70.42 92 ARG A N 13
ATOM 11444 C CA . ARG A 1 47 ? -10.946 30.017 -4.961 1.00 14.12 92 ARG A CA 13
ATOM 11445 C C . ARG A 1 47 ? -12.036 29.449 -5.865 1.00 52.44 92 ARG A C 13
ATOM 11446 O O . ARG A 1 47 ? -12.872 30.188 -6.386 1.00 13.15 92 ARG A O 13
ATOM 11467 N N . SER A 1 48 ? -12.020 28.133 -6.049 1.00 2.03 93 SER A N 13
ATOM 11468 C CA . SER A 1 48 ? -13.004 27.467 -6.894 1.00 23.42 93 SER A CA 13
ATOM 11469 C C . SER A 1 48 ? -14.422 27.790 -6.435 1.00 52.41 93 SER A C 13
ATOM 11470 O O . SER A 1 48 ? -15.368 27.743 -7.222 1.00 32.23 93 SER A O 13
ATOM 11478 N N . LYS A 1 49 ? -14.563 28.120 -5.156 1.00 3.14 94 LYS A N 13
ATOM 11479 C CA . LYS A 1 49 ? -15.864 28.454 -4.589 1.00 72.34 94 LYS A CA 13
ATOM 11480 C C . LYS A 1 49 ? -16.890 27.370 -4.907 1.00 43.12 94 LYS A C 13
ATOM 11481 O O . LYS A 1 49 ? -17.935 27.644 -5.497 1.00 52.31 94 LYS A O 13
ATOM 11500 N N . CYS A 1 50 ? -16.585 26.139 -4.511 1.00 64.25 95 CYS A N 13
ATOM 11501 C CA . CYS A 1 50 ? -17.480 25.014 -4.753 1.00 24.41 95 CYS A CA 13
ATOM 11502 C C . CYS A 1 50 ? -18.435 24.817 -3.580 1.00 15.54 95 CYS A C 13
ATOM 11503 O O . CYS A 1 50 ? -18.575 23.711 -3.058 1.00 1.35 95 CYS A O 13
ATOM 11510 N N . ARG A 1 51 ? -19.091 25.899 -3.171 1.00 34.41 96 ARG A N 13
ATOM 11511 C CA . ARG A 1 51 ? -20.033 25.846 -2.059 1.00 52.12 96 ARG A CA 13
ATOM 11512 C C . ARG A 1 51 ? -21.055 24.731 -2.264 1.00 45.12 96 ARG A C 13
ATOM 11513 O O . ARG A 1 51 ? -21.528 24.125 -1.303 1.00 54.41 96 ARG A O 13
ATOM 11534 N N . SER A 1 52 ? -21.389 24.466 -3.523 1.00 53.30 97 SER A N 13
ATOM 11535 C CA . SER A 1 52 ? -22.358 23.427 -3.854 1.00 44.51 97 SER A CA 13
ATOM 11536 C C . SER A 1 52 ? -22.514 23.293 -5.366 1.00 31.32 97 SER A C 13
ATOM 11537 O O . SER A 1 52 ? -23.627 23.166 -5.878 1.00 33.03 97 SER A O 13
ATOM 11545 N N . LEU A 1 53 ? -21.391 23.321 -6.075 1.00 53.01 98 LEU A N 13
ATOM 11546 C CA . LEU A 1 53 ? -21.402 23.202 -7.529 1.00 43.11 98 LEU A CA 13
ATOM 11547 C C . LEU A 1 53 ? -21.423 21.738 -7.955 1.00 65.35 98 LEU A C 13
ATOM 11548 O O . LEU A 1 53 ? -22.005 21.387 -8.981 1.00 10.41 98 LEU A O 13
ATOM 11564 N N . GLY A 1 54 ? -20.784 20.885 -7.159 1.00 41.53 99 GLY A N 13
ATOM 11565 C CA . GLY A 1 54 ? -20.743 19.468 -7.470 1.00 10.51 99 GLY A CA 13
ATOM 11566 C C . GLY A 1 54 ? -21.442 18.625 -6.422 1.00 62.12 99 GLY A C 13
ATOM 11567 O O . GLY A 1 54 ? -20.910 17.607 -5.979 1.00 64.13 99 GLY A O 13
ATOM 11571 N N . ARG A 1 55 ? -22.636 19.049 -6.023 1.00 54.24 100 ARG A N 13
ATOM 11572 C CA . ARG A 1 55 ? -23.407 18.327 -5.019 1.00 35.13 100 ARG A CA 13
ATOM 11573 C C . ARG A 1 55 ? -24.902 18.585 -5.191 1.00 65.42 100 ARG A C 13
ATOM 11574 O O . ARG A 1 55 ? -25.359 19.725 -5.104 1.00 22.44 100 ARG A O 13
ATOM 11595 N N . ILE A 1 56 ? -25.656 17.519 -5.437 1.00 61.21 101 ILE A N 13
ATOM 11596 C CA . ILE A 1 56 ? -27.098 17.630 -5.621 1.00 65.02 101 ILE A CA 13
ATOM 11597 C C . ILE A 1 56 ? -27.851 16.899 -4.515 1.00 40.21 101 ILE A C 13
ATOM 11598 O O . ILE A 1 56 ? -28.868 16.251 -4.764 1.00 41.32 101 ILE A O 13
ATOM 11614 N N . LYS A 1 57 ? -27.346 17.009 -3.291 1.00 33.12 102 LYS A N 13
ATOM 11615 C CA . LYS A 1 57 ? -27.972 16.362 -2.144 1.00 32.21 102 LYS A CA 13
ATOM 11616 C C . LYS A 1 57 ? -28.036 17.311 -0.951 1.00 64.24 102 LYS A C 13
ATOM 11617 O O . LYS A 1 57 ? -27.314 18.307 -0.899 1.00 64.22 102 LYS A O 13
ATOM 11636 N N . GLY A 1 1 ? -3.181 1.893 -5.984 1.00 21.14 46 GLY A N 14
ATOM 11637 C CA . GLY A 1 1 ? -2.220 2.914 -6.358 1.00 12.21 46 GLY A CA 14
ATOM 11638 C C . GLY A 1 1 ? -1.748 3.729 -5.170 1.00 40.23 46 GLY A C 14
ATOM 11639 O O . GLY A 1 1 ? -2.015 4.928 -5.086 1.00 22.11 46 GLY A O 14
ATOM 11643 N N . SER A 1 2 ? -1.046 3.078 -4.249 1.00 65.41 47 SER A N 14
ATOM 11644 C CA . SER A 1 2 ? -0.540 3.748 -3.057 1.00 42.52 47 SER A CA 14
ATOM 11645 C C . SER A 1 2 ? 0.572 4.730 -3.417 1.00 34.13 47 SER A C 14
ATOM 11646 O O . SER A 1 2 ? 1.197 4.618 -4.470 1.00 75.14 47 SER A O 14
ATOM 11654 N N . ASN A 1 3 ? 0.812 5.692 -2.532 1.00 14.21 48 ASN A N 14
ATOM 11655 C CA . ASN A 1 3 ? 1.847 6.695 -2.755 1.00 61.20 48 ASN A CA 14
ATOM 11656 C C . ASN A 1 3 ? 1.556 7.507 -4.013 1.00 54.12 48 ASN A C 14
ATOM 11657 O O . ASN A 1 3 ? 2.220 7.367 -5.040 1.00 41.22 48 ASN A O 14
ATOM 11668 N N . PRO A 1 4 ? 0.539 8.378 -3.933 1.00 35.21 49 PRO A N 14
ATOM 11669 C CA . PRO A 1 4 ? 0.136 9.231 -5.055 1.00 63.21 49 PRO A CA 14
ATOM 11670 C C . PRO A 1 4 ? 1.167 10.313 -5.360 1.00 30.54 49 PRO A C 14
ATOM 11671 O O . PRO A 1 4 ? 2.272 10.301 -4.817 1.00 20.40 49 PRO A O 14
ATOM 11682 N N . ASP A 1 5 ? 0.798 11.246 -6.230 1.00 3.35 50 ASP A N 14
ATOM 11683 C CA . ASP A 1 5 ? 1.691 12.337 -6.605 1.00 31.31 50 ASP A CA 14
ATOM 11684 C C . ASP A 1 5 ? 1.006 13.687 -6.420 1.00 4.43 50 ASP A C 14
ATOM 11685 O O . ASP A 1 5 ? -0.219 13.785 -6.346 1.00 3.21 50 ASP A O 14
ATOM 11694 N N . PRO A 1 6 ? 1.815 14.755 -6.342 1.00 33.04 51 PRO A N 14
ATOM 11695 C CA . PRO A 1 6 ? 1.309 16.119 -6.163 1.00 40.33 51 PRO A CA 14
ATOM 11696 C C . PRO A 1 6 ? 0.585 16.636 -7.402 1.00 31.40 51 PRO A C 14
ATOM 11697 O O . PRO A 1 6 ? -0.022 17.706 -7.376 1.00 4.14 51 PRO A O 14
ATOM 11708 N N . GLN A 1 7 ? 0.653 15.868 -8.485 1.00 33.44 52 GLN A N 14
ATOM 11709 C CA . GLN A 1 7 ? 0.003 16.249 -9.733 1.00 70.00 52 GLN A CA 14
ATOM 11710 C C . GLN A 1 7 ? -1.431 15.731 -9.781 1.00 23.01 52 GLN A C 14
ATOM 11711 O O . GLN A 1 7 ? -2.318 16.385 -10.328 1.00 32.32 52 GLN A O 14
ATOM 11725 N N . GLU A 1 8 ? -1.649 14.553 -9.205 1.00 63.21 53 GLU A N 14
ATOM 11726 C CA . GLU A 1 8 ? -2.975 13.947 -9.184 1.00 51.40 53 GLU A CA 14
ATOM 11727 C C . GLU A 1 8 ? -3.747 14.372 -7.938 1.00 54.55 53 GLU A C 14
ATOM 11728 O O . GLU A 1 8 ? -4.953 14.614 -7.994 1.00 53.23 53 GLU A O 14
ATOM 11740 N N . VAL A 1 9 ? -3.043 14.461 -6.814 1.00 55.13 54 VAL A N 14
ATOM 11741 C CA . VAL A 1 9 ? -3.661 14.857 -5.555 1.00 14.24 54 VAL A CA 14
ATOM 11742 C C . VAL A 1 9 ? -4.088 16.320 -5.588 1.00 11.40 54 VAL A C 14
ATOM 11743 O O . VAL A 1 9 ? -5.206 16.659 -5.202 1.00 13.42 54 VAL A O 14
ATOM 11756 N N . GLN A 1 10 ? -3.190 17.183 -6.052 1.00 64.35 55 GLN A N 14
ATOM 11757 C CA . GLN A 1 10 ? -3.474 18.610 -6.136 1.00 43.40 55 GLN A CA 14
ATOM 11758 C C . GLN A 1 10 ? -4.783 18.863 -6.876 1.00 72.51 55 GLN A C 14
ATOM 11759 O O . GLN A 1 10 ? -5.643 19.605 -6.401 1.00 62.11 55 GLN A O 14
ATOM 11773 N N . ARG A 1 11 ? -4.928 18.240 -8.041 1.00 42.24 56 ARG A N 14
ATOM 11774 C CA . ARG A 1 11 ? -6.132 18.399 -8.848 1.00 30.42 56 ARG A CA 14
ATOM 11775 C C . ARG A 1 11 ? -7.356 17.865 -8.109 1.00 25.25 56 ARG A C 14
ATOM 11776 O O . ARG A 1 11 ? -8.488 18.240 -8.411 1.00 30.42 56 ARG A O 14
ATOM 11797 N N . ALA A 1 12 ? -7.118 16.987 -7.139 1.00 14.40 57 ALA A N 14
ATOM 11798 C CA . ALA A 1 12 ? -8.200 16.403 -6.356 1.00 12.31 57 ALA A CA 14
ATOM 11799 C C . ALA A 1 12 ? -8.597 17.317 -5.201 1.00 22.52 57 ALA A C 14
ATOM 11800 O O . ALA A 1 12 ? -9.752 17.327 -4.773 1.00 3.42 57 ALA A O 14
ATOM 11807 N N . LEU A 1 13 ? -7.633 18.081 -4.699 1.00 61.15 58 LEU A N 14
ATOM 11808 C CA . LEU A 1 13 ? -7.881 18.998 -3.592 1.00 75.14 58 LEU A CA 14
ATOM 11809 C C . LEU A 1 13 ? -9.050 19.926 -3.906 1.00 54.22 58 LEU A C 14
ATOM 11810 O O . LEU A 1 13 ? -9.789 20.335 -3.011 1.00 3.24 58 LEU A O 14
ATOM 11826 N N . ALA A 1 14 ? -9.213 20.253 -5.184 1.00 74.20 59 ALA A N 14
ATOM 11827 C CA . ALA A 1 14 ? -10.295 21.129 -5.617 1.00 30.04 59 ALA A CA 14
ATOM 11828 C C . ALA A 1 14 ? -11.566 20.334 -5.899 1.00 3.45 59 ALA A C 14
ATOM 11829 O O . ALA A 1 14 ? -12.666 20.886 -5.902 1.00 12.24 59 ALA A O 14
ATOM 11836 N N . ARG A 1 15 ? -11.406 19.037 -6.136 1.00 31.43 60 ARG A N 14
ATOM 11837 C CA . ARG A 1 15 ? -12.541 18.167 -6.421 1.00 21.21 60 ARG A CA 14
ATOM 11838 C C . ARG A 1 15 ? -13.424 18.003 -5.187 1.00 51.53 60 ARG A C 14
ATOM 11839 O O . ARG A 1 15 ? -14.545 17.502 -5.277 1.00 31.24 60 ARG A O 14
ATOM 11860 N N . ILE A 1 16 ? -12.911 18.430 -4.038 1.00 60.51 61 ILE A N 14
ATOM 11861 C CA . ILE A 1 16 ? -13.653 18.331 -2.788 1.00 32.15 61 ILE A CA 14
ATOM 11862 C C . ILE A 1 16 ? -14.971 19.094 -2.869 1.00 1.14 61 ILE A C 14
ATOM 11863 O O . ILE A 1 16 ? -15.883 18.866 -2.073 1.00 11.32 61 ILE A O 14
ATOM 11879 N N . LEU A 1 17 ? -15.065 20.000 -3.836 1.00 70.40 62 LEU A N 14
ATOM 11880 C CA . LEU A 1 17 ? -16.273 20.796 -4.023 1.00 44.25 62 LEU A CA 14
ATOM 11881 C C . LEU A 1 17 ? -17.411 19.939 -4.568 1.00 12.42 62 LEU A C 14
ATOM 11882 O O . LEU A 1 17 ? -18.513 19.929 -4.017 1.00 43.14 62 LEU A O 14
ATOM 11898 N N . CYS A 1 18 ? -17.138 19.220 -5.651 1.00 24.11 63 CYS A N 14
ATOM 11899 C CA . CYS A 1 18 ? -18.137 18.358 -6.270 1.00 34.14 63 CYS A CA 14
ATOM 11900 C C . CYS A 1 18 ? -18.077 16.949 -5.686 1.00 12.21 63 CYS A C 14
ATOM 11901 O O . CYS A 1 18 ? -18.899 16.095 -6.014 1.00 75.43 63 CYS A O 14
ATOM 11908 N N . ALA A 1 19 ? -17.098 16.716 -4.818 1.00 61.44 64 ALA A N 14
ATOM 11909 C CA . ALA A 1 19 ? -16.931 15.412 -4.187 1.00 53.32 64 ALA A CA 14
ATOM 11910 C C . ALA A 1 19 ? -17.688 15.342 -2.865 1.00 72.13 64 ALA A C 14
ATOM 11911 O O . ALA A 1 19 ? -18.725 14.684 -2.766 1.00 24.33 64 ALA A O 14
ATOM 11918 N N . LEU A 1 20 ? -17.164 16.023 -1.852 1.00 74.01 65 LEU A N 14
ATOM 11919 C CA . LEU A 1 20 ? -17.791 16.037 -0.535 1.00 2.23 65 LEU A CA 14
ATOM 11920 C C . LEU A 1 20 ? -17.839 14.634 0.061 1.00 61.34 65 LEU A C 14
ATOM 11921 O O . LEU A 1 20 ? -18.590 14.372 0.999 1.00 23.23 65 LEU A O 14
ATOM 11937 N N . GLY A 1 21 ? -17.030 13.734 -0.491 1.00 51.04 66 GLY A N 14
ATOM 11938 C CA . GLY A 1 21 ? -16.994 12.369 -0.001 1.00 34.32 66 GLY A CA 14
ATOM 11939 C C . GLY A 1 21 ? -15.889 11.552 -0.640 1.00 21.23 66 GLY A C 14
ATOM 11940 O O . GLY A 1 21 ? -15.022 11.020 0.053 1.00 10.42 66 GLY A O 14
ATOM 11944 N N . GLU A 1 22 ? -15.920 11.450 -1.965 1.00 14.31 67 GLU A N 14
ATOM 11945 C CA . GLU A 1 22 ? -14.914 10.690 -2.696 1.00 70.52 67 GLU A CA 14
ATOM 11946 C C . GLU A 1 22 ? -13.521 11.270 -2.469 1.00 13.24 67 GLU A C 14
ATOM 11947 O O . GLU A 1 22 ? -12.517 10.566 -2.581 1.00 3.41 67 GLU A O 14
ATOM 11959 N N . LEU A 1 23 ? -13.469 12.558 -2.149 1.00 12.53 68 LEU A N 14
ATOM 11960 C CA . LEU A 1 23 ? -12.200 13.236 -1.905 1.00 71.35 68 LEU A CA 14
ATOM 11961 C C . LEU A 1 23 ? -11.811 13.151 -0.433 1.00 13.10 68 LEU A C 14
ATOM 11962 O O . LEU A 1 23 ? -10.634 13.244 -0.085 1.00 61.43 68 LEU A O 14
ATOM 11978 N N . ASP A 1 24 ? -12.808 12.973 0.427 1.00 22.03 69 ASP A N 14
ATOM 11979 C CA . ASP A 1 24 ? -12.570 12.872 1.863 1.00 50.35 69 ASP A CA 14
ATOM 11980 C C . ASP A 1 24 ? -11.653 11.695 2.180 1.00 12.12 69 ASP A C 14
ATOM 11981 O O . ASP A 1 24 ? -11.050 11.636 3.252 1.00 62.52 69 ASP A O 14
ATOM 11990 N N . LYS A 1 25 ? -11.554 10.759 1.242 1.00 0.23 70 LYS A N 14
ATOM 11991 C CA . LYS A 1 25 ? -10.711 9.583 1.421 1.00 71.12 70 LYS A CA 14
ATOM 11992 C C . LYS A 1 25 ? -9.293 9.850 0.927 1.00 23.13 70 LYS A C 14
ATOM 11993 O O . LYS A 1 25 ? -8.474 8.935 0.836 1.00 25.41 70 LYS A O 14
ATOM 12012 N N . LEU A 1 26 ? -9.008 11.109 0.612 1.00 73.54 71 LEU A N 14
ATOM 12013 C CA . LEU A 1 26 ? -7.687 11.496 0.129 1.00 55.52 71 LEU A CA 14
ATOM 12014 C C . LEU A 1 26 ? -7.152 12.692 0.910 1.00 43.12 71 LEU A C 14
ATOM 12015 O O . LEU A 1 26 ? -5.970 12.746 1.249 1.00 4.12 71 LEU A O 14
ATOM 12031 N N . VAL A 1 27 ? -8.030 13.649 1.194 1.00 71.40 72 VAL A N 14
ATOM 12032 C CA . VAL A 1 27 ? -7.647 14.842 1.938 1.00 5.23 72 VAL A CA 14
ATOM 12033 C C . VAL A 1 27 ? -7.857 14.647 3.436 1.00 50.44 72 VAL A C 14
ATOM 12034 O O . VAL A 1 27 ? -8.028 15.612 4.181 1.00 51.52 72 VAL A O 14
ATOM 12047 N N . LYS A 1 28 ? -7.843 13.392 3.871 1.00 1.20 73 LYS A N 14
ATOM 12048 C CA . LYS A 1 28 ? -8.030 13.069 5.280 1.00 33.44 73 LYS A CA 14
ATOM 12049 C C . LYS A 1 28 ? -6.891 12.194 5.794 1.00 71.11 73 LYS A C 14
ATOM 12050 O O . LYS A 1 28 ? -6.307 12.471 6.842 1.00 41.14 73 LYS A O 14
ATOM 12069 N N . ASP A 1 29 ? -6.580 11.139 5.049 1.00 23.24 74 ASP A N 14
ATOM 12070 C CA . ASP A 1 29 ? -5.508 10.225 5.428 1.00 12.04 74 ASP A CA 14
ATOM 12071 C C . ASP A 1 29 ? -4.176 10.673 4.835 1.00 13.50 74 ASP A C 14
ATOM 12072 O O . ASP A 1 29 ? -3.173 9.968 4.936 1.00 60.14 74 ASP A O 14
ATOM 12081 N N . GLN A 1 30 ? -4.176 11.850 4.216 1.00 20.24 75 GLN A N 14
ATOM 12082 C CA . GLN A 1 30 ? -2.968 12.391 3.605 1.00 24.34 75 GLN A CA 14
ATOM 12083 C C . GLN A 1 30 ? -2.517 13.660 4.321 1.00 20.21 75 GLN A C 14
ATOM 12084 O O . GLN A 1 30 ? -1.379 13.755 4.779 1.00 23.21 75 GLN A O 14
ATOM 12098 N N . ALA A 1 31 ? -3.417 14.633 4.413 1.00 75.10 76 ALA A N 14
ATOM 12099 C CA . ALA A 1 31 ? -3.113 15.896 5.074 1.00 21.43 76 ALA A CA 14
ATOM 12100 C C . ALA A 1 31 ? -2.465 15.661 6.435 1.00 61.35 76 ALA A C 14
ATOM 12101 O O . ALA A 1 31 ? -1.565 16.395 6.839 1.00 43.22 76 ALA A O 14
ATOM 12108 N N . ASN A 1 32 ? -2.930 14.632 7.136 1.00 4.25 77 ASN A N 14
ATOM 12109 C CA . ASN A 1 32 ? -2.396 14.301 8.453 1.00 44.53 77 ASN A CA 14
ATOM 12110 C C . ASN A 1 32 ? -1.094 13.515 8.330 1.00 41.22 77 ASN A C 14
ATOM 12111 O O . ASN A 1 32 ? -0.187 13.664 9.148 1.00 13.15 77 ASN A O 14
ATOM 12122 N N . ALA A 1 33 ? -1.009 12.678 7.301 1.00 54.53 78 ALA A N 14
ATOM 12123 C CA . ALA A 1 33 ? 0.182 11.871 7.069 1.00 74.23 78 ALA A CA 14
ATOM 12124 C C . ALA A 1 33 ? 1.420 12.748 6.923 1.00 2.41 78 ALA A C 14
ATOM 12125 O O . ALA A 1 33 ? 2.543 12.297 7.146 1.00 34.31 78 ALA A O 14
ATOM 12132 N N . GLY A 1 34 ? 1.208 14.006 6.547 1.00 62.14 79 GLY A N 14
ATOM 12133 C CA . GLY A 1 34 ? 2.317 14.926 6.377 1.00 42.41 79 GLY A CA 14
ATOM 12134 C C . GLY A 1 34 ? 2.479 15.380 4.940 1.00 41.33 79 GLY A C 14
ATOM 12135 O O . GLY A 1 34 ? 3.576 15.747 4.518 1.00 32.24 79 GLY A O 14
ATOM 12139 N N . GLN A 1 35 ? 1.385 15.354 4.186 1.00 50.33 80 GLN A N 14
ATOM 12140 C CA . GLN A 1 35 ? 1.412 15.764 2.787 1.00 41.24 80 GLN A CA 14
ATOM 12141 C C . GLN A 1 35 ? 2.716 15.338 2.120 1.00 75.35 80 GLN A C 14
ATOM 12142 O O . GLN A 1 35 ? 3.607 16.157 1.899 1.00 23.35 80 GLN A O 14
ATOM 12156 N N . GLN A 1 36 ? 2.818 14.051 1.801 1.00 42.41 81 GLN A N 14
ATOM 12157 C CA . GLN A 1 36 ? 4.014 13.517 1.160 1.00 72.21 81 GLN A CA 14
ATOM 12158 C C . GLN A 1 36 ? 4.028 13.848 -0.329 1.00 13.33 81 GLN A C 14
ATOM 12159 O O . GLN A 1 36 ? 5.059 13.733 -0.990 1.00 21.43 81 GLN A O 14
ATOM 12173 N N . GLU A 1 37 ? 2.876 14.260 -0.849 1.00 51.41 82 GLU A N 14
ATOM 12174 C CA . GLU A 1 37 ? 2.757 14.607 -2.260 1.00 52.24 82 GLU A CA 14
ATOM 12175 C C . GLU A 1 37 ? 2.853 16.117 -2.460 1.00 1.03 82 GLU A C 14
ATOM 12176 O O . GLU A 1 37 ? 3.883 16.633 -2.895 1.00 30.34 82 GLU A O 14
ATOM 12188 N N . PHE A 1 38 ? 1.772 16.820 -2.139 1.00 1.31 83 PHE A N 14
ATOM 12189 C CA . PHE A 1 38 ? 1.733 18.271 -2.284 1.00 31.23 83 PHE A CA 14
ATOM 12190 C C . PHE A 1 38 ? 2.392 18.955 -1.089 1.00 72.42 83 PHE A C 14
ATOM 12191 O O . PHE A 1 38 ? 2.760 18.303 -0.111 1.00 43.45 83 PHE A O 14
ATOM 12208 N N . LYS A 1 39 ? 2.538 20.272 -1.176 1.00 53.40 84 LYS A N 14
ATOM 12209 C CA . LYS A 1 39 ? 3.151 21.047 -0.104 1.00 1.12 84 LYS A CA 14
ATOM 12210 C C . LYS A 1 39 ? 2.563 22.453 -0.043 1.00 34.00 84 LYS A C 14
ATOM 12211 O O . LYS A 1 39 ? 3.261 23.416 0.277 1.00 32.02 84 LYS A O 14
ATOM 12230 N N . LEU A 1 40 ? 1.275 22.564 -0.350 1.00 41.14 85 LEU A N 14
ATOM 12231 C CA . LEU A 1 40 ? 0.592 23.853 -0.329 1.00 72.11 85 LEU A CA 14
ATOM 12232 C C . LEU A 1 40 ? -0.763 23.740 0.363 1.00 25.24 85 LEU A C 14
ATOM 12233 O O . LEU A 1 40 ? -1.332 22.656 0.494 1.00 21.02 85 LEU A O 14
ATOM 12249 N N . PRO A 1 41 ? -1.293 24.885 0.816 1.00 14.33 86 PRO A N 14
ATOM 12250 C CA . PRO A 1 41 ? -2.589 24.941 1.500 1.00 3.54 86 PRO A CA 14
ATOM 12251 C C . PRO A 1 41 ? -3.754 24.659 0.559 1.00 53.44 86 PRO A C 14
ATOM 12252 O O . PRO A 1 41 ? -3.560 24.197 -0.566 1.00 20.33 86 PRO A O 14
ATOM 12263 N N . LYS A 1 42 ? -4.966 24.941 1.024 1.00 15.21 87 LYS A N 14
ATOM 12264 C CA . LYS A 1 42 ? -6.165 24.720 0.223 1.00 23.23 87 LYS A CA 14
ATOM 12265 C C . LYS A 1 42 ? -6.508 25.960 -0.596 1.00 72.41 87 LYS A C 14
ATOM 12266 O O . LYS A 1 42 ? -7.630 26.463 -0.537 1.00 1.55 87 LYS A O 14
ATOM 12285 N N . ASP A 1 43 ? -5.537 26.445 -1.361 1.00 42.31 88 ASP A N 14
ATOM 12286 C CA . ASP A 1 43 ? -5.737 27.625 -2.195 1.00 35.21 88 ASP A CA 14
ATOM 12287 C C . ASP A 1 43 ? -6.103 27.226 -3.621 1.00 53.22 88 ASP A C 14
ATOM 12288 O O . ASP A 1 43 ? -6.632 28.033 -4.386 1.00 42.23 88 ASP A O 14
ATOM 12297 N N . PHE A 1 44 ? -5.818 25.977 -3.973 1.00 23.13 89 PHE A N 14
ATOM 12298 C CA . PHE A 1 44 ? -6.115 25.471 -5.308 1.00 4.50 89 PHE A CA 14
ATOM 12299 C C . PHE A 1 44 ? -7.499 24.831 -5.352 1.00 11.52 89 PHE A C 14
ATOM 12300 O O . PHE A 1 44 ? -7.846 24.139 -6.309 1.00 73.21 89 PHE A O 14
ATOM 12317 N N . THR A 1 45 ? -8.287 25.068 -4.307 1.00 72.34 90 THR A N 14
ATOM 12318 C CA . THR A 1 45 ? -9.633 24.514 -4.224 1.00 63.04 90 THR A CA 14
ATOM 12319 C C . THR A 1 45 ? -10.676 25.619 -4.113 1.00 53.52 90 THR A C 14
ATOM 12320 O O . THR A 1 45 ? -11.876 25.368 -4.221 1.00 63.52 90 THR A O 14
ATOM 12331 N N . GLY A 1 46 ? -10.212 26.846 -3.897 1.00 44.52 91 GLY A N 14
ATOM 12332 C CA . GLY A 1 46 ? -11.119 27.973 -3.776 1.00 22.44 91 GLY A CA 14
ATOM 12333 C C . GLY A 1 46 ? -11.276 28.734 -5.077 1.00 71.51 91 GLY A C 14
ATOM 12334 O O . GLY A 1 46 ? -11.713 29.885 -5.082 1.00 61.41 91 GLY A O 14
ATOM 12338 N N . ARG A 1 47 ? -10.918 28.091 -6.184 1.00 21.53 92 ARG A N 14
ATOM 12339 C CA . ARG A 1 47 ? -11.019 28.715 -7.497 1.00 41.40 92 ARG A CA 14
ATOM 12340 C C . ARG A 1 47 ? -12.007 27.962 -8.383 1.00 10.31 92 ARG A C 14
ATOM 12341 O O . ARG A 1 47 ? -12.673 28.556 -9.231 1.00 64.14 92 ARG A O 14
ATOM 12362 N N . SER A 1 48 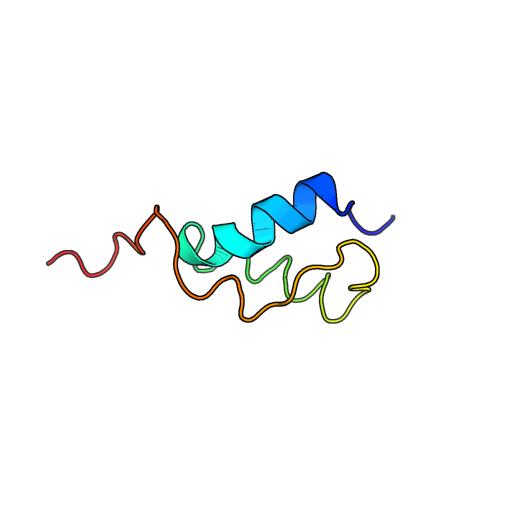? -12.096 26.652 -8.180 1.00 35.24 93 SER A N 14
ATOM 12363 C CA . SER A 1 48 ? -13.000 25.817 -8.963 1.00 22.34 93 SER A CA 14
ATOM 12364 C C . SER A 1 48 ? -14.438 26.313 -8.845 1.00 44.20 93 SER A C 14
ATOM 12365 O O . SER A 1 48 ? -14.718 27.276 -8.131 1.00 13.10 93 SER A O 14
ATOM 12373 N N . LYS A 1 49 ? -15.346 25.649 -9.551 1.00 62.24 94 LYS A N 14
ATOM 12374 C CA . LYS A 1 49 ? -16.756 26.019 -9.527 1.00 42.43 94 LYS A CA 14
ATOM 12375 C C . LYS A 1 49 ? -17.645 24.781 -9.583 1.00 41.24 94 LYS A C 14
ATOM 12376 O O . LYS A 1 49 ? -17.569 23.992 -10.525 1.00 63.24 94 LYS A O 14
ATOM 12395 N N . CYS A 1 50 ? -18.489 24.618 -8.570 1.00 24.11 95 CYS A N 14
ATOM 12396 C CA . CYS A 1 50 ? -19.393 23.477 -8.504 1.00 34.31 95 CYS A CA 14
ATOM 12397 C C . CYS A 1 50 ? -20.692 23.853 -7.797 1.00 34.32 95 CYS A C 14
ATOM 12398 O O . CYS A 1 50 ? -20.697 24.151 -6.602 1.00 71.33 95 CYS A O 14
ATOM 12405 N N . ARG A 1 51 ? -21.792 23.836 -8.543 1.00 30.10 96 ARG A N 14
ATOM 12406 C CA . ARG A 1 51 ? -23.097 24.176 -7.988 1.00 61.35 96 ARG A CA 14
ATOM 12407 C C . ARG A 1 51 ? -23.520 23.159 -6.932 1.00 52.22 96 ARG A C 14
ATOM 12408 O O . ARG A 1 51 ? -24.301 23.472 -6.033 1.00 64.20 96 ARG A O 14
ATOM 12429 N N . SER A 1 52 ? -23.000 21.941 -7.048 1.00 52.43 97 SER A N 14
ATOM 12430 C CA . SER A 1 52 ? -23.327 20.878 -6.106 1.00 75.53 97 SER A CA 14
ATOM 12431 C C . SER A 1 52 ? -22.689 21.141 -4.746 1.00 1.01 97 SER A C 14
ATOM 12432 O O . SER A 1 52 ? -21.623 20.609 -4.434 1.00 5.20 97 SER A O 14
ATOM 12440 N N . LEU A 1 53 ? -23.348 21.966 -3.940 1.00 34.52 98 LEU A N 14
ATOM 12441 C CA . LEU A 1 53 ? -22.847 22.301 -2.612 1.00 4.13 98 LEU A CA 14
ATOM 12442 C C . LEU A 1 53 ? -23.997 22.542 -1.640 1.00 12.22 98 LEU A C 14
ATOM 12443 O O . LEU A 1 53 ? -24.650 23.584 -1.680 1.00 45.44 98 LEU A O 14
ATOM 12459 N N . GLY A 1 54 ? -24.239 21.571 -0.764 1.00 52.03 99 GLY A N 14
ATOM 12460 C CA . GLY A 1 54 ? -25.310 21.698 0.207 1.00 23.12 99 GLY A CA 14
ATOM 12461 C C . GLY A 1 54 ? -24.793 21.944 1.611 1.00 43.13 99 GLY A C 14
ATOM 12462 O O . GLY A 1 54 ? -24.771 23.082 2.081 1.00 64.24 99 GLY A O 14
ATOM 12466 N N . ARG A 1 55 ? -24.377 20.875 2.283 1.00 53.34 100 ARG A N 14
ATOM 12467 C CA . ARG A 1 55 ? -23.861 20.980 3.642 1.00 40.41 100 ARG A CA 14
ATOM 12468 C C . ARG A 1 55 ? -24.886 21.635 4.564 1.00 61.23 100 ARG A C 14
ATOM 12469 O O . ARG A 1 55 ? -24.537 22.165 5.619 1.00 61.30 100 ARG A O 14
ATOM 12490 N N . ILE A 1 56 ? -26.150 21.594 4.157 1.00 13.14 101 ILE A N 14
ATOM 12491 C CA . ILE A 1 56 ? -27.225 22.182 4.947 1.00 51.40 101 ILE A CA 14
ATOM 12492 C C . ILE A 1 56 ? -28.167 21.108 5.480 1.00 10.10 101 ILE A C 14
ATOM 12493 O O . ILE A 1 56 ? -29.341 21.371 5.744 1.00 25.31 101 ILE A O 14
ATOM 12509 N N . LYS A 1 57 ? -27.645 19.897 5.638 1.00 62.40 102 LYS A N 14
ATOM 12510 C CA . LYS A 1 57 ? -28.437 18.781 6.143 1.00 42.42 102 LYS A CA 14
ATOM 12511 C C . LYS A 1 57 ? -27.541 17.609 6.531 1.00 42.50 102 LYS A C 14
ATOM 12512 O O . LYS A 1 57 ? -26.535 17.340 5.874 1.00 73.15 102 LYS A O 14
ATOM 12531 N N . GLY A 1 1 ? -2.003 1.092 -4.281 1.00 61.20 46 GLY A N 15
ATOM 12532 C CA . GLY A 1 1 ? -1.369 2.347 -4.639 1.00 44.01 46 GLY A CA 15
ATOM 12533 C C . GLY A 1 1 ? -0.474 2.880 -3.537 1.00 71.43 46 GLY A C 15
ATOM 12534 O O . GLY A 1 1 ? -0.949 3.224 -2.455 1.00 61.10 46 GLY A O 15
ATOM 12538 N N . SER A 1 2 ? 0.825 2.946 -3.812 1.00 13.12 47 SER A N 15
ATOM 12539 C CA . SER A 1 2 ? 1.789 3.435 -2.833 1.00 52.22 47 SER A CA 15
ATOM 12540 C C . SER A 1 2 ? 2.680 4.515 -3.441 1.00 35.42 47 SER A C 15
ATOM 12541 O O . SER A 1 2 ? 3.145 4.386 -4.572 1.00 54.34 47 SER A O 15
ATOM 12549 N N . ASN A 1 3 ? 2.912 5.579 -2.679 1.00 63.33 48 ASN A N 15
ATOM 12550 C CA . ASN A 1 3 ? 3.747 6.682 -3.142 1.00 34.12 48 ASN A CA 15
ATOM 12551 C C . ASN A 1 3 ? 3.175 7.300 -4.414 1.00 13.43 48 ASN A C 15
ATOM 12552 O O . ASN A 1 3 ? 3.713 7.138 -5.509 1.00 71.00 48 ASN A O 15
ATOM 12563 N N . PRO A 1 4 ? 2.057 8.028 -4.267 1.00 62.33 49 PRO A N 15
ATOM 12564 C CA . PRO A 1 4 ? 1.388 8.686 -5.393 1.00 43.50 49 PRO A CA 15
ATOM 12565 C C . PRO A 1 4 ? 2.196 9.858 -5.942 1.00 73.54 49 PRO A C 15
ATOM 12566 O O . PRO A 1 4 ? 3.354 10.053 -5.573 1.00 13.00 49 PRO A O 15
ATOM 12577 N N . ASP A 1 5 ? 1.577 10.634 -6.826 1.00 24.43 50 ASP A N 15
ATOM 12578 C CA . ASP A 1 5 ? 2.239 11.787 -7.425 1.00 54.00 50 ASP A CA 15
ATOM 12579 C C . ASP A 1 5 ? 1.381 13.040 -7.282 1.00 13.21 50 ASP A C 15
ATOM 12580 O O . ASP A 1 5 ? 0.173 12.973 -7.051 1.00 62.40 50 ASP A O 15
ATOM 12589 N N . PRO A 1 6 ? 2.017 14.213 -7.421 1.00 23.43 51 PRO A N 15
ATOM 12590 C CA . PRO A 1 6 ? 1.332 15.504 -7.310 1.00 73.42 51 PRO A CA 15
ATOM 12591 C C . PRO A 1 6 ? 0.392 15.763 -8.483 1.00 2.32 51 PRO A C 15
ATOM 12592 O O . PRO A 1 6 ? -0.329 16.760 -8.502 1.00 42.43 51 PRO A O 15
ATOM 12603 N N . GLN A 1 7 ? 0.406 14.860 -9.458 1.00 20.25 52 GLN A N 15
ATOM 12604 C CA . GLN A 1 7 ? -0.445 14.993 -10.634 1.00 34.33 52 GLN A CA 15
ATOM 12605 C C . GLN A 1 7 ? -1.822 14.387 -10.380 1.00 70.15 52 GLN A C 15
ATOM 12606 O O . GLN A 1 7 ? -2.838 14.931 -10.811 1.00 11.54 52 GLN A O 15
ATOM 12620 N N . GLU A 1 8 ? -1.846 13.257 -9.680 1.00 54.22 53 GLU A N 15
ATOM 12621 C CA . GLU A 1 8 ? -3.099 12.578 -9.371 1.00 60.44 53 GLU A CA 15
ATOM 12622 C C . GLU A 1 8 ? -3.665 13.060 -8.039 1.00 34.30 53 GLU A C 15
ATOM 12623 O O . GLU A 1 8 ? -4.877 13.220 -7.888 1.00 44.42 53 GLU A O 15
ATOM 12635 N N . VAL A 1 9 ? -2.780 13.288 -7.074 1.00 50.22 54 VAL A N 15
ATOM 12636 C CA . VAL A 1 9 ? -3.190 13.752 -5.754 1.00 53.23 54 VAL A CA 15
ATOM 12637 C C . VAL A 1 9 ? -3.777 15.158 -5.824 1.00 24.23 54 VAL A C 15
ATOM 12638 O O . VAL A 1 9 ? -4.886 15.402 -5.350 1.00 71.52 54 VAL A O 15
ATOM 12651 N N . GLN A 1 10 ? -3.024 16.078 -6.417 1.00 41.43 55 GLN A N 15
ATOM 12652 C CA . GLN A 1 10 ? -3.470 17.460 -6.548 1.00 44.54 55 GLN A CA 15
ATOM 12653 C C . GLN A 1 10 ? -4.867 17.526 -7.155 1.00 15.43 55 GLN A C 15
ATOM 12654 O O . GLN A 1 10 ? -5.755 18.194 -6.622 1.00 63.44 55 GLN A O 15
ATOM 12668 N N . ARG A 1 11 ? -5.056 16.831 -8.271 1.00 73.51 56 ARG A N 15
ATOM 12669 C CA . ARG A 1 11 ? -6.346 16.812 -8.951 1.00 21.43 56 ARG A CA 15
ATOM 12670 C C . ARG A 1 11 ? -7.454 16.367 -8.001 1.00 74.11 56 ARG A C 15
ATOM 12671 O O . ARG A 1 11 ? -8.621 16.711 -8.189 1.00 20.24 56 ARG A O 15
ATOM 12692 N N . ALA A 1 12 ? -7.081 15.600 -6.982 1.00 30.01 57 ALA A N 15
ATOM 12693 C CA . ALA A 1 12 ? -8.043 15.110 -6.002 1.00 63.55 57 ALA A CA 15
ATOM 12694 C C . ALA A 1 12 ? -8.287 16.143 -4.908 1.00 30.21 57 ALA A C 15
ATOM 12695 O O . ALA A 1 12 ? -9.343 16.153 -4.274 1.00 30.22 57 ALA A O 15
ATOM 12702 N N . LEU A 1 13 ? -7.305 17.010 -4.690 1.00 41.42 58 LEU A N 15
ATOM 12703 C CA . LEU A 1 13 ? -7.413 18.048 -3.671 1.00 10.42 58 LEU A CA 15
ATOM 12704 C C . LEU A 1 13 ? -8.707 18.839 -3.834 1.00 33.13 58 LEU A C 15
ATOM 12705 O O . LEU A 1 13 ? -9.402 19.119 -2.857 1.00 71.05 58 LEU A O 15
ATOM 12721 N N . ALA A 1 14 ? -9.026 19.194 -5.074 1.00 63.22 59 ALA A N 15
ATOM 12722 C CA . ALA A 1 14 ? -10.239 19.948 -5.366 1.00 25.04 59 ALA A CA 15
ATOM 12723 C C . ALA A 1 14 ? -11.450 19.026 -5.454 1.00 52.31 59 ALA A C 15
ATOM 12724 O O . ALA A 1 14 ? -12.593 19.481 -5.396 1.00 21.54 59 ALA A O 15
ATOM 12731 N N . ARG A 1 15 ? -11.193 17.730 -5.596 1.00 42.21 60 ARG A N 15
ATOM 12732 C CA . ARG A 1 15 ? -12.263 16.745 -5.695 1.00 10.12 60 ARG A CA 15
ATOM 12733 C C . ARG A 1 15 ? -12.891 16.486 -4.329 1.00 14.45 60 ARG A C 15
ATOM 12734 O O . ARG A 1 15 ? -13.889 15.773 -4.218 1.00 62.44 60 ARG A O 15
ATOM 12755 N N . ILE A 1 16 ? -12.301 17.071 -3.291 1.00 71.44 61 ILE A N 15
ATOM 12756 C CA . ILE A 1 16 ? -12.803 16.904 -1.933 1.00 75.53 61 ILE A CA 15
ATOM 12757 C C . ILE A 1 16 ? -14.221 17.450 -1.800 1.00 60.15 61 ILE A C 15
ATOM 12758 O O . ILE A 1 16 ? -14.954 17.087 -0.880 1.00 12.13 61 ILE A O 15
ATOM 12774 N N . LEU A 1 17 ? -14.602 18.323 -2.727 1.00 23.24 62 LEU A N 15
ATOM 12775 C CA . LEU A 1 17 ? -15.933 18.919 -2.715 1.00 32.30 62 LEU A CA 15
ATOM 12776 C C . LEU A 1 17 ? -16.905 18.096 -3.555 1.00 52.41 62 LEU A C 15
ATOM 12777 O O . LEU A 1 17 ? -18.118 18.143 -3.345 1.00 44.41 62 LEU A O 15
ATOM 12793 N N . CYS A 1 18 ? -16.365 17.342 -4.506 1.00 70.22 63 CYS A N 15
ATOM 12794 C CA . CYS A 1 18 ? -17.183 16.507 -5.378 1.00 11.05 63 CYS A CA 15
ATOM 12795 C C . CYS A 1 18 ? -17.350 15.108 -4.791 1.00 44.11 63 CYS A C 15
ATOM 12796 O O . CYS A 1 18 ? -18.467 14.660 -4.535 1.00 42.11 63 CYS A O 15
ATOM 12803 N N . ALA A 1 19 ? -16.230 14.424 -4.581 1.00 21.40 64 ALA A N 15
ATOM 12804 C CA . ALA A 1 19 ? -16.251 13.077 -4.023 1.00 10.21 64 ALA A CA 15
ATOM 12805 C C . ALA A 1 19 ? -17.097 13.021 -2.756 1.00 14.43 64 ALA A C 15
ATOM 12806 O O . ALA A 1 19 ? -18.120 12.336 -2.709 1.00 51.35 64 ALA A O 15
ATOM 12813 N N . LEU A 1 20 ? -16.665 13.745 -1.729 1.00 52.10 65 LEU A N 15
ATOM 12814 C CA . LEU A 1 20 ? -17.383 13.778 -0.460 1.00 34.54 65 LEU A CA 15
ATOM 12815 C C . LEU A 1 20 ? -17.415 12.395 0.184 1.00 64.12 65 LEU A C 15
ATOM 12816 O O . LEU A 1 20 ? -18.374 11.643 0.017 1.00 11.15 65 LEU A O 15
ATOM 12832 N N . GLY A 1 21 ? -16.358 12.067 0.922 1.00 72.02 66 GLY A N 15
ATOM 12833 C CA . GLY A 1 21 ? -16.286 10.776 1.581 1.00 3.21 66 GLY A CA 15
ATOM 12834 C C . GLY A 1 21 ? -15.207 9.886 0.996 1.00 52.10 66 GLY A C 15
ATOM 12835 O O . GLY A 1 21 ? -14.673 9.015 1.682 1.00 55.11 66 GLY A O 15
ATOM 12839 N N . GLU A 1 22 ? -14.887 10.104 -0.276 1.00 15.22 67 GLU A N 15
ATOM 12840 C CA . GLU A 1 22 ? -13.867 9.312 -0.953 1.00 12.42 67 GLU A CA 15
ATOM 12841 C C . GLU A 1 22 ? -12.498 9.977 -0.839 1.00 32.11 67 GLU A C 15
ATOM 12842 O O . GLU A 1 22 ? -11.509 9.330 -0.493 1.00 5.54 67 GLU A O 15
ATOM 12854 N N . LEU A 1 23 ? -12.449 11.271 -1.133 1.00 54.40 68 LEU A N 15
ATOM 12855 C CA . LEU A 1 23 ? -11.202 12.025 -1.064 1.00 52.05 68 LEU A CA 15
ATOM 12856 C C . LEU A 1 23 ? -10.634 12.010 0.351 1.00 10.20 68 LEU A C 15
ATOM 12857 O O . LEU A 1 23 ? -9.445 12.253 0.556 1.00 43.42 68 LEU A O 15
ATOM 12873 N N . ASP A 1 24 ? -11.491 11.721 1.324 1.00 52.32 69 ASP A N 15
ATOM 12874 C CA . ASP A 1 24 ? -11.074 11.671 2.720 1.00 13.14 69 ASP A CA 15
ATOM 12875 C C . ASP A 1 24 ? -9.998 10.610 2.928 1.00 10.23 69 ASP A C 15
ATOM 12876 O O . ASP A 1 24 ? -9.276 10.630 3.925 1.00 22.33 69 ASP A O 15
ATOM 12885 N N . LYS A 1 25 ? -9.897 9.684 1.981 1.00 22.22 70 LYS A N 15
ATOM 12886 C CA . LYS A 1 25 ? -8.909 8.614 2.059 1.00 32.01 70 LYS A CA 15
ATOM 12887 C C . LYS A 1 25 ? -7.585 9.050 1.439 1.00 33.43 70 LYS A C 15
ATOM 12888 O O . LYS A 1 25 ? -6.626 8.278 1.394 1.00 41.34 70 LYS A O 15
ATOM 12907 N N . LEU A 1 26 ? -7.539 10.289 0.965 1.00 51.43 71 LEU A N 15
ATOM 12908 C CA . LEU A 1 26 ? -6.331 10.828 0.349 1.00 55.51 71 LEU A CA 15
ATOM 12909 C C . LEU A 1 26 ? -5.886 12.107 1.051 1.00 12.13 71 LEU A C 15
ATOM 12910 O O . LEU A 1 26 ? -4.695 12.321 1.278 1.00 52.01 71 LEU A O 15
ATOM 12926 N N . VAL A 1 27 ? -6.851 12.954 1.396 1.00 73.12 72 VAL A N 15
ATOM 12927 C CA . VAL A 1 27 ? -6.559 14.210 2.076 1.00 54.12 72 VAL A CA 15
ATOM 12928 C C . VAL A 1 27 ? -6.614 14.041 3.590 1.00 71.00 72 VAL A C 15
ATOM 12929 O O . VAL A 1 27 ? -6.975 14.967 4.317 1.00 60.11 72 VAL A O 15
ATOM 12942 N N . LYS A 1 28 ? -6.253 12.852 4.060 1.00 20.03 73 LYS A N 15
ATOM 12943 C CA . LYS A 1 28 ? -6.259 12.560 5.489 1.00 65.22 73 LYS A CA 15
ATOM 12944 C C . LYS A 1 28 ? -4.851 12.246 5.985 1.00 2.15 73 LYS A C 15
ATOM 12945 O O . LYS A 1 28 ? -4.275 13.003 6.768 1.00 74.22 73 LYS A O 15
ATOM 12964 N N . ASP A 1 29 ? -4.302 11.127 5.525 1.00 3.52 74 ASP A N 15
ATOM 12965 C CA . ASP A 1 29 ? -2.960 10.715 5.921 1.00 50.31 74 ASP A CA 15
ATOM 12966 C C . ASP A 1 29 ? -1.922 11.739 5.472 1.00 53.34 74 ASP A C 15
ATOM 12967 O O . ASP A 1 29 ? -1.475 12.571 6.261 1.00 33.43 74 ASP A O 15
ATOM 12976 N N . GLN A 1 30 ? -1.544 11.671 4.199 1.00 3.44 75 GLN A N 15
ATOM 12977 C CA . GLN A 1 30 ? -0.557 12.592 3.646 1.00 31.33 75 GLN A CA 15
ATOM 12978 C C . GLN A 1 30 ? -0.910 14.036 3.986 1.00 42.11 75 GLN A C 15
ATOM 12979 O O . GLN A 1 30 ? -0.028 14.881 4.138 1.00 12.10 75 GLN A O 15
ATOM 12993 N N . ALA A 1 31 ? -2.205 14.312 4.103 1.00 45.23 76 ALA A N 15
ATOM 12994 C CA . ALA A 1 31 ? -2.673 15.654 4.426 1.00 74.12 76 ALA A CA 15
ATOM 12995 C C . ALA A 1 31 ? -1.970 16.198 5.665 1.00 73.41 76 ALA A C 15
ATOM 12996 O O . ALA A 1 31 ? -1.868 17.409 5.850 1.00 11.44 76 ALA A O 15
ATOM 13003 N N . ASN A 1 32 ? -1.488 15.293 6.511 1.00 61.03 77 ASN A N 15
ATOM 13004 C CA . ASN A 1 32 ? -0.795 15.683 7.734 1.00 73.34 77 ASN A CA 15
ATOM 13005 C C . ASN A 1 32 ? 0.416 14.789 7.981 1.00 31.32 77 ASN A C 15
ATOM 13006 O O . ASN A 1 32 ? 1.020 14.827 9.053 1.00 53.12 77 ASN A O 15
ATOM 13017 N N . ALA A 1 33 ? 0.765 13.985 6.982 1.00 23.12 78 ALA A N 15
ATOM 13018 C CA . ALA A 1 33 ? 1.906 13.083 7.090 1.00 14.32 78 ALA A CA 15
ATOM 13019 C C . ALA A 1 33 ? 3.175 13.737 6.554 1.00 32.31 78 ALA A C 15
ATOM 13020 O O . ALA A 1 33 ? 4.285 13.352 6.920 1.00 53.31 78 ALA A O 15
ATOM 13027 N N . GLY A 1 34 ? 3.003 14.727 5.684 1.00 40.23 79 GLY A N 15
ATOM 13028 C CA . GLY A 1 34 ? 4.144 15.417 5.111 1.00 52.43 79 GLY A CA 15
ATOM 13029 C C . GLY A 1 34 ? 3.878 15.906 3.701 1.00 75.23 79 GLY A C 15
ATOM 13030 O O . GLY A 1 34 ? 4.599 16.760 3.187 1.00 11.42 79 GLY A O 15
ATOM 13034 N N . GLN A 1 35 ? 2.840 15.361 3.073 1.00 23.13 80 GLN A N 15
ATOM 13035 C CA . GLN A 1 35 ? 2.483 15.745 1.713 1.00 50.31 80 GLN A CA 15
ATOM 13036 C C . GLN A 1 35 ? 3.725 16.106 0.905 1.00 23.00 80 GLN A C 15
ATOM 13037 O O . GLN A 1 35 ? 3.965 17.276 0.608 1.00 24.14 80 GLN A O 15
ATOM 13051 N N . GLN A 1 36 ? 4.511 15.093 0.553 1.00 12.31 81 GLN A N 15
ATOM 13052 C CA . GLN A 1 36 ? 5.729 15.305 -0.220 1.00 21.14 81 GLN A CA 15
ATOM 13053 C C . GLN A 1 36 ? 5.423 15.369 -1.712 1.00 52.33 81 GLN A C 15
ATOM 13054 O O . GLN A 1 36 ? 6.263 15.783 -2.510 1.00 41.30 81 GLN A O 15
ATOM 13068 N N . GLU A 1 37 ? 4.214 14.957 -2.082 1.00 23.43 82 GLU A N 15
ATOM 13069 C CA . GLU A 1 37 ? 3.799 14.967 -3.479 1.00 74.24 82 GLU A CA 15
ATOM 13070 C C . GLU A 1 37 ? 3.500 16.388 -3.948 1.00 3.10 82 GLU A C 15
ATOM 13071 O O . GLU A 1 37 ? 4.311 17.010 -4.635 1.00 74.15 82 GLU A O 15
ATOM 13083 N N . PHE A 1 38 ? 2.331 16.896 -3.571 1.00 65.13 83 PHE A N 15
ATOM 13084 C CA . PHE A 1 38 ? 1.924 18.243 -3.954 1.00 23.03 83 PHE A CA 15
ATOM 13085 C C . PHE A 1 38 ? 2.077 19.210 -2.783 1.00 52.02 83 PHE A C 15
ATOM 13086 O O . PHE A 1 38 ? 2.455 18.814 -1.680 1.00 72.14 83 PHE A O 15
ATOM 13103 N N . LYS A 1 39 ? 1.781 20.481 -3.032 1.00 15.25 84 LYS A N 15
ATOM 13104 C CA . LYS A 1 39 ? 1.883 21.507 -2.000 1.00 62.22 84 LYS A CA 15
ATOM 13105 C C . LYS A 1 39 ? 0.819 22.582 -2.195 1.00 1.34 84 LYS A C 15
ATOM 13106 O O . LYS A 1 39 ? 1.088 23.640 -2.765 1.00 41.32 84 LYS A O 15
ATOM 13125 N N . LEU A 1 40 ? -0.389 22.306 -1.716 1.00 41.10 85 LEU A N 15
ATOM 13126 C CA . LEU A 1 40 ? -1.494 23.251 -1.836 1.00 2.12 85 LEU A CA 15
ATOM 13127 C C . LEU A 1 40 ? -2.369 23.226 -0.587 1.00 54.20 85 LEU A C 15
ATOM 13128 O O . LEU A 1 40 ? -2.511 22.202 0.081 1.00 32.03 85 LEU A O 15
ATOM 13144 N N . PRO A 1 41 ? -2.973 24.380 -0.264 1.00 72.43 86 PRO A N 15
ATOM 13145 C CA . PRO A 1 41 ? -3.848 24.515 0.904 1.00 1.32 86 PRO A CA 15
ATOM 13146 C C . PRO A 1 41 ? -5.162 23.761 0.735 1.00 33.02 86 PRO A C 15
ATOM 13147 O O . PRO A 1 41 ? -5.605 23.508 -0.385 1.00 74.23 86 PRO A O 15
ATOM 13158 N N . LYS A 1 42 ? -5.783 23.404 1.855 1.00 45.33 87 LYS A N 15
ATOM 13159 C CA . LYS A 1 42 ? -7.048 22.680 1.832 1.00 42.14 87 LYS A CA 15
ATOM 13160 C C . LYS A 1 42 ? -8.228 23.646 1.872 1.00 31.51 87 LYS A C 15
ATOM 13161 O O . LYS A 1 42 ? -9.385 23.226 1.891 1.00 73.31 87 LYS A O 15
ATOM 13180 N N . ASP A 1 43 ? -7.928 24.940 1.884 1.00 62.52 88 ASP A N 15
ATOM 13181 C CA . ASP A 1 43 ? -8.964 25.965 1.919 1.00 34.32 88 ASP A CA 15
ATOM 13182 C C . ASP A 1 43 ? -9.249 26.498 0.519 1.00 40.33 88 ASP A C 15
ATOM 13183 O O . ASP A 1 43 ? -10.318 27.052 0.259 1.00 22.42 88 ASP A O 15
ATOM 13192 N N . PHE A 1 44 ? -8.285 26.329 -0.380 1.00 52.35 89 PHE A N 15
ATOM 13193 C CA . PHE A 1 44 ? -8.431 26.796 -1.754 1.00 71.24 89 PHE A CA 15
ATOM 13194 C C . PHE A 1 44 ? -9.691 26.219 -2.394 1.00 11.35 89 PHE A C 15
ATOM 13195 O O . PHE A 1 44 ? -10.239 26.788 -3.338 1.00 42.44 89 PHE A O 15
ATOM 13212 N N . THR A 1 45 ? -10.146 25.084 -1.871 1.00 53.55 90 THR A N 15
ATOM 13213 C CA . THR A 1 45 ? -11.340 24.429 -2.391 1.00 22.12 90 THR A CA 15
ATOM 13214 C C . THR A 1 45 ? -12.603 25.010 -1.765 1.00 64.00 90 THR A C 15
ATOM 13215 O O . THR A 1 45 ? -13.435 24.279 -1.231 1.00 34.21 90 THR A O 15
ATOM 13226 N N . GLY A 1 46 ? -12.739 26.331 -1.835 1.00 62.25 91 GLY A N 15
ATOM 13227 C CA . GLY A 1 46 ? -13.904 26.987 -1.272 1.00 41.41 91 GLY A CA 15
ATOM 13228 C C . GLY A 1 46 ? -15.081 27.001 -2.227 1.00 64.35 91 GLY A C 15
ATOM 13229 O O . GLY A 1 46 ? -16.213 27.266 -1.824 1.00 72.32 91 GLY A O 15
ATOM 13233 N N . ARG A 1 47 ? -14.813 26.716 -3.498 1.00 22.24 92 ARG A N 15
ATOM 13234 C CA . ARG A 1 47 ? -15.858 26.699 -4.514 1.00 32.03 92 ARG A CA 15
ATOM 13235 C C . ARG A 1 47 ? -15.286 26.319 -5.876 1.00 41.33 92 ARG A C 15
ATOM 13236 O O . ARG A 1 47 ? -14.397 26.993 -6.397 1.00 23.12 92 ARG A O 15
ATOM 13257 N N . SER A 1 48 ? -15.802 25.236 -6.448 1.00 42.02 93 SER A N 15
ATOM 13258 C CA . SER A 1 48 ? -15.339 24.764 -7.748 1.00 54.01 93 SER A CA 15
ATOM 13259 C C . SER A 1 48 ? -16.512 24.572 -8.705 1.00 50.41 93 SER A C 15
ATOM 13260 O O . SER A 1 48 ? -16.389 23.903 -9.731 1.00 20.42 93 SER A O 15
ATOM 13268 N N . LYS A 1 49 ? -17.650 25.166 -8.362 1.00 74.40 94 LYS A N 15
ATOM 13269 C CA . LYS A 1 49 ? -18.847 25.063 -9.189 1.00 43.12 94 LYS A CA 15
ATOM 13270 C C . LYS A 1 49 ? -19.322 23.617 -9.281 1.00 71.43 94 LYS A C 15
ATOM 13271 O O . LYS A 1 49 ? -20.119 23.269 -10.153 1.00 60.33 94 LYS A O 15
ATOM 13290 N N . CYS A 1 50 ? -18.830 22.778 -8.376 1.00 24.10 95 CYS A N 15
ATOM 13291 C CA . CYS A 1 50 ? -19.204 21.369 -8.354 1.00 15.30 95 CYS A CA 15
ATOM 13292 C C . CYS A 1 50 ? -20.652 21.199 -7.903 1.00 32.42 95 CYS A C 15
ATOM 13293 O O . CYS A 1 50 ? -21.219 20.110 -8.000 1.00 54.32 95 CYS A O 15
ATOM 13300 N N . ARG A 1 51 ? -21.244 22.282 -7.409 1.00 61.53 96 ARG A N 15
ATOM 13301 C CA . ARG A 1 51 ? -22.625 22.252 -6.942 1.00 64.12 96 ARG A CA 15
ATOM 13302 C C . ARG A 1 51 ? -22.774 21.317 -5.745 1.00 42.42 96 ARG A C 15
ATOM 13303 O O . ARG A 1 51 ? -23.858 20.799 -5.481 1.00 74.55 96 ARG A O 15
ATOM 13324 N N . SER A 1 52 ? -21.677 21.107 -5.025 1.00 3.43 97 SER A N 15
ATOM 13325 C CA . SER A 1 52 ? -21.684 20.232 -3.858 1.00 52.14 97 SER A CA 15
ATOM 13326 C C . SER A 1 52 ? -20.739 20.755 -2.781 1.00 20.21 97 SER A C 15
ATOM 13327 O O . SER A 1 52 ? -19.933 20.005 -2.228 1.00 71.12 97 SER A O 15
ATOM 13335 N N . LEU A 1 53 ? -20.844 22.046 -2.487 1.00 45.11 98 LEU A N 15
ATOM 13336 C CA . LEU A 1 53 ? -19.999 22.671 -1.475 1.00 43.55 98 LEU A CA 15
ATOM 13337 C C . LEU A 1 53 ? -20.709 22.720 -0.127 1.00 32.44 98 LEU A C 15
ATOM 13338 O O . LEU A 1 53 ? -20.168 22.281 0.888 1.00 41.54 98 LEU A O 15
ATOM 13354 N N . GLY A 1 54 ? -21.927 23.254 -0.123 1.00 61.34 99 GLY A N 15
ATOM 13355 C CA . GLY A 1 54 ? -22.693 23.347 1.106 1.00 43.22 99 GLY A CA 15
ATOM 13356 C C . GLY A 1 54 ? -23.697 24.482 1.078 1.00 3.54 99 GLY A C 15
ATOM 13357 O O . GLY A 1 54 ? -24.860 24.283 0.730 1.00 34.42 99 GLY A O 15
ATOM 13361 N N . ARG A 1 55 ? -23.247 25.677 1.448 1.00 2.21 100 ARG A N 15
ATOM 13362 C CA . ARG A 1 55 ? -24.115 26.848 1.467 1.00 12.12 100 ARG A CA 15
ATOM 13363 C C . ARG A 1 55 ? -23.691 27.857 0.404 1.00 3.22 100 ARG A C 15
ATOM 13364 O O . ARG A 1 55 ? -22.977 28.817 0.696 1.00 50.32 100 ARG A O 15
ATOM 13385 N N . ILE A 1 56 ? -24.134 27.632 -0.828 1.00 40.30 101 ILE A N 15
ATOM 13386 C CA . ILE A 1 56 ? -23.800 28.522 -1.933 1.00 75.15 101 ILE A CA 15
ATOM 13387 C C . ILE A 1 56 ? -25.029 29.288 -2.413 1.00 20.33 101 ILE A C 15
ATOM 13388 O O . ILE A 1 56 ? -25.114 29.683 -3.576 1.00 22.33 101 ILE A O 15
ATOM 13404 N N . LYS A 1 57 ? -25.979 29.496 -1.508 1.00 15.21 102 LYS A N 15
ATOM 13405 C CA . LYS A 1 57 ? -27.203 30.218 -1.836 1.00 33.24 102 LYS A CA 15
ATOM 13406 C C . LYS A 1 57 ? -27.719 30.992 -0.627 1.00 22.04 102 LYS A C 15
ATOM 13407 O O . LYS A 1 57 ? -27.676 30.500 0.502 1.00 54.55 102 LYS A O 15
ATOM 13426 N N . GLY A 1 1 ? -1.821 4.475 -1.803 1.00 51.23 46 GLY A N 16
ATOM 13427 C CA . GLY A 1 1 ? -0.397 4.649 -2.023 1.00 72.43 46 GLY A CA 16
ATOM 13428 C C . GLY A 1 1 ? 0.283 5.369 -0.876 1.00 62.22 46 GLY A C 16
ATOM 13429 O O . GLY A 1 1 ? -0.280 6.297 -0.296 1.00 22.34 46 GLY A O 16
ATOM 13433 N N . SER A 1 2 ? 1.498 4.940 -0.547 1.00 74.23 47 SER A N 16
ATOM 13434 C CA . SER A 1 2 ? 2.254 5.547 0.542 1.00 35.41 47 SER A CA 16
ATOM 13435 C C . SER A 1 2 ? 2.933 6.833 0.081 1.00 21.44 47 SER A C 16
ATOM 13436 O O . SER A 1 2 ? 2.880 7.854 0.765 1.00 44.35 47 SER A O 16
ATOM 13444 N N . ASN A 1 3 ? 3.571 6.773 -1.083 1.00 24.31 48 ASN A N 16
ATOM 13445 C CA . ASN A 1 3 ? 4.263 7.932 -1.636 1.00 75.30 48 ASN A CA 16
ATOM 13446 C C . ASN A 1 3 ? 3.748 8.255 -3.035 1.00 52.43 48 ASN A C 16
ATOM 13447 O O . ASN A 1 3 ? 4.438 8.066 -4.037 1.00 23.01 48 ASN A O 16
ATOM 13458 N N . PRO A 1 4 ? 2.506 8.756 -3.108 1.00 14.13 49 PRO A N 16
ATOM 13459 C CA . PRO A 1 4 ? 1.871 9.118 -4.378 1.00 72.15 49 PRO A CA 16
ATOM 13460 C C . PRO A 1 4 ? 2.509 10.347 -5.016 1.00 11.51 49 PRO A C 16
ATOM 13461 O O . PRO A 1 4 ? 3.559 10.813 -4.573 1.00 41.35 49 PRO A O 16
ATOM 13472 N N . ASP A 1 5 ? 1.868 10.869 -6.056 1.00 70.42 50 ASP A N 16
ATOM 13473 C CA . ASP A 1 5 ? 2.373 12.046 -6.754 1.00 35.24 50 ASP A CA 16
ATOM 13474 C C . ASP A 1 5 ? 1.365 13.189 -6.689 1.00 0.45 50 ASP A C 16
ATOM 13475 O O . ASP A 1 5 ? 0.182 12.992 -6.412 1.00 33.21 50 ASP A O 16
ATOM 13484 N N . PRO A 1 6 ? 1.843 14.415 -6.948 1.00 43.30 51 PRO A N 16
ATOM 13485 C CA . PRO A 1 6 ? 1.001 15.615 -6.925 1.00 22.05 51 PRO A CA 16
ATOM 13486 C C . PRO A 1 6 ? 0.010 15.650 -8.082 1.00 74.04 51 PRO A C 16
ATOM 13487 O O . PRO A 1 6 ? -0.855 16.524 -8.144 1.00 63.22 51 PRO A O 16
ATOM 13498 N N . GLN A 1 7 ? 0.141 14.694 -8.997 1.00 13.42 52 GLN A N 16
ATOM 13499 C CA . GLN A 1 7 ? -0.745 14.617 -10.153 1.00 3.32 52 GLN A CA 16
ATOM 13500 C C . GLN A 1 7 ? -2.136 14.145 -9.743 1.00 25.14 52 GLN A C 16
ATOM 13501 O O . GLN A 1 7 ? -3.143 14.693 -10.188 1.00 12.13 52 GLN A O 16
ATOM 13515 N N . GLU A 1 8 ? -2.182 13.124 -8.892 1.00 3.30 53 GLU A N 16
ATOM 13516 C CA . GLU A 1 8 ? -3.450 12.578 -8.423 1.00 41.04 53 GLU A CA 16
ATOM 13517 C C . GLU A 1 8 ? -3.893 13.262 -7.133 1.00 72.32 53 GLU A C 16
ATOM 13518 O O . GLU A 1 8 ? -5.088 13.405 -6.872 1.00 43.21 53 GLU A O 16
ATOM 13530 N N . VAL A 1 9 ? -2.922 13.681 -6.329 1.00 3.43 54 VAL A N 16
ATOM 13531 C CA . VAL A 1 9 ? -3.210 14.350 -5.066 1.00 14.51 54 VAL A CA 16
ATOM 13532 C C . VAL A 1 9 ? -3.799 15.737 -5.301 1.00 1.15 54 VAL A C 16
ATOM 13533 O O . VAL A 1 9 ? -4.933 16.014 -4.912 1.00 33.11 54 VAL A O 16
ATOM 13546 N N . GLN A 1 10 ? -3.020 16.604 -5.939 1.00 41.20 55 GLN A N 16
ATOM 13547 C CA . GLN A 1 10 ? -3.465 17.963 -6.225 1.00 44.03 55 GLN A CA 16
ATOM 13548 C C . GLN A 1 10 ? -4.851 17.960 -6.860 1.00 73.43 55 GLN A C 16
ATOM 13549 O O . GLN A 1 10 ? -5.747 18.681 -6.422 1.00 33.13 55 GLN A O 16
ATOM 13563 N N . ARG A 1 11 ? -5.021 17.143 -7.896 1.00 5.55 56 ARG A N 16
ATOM 13564 C CA . ARG A 1 11 ? -6.298 17.048 -8.592 1.00 22.41 56 ARG A CA 16
ATOM 13565 C C . ARG A 1 11 ? -7.436 16.796 -7.607 1.00 52.05 56 ARG A C 16
ATOM 13566 O O . ARG A 1 11 ? -8.540 17.315 -7.773 1.00 45.24 56 ARG A O 16
ATOM 13587 N N . ALA A 1 12 ? -7.160 15.996 -6.583 1.00 62.31 57 ALA A N 16
ATOM 13588 C CA . ALA A 1 12 ? -8.160 15.677 -5.572 1.00 24.54 57 ALA A CA 16
ATOM 13589 C C . ALA A 1 12 ? -8.349 16.838 -4.602 1.00 33.24 57 ALA A C 16
ATOM 13590 O O . ALA A 1 12 ? -9.468 17.129 -4.177 1.00 32.34 57 ALA A O 16
ATOM 13597 N N . LEU A 1 13 ? -7.250 17.498 -4.254 1.00 70.22 58 LEU A N 16
ATOM 13598 C CA . LEU A 1 13 ? -7.295 18.628 -3.333 1.00 32.02 58 LEU A CA 16
ATOM 13599 C C . LEU A 1 13 ? -8.353 19.639 -3.763 1.00 34.14 58 LEU A C 16
ATOM 13600 O O . LEU A 1 13 ? -9.025 20.242 -2.927 1.00 11.54 58 LEU A O 16
ATOM 13616 N N . ALA A 1 14 ? -8.497 19.817 -5.072 1.00 33.32 59 ALA A N 16
ATOM 13617 C CA . ALA A 1 14 ? -9.477 20.751 -5.613 1.00 3.03 59 ALA A CA 16
ATOM 13618 C C . ALA A 1 14 ? -10.835 20.081 -5.789 1.00 53.31 59 ALA A C 16
ATOM 13619 O O . ALA A 1 14 ? -11.869 20.750 -5.814 1.00 22.31 59 ALA A O 16
ATOM 13626 N N . ARG A 1 15 ? -10.826 18.758 -5.912 1.00 20.02 60 ARG A N 16
ATOM 13627 C CA . ARG A 1 15 ? -12.058 17.998 -6.088 1.00 2.41 60 ARG A CA 16
ATOM 13628 C C . ARG A 1 15 ? -12.869 17.970 -4.796 1.00 2.44 60 ARG A C 16
ATOM 13629 O O . ARG A 1 15 ? -14.019 17.530 -4.782 1.00 64.24 60 ARG A O 16
ATOM 13650 N N . ILE A 1 16 ? -12.262 18.443 -3.712 1.00 61.31 61 ILE A N 16
ATOM 13651 C CA . ILE A 1 16 ? -12.928 18.472 -2.416 1.00 2.22 61 ILE A CA 16
ATOM 13652 C C . ILE A 1 16 ? -14.245 19.237 -2.492 1.00 20.23 61 ILE A C 16
ATOM 13653 O O . ILE A 1 16 ? -15.151 19.015 -1.688 1.00 15.13 61 ILE A O 16
ATOM 13669 N N . LEU A 1 17 ? -14.345 20.136 -3.464 1.00 11.51 62 LEU A N 16
ATOM 13670 C CA . LEU A 1 17 ? -15.553 20.934 -3.647 1.00 70.31 62 LEU A CA 16
ATOM 13671 C C . LEU A 1 17 ? -16.623 20.139 -4.389 1.00 44.05 62 LEU A C 16
ATOM 13672 O O . LEU A 1 17 ? -17.817 20.401 -4.247 1.00 12.41 62 LEU A O 16
ATOM 13688 N N . CYS A 1 18 ? -16.186 19.165 -5.181 1.00 0.01 63 CYS A N 16
ATOM 13689 C CA . CYS A 1 18 ? -17.105 18.330 -5.945 1.00 21.12 63 CYS A CA 16
ATOM 13690 C C . CYS A 1 18 ? -17.487 17.080 -5.157 1.00 63.11 63 CYS A C 16
ATOM 13691 O O . CYS A 1 18 ? -18.662 16.844 -4.879 1.00 70.23 63 CYS A O 16
ATOM 13698 N N . ALA A 1 19 ? -16.485 16.283 -4.800 1.00 43.12 64 ALA A N 16
ATOM 13699 C CA . ALA A 1 19 ? -16.715 15.059 -4.043 1.00 5.11 64 ALA A CA 16
ATOM 13700 C C . ALA A 1 19 ? -17.584 15.326 -2.819 1.00 31.00 64 ALA A C 16
ATOM 13701 O O . ALA A 1 19 ? -18.678 14.774 -2.689 1.00 42.14 64 ALA A O 16
ATOM 13708 N N . LEU A 1 20 ? -17.092 16.174 -1.923 1.00 1.20 65 LEU A N 16
ATOM 13709 C CA . LEU A 1 20 ? -17.824 16.514 -0.708 1.00 33.01 65 LEU A CA 16
ATOM 13710 C C . LEU A 1 20 ? -18.004 15.287 0.181 1.00 50.34 65 LEU A C 16
ATOM 13711 O O . LEU A 1 20 ? -18.869 15.263 1.055 1.00 72.32 65 LEU A O 16
ATOM 13727 N N . GLY A 1 21 ? -17.178 14.271 -0.049 1.00 33.53 66 GLY A N 16
ATOM 13728 C CA . GLY A 1 21 ? -17.261 13.055 0.740 1.00 11.33 66 GLY A CA 16
ATOM 13729 C C . GLY A 1 21 ? -16.292 11.990 0.268 1.00 42.04 66 GLY A C 16
ATOM 13730 O O . GLY A 1 21 ? -15.649 11.323 1.078 1.00 14.52 66 GLY A O 16
ATOM 13734 N N . GLU A 1 22 ? -16.188 11.829 -1.048 1.00 24.42 67 GLU A N 16
ATOM 13735 C CA . GLU A 1 22 ? -15.291 10.834 -1.626 1.00 52.30 67 GLU A CA 16
ATOM 13736 C C . GLU A 1 22 ? -13.842 11.307 -1.563 1.00 25.53 67 GLU A C 16
ATOM 13737 O O . GLU A 1 22 ? -12.911 10.504 -1.645 1.00 61.24 67 GLU A O 16
ATOM 13749 N N . LEU A 1 23 ? -13.657 12.614 -1.416 1.00 74.12 68 LEU A N 16
ATOM 13750 C CA . LEU A 1 23 ? -12.321 13.195 -1.342 1.00 73.12 68 LEU A CA 16
ATOM 13751 C C . LEU A 1 23 ? -11.699 12.956 0.030 1.00 40.22 68 LEU A C 16
ATOM 13752 O O . LEU A 1 23 ? -10.480 13.017 0.188 1.00 24.14 68 LEU A O 16
ATOM 13768 N N . ASP A 1 24 ? -12.544 12.683 1.017 1.00 32.34 69 ASP A N 16
ATOM 13769 C CA . ASP A 1 24 ? -12.077 12.431 2.376 1.00 52.22 69 ASP A CA 16
ATOM 13770 C C . ASP A 1 24 ? -11.142 11.226 2.415 1.00 52.43 69 ASP A C 16
ATOM 13771 O O . ASP A 1 24 ? -10.385 11.045 3.368 1.00 23.02 69 ASP A O 16
ATOM 13780 N N . LYS A 1 25 ? -11.201 10.404 1.373 1.00 52.45 70 LYS A N 16
ATOM 13781 C CA . LYS A 1 25 ? -10.360 9.216 1.286 1.00 53.31 70 LYS A CA 16
ATOM 13782 C C . LYS A 1 25 ? -9.030 9.539 0.614 1.00 42.33 70 LYS A C 16
ATOM 13783 O O . LYS A 1 25 ? -8.253 8.641 0.287 1.00 31.44 70 LYS A O 16
ATOM 13802 N N . LEU A 1 26 ? -8.772 10.826 0.411 1.00 40.55 71 LEU A N 16
ATOM 13803 C CA . LEU A 1 26 ? -7.534 11.268 -0.222 1.00 3.33 71 LEU A CA 16
ATOM 13804 C C . LEU A 1 26 ? -6.772 12.229 0.686 1.00 64.23 71 LEU A C 16
ATOM 13805 O O . LEU A 1 26 ? -5.593 12.023 0.975 1.00 42.02 71 LEU A O 16
ATOM 13821 N N . VAL A 1 27 ? -7.454 13.278 1.134 1.00 44.10 72 VAL A N 16
ATOM 13822 C CA . VAL A 1 27 ? -6.842 14.269 2.012 1.00 73.14 72 VAL A CA 16
ATOM 13823 C C . VAL A 1 27 ? -7.034 13.897 3.478 1.00 44.13 72 VAL A C 16
ATOM 13824 O O . VAL A 1 27 ? -7.353 14.747 4.309 1.00 4.31 72 VAL A O 16
ATOM 13837 N N . LYS A 1 28 ? -6.836 12.621 3.789 1.00 31.41 73 LYS A N 16
ATOM 13838 C CA . LYS A 1 28 ? -6.985 12.134 5.156 1.00 44.14 73 LYS A CA 16
ATOM 13839 C C . LYS A 1 28 ? -5.875 11.148 5.506 1.00 42.03 73 LYS A C 16
ATOM 13840 O O . LYS A 1 28 ? -5.006 11.443 6.327 1.00 71.41 73 LYS A O 16
ATOM 13859 N N . ASP A 1 29 ? -5.909 9.978 4.877 1.00 11.22 74 ASP A N 16
ATOM 13860 C CA . ASP A 1 29 ? -4.904 8.950 5.121 1.00 74.34 74 ASP A CA 16
ATOM 13861 C C . ASP A 1 29 ? -3.637 9.227 4.318 1.00 0.44 74 ASP A C 16
ATOM 13862 O O . ASP A 1 29 ? -2.535 8.882 4.743 1.00 22.02 74 ASP A O 16
ATOM 13871 N N . GLN A 1 30 ? -3.803 9.852 3.157 1.00 2.21 75 GLN A N 16
ATOM 13872 C CA . GLN A 1 30 ? -2.672 10.174 2.295 1.00 4.22 75 GLN A CA 16
ATOM 13873 C C . GLN A 1 30 ? -1.850 11.319 2.880 1.00 72.52 75 GLN A C 16
ATOM 13874 O O . GLN A 1 30 ? -0.672 11.153 3.192 1.00 25.24 75 GLN A O 16
ATOM 13888 N N . ALA A 1 31 ? -2.481 12.479 3.024 1.00 3.43 76 ALA A N 16
ATOM 13889 C CA . ALA A 1 31 ? -1.809 13.651 3.573 1.00 64.31 76 ALA A CA 16
ATOM 13890 C C . ALA A 1 31 ? -1.119 13.320 4.892 1.00 11.33 76 ALA A C 16
ATOM 13891 O O . ALA A 1 31 ? -0.010 13.782 5.156 1.00 10.54 76 ALA A O 16
ATOM 13898 N N . ASN A 1 32 ? -1.784 12.518 5.717 1.00 1.15 77 ASN A N 16
ATOM 13899 C CA . ASN A 1 32 ? -1.235 12.127 7.011 1.00 42.03 77 ASN A CA 16
ATOM 13900 C C . ASN A 1 32 ? 0.047 11.318 6.835 1.00 33.13 77 ASN A C 16
ATOM 13901 O O . ASN A 1 32 ? 0.991 11.456 7.612 1.00 44.53 77 ASN A O 16
ATOM 13912 N N . ALA A 1 33 ? 0.071 10.473 5.809 1.00 2.54 78 ALA A N 16
ATOM 13913 C CA . ALA A 1 33 ? 1.237 9.644 5.530 1.00 11.31 78 ALA A CA 16
ATOM 13914 C C . ALA A 1 33 ? 2.441 10.500 5.150 1.00 32.40 78 ALA A C 16
ATOM 13915 O O . ALA A 1 33 ? 3.580 10.036 5.184 1.00 73.35 78 ALA A O 16
ATOM 13922 N N . GLY A 1 34 ? 2.180 11.752 4.788 1.00 44.24 79 GLY A N 16
ATOM 13923 C CA . GLY A 1 34 ? 3.253 12.652 4.405 1.00 11.15 79 GLY A CA 16
ATOM 13924 C C . GLY A 1 34 ? 2.936 13.428 3.142 1.00 2.15 79 GLY A C 16
ATOM 13925 O O . GLY A 1 34 ? 3.264 12.991 2.040 1.00 74.42 79 GLY A O 16
ATOM 13929 N N . GLN A 1 35 ? 2.296 14.582 3.304 1.00 64.15 80 GLN A N 16
ATOM 13930 C CA . GLN A 1 35 ? 1.933 15.419 2.166 1.00 65.20 80 GLN A CA 16
ATOM 13931 C C . GLN A 1 35 ? 3.166 16.092 1.570 1.00 34.31 80 GLN A C 16
ATOM 13932 O O . GLN A 1 35 ? 3.401 17.280 1.788 1.00 23.33 80 GLN A O 16
ATOM 13946 N N . GLN A 1 36 ? 3.948 15.324 0.818 1.00 75.00 81 GLN A N 16
ATOM 13947 C CA . GLN A 1 36 ? 5.156 15.847 0.192 1.00 62.31 81 GLN A CA 16
ATOM 13948 C C . GLN A 1 36 ? 4.955 16.033 -1.308 1.00 62.14 81 GLN A C 16
ATOM 13949 O O . GLN A 1 36 ? 5.755 16.690 -1.974 1.00 30.11 81 GLN A O 16
ATOM 13963 N N . GLU A 1 37 ? 3.882 15.450 -1.834 1.00 22.32 82 GLU A N 16
ATOM 13964 C CA . GLU A 1 37 ? 3.578 15.551 -3.256 1.00 50.22 82 GLU A CA 16
ATOM 13965 C C . GLU A 1 37 ? 3.481 17.011 -3.689 1.00 50.31 82 GLU A C 16
ATOM 13966 O O . GLU A 1 37 ? 4.405 17.553 -4.296 1.00 2.33 82 GLU A O 16
ATOM 13978 N N . PHE A 1 38 ? 2.355 17.642 -3.373 1.00 51.34 83 PHE A N 16
ATOM 13979 C CA . PHE A 1 38 ? 2.135 19.039 -3.731 1.00 22.05 83 PHE A CA 16
ATOM 13980 C C . PHE A 1 38 ? 2.974 19.963 -2.852 1.00 55.22 83 PHE A C 16
ATOM 13981 O O . PHE A 1 38 ? 3.451 19.565 -1.790 1.00 24.32 83 PHE A O 16
ATOM 13998 N N . LYS A 1 39 ? 3.149 21.200 -3.304 1.00 14.51 84 LYS A N 16
ATOM 13999 C CA . LYS A 1 39 ? 3.928 22.184 -2.561 1.00 20.40 84 LYS A CA 16
ATOM 14000 C C . LYS A 1 39 ? 3.056 23.362 -2.137 1.00 64.54 84 LYS A C 16
ATOM 14001 O O . LYS A 1 39 ? 3.534 24.491 -2.024 1.00 40.32 84 LYS A O 16
ATOM 14020 N N . LEU A 1 40 ? 1.777 23.091 -1.903 1.00 62.22 85 LEU A N 16
ATOM 14021 C CA . LEU A 1 40 ? 0.839 24.128 -1.490 1.00 53.51 85 LEU A CA 16
ATOM 14022 C C . LEU A 1 40 ? -0.182 23.577 -0.500 1.00 22.22 85 LEU A C 16
ATOM 14023 O O . LEU A 1 40 ? -0.425 22.372 -0.427 1.00 63.14 85 LEU A O 16
ATOM 14039 N N . PRO A 1 41 ? -0.796 24.478 0.281 1.00 73.11 86 PRO A N 16
ATOM 14040 C CA . PRO A 1 41 ? -1.803 24.105 1.279 1.00 2.02 86 PRO A CA 16
ATOM 14041 C C . PRO A 1 41 ? -3.102 23.626 0.641 1.00 15.32 86 PRO A C 16
ATOM 14042 O O . PRO A 1 41 ? -3.206 23.526 -0.582 1.00 12.25 86 PRO A O 16
ATOM 14053 N N . LYS A 1 42 ? -4.093 23.332 1.477 1.00 62.24 87 LYS A N 16
ATOM 14054 C CA . LYS A 1 42 ? -5.387 22.865 0.995 1.00 55.10 87 LYS A CA 16
ATOM 14055 C C . LYS A 1 42 ? -6.332 24.038 0.750 1.00 21.42 87 LYS A C 16
ATOM 14056 O O . LYS A 1 42 ? -7.263 23.941 -0.050 1.00 23.43 87 LYS A O 16
ATOM 14075 N N . ASP A 1 43 ? -6.085 25.144 1.442 1.00 13.33 88 ASP A N 16
ATOM 14076 C CA . ASP A 1 43 ? -6.912 26.337 1.298 1.00 74.31 88 ASP A CA 16
ATOM 14077 C C . ASP A 1 43 ? -6.867 26.859 -0.135 1.00 11.34 88 ASP A C 16
ATOM 14078 O O . ASP A 1 43 ? -7.767 27.575 -0.574 1.00 52.11 88 ASP A O 16
ATOM 14087 N N . PHE A 1 44 ? -5.813 26.498 -0.858 1.00 24.51 89 PHE A N 16
ATOM 14088 C CA . PHE A 1 44 ? -5.649 26.931 -2.240 1.00 45.54 89 PHE A CA 16
ATOM 14089 C C . PHE A 1 44 ? -6.900 26.627 -3.058 1.00 54.21 89 PHE A C 16
ATOM 14090 O O . PHE A 1 44 ? -7.209 27.324 -4.026 1.00 34.25 89 PHE A O 16
ATOM 14107 N N . THR A 1 45 ? -7.618 25.580 -2.663 1.00 13.42 90 THR A N 16
ATOM 14108 C CA . THR A 1 45 ? -8.835 25.181 -3.359 1.00 12.54 90 THR A CA 16
ATOM 14109 C C . THR A 1 45 ? -10.076 25.680 -2.626 1.00 42.15 90 THR A C 16
ATOM 14110 O O . THR A 1 45 ? -10.955 24.897 -2.271 1.00 33.13 90 THR A O 16
ATOM 14121 N N . GLY A 1 46 ? -10.140 26.990 -2.405 1.00 34.53 91 GLY A N 16
ATOM 14122 C CA . GLY A 1 46 ? -11.278 27.570 -1.716 1.00 54.01 91 GLY A CA 16
ATOM 14123 C C . GLY A 1 46 ? -12.367 28.018 -2.671 1.00 71.10 91 GLY A C 16
ATOM 14124 O O . GLY A 1 46 ? -13.213 28.840 -2.317 1.00 65.04 91 GLY A O 16
ATOM 14128 N N . ARG A 1 47 ? -12.346 27.478 -3.885 1.00 71.31 92 ARG A N 16
ATOM 14129 C CA . ARG A 1 47 ? -13.337 27.829 -4.895 1.00 13.01 92 ARG A CA 16
ATOM 14130 C C . ARG A 1 47 ? -13.183 26.955 -6.136 1.00 23.42 92 ARG A C 16
ATOM 14131 O O . ARG A 1 47 ? -12.080 26.520 -6.468 1.00 20.25 92 ARG A O 16
ATOM 14152 N N . SER A 1 48 ? -14.296 26.701 -6.817 1.00 25.10 93 SER A N 16
ATOM 14153 C CA . SER A 1 48 ? -14.285 25.875 -8.019 1.00 24.13 93 SER A CA 16
ATOM 14154 C C . SER A 1 48 ? -15.561 26.078 -8.829 1.00 33.10 93 SER A C 16
ATOM 14155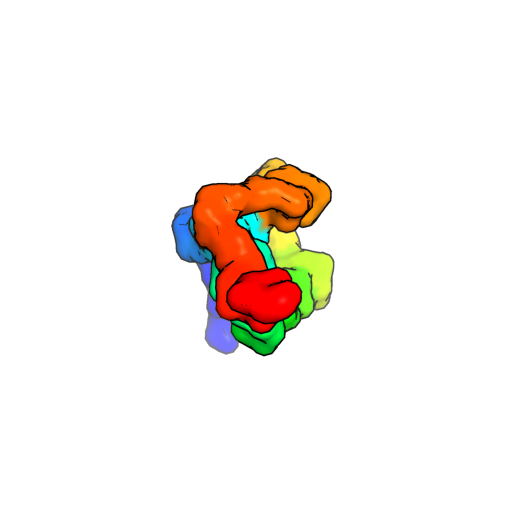 O O . SER A 1 48 ? -16.407 26.903 -8.482 1.00 63.00 93 SER A O 16
ATOM 14163 N N . LYS A 1 49 ? -15.694 25.319 -9.911 1.00 74.14 94 LYS A N 16
ATOM 14164 C CA . LYS A 1 49 ? -16.867 25.412 -10.772 1.00 53.25 94 LYS A CA 16
ATOM 14165 C C . LYS A 1 49 ? -17.981 24.497 -10.275 1.00 75.35 94 LYS A C 16
ATOM 14166 O O . LYS A 1 49 ? -19.156 24.712 -10.576 1.00 32.14 94 LYS A O 16
ATOM 14185 N N . CYS A 1 50 ? -17.606 23.475 -9.513 1.00 2.42 95 CYS A N 16
ATOM 14186 C CA . CYS A 1 50 ? -18.573 22.527 -8.973 1.00 2.32 95 CYS A CA 16
ATOM 14187 C C . CYS A 1 50 ? -19.070 22.978 -7.602 1.00 43.44 95 CYS A C 16
ATOM 14188 O O . CYS A 1 50 ? -19.101 22.195 -6.653 1.00 74.34 95 CYS A O 16
ATOM 14195 N N . ARG A 1 51 ? -19.457 24.246 -7.507 1.00 40.24 96 ARG A N 16
ATOM 14196 C CA . ARG A 1 51 ? -19.951 24.802 -6.254 1.00 15.04 96 ARG A CA 16
ATOM 14197 C C . ARG A 1 51 ? -21.162 24.020 -5.752 1.00 25.43 96 ARG A C 16
ATOM 14198 O O . ARG A 1 51 ? -21.584 23.045 -6.373 1.00 73.23 96 ARG A O 16
ATOM 14219 N N . SER A 1 52 ? -21.714 24.453 -4.623 1.00 43.21 97 SER A N 16
ATOM 14220 C CA . SER A 1 52 ? -22.872 23.791 -4.035 1.00 52.02 97 SER A CA 16
ATOM 14221 C C . SER A 1 52 ? -24.142 24.127 -4.812 1.00 21.15 97 SER A C 16
ATOM 14222 O O . SER A 1 52 ? -24.891 25.031 -4.439 1.00 20.24 97 SER A O 16
ATOM 14230 N N . LEU A 1 53 ? -24.378 23.393 -5.893 1.00 64.14 98 LEU A N 16
ATOM 14231 C CA . LEU A 1 53 ? -25.557 23.611 -6.724 1.00 43.52 98 LEU A CA 16
ATOM 14232 C C . LEU A 1 53 ? -26.810 23.072 -6.043 1.00 73.43 98 LEU A C 16
ATOM 14233 O O . LEU A 1 53 ? -27.915 23.561 -6.276 1.00 21.14 98 LEU A O 16
ATOM 14249 N N . GLY A 1 54 ? -26.630 22.060 -5.199 1.00 12.20 99 GLY A N 16
ATOM 14250 C CA . GLY A 1 54 ? -27.755 21.472 -4.495 1.00 40.14 99 GLY A CA 16
ATOM 14251 C C . GLY A 1 54 ? -27.509 21.355 -3.004 1.00 60.23 99 GLY A C 16
ATOM 14252 O O . GLY A 1 54 ? -27.028 20.327 -2.527 1.00 5.32 99 GLY A O 16
ATOM 14256 N N . ARG A 1 55 ? -27.838 22.410 -2.267 1.00 54.30 100 ARG A N 16
ATOM 14257 C CA . ARG A 1 55 ? -27.648 22.422 -0.822 1.00 4.23 100 ARG A CA 16
ATOM 14258 C C . ARG A 1 55 ? -28.935 22.823 -0.107 1.00 23.44 100 ARG A C 16
ATOM 14259 O O . ARG A 1 55 ? -29.286 24.002 -0.053 1.00 63.35 100 ARG A O 16
ATOM 14280 N N . ILE A 1 56 ? -29.633 21.834 0.441 1.00 74.12 101 ILE A N 16
ATOM 14281 C CA . ILE A 1 56 ? -30.881 22.083 1.153 1.00 43.54 101 ILE A CA 16
ATOM 14282 C C . ILE A 1 56 ? -30.704 21.894 2.655 1.00 25.42 101 ILE A C 16
ATOM 14283 O O . ILE A 1 56 ? -31.656 21.578 3.369 1.00 24.51 101 ILE A O 16
ATOM 14299 N N . LYS A 1 57 ? -29.478 22.090 3.130 1.00 14.24 102 LYS A N 16
ATOM 14300 C CA . LYS A 1 57 ? -29.175 21.944 4.549 1.00 1.21 102 LYS A CA 16
ATOM 14301 C C . LYS A 1 57 ? -29.334 23.274 5.279 1.00 35.13 102 LYS A C 16
ATOM 14302 O O . LYS A 1 57 ? -30.272 23.458 6.057 1.00 64.25 102 LYS A O 16
ATOM 14321 N N . GLY A 1 1 ? 0.283 -0.227 -1.001 1.00 71.22 46 GLY A N 17
ATOM 14322 C CA . GLY A 1 1 ? -0.042 0.751 0.020 1.00 0.40 46 GLY A CA 17
ATOM 14323 C C . GLY A 1 1 ? -0.563 2.049 -0.565 1.00 72.23 46 GLY A C 17
ATOM 14324 O O . GLY A 1 1 ? -0.545 2.241 -1.781 1.00 4.00 46 GLY A O 17
ATOM 14328 N N . SER A 1 2 ? -1.031 2.941 0.301 1.00 14.34 47 SER A N 17
ATOM 14329 C CA . SER A 1 2 ? -1.566 4.225 -0.137 1.00 44.31 47 SER A CA 17
ATOM 14330 C C . SER A 1 2 ? -0.458 5.271 -0.231 1.00 74.33 47 SER A C 17
ATOM 14331 O O . SER A 1 2 ? -0.110 5.912 0.759 1.00 43.12 47 SER A O 17
ATOM 14339 N N . ASN A 1 3 ? 0.090 5.436 -1.431 1.00 23.25 48 ASN A N 17
ATOM 14340 C CA . ASN A 1 3 ? 1.159 6.403 -1.656 1.00 32.44 48 ASN A CA 17
ATOM 14341 C C . ASN A 1 3 ? 1.021 7.056 -3.028 1.00 25.44 48 ASN A C 17
ATOM 14342 O O . ASN A 1 3 ? 1.769 6.761 -3.960 1.00 40.14 48 ASN A O 17
ATOM 14353 N N . PRO A 1 4 ? 0.043 7.965 -3.155 1.00 25.31 49 PRO A N 17
ATOM 14354 C CA . PRO A 1 4 ? -0.215 8.679 -4.409 1.00 5.55 49 PRO A CA 17
ATOM 14355 C C . PRO A 1 4 ? 0.889 9.676 -4.745 1.00 65.14 49 PRO A C 17
ATOM 14356 O O . PRO A 1 4 ? 1.949 9.678 -4.119 1.00 65.43 49 PRO A O 17
ATOM 14367 N N . ASP A 1 5 ? 0.634 10.522 -5.737 1.00 71.23 50 ASP A N 17
ATOM 14368 C CA . ASP A 1 5 ? 1.606 11.525 -6.156 1.00 71.13 50 ASP A CA 17
ATOM 14369 C C . ASP A 1 5 ? 0.985 12.918 -6.153 1.00 53.24 50 ASP A C 17
ATOM 14370 O O . ASP A 1 5 ? -0.236 13.080 -6.166 1.00 43.54 50 ASP A O 17
ATOM 14379 N N . PRO A 1 6 ? 1.843 13.949 -6.135 1.00 33.01 51 PRO A N 17
ATOM 14380 C CA . PRO A 1 6 ? 1.401 15.347 -6.129 1.00 71.31 51 PRO A CA 17
ATOM 14381 C C . PRO A 1 6 ? 0.777 15.763 -7.457 1.00 20.12 51 PRO A C 17
ATOM 14382 O O . PRO A 1 6 ? 0.248 16.867 -7.585 1.00 22.23 51 PRO A O 17
ATOM 14393 N N . GLN A 1 7 ? 0.842 14.872 -8.441 1.00 43.21 52 GLN A N 17
ATOM 14394 C CA . GLN A 1 7 ? 0.283 15.149 -9.759 1.00 64.32 52 GLN A CA 17
ATOM 14395 C C . GLN A 1 7 ? -1.181 14.729 -9.828 1.00 53.42 52 GLN A C 17
ATOM 14396 O O . GLN A 1 7 ? -2.001 15.405 -10.449 1.00 42.15 52 GLN A O 17
ATOM 14410 N N . GLU A 1 8 ? -1.502 13.610 -9.186 1.00 55.44 53 GLU A N 17
ATOM 14411 C CA . GLU A 1 8 ? -2.869 13.101 -9.177 1.00 1.42 53 GLU A CA 17
ATOM 14412 C C . GLU A 1 8 ? -3.651 13.664 -7.993 1.00 62.03 53 GLU A C 17
ATOM 14413 O O . GLU A 1 8 ? -4.859 13.882 -8.080 1.00 53.05 53 GLU A O 17
ATOM 14425 N N . VAL A 1 9 ? -2.952 13.896 -6.887 1.00 11.44 54 VAL A N 17
ATOM 14426 C CA . VAL A 1 9 ? -3.579 14.434 -5.685 1.00 73.12 54 VAL A CA 17
ATOM 14427 C C . VAL A 1 9 ? -3.917 15.911 -5.855 1.00 63.12 54 VAL A C 17
ATOM 14428 O O . VAL A 1 9 ? -5.021 16.346 -5.529 1.00 44.41 54 VAL A O 17
ATOM 14441 N N . GLN A 1 10 ? -2.959 16.676 -6.368 1.00 64.13 55 GLN A N 17
ATOM 14442 C CA . GLN A 1 10 ? -3.155 18.105 -6.581 1.00 63.15 55 GLN A CA 17
ATOM 14443 C C . GLN A 1 10 ? -4.420 18.366 -7.392 1.00 32.24 55 GLN A C 17
ATOM 14444 O O . GLN A 1 10 ? -5.250 19.194 -7.015 1.00 60.25 55 GLN A O 17
ATOM 14458 N N . ARG A 1 11 ? -4.561 17.654 -8.505 1.00 52.32 56 ARG A N 17
ATOM 14459 C CA . ARG A 1 11 ? -5.725 17.810 -9.369 1.00 40.34 56 ARG A CA 17
ATOM 14460 C C . ARG A 1 11 ? -7.005 17.428 -8.632 1.00 0.53 56 ARG A C 17
ATOM 14461 O O . ARG A 1 11 ? -8.103 17.806 -9.038 1.00 75.33 56 ARG A O 17
ATOM 14482 N N . ALA A 1 12 ? -6.854 16.677 -7.546 1.00 13.43 57 ALA A N 17
ATOM 14483 C CA . ALA A 1 12 ? -7.997 16.246 -6.751 1.00 33.22 57 ALA A CA 17
ATOM 14484 C C . ALA A 1 12 ? -8.362 17.291 -5.702 1.00 31.55 57 ALA A C 17
ATOM 14485 O O . ALA A 1 12 ? -9.518 17.392 -5.287 1.00 43.13 57 ALA A O 17
ATOM 14492 N N . LEU A 1 13 ? -7.371 18.065 -5.275 1.00 24.33 58 LEU A N 17
ATOM 14493 C CA . LEU A 1 13 ? -7.587 19.102 -4.272 1.00 51.23 58 LEU A CA 17
ATOM 14494 C C . LEU A 1 13 ? -8.652 20.092 -4.734 1.00 60.21 58 LEU A C 17
ATOM 14495 O O . LEU A 1 13 ? -9.311 20.735 -3.918 1.00 53.01 58 LEU A O 17
ATOM 14511 N N . ALA A 1 14 ? -8.816 20.207 -6.048 1.00 65.30 59 ALA A N 17
ATOM 14512 C CA . ALA A 1 14 ? -9.803 21.114 -6.618 1.00 52.44 59 ALA A CA 17
ATOM 14513 C C . ALA A 1 14 ? -11.162 20.435 -6.748 1.00 54.43 59 ALA A C 17
ATOM 14514 O O . ALA A 1 14 ? -12.181 21.098 -6.946 1.00 72.43 59 ALA A O 17
ATOM 14521 N N . ARG A 1 15 ? -11.170 19.111 -6.636 1.00 52.14 60 ARG A N 17
ATOM 14522 C CA . ARG A 1 15 ? -12.405 18.343 -6.743 1.00 65.35 60 ARG A CA 17
ATOM 14523 C C . ARG A 1 15 ? -13.061 18.175 -5.376 1.00 40.12 60 ARG A C 17
ATOM 14524 O O . ARG A 1 15 ? -14.168 17.646 -5.269 1.00 24.11 60 ARG A O 17
ATOM 14545 N N . ILE A 1 16 ? -12.371 18.629 -4.335 1.00 73.21 61 ILE A N 17
ATOM 14546 C CA . ILE A 1 16 ? -12.888 18.530 -2.976 1.00 23.54 61 ILE A CA 17
ATOM 14547 C C . ILE A 1 16 ? -14.165 19.347 -2.812 1.00 23.45 61 ILE A C 17
ATOM 14548 O O . ILE A 1 16 ? -15.031 19.010 -2.003 1.00 23.02 61 ILE A O 17
ATOM 14564 N N . LEU A 1 17 ? -14.276 20.421 -3.585 1.00 34.12 62 LEU A N 17
ATOM 14565 C CA . LEU A 1 17 ? -15.449 21.286 -3.527 1.00 53.43 62 LEU A CA 17
ATOM 14566 C C . LEU A 1 17 ? -16.584 20.722 -4.376 1.00 14.32 62 LEU A C 17
ATOM 14567 O O . LEU A 1 17 ? -17.755 21.027 -4.147 1.00 34.30 62 LEU A O 17
ATOM 14583 N N . CYS A 1 18 ? -16.230 19.897 -5.355 1.00 73.11 63 CYS A N 17
ATOM 14584 C CA . CYS A 1 18 ? -17.218 19.288 -6.237 1.00 73.23 63 CYS A CA 17
ATOM 14585 C C . CYS A 1 18 ? -17.706 17.957 -5.672 1.00 25.13 63 CYS A C 17
ATOM 14586 O O . CYS A 1 18 ? -18.880 17.806 -5.335 1.00 43.25 63 CYS A O 17
ATOM 14593 N N . ALA A 1 19 ? -16.795 16.995 -5.570 1.00 25.32 64 ALA A N 17
ATOM 14594 C CA . ALA A 1 19 ? -17.130 15.678 -5.043 1.00 71.41 64 ALA A CA 17
ATOM 14595 C C . ALA A 1 19 ? -17.862 15.790 -3.710 1.00 23.42 64 ALA A C 17
ATOM 14596 O O . ALA A 1 19 ? -18.961 15.258 -3.546 1.00 65.33 64 ALA A O 17
ATOM 14603 N N . LEU A 1 20 ? -17.246 16.484 -2.759 1.00 61.41 65 LEU A N 17
ATOM 14604 C CA . LEU A 1 20 ? -17.839 16.665 -1.439 1.00 23.15 65 LEU A CA 17
ATOM 14605 C C . LEU A 1 20 ? -18.054 15.321 -0.749 1.00 42.40 65 LEU A C 17
ATOM 14606 O O . LEU A 1 20 ? -18.842 15.213 0.189 1.00 20.22 65 LEU A O 17
ATOM 14622 N N . GLY A 1 21 ? -17.345 14.300 -1.220 1.00 60.22 66 GLY A N 17
ATOM 14623 C CA . GLY A 1 21 ? -17.471 12.977 -0.636 1.00 50.40 66 GLY A CA 17
ATOM 14624 C C . GLY A 1 21 ? -16.430 12.009 -1.162 1.00 50.44 66 GLY A C 17
ATOM 14625 O O . GLY A 1 21 ? -15.817 11.269 -0.394 1.00 13.44 66 GLY A O 17
ATOM 14629 N N . GLU A 1 22 ? -16.231 12.014 -2.477 1.00 30.32 67 GLU A N 17
ATOM 14630 C CA . GLU A 1 22 ? -15.258 11.127 -3.104 1.00 75.23 67 GLU A CA 17
ATOM 14631 C C . GLU A 1 22 ? -13.833 11.581 -2.802 1.00 34.12 67 GLU A C 17
ATOM 14632 O O . GLU A 1 22 ? -12.927 10.761 -2.653 1.00 24.31 67 GLU A O 17
ATOM 14644 N N . LEU A 1 23 ? -13.643 12.893 -2.713 1.00 33.30 68 LEU A N 17
ATOM 14645 C CA . LEU A 1 23 ? -12.329 13.458 -2.429 1.00 23.32 68 LEU A CA 17
ATOM 14646 C C . LEU A 1 23 ? -12.032 13.420 -0.933 1.00 43.41 68 LEU A C 17
ATOM 14647 O O . LEU A 1 23 ? -10.872 13.442 -0.520 1.00 13.24 68 LEU A O 17
ATOM 14663 N N . ASP A 1 24 ? -13.086 13.362 -0.127 1.00 71.13 69 ASP A N 17
ATOM 14664 C CA . ASP A 1 24 ? -12.939 13.318 1.323 1.00 64.11 69 ASP A CA 17
ATOM 14665 C C . ASP A 1 24 ? -12.125 12.100 1.750 1.00 50.13 69 ASP A C 17
ATOM 14666 O O . ASP A 1 24 ? -11.573 12.063 2.849 1.00 4.14 69 ASP A O 17
ATOM 14675 N N . LYS A 1 25 ? -12.056 11.104 0.873 1.00 52.21 70 LYS A N 17
ATOM 14676 C CA . LYS A 1 25 ? -11.310 9.884 1.157 1.00 34.03 70 LYS A CA 17
ATOM 14677 C C . LYS A 1 25 ? -9.816 10.094 0.932 1.00 15.43 70 LYS A C 17
ATOM 14678 O O . LYS A 1 25 ? -8.987 9.376 1.491 1.00 62.51 70 LYS A O 17
ATOM 14697 N N . LEU A 1 26 ? -9.480 11.084 0.113 1.00 51.24 71 LEU A N 17
ATOM 14698 C CA . LEU A 1 26 ? -8.085 11.391 -0.185 1.00 31.51 71 LEU A CA 17
ATOM 14699 C C . LEU A 1 26 ? -7.579 12.530 0.693 1.00 3.40 71 LEU A C 17
ATOM 14700 O O . LEU A 1 26 ? -6.604 12.375 1.429 1.00 14.24 71 LEU A O 17
ATOM 14716 N N . VAL A 1 27 ? -8.248 13.676 0.611 1.00 32.13 72 VAL A N 17
ATOM 14717 C CA . VAL A 1 27 ? -7.868 14.841 1.401 1.00 54.43 72 VAL A CA 17
ATOM 14718 C C . VAL A 1 27 ? -7.723 14.483 2.875 1.00 32.23 72 VAL A C 17
ATOM 14719 O O . VAL A 1 27 ? -6.929 15.086 3.597 1.00 21.34 72 VAL A O 17
ATOM 14732 N N . LYS A 1 28 ? -8.496 13.496 3.317 1.00 2.24 73 LYS A N 17
ATOM 14733 C CA . LYS A 1 28 ? -8.453 13.054 4.706 1.00 13.22 73 LYS A CA 17
ATOM 14734 C C . LYS A 1 28 ? -7.362 12.008 4.911 1.00 13.11 73 LYS A C 17
ATOM 14735 O O . LYS A 1 28 ? -6.747 11.940 5.975 1.00 24.10 73 LYS A O 17
ATOM 14754 N N . ASP A 1 29 ? -7.127 11.196 3.886 1.00 13.51 74 ASP A N 17
ATOM 14755 C CA . ASP A 1 29 ? -6.108 10.155 3.953 1.00 13.41 74 ASP A CA 17
ATOM 14756 C C . ASP A 1 29 ? -4.762 10.680 3.464 1.00 52.43 74 ASP A C 17
ATOM 14757 O O . ASP A 1 29 ? -3.851 9.905 3.175 1.00 74.22 74 ASP A O 17
ATOM 14766 N N . GLN A 1 30 ? -4.646 12.001 3.373 1.00 45.24 75 GLN A N 17
ATOM 14767 C CA . GLN A 1 30 ? -3.411 12.629 2.916 1.00 31.12 75 GLN A CA 17
ATOM 14768 C C . GLN A 1 30 ? -3.021 13.789 3.827 1.00 72.43 75 GLN A C 17
ATOM 14769 O O . GLN A 1 30 ? -1.927 13.808 4.390 1.00 72.32 75 GLN A O 17
ATOM 14783 N N . ALA A 1 31 ? -3.924 14.754 3.966 1.00 44.31 76 ALA A N 17
ATOM 14784 C CA . ALA A 1 31 ? -3.674 15.917 4.809 1.00 35.22 76 ALA A CA 17
ATOM 14785 C C . ALA A 1 31 ? -3.697 15.538 6.286 1.00 10.53 76 ALA A C 17
ATOM 14786 O O . ALA A 1 31 ? -3.162 16.258 7.129 1.00 72.30 76 ALA A O 17
ATOM 14793 N N . ASN A 1 32 ? -4.320 14.405 6.593 1.00 53.33 77 ASN A N 17
ATOM 14794 C CA . ASN A 1 32 ? -4.414 13.932 7.969 1.00 5.31 77 ASN A CA 17
ATOM 14795 C C . ASN A 1 32 ? -3.777 12.553 8.115 1.00 50.42 77 ASN A C 17
ATOM 14796 O O . ASN A 1 32 ? -3.821 11.948 9.185 1.00 12.23 77 ASN A O 17
ATOM 14807 N N . ALA A 1 33 ? -3.185 12.064 7.030 1.00 30.54 78 ALA A N 17
ATOM 14808 C CA . ALA A 1 33 ? -2.537 10.758 7.038 1.00 71.22 78 ALA A CA 17
ATOM 14809 C C . ALA A 1 33 ? -1.052 10.880 6.715 1.00 3.34 78 ALA A C 17
ATOM 14810 O O . ALA A 1 33 ? -0.243 10.059 7.146 1.00 73.22 78 ALA A O 17
ATOM 14817 N N . GLY A 1 34 ? -0.699 11.912 5.954 1.00 21.21 79 GLY A N 17
ATOM 14818 C CA . GLY A 1 34 ? 0.689 12.122 5.586 1.00 21.13 79 GLY A CA 17
ATOM 14819 C C . GLY A 1 34 ? 0.836 12.780 4.229 1.00 70.24 79 GLY A C 17
ATOM 14820 O O . GLY A 1 34 ? 0.982 12.098 3.215 1.00 64.23 79 GLY A O 17
ATOM 14824 N N . GLN A 1 35 ? 0.795 14.108 4.209 1.00 42.11 80 GLN A N 17
ATOM 14825 C CA . GLN A 1 35 ? 0.922 14.857 2.965 1.00 45.45 80 GLN A CA 17
ATOM 14826 C C . GLN A 1 35 ? 2.358 14.821 2.452 1.00 63.03 80 GLN A C 17
ATOM 14827 O O . GLN A 1 35 ? 3.101 15.793 2.590 1.00 72.32 80 GLN A O 17
ATOM 14841 N N . GLN A 1 36 ? 2.742 13.694 1.860 1.00 11.23 81 GLN A N 17
ATOM 14842 C CA . GLN A 1 36 ? 4.090 13.532 1.328 1.00 34.20 81 GLN A CA 17
ATOM 14843 C C . GLN A 1 36 ? 4.142 13.913 -0.148 1.00 13.23 81 GLN A C 17
ATOM 14844 O O . GLN A 1 36 ? 5.219 14.092 -0.714 1.00 3.41 81 GLN A O 17
ATOM 14858 N N . GLU A 1 37 ? 2.970 14.035 -0.764 1.00 62.12 82 GLU A N 17
ATOM 14859 C CA . GLU A 1 37 ? 2.884 14.394 -2.175 1.00 32.21 82 GLU A CA 17
ATOM 14860 C C . GLU A 1 37 ? 2.925 15.909 -2.354 1.00 61.34 82 GLU A C 17
ATOM 14861 O O . GLU A 1 37 ? 3.945 16.470 -2.757 1.00 35.24 82 GLU A O 17
ATOM 14873 N N . PHE A 1 38 ? 1.809 16.565 -2.054 1.00 23.22 83 PHE A N 17
ATOM 14874 C CA . PHE A 1 38 ? 1.716 18.014 -2.183 1.00 44.41 83 PHE A CA 17
ATOM 14875 C C . PHE A 1 38 ? 1.908 18.694 -0.831 1.00 1.44 83 PHE A C 17
ATOM 14876 O O . PHE A 1 38 ? 1.344 18.268 0.177 1.00 11.54 83 PHE A O 17
ATOM 14893 N N . LYS A 1 39 ? 2.709 19.754 -0.817 1.00 2.44 84 LYS A N 17
ATOM 14894 C CA . LYS A 1 39 ? 2.977 20.496 0.410 1.00 33.32 84 LYS A CA 17
ATOM 14895 C C . LYS A 1 39 ? 2.541 21.951 0.272 1.00 3.04 84 LYS A C 17
ATOM 14896 O O . LYS A 1 39 ? 3.198 22.858 0.786 1.00 21.54 84 LYS A O 17
ATOM 14915 N N . LEU A 1 40 ? 1.430 22.168 -0.423 1.00 1.05 85 LEU A N 17
ATOM 14916 C CA . LEU A 1 40 ? 0.906 23.514 -0.626 1.00 72.04 85 LEU A CA 17
ATOM 14917 C C . LEU A 1 40 ? -0.526 23.624 -0.112 1.00 3.55 85 LEU A C 17
ATOM 14918 O O . LEU A 1 40 ? -1.235 22.630 0.042 1.00 60.24 85 LEU A O 17
ATOM 14934 N N . PRO A 1 41 ? -0.963 24.863 0.161 1.00 71.05 86 PRO A N 17
ATOM 14935 C CA . PRO A 1 41 ? -2.315 25.133 0.659 1.00 3.45 86 PRO A CA 17
ATOM 14936 C C . PRO A 1 41 ? -3.384 24.882 -0.398 1.00 51.41 86 PRO A C 17
ATOM 14937 O O . PRO A 1 41 ? -3.121 24.977 -1.597 1.00 42.21 86 PRO A O 17
ATOM 14948 N N . LYS A 1 42 ? -4.592 24.562 0.053 1.00 11.10 87 LYS A N 17
ATOM 14949 C CA . LYS A 1 42 ? -5.703 24.299 -0.854 1.00 31.11 87 LYS A CA 17
ATOM 14950 C C . LYS A 1 42 ? -6.376 25.599 -1.281 1.00 54.21 87 LYS A C 17
ATOM 14951 O O . LYS A 1 42 ? -7.373 25.585 -2.004 1.00 63.12 87 LYS A O 17
ATOM 14970 N N . ASP A 1 43 ? -5.826 26.721 -0.831 1.00 24.14 88 ASP A N 17
ATOM 14971 C CA . ASP A 1 43 ? -6.372 28.030 -1.169 1.00 3.24 88 ASP A CA 17
ATOM 14972 C C . ASP A 1 43 ? -6.497 28.193 -2.680 1.00 75.12 88 ASP A C 17
ATOM 14973 O O . ASP A 1 43 ? -7.380 28.899 -3.168 1.00 13.02 88 ASP A O 17
ATOM 14982 N N . PHE A 1 44 ? -5.608 27.536 -3.417 1.00 21.31 89 PHE A N 17
ATOM 14983 C CA . PHE A 1 44 ? -5.618 27.609 -4.873 1.00 62.13 89 PHE A CA 17
ATOM 14984 C C . PHE A 1 44 ? -6.930 27.071 -5.436 1.00 14.41 89 PHE A C 17
ATOM 14985 O O . PHE A 1 44 ? -7.340 27.431 -6.540 1.00 53.21 89 PHE A O 17
ATOM 15002 N N . THR A 1 45 ? -7.586 26.206 -4.669 1.00 12.25 90 THR A N 17
ATOM 15003 C CA . THR A 1 45 ? -8.851 25.617 -5.090 1.00 20.04 90 THR A CA 17
ATOM 15004 C C . THR A 1 45 ? -10.031 26.480 -4.656 1.00 63.41 90 THR A C 17
ATOM 15005 O O . THR A 1 45 ? -10.992 25.984 -4.070 1.00 54.13 90 THR A O 17
ATOM 15016 N N . GLY A 1 46 ? -9.951 27.774 -4.949 1.00 4.23 91 GLY A N 17
ATOM 15017 C CA . GLY A 1 46 ? -11.019 28.685 -4.582 1.00 52.10 91 GLY A CA 17
ATOM 15018 C C . GLY A 1 46 ? -11.483 29.535 -5.749 1.00 22.44 91 GLY A C 17
ATOM 15019 O O . GLY A 1 46 ? -12.101 30.582 -5.556 1.00 32.53 91 GLY A O 17
ATOM 15023 N N . ARG A 1 47 ? -11.182 29.085 -6.963 1.00 34.35 92 ARG A N 17
ATOM 15024 C CA . ARG A 1 47 ? -11.570 29.813 -8.165 1.00 30.43 92 ARG A CA 17
ATOM 15025 C C . ARG A 1 47 ? -12.551 28.997 -9.002 1.00 21.33 92 ARG A C 17
ATOM 15026 O O . ARG A 1 47 ? -13.255 29.538 -9.854 1.00 63.04 92 ARG A O 17
ATOM 15047 N N . SER A 1 48 ? -12.591 27.692 -8.752 1.00 60.23 93 SER A N 17
ATOM 15048 C CA . SER A 1 48 ? -13.482 26.800 -9.486 1.00 11.34 93 SER A CA 17
ATOM 15049 C C . SER A 1 48 ? -14.913 27.330 -9.472 1.00 4.42 93 SER A C 17
ATOM 15050 O O . SER A 1 48 ? -15.260 28.194 -8.665 1.00 71.55 93 SER A O 17
ATOM 15058 N N . LYS A 1 49 ? -15.739 26.807 -10.371 1.00 13.12 94 LYS A N 17
ATOM 15059 C CA . LYS A 1 49 ? -17.133 27.225 -10.464 1.00 32.34 94 LYS A CA 17
ATOM 15060 C C . LYS A 1 49 ? -18.051 26.213 -9.785 1.00 23.41 94 LYS A C 17
ATOM 15061 O O . LYS A 1 49 ? -19.155 26.550 -9.356 1.00 64.11 94 LYS A O 17
ATOM 15080 N N . CYS A 1 50 ? -17.587 24.971 -9.689 1.00 43.23 95 CYS A N 17
ATOM 15081 C CA . CYS A 1 50 ? -18.364 23.910 -9.062 1.00 34.32 95 CYS A CA 17
ATOM 15082 C C . CYS A 1 50 ? -18.364 24.060 -7.543 1.00 54.42 95 CYS A C 17
ATOM 15083 O O . CYS A 1 50 ? -17.633 23.363 -6.840 1.00 41.20 95 CYS A O 17
ATOM 15090 N N . ARG A 1 51 ? -19.190 24.975 -7.045 1.00 21.00 96 ARG A N 17
ATOM 15091 C CA . ARG A 1 51 ? -19.285 25.218 -5.611 1.00 3.14 96 ARG A CA 17
ATOM 15092 C C . ARG A 1 51 ? -19.752 23.965 -4.876 1.00 71.35 96 ARG A C 17
ATOM 15093 O O . ARG A 1 51 ? -19.753 22.869 -5.437 1.00 74.13 96 ARG A O 17
ATOM 15114 N N . SER A 1 52 ? -20.148 24.134 -3.619 1.00 4.51 97 SER A N 17
ATOM 15115 C CA . SER A 1 52 ? -20.613 23.017 -2.806 1.00 71.44 97 SER A CA 17
ATOM 15116 C C . SER A 1 52 ? -22.129 22.873 -2.898 1.00 32.23 97 SER A C 17
ATOM 15117 O O . SER A 1 52 ? -22.871 23.509 -2.148 1.00 53.34 97 SER A O 17
ATOM 15125 N N . LEU A 1 53 ? -22.583 22.032 -3.821 1.00 43.41 98 LEU A N 17
ATOM 15126 C CA . LEU A 1 53 ? -24.011 21.803 -4.012 1.00 43.41 98 LEU A CA 17
ATOM 15127 C C . LEU A 1 53 ? -24.390 20.378 -3.624 1.00 73.25 98 LEU A C 17
ATOM 15128 O O . LEU A 1 53 ? -25.363 19.823 -4.134 1.00 12.33 98 LEU A O 17
ATOM 15144 N N . GLY A 1 54 ? -23.616 19.790 -2.717 1.00 43.33 99 GLY A N 17
ATOM 15145 C CA . GLY A 1 54 ? -23.888 18.435 -2.275 1.00 11.30 99 GLY A CA 17
ATOM 15146 C C . GLY A 1 54 ? -23.776 18.283 -0.771 1.00 32.20 99 GLY A C 17
ATOM 15147 O O . GLY A 1 54 ? -23.601 17.175 -0.264 1.00 74.40 99 GLY A O 17
ATOM 15151 N N . ARG A 1 55 ? -23.875 19.398 -0.056 1.00 15.53 100 ARG A N 17
ATOM 15152 C CA . ARG A 1 55 ? -23.781 19.384 1.399 1.00 13.21 100 ARG A CA 17
ATOM 15153 C C . ARG A 1 55 ? -25.139 19.668 2.035 1.00 73.14 100 ARG A C 17
ATOM 15154 O O . ARG A 1 55 ? -25.375 20.758 2.557 1.00 33.31 100 ARG A O 17
ATOM 15175 N N . ILE A 1 56 ? -26.028 18.681 1.985 1.00 5.04 101 ILE A N 17
ATOM 15176 C CA . ILE A 1 56 ? -27.361 18.825 2.557 1.00 62.35 101 ILE A CA 17
ATOM 15177 C C . ILE A 1 56 ? -27.566 17.864 3.723 1.00 43.10 101 ILE A C 17
ATOM 15178 O O . ILE A 1 56 ? -28.593 17.192 3.815 1.00 22.51 101 ILE A O 17
ATOM 15194 N N . LYS A 1 57 ? -26.582 17.806 4.614 1.00 63.20 102 LYS A N 17
ATOM 15195 C CA . LYS A 1 57 ? -26.654 16.930 5.778 1.00 44.33 102 LYS A CA 17
ATOM 15196 C C . LYS A 1 57 ? -27.618 17.488 6.820 1.00 45.52 102 LYS A C 17
ATOM 15197 O O . LYS A 1 57 ? -27.197 18.085 7.812 1.00 74.22 102 LYS A O 17
ATOM 15216 N N . GLY A 1 1 ? 3.450 1.398 -7.697 1.00 53.20 46 GLY A N 18
ATOM 15217 C CA . GLY A 1 1 ? 3.884 2.091 -6.498 1.00 31.11 46 GLY A CA 18
ATOM 15218 C C . GLY A 1 1 ? 2.968 1.835 -5.317 1.00 44.42 46 GLY A C 18
ATOM 15219 O O . GLY A 1 1 ? 1.965 1.134 -5.442 1.00 34.13 46 GLY A O 18
ATOM 15223 N N . SER A 1 2 ? 3.315 2.404 -4.167 1.00 45.52 47 SER A N 18
ATOM 15224 C CA . SER A 1 2 ? 2.520 2.230 -2.957 1.00 43.13 47 SER A CA 18
ATOM 15225 C C . SER A 1 2 ? 1.560 3.400 -2.765 1.00 2.11 47 SER A C 18
ATOM 15226 O O . SER A 1 2 ? 0.412 3.215 -2.365 1.00 13.22 47 SER A O 18
ATOM 15234 N N . ASN A 1 3 ? 2.041 4.605 -3.053 1.00 52.23 48 ASN A N 18
ATOM 15235 C CA . ASN A 1 3 ? 1.226 5.807 -2.912 1.00 23.32 48 ASN A CA 18
ATOM 15236 C C . ASN A 1 3 ? 1.041 6.500 -4.258 1.00 44.21 48 ASN A C 18
ATOM 15237 O O . ASN A 1 3 ? 1.796 6.282 -5.206 1.00 22.40 48 ASN A O 18
ATOM 15248 N N . PRO A 1 4 ? 0.014 7.358 -4.346 1.00 34.41 49 PRO A N 18
ATOM 15249 C CA . PRO A 1 4 ? -0.294 8.102 -5.571 1.00 32.32 49 PRO A CA 18
ATOM 15250 C C . PRO A 1 4 ? 0.750 9.169 -5.878 1.00 41.52 49 PRO A C 18
ATOM 15251 O O . PRO A 1 4 ? 1.803 9.223 -5.242 1.00 71.12 49 PRO A O 18
ATOM 15262 N N . ASP A 1 5 ? 0.452 10.018 -6.856 1.00 71.31 50 ASP A N 18
ATOM 15263 C CA . ASP A 1 5 ? 1.365 11.086 -7.247 1.00 32.32 50 ASP A CA 18
ATOM 15264 C C . ASP A 1 5 ? 0.711 12.452 -7.068 1.00 13.21 50 ASP A C 18
ATOM 15265 O O . ASP A 1 5 ? -0.511 12.576 -6.976 1.00 22.22 50 ASP A O 18
ATOM 15274 N N . PRO A 1 6 ? 1.541 13.504 -7.016 1.00 44.02 51 PRO A N 18
ATOM 15275 C CA . PRO A 1 6 ? 1.066 14.880 -6.847 1.00 43.52 51 PRO A CA 18
ATOM 15276 C C . PRO A 1 6 ? 0.333 15.396 -8.081 1.00 13.04 51 PRO A C 18
ATOM 15277 O O . PRO A 1 6 ? -0.233 16.489 -8.065 1.00 63.02 51 PRO A O 18
ATOM 15288 N N . GLN A 1 7 ? 0.346 14.602 -9.146 1.00 41.04 52 GLN A N 18
ATOM 15289 C CA . GLN A 1 7 ? -0.318 14.980 -10.388 1.00 73.31 52 GLN A CA 18
ATOM 15290 C C . GLN A 1 7 ? -1.827 14.782 -10.280 1.00 42.23 52 GLN A C 18
ATOM 15291 O O . GLN A 1 7 ? -2.605 15.629 -10.718 1.00 33.32 52 GLN A O 18
ATOM 15305 N N . GLU A 1 8 ? -2.231 13.659 -9.695 1.00 53.13 53 GLU A N 18
ATOM 15306 C CA . GLU A 1 8 ? -3.647 13.351 -9.532 1.00 31.03 53 GLU A CA 18
ATOM 15307 C C . GLU A 1 8 ? -4.165 13.867 -8.192 1.00 50.12 53 GLU A C 18
ATOM 15308 O O . GLU A 1 8 ? -5.307 14.314 -8.086 1.00 51.41 53 GLU A O 18
ATOM 15320 N N . VAL A 1 9 ? -3.317 13.801 -7.171 1.00 65.11 54 VAL A N 18
ATOM 15321 C CA . VAL A 1 9 ? -3.687 14.261 -5.838 1.00 41.53 54 VAL A CA 18
ATOM 15322 C C . VAL A 1 9 ? -3.943 15.764 -5.828 1.00 14.23 54 VAL A C 18
ATOM 15323 O O . VAL A 1 9 ? -5.016 16.217 -5.430 1.00 12.34 54 VAL A O 18
ATOM 15336 N N . GLN A 1 10 ? -2.952 16.531 -6.268 1.00 44.42 55 GLN A N 18
ATOM 15337 C CA . GLN A 1 10 ? -3.070 17.984 -6.309 1.00 54.11 55 GLN A CA 18
ATOM 15338 C C . GLN A 1 10 ? -4.344 18.406 -7.034 1.00 33.13 55 GLN A C 18
ATOM 15339 O O . GLN A 1 10 ? -5.120 19.216 -6.526 1.00 4.22 55 GLN A O 18
ATOM 15353 N N . ARG A 1 11 ? -4.554 17.851 -8.223 1.00 43.53 56 ARG A N 18
ATOM 15354 C CA . ARG A 1 11 ? -5.733 18.172 -9.018 1.00 60.45 56 ARG A CA 18
ATOM 15355 C C . ARG A 1 11 ? -7.011 17.895 -8.232 1.00 2.14 56 ARG A C 18
ATOM 15356 O O . ARG A 1 11 ? -8.060 18.474 -8.510 1.00 14.11 56 ARG A O 18
ATOM 15377 N N . ALA A 1 12 ? -6.914 17.006 -7.249 1.00 25.13 57 ALA A N 18
ATOM 15378 C CA . ALA A 1 12 ? -8.060 16.654 -6.421 1.00 35.30 57 ALA A CA 18
ATOM 15379 C C . ALA A 1 12 ? -8.239 17.648 -5.279 1.00 12.12 57 ALA A C 18
ATOM 15380 O O . ALA A 1 12 ? -9.338 17.803 -4.743 1.00 44.43 57 ALA A O 18
ATOM 15387 N N . LEU A 1 13 ? -7.154 18.319 -4.909 1.00 63.14 58 LEU A N 18
ATOM 15388 C CA . LEU A 1 13 ? -7.190 19.299 -3.829 1.00 75.23 58 LEU A CA 18
ATOM 15389 C C . LEU A 1 13 ? -8.318 20.304 -4.044 1.00 23.21 58 LEU A C 18
ATOM 15390 O O . LEU A 1 13 ? -9.005 20.692 -3.100 1.00 21.53 58 LEU A O 18
ATOM 15406 N N . ALA A 1 14 ? -8.503 20.720 -5.292 1.00 63.15 59 ALA A N 18
ATOM 15407 C CA . ALA A 1 14 ? -9.549 21.676 -5.632 1.00 11.22 59 ALA A CA 18
ATOM 15408 C C . ALA A 1 14 ? -10.887 20.975 -5.839 1.00 14.02 59 ALA A C 18
ATOM 15409 O O . ALA A 1 14 ? -11.944 21.604 -5.780 1.00 10.04 59 ALA A O 18
ATOM 15416 N N . ARG A 1 15 ? -10.835 19.670 -6.082 1.00 62.42 60 ARG A N 18
ATOM 15417 C CA . ARG A 1 15 ? -12.043 18.884 -6.300 1.00 33.31 60 ARG A CA 18
ATOM 15418 C C . ARG A 1 15 ? -12.827 18.720 -5.001 1.00 23.22 60 ARG A C 18
ATOM 15419 O O . ARG A 1 15 ? -13.964 18.249 -5.006 1.00 33.32 60 ARG A O 18
ATOM 15440 N N . ILE A 1 16 ? -12.210 19.111 -3.891 1.00 21.12 61 ILE A N 18
ATOM 15441 C CA . ILE A 1 16 ? -12.850 19.008 -2.585 1.00 63.31 61 ILE A CA 18
ATOM 15442 C C . ILE A 1 16 ? -14.188 19.739 -2.569 1.00 62.23 61 ILE A C 18
ATOM 15443 O O . ILE A 1 16 ? -15.071 19.422 -1.771 1.00 53.44 61 ILE A O 18
ATOM 15459 N N . LEU A 1 17 ? -14.332 20.717 -3.457 1.00 23.14 62 LEU A N 18
ATOM 15460 C CA . LEU A 1 17 ? -15.564 21.493 -3.547 1.00 23.12 62 LEU A CA 18
ATOM 15461 C C . LEU A 1 17 ? -16.611 20.758 -4.378 1.00 24.13 62 LEU A C 18
ATOM 15462 O O . LEU A 1 17 ? -17.812 20.969 -4.210 1.00 51.54 62 LEU A O 18
ATOM 15478 N N . CYS A 1 18 ? -16.147 19.892 -5.272 1.00 61.34 63 CYS A N 18
ATOM 15479 C CA . CYS A 1 18 ? -17.042 19.123 -6.129 1.00 11.13 63 CYS A CA 18
ATOM 15480 C C . CYS A 1 18 ? -17.405 17.791 -5.480 1.00 23.55 63 CYS A C 18
ATOM 15481 O O . CYS A 1 18 ? -18.579 17.494 -5.261 1.00 61.12 63 CYS A O 18
ATOM 15488 N N . ALA A 1 19 ? -16.388 16.992 -5.173 1.00 64.34 64 ALA A N 18
ATOM 15489 C CA . ALA A 1 19 ? -16.598 15.692 -4.547 1.00 54.34 64 ALA A CA 18
ATOM 15490 C C . ALA A 1 19 ? -17.503 15.812 -3.326 1.00 22.15 64 ALA A C 18
ATOM 15491 O O . ALA A 1 19 ? -18.606 15.265 -3.301 1.00 54.33 64 ALA A O 18
ATOM 15498 N N . LEU A 1 20 ? -17.029 16.529 -2.313 1.00 21.24 65 LEU A N 18
ATOM 15499 C CA . LEU A 1 20 ? -17.795 16.720 -1.086 1.00 31.41 65 LEU A CA 18
ATOM 15500 C C . LEU A 1 20 ? -18.027 15.390 -0.376 1.00 70.52 65 LEU A C 18
ATOM 15501 O O . LEU A 1 20 ? -19.058 14.746 -0.564 1.00 73.42 65 LEU A O 18
ATOM 15517 N N . GLY A 1 21 ? -17.061 14.985 0.442 1.00 25.34 66 GLY A N 18
ATOM 15518 C CA . GLY A 1 21 ? -17.180 13.735 1.170 1.00 64.54 66 GLY A CA 18
ATOM 15519 C C . GLY A 1 21 ? -16.237 12.668 0.648 1.00 2.31 66 GLY A C 18
ATOM 15520 O O . GLY A 1 21 ? -15.854 11.758 1.382 1.00 61.55 66 GLY A O 18
ATOM 15524 N N . GLU A 1 22 ? -15.863 12.781 -0.623 1.00 34.12 67 GLU A N 18
ATOM 15525 C CA . GLU A 1 22 ? -14.962 11.816 -1.242 1.00 5.55 67 GLU A CA 18
ATOM 15526 C C . GLU A 1 22 ? -13.511 12.278 -1.129 1.00 73.02 67 GLU A C 18
ATOM 15527 O O . GLU A 1 22 ? -12.635 11.516 -0.718 1.00 14.04 67 GLU A O 18
ATOM 15539 N N . LEU A 1 23 ? -13.265 13.530 -1.499 1.00 10.05 68 LEU A N 18
ATOM 15540 C CA . LEU A 1 23 ? -11.921 14.095 -1.440 1.00 71.43 68 LEU A CA 18
ATOM 15541 C C . LEU A 1 23 ? -11.409 14.136 -0.004 1.00 35.31 68 LEU A C 18
ATOM 15542 O O . LEU A 1 23 ? -10.204 14.207 0.234 1.00 23.13 68 LEU A O 18
ATOM 15558 N N . ASP A 1 24 ? -12.334 14.088 0.949 1.00 4.22 69 ASP A N 18
ATOM 15559 C CA . ASP A 1 24 ? -11.976 14.117 2.363 1.00 72.43 69 ASP A CA 18
ATOM 15560 C C . ASP A 1 24 ? -11.088 12.930 2.723 1.00 64.15 69 ASP A C 18
ATOM 15561 O O . ASP A 1 24 ? -10.405 12.939 3.747 1.00 12.43 69 ASP A O 18
ATOM 15570 N N . LYS A 1 25 ? -11.101 11.908 1.873 1.00 13.13 70 LYS A N 18
ATOM 15571 C CA . LYS A 1 25 ? -10.297 10.713 2.100 1.00 12.22 70 LYS A CA 18
ATOM 15572 C C . LYS A 1 25 ? -8.876 10.908 1.582 1.00 23.53 70 LYS A C 18
ATOM 15573 O O . LYS A 1 25 ? -7.951 10.210 2.001 1.00 3.11 70 LYS A O 18
ATOM 15592 N N . LEU A 1 26 ? -8.708 11.859 0.671 1.00 10.41 71 LEU A N 18
ATOM 15593 C CA . LEU A 1 26 ? -7.398 12.147 0.097 1.00 30.20 71 LEU A CA 18
ATOM 15594 C C . LEU A 1 26 ? -6.764 13.361 0.768 1.00 53.44 71 LEU A C 18
ATOM 15595 O O . LEU A 1 26 ? -5.542 13.452 0.885 1.00 71.04 71 LEU A O 18
ATOM 15611 N N . VAL A 1 27 ? -7.604 14.293 1.208 1.00 21.15 72 VAL A N 18
ATOM 15612 C CA . VAL A 1 27 ? -7.126 15.501 1.871 1.00 74.13 72 VAL A CA 18
ATOM 15613 C C . VAL A 1 27 ? -7.029 15.299 3.379 1.00 54.13 72 VAL A C 18
ATOM 15614 O O . VAL A 1 27 ? -6.920 16.261 4.140 1.00 72.15 72 VAL A O 18
ATOM 15627 N N . LYS A 1 28 ? -7.069 14.041 3.806 1.00 55.55 73 LYS A N 18
ATOM 15628 C CA . LYS A 1 28 ? -6.984 13.711 5.223 1.00 34.01 73 LYS A CA 18
ATOM 15629 C C . LYS A 1 28 ? -5.841 12.736 5.487 1.00 74.12 73 LYS A C 18
ATOM 15630 O O . LYS A 1 28 ? -4.928 13.030 6.258 1.00 21.52 73 LYS A O 18
ATOM 15649 N N . ASP A 1 29 ? -5.898 11.577 4.841 1.00 72.52 74 ASP A N 18
ATOM 15650 C CA . ASP A 1 29 ? -4.866 10.559 5.004 1.00 51.23 74 ASP A CA 18
ATOM 15651 C C . ASP A 1 29 ? -3.557 11.005 4.360 1.00 40.21 74 ASP A C 18
ATOM 15652 O O . ASP A 1 29 ? -2.492 10.914 4.970 1.00 13.34 74 ASP A O 18
ATOM 15661 N N . GLN A 1 30 ? -3.645 11.486 3.124 1.00 61.21 75 GLN A N 18
ATOM 15662 C CA . GLN A 1 30 ? -2.467 11.944 2.397 1.00 24.13 75 GLN A CA 18
ATOM 15663 C C . GLN A 1 30 ? -1.770 13.075 3.147 1.00 33.22 75 GLN A C 18
ATOM 15664 O O . GLN A 1 30 ? -0.592 12.973 3.488 1.00 52.50 75 GLN A O 18
ATOM 15678 N N . ALA A 1 31 ? -2.507 14.152 3.401 1.00 62.35 76 ALA A N 18
ATOM 15679 C CA . ALA A 1 31 ? -1.960 15.301 4.111 1.00 34.14 76 ALA A CA 18
ATOM 15680 C C . ALA A 1 31 ? -1.418 14.894 5.477 1.00 3.23 76 ALA A C 18
ATOM 15681 O O . ALA A 1 31 ? -0.570 15.579 6.048 1.00 50.43 76 ALA A O 18
ATOM 15688 N N . ASN A 1 32 ? -1.913 13.775 5.996 1.00 1.45 77 ASN A N 18
ATOM 15689 C CA . ASN A 1 32 ? -1.478 13.278 7.297 1.00 40.42 77 ASN A CA 18
ATOM 15690 C C . ASN A 1 32 ? -0.644 12.010 7.143 1.00 1.22 77 ASN A C 18
ATOM 15691 O O . ASN A 1 32 ? -0.502 11.231 8.085 1.00 71.43 77 ASN A O 18
ATOM 15702 N N . ALA A 1 33 ? -0.094 11.811 5.950 1.00 43.31 78 ALA A N 18
ATOM 15703 C CA . ALA A 1 33 ? 0.728 10.640 5.673 1.00 25.15 78 ALA A CA 18
ATOM 15704 C C . ALA A 1 33 ? 2.174 11.037 5.395 1.00 2.13 78 ALA A C 18
ATOM 15705 O O . ALA A 1 33 ? 3.047 10.182 5.252 1.00 33.31 78 ALA A O 18
ATOM 15712 N N . GLY A 1 34 ? 2.421 12.342 5.319 1.00 32.52 79 GLY A N 18
ATOM 15713 C CA . GLY A 1 34 ? 3.762 12.829 5.057 1.00 24.23 79 GLY A CA 18
ATOM 15714 C C . GLY A 1 34 ? 3.810 13.800 3.894 1.00 12.05 79 GLY A C 18
ATOM 15715 O O . GLY A 1 34 ? 4.817 14.475 3.683 1.00 60.45 79 GLY A O 18
ATOM 15719 N N . GLN A 1 35 ? 2.719 13.870 3.139 1.00 73.32 80 GLN A N 18
ATOM 15720 C CA . GLN A 1 35 ? 2.642 14.764 1.990 1.00 53.03 80 GLN A CA 18
ATOM 15721 C C . GLN A 1 35 ? 3.868 14.609 1.096 1.00 32.11 80 GLN A C 18
ATOM 15722 O O . GLN A 1 35 ? 4.380 15.588 0.555 1.00 52.24 80 GLN A O 18
ATOM 15736 N N . GLN A 1 36 ? 4.333 13.373 0.947 1.00 30.24 81 GLN A N 18
ATOM 15737 C CA . GLN A 1 36 ? 5.500 13.091 0.120 1.00 20.30 81 GLN A CA 18
ATOM 15738 C C . GLN A 1 36 ? 5.215 13.398 -1.346 1.00 51.23 81 GLN A C 18
ATOM 15739 O O . GLN A 1 36 ? 6.134 13.504 -2.157 1.00 41.25 81 GLN A O 18
ATOM 15753 N N . GLU A 1 37 ? 3.935 13.540 -1.678 1.00 65.13 82 GLU A N 18
ATOM 15754 C CA . GLU A 1 37 ? 3.531 13.834 -3.048 1.00 15.21 82 GLU A CA 18
ATOM 15755 C C . GLU A 1 37 ? 3.311 15.332 -3.240 1.00 72.14 82 GLU A C 18
ATOM 15756 O O . GLU A 1 37 ? 4.145 16.023 -3.825 1.00 61.04 82 GLU A O 18
ATOM 15768 N N . PHE A 1 38 ? 2.182 15.827 -2.744 1.00 74.25 83 PHE A N 18
ATOM 15769 C CA . PHE A 1 38 ? 1.850 17.242 -2.863 1.00 2.03 83 PHE A CA 18
ATOM 15770 C C . PHE A 1 38 ? 1.734 17.890 -1.486 1.00 43.32 83 PHE A C 18
ATOM 15771 O O . PHE A 1 38 ? 1.446 17.221 -0.494 1.00 33.00 83 PHE A O 18
ATOM 15788 N N . LYS A 1 39 ? 1.962 19.198 -1.434 1.00 0.31 84 LYS A N 18
ATOM 15789 C CA . LYS A 1 39 ? 1.883 19.940 -0.181 1.00 21.41 84 LYS A CA 18
ATOM 15790 C C . LYS A 1 39 ? 0.894 21.095 -0.294 1.00 13.13 84 LYS A C 18
ATOM 15791 O O . LYS A 1 39 ? 0.739 21.887 0.637 1.00 23.33 84 LYS A O 18
ATOM 15810 N N . LEU A 1 40 ? 0.225 21.186 -1.438 1.00 31.52 85 LEU A N 18
ATOM 15811 C CA . LEU A 1 40 ? -0.752 22.244 -1.672 1.00 23.24 85 LEU A CA 18
ATOM 15812 C C . LEU A 1 40 ? -1.754 22.323 -0.525 1.00 32.32 85 LEU A C 18
ATOM 15813 O O . LEU A 1 40 ? -2.608 21.452 -0.353 1.00 50.41 85 LEU A O 18
ATOM 15829 N N . PRO A 1 41 ? -1.651 23.392 0.279 1.00 75.42 86 PRO A N 18
ATOM 15830 C CA . PRO A 1 41 ? -2.543 23.611 1.422 1.00 41.43 86 PRO A CA 18
ATOM 15831 C C . PRO A 1 41 ? -3.966 23.950 0.990 1.00 23.03 86 PRO A C 18
ATOM 15832 O O . PRO A 1 41 ? -4.309 23.852 -0.188 1.00 65.31 86 PRO A O 18
ATOM 15843 N N . LYS A 1 42 ? -4.791 24.350 1.952 1.00 72.42 87 LYS A N 18
ATOM 15844 C CA . LYS A 1 42 ? -6.177 24.705 1.672 1.00 33.10 87 LYS A CA 18
ATOM 15845 C C . LYS A 1 42 ? -6.275 26.126 1.127 1.00 53.21 87 LYS A C 18
ATOM 15846 O O . LYS A 1 42 ? -6.967 26.972 1.694 1.00 4.42 87 LYS A O 18
ATOM 15865 N N . ASP A 1 43 ? -5.581 26.381 0.023 1.00 21.25 88 ASP A N 18
ATOM 15866 C CA . ASP A 1 43 ? -5.592 27.699 -0.600 1.00 0.12 88 ASP A CA 18
ATOM 15867 C C . ASP A 1 43 ? -6.217 27.638 -1.990 1.00 34.12 88 ASP A C 18
ATOM 15868 O O . ASP A 1 43 ? -6.724 28.638 -2.499 1.00 4.11 88 ASP A O 18
ATOM 15877 N N . PHE A 1 44 ? -6.178 26.458 -2.599 1.00 62.34 89 PHE A N 18
ATOM 15878 C CA . PHE A 1 44 ? -6.739 26.266 -3.932 1.00 3.23 89 PHE A CA 18
ATOM 15879 C C . PHE A 1 44 ? -8.165 25.731 -3.849 1.00 55.45 89 PHE A C 18
ATOM 15880 O O . PHE A 1 44 ? -8.663 25.109 -4.788 1.00 72.42 89 PHE A O 18
ATOM 15897 N N . THR A 1 45 ? -8.820 25.978 -2.719 1.00 5.43 90 THR A N 18
ATOM 15898 C CA . THR A 1 45 ? -10.188 25.521 -2.512 1.00 3.15 90 THR A CA 18
ATOM 15899 C C . THR A 1 45 ? -11.139 26.698 -2.330 1.00 53.21 90 THR A C 18
ATOM 15900 O O . THR A 1 45 ? -12.274 26.529 -1.887 1.00 75.33 90 THR A O 18
ATOM 15911 N N . GLY A 1 46 ? -10.669 27.893 -2.676 1.00 63.31 91 GLY A N 18
ATOM 15912 C CA . GLY A 1 46 ? -11.492 29.081 -2.544 1.00 64.24 91 GLY A CA 18
ATOM 15913 C C . GLY A 1 46 ? -12.182 29.455 -3.841 1.00 61.41 91 GLY A C 18
ATOM 15914 O O . GLY A 1 46 ? -12.643 30.584 -4.003 1.00 54.40 91 GLY A O 18
ATOM 15918 N N . ARG A 1 47 ? -12.252 28.505 -4.768 1.00 25.42 92 ARG A N 18
ATOM 15919 C CA . ARG A 1 47 ? -12.888 28.741 -6.058 1.00 42.11 92 ARG A CA 18
ATOM 15920 C C . ARG A 1 47 ? -13.047 27.436 -6.833 1.00 45.42 92 ARG A C 18
ATOM 15921 O O . ARG A 1 47 ? -12.168 26.575 -6.804 1.00 71.51 92 ARG A O 18
ATOM 15942 N N . SER A 1 48 ? -14.173 27.298 -7.525 1.00 50.42 93 SER A N 18
ATOM 15943 C CA . SER A 1 48 ? -14.449 26.097 -8.305 1.00 11.44 93 SER A CA 18
ATOM 15944 C C . SER A 1 48 ? -15.797 26.207 -9.012 1.00 24.52 93 SER A C 18
ATOM 15945 O O . SER A 1 48 ? -16.557 27.148 -8.784 1.00 5.00 93 SER A O 18
ATOM 15953 N N . LYS A 1 49 ? -16.086 25.236 -9.872 1.00 14.11 94 LYS A N 18
ATOM 15954 C CA . LYS A 1 49 ? -17.342 25.220 -10.613 1.00 61.22 94 LYS A CA 18
ATOM 15955 C C . LYS A 1 49 ? -18.178 23.999 -10.241 1.00 44.21 94 LYS A C 18
ATOM 15956 O O . LYS A 1 49 ? -18.105 22.961 -10.898 1.00 61.55 94 LYS A O 18
ATOM 15975 N N . CYS A 1 50 ? -18.972 24.132 -9.184 1.00 71.43 95 CYS A N 18
ATOM 15976 C CA . CYS A 1 50 ? -19.823 23.040 -8.725 1.00 41.41 95 CYS A CA 18
ATOM 15977 C C . CYS A 1 50 ? -20.957 23.566 -7.850 1.00 52.22 95 CYS A C 18
ATOM 15978 O O . CYS A 1 50 ? -20.719 24.173 -6.805 1.00 72.55 95 CYS A O 18
ATOM 15985 N N . ARG A 1 51 ? -22.191 23.329 -8.285 1.00 4.25 96 ARG A N 18
ATOM 15986 C CA . ARG A 1 51 ? -23.362 23.779 -7.542 1.00 42.31 96 ARG A CA 18
ATOM 15987 C C . ARG A 1 51 ? -23.340 23.241 -6.114 1.00 75.15 96 ARG A C 18
ATOM 15988 O O . ARG A 1 51 ? -23.927 23.833 -5.208 1.00 60.34 96 ARG A O 18
ATOM 16009 N N . SER A 1 52 ? -22.661 22.115 -5.922 1.00 71.33 97 SER A N 18
ATOM 16010 C CA . SER A 1 52 ? -22.567 21.494 -4.606 1.00 61.12 97 SER A CA 18
ATOM 16011 C C . SER A 1 52 ? -21.389 22.062 -3.821 1.00 23.13 97 SER A C 18
ATOM 16012 O O . SER A 1 52 ? -20.323 21.449 -3.748 1.00 23.14 97 SER A O 18
ATOM 16020 N N . LEU A 1 53 ? -21.588 23.237 -3.235 1.00 13.15 98 LEU A N 18
ATOM 16021 C CA . LEU A 1 53 ? -20.543 23.890 -2.453 1.00 73.25 98 LEU A CA 18
ATOM 16022 C C . LEU A 1 53 ? -20.454 23.290 -1.054 1.00 32.30 98 LEU A C 18
ATOM 16023 O O . LEU A 1 53 ? -19.366 23.135 -0.502 1.00 63.51 98 LEU A O 18
ATOM 16039 N N . GLY A 1 54 ? -21.608 22.952 -0.486 1.00 20.12 99 GLY A N 18
ATOM 16040 C CA . GLY A 1 54 ? -21.638 22.370 0.843 1.00 10.55 99 GLY A CA 18
ATOM 16041 C C . GLY A 1 54 ? -23.038 21.978 1.273 1.00 24.30 99 GLY A C 18
ATOM 16042 O O . GLY A 1 54 ? -23.665 22.670 2.075 1.00 72.32 99 GLY A O 18
ATOM 16046 N N . ARG A 1 55 ? -23.529 20.865 0.738 1.00 62.05 100 ARG A N 18
ATOM 16047 C CA . ARG A 1 55 ? -24.865 20.383 1.068 1.00 5.01 100 ARG A CA 18
ATOM 16048 C C . ARG A 1 55 ? -24.798 19.011 1.733 1.00 54.20 100 ARG A C 18
ATOM 16049 O O . ARG A 1 55 ? -24.683 17.988 1.057 1.00 14.24 100 ARG A O 18
ATOM 16070 N N . ILE A 1 56 ? -24.871 18.998 3.060 1.00 52.44 101 ILE A N 18
ATOM 16071 C CA . ILE A 1 56 ? -24.820 17.753 3.815 1.00 72.20 101 ILE A CA 18
ATOM 16072 C C . ILE A 1 56 ? -26.205 17.355 4.313 1.00 75.20 101 ILE A C 18
ATOM 16073 O O . ILE A 1 56 ? -26.339 16.637 5.305 1.00 42.34 101 ILE A O 18
ATOM 16089 N N . LYS A 1 57 ? -27.236 17.824 3.617 1.00 24.11 102 LYS A N 18
ATOM 16090 C CA . LYS A 1 57 ? -28.612 17.515 3.985 1.00 13.32 102 LYS A CA 18
ATOM 16091 C C . LYS A 1 57 ? -28.966 16.079 3.614 1.00 61.24 102 LYS A C 18
ATOM 16092 O O . LYS A 1 57 ? -29.471 15.816 2.522 1.00 43.23 102 LYS A O 18
ATOM 16111 N N . GLY A 1 1 ? -4.302 4.940 -4.611 1.00 13.25 46 GLY A N 19
ATOM 16112 C CA . GLY A 1 1 ? -4.910 4.726 -3.310 1.00 65.30 46 GLY A CA 19
ATOM 16113 C C . GLY A 1 1 ? -3.880 4.557 -2.210 1.00 72.12 46 GLY A C 19
ATOM 16114 O O . GLY A 1 1 ? -4.008 5.144 -1.136 1.00 22.22 46 GLY A O 19
ATOM 16118 N N . SER A 1 2 ? -2.857 3.751 -2.478 1.00 13.23 47 SER A N 19
ATOM 16119 C CA . SER A 1 2 ? -1.804 3.502 -1.500 1.00 54.21 47 SER A CA 19
ATOM 16120 C C . SER A 1 2 ? -0.606 4.414 -1.748 1.00 35.12 47 SER A C 19
ATOM 16121 O O . SER A 1 2 ? 0.049 4.865 -0.809 1.00 73.23 47 SER A O 19
ATOM 16129 N N . ASN A 1 3 ? -0.327 4.681 -3.020 1.00 22.55 48 ASN A N 19
ATOM 16130 C CA . ASN A 1 3 ? 0.793 5.538 -3.392 1.00 74.24 48 ASN A CA 19
ATOM 16131 C C . ASN A 1 3 ? 0.478 6.322 -4.663 1.00 14.04 48 ASN A C 19
ATOM 16132 O O . ASN A 1 3 ? 1.026 6.063 -5.734 1.00 70.30 48 ASN A O 19
ATOM 16143 N N . PRO A 1 4 ? -0.427 7.305 -4.542 1.00 42.21 49 PRO A N 19
ATOM 16144 C CA . PRO A 1 4 ? -0.835 8.148 -5.670 1.00 5.42 49 PRO A CA 19
ATOM 16145 C C . PRO A 1 4 ? 0.276 9.092 -6.120 1.00 32.35 49 PRO A C 19
ATOM 16146 O O . PRO A 1 4 ? 1.418 8.978 -5.675 1.00 22.40 49 PRO A O 19
ATOM 16157 N N . ASP A 1 5 ? -0.067 10.023 -7.003 1.00 31.14 50 ASP A N 19
ATOM 16158 C CA . ASP A 1 5 ? 0.901 10.988 -7.511 1.00 60.45 50 ASP A CA 19
ATOM 16159 C C . ASP A 1 5 ? 0.392 12.414 -7.332 1.00 2.52 50 ASP A C 19
ATOM 16160 O O . ASP A 1 5 ? -0.801 12.656 -7.148 1.00 30.45 50 ASP A O 19
ATOM 16169 N N . PRO A 1 6 ? 1.317 13.384 -7.385 1.00 44.23 51 PRO A N 19
ATOM 16170 C CA . PRO A 1 6 ? 0.986 14.804 -7.230 1.00 62.32 51 PRO A CA 19
ATOM 16171 C C . PRO A 1 6 ? 0.204 15.350 -8.420 1.00 34.34 51 PRO A C 19
ATOM 16172 O O . PRO A 1 6 ? -0.268 16.486 -8.394 1.00 45.32 51 PRO A O 19
ATOM 16183 N N . GLN A 1 7 ? 0.069 14.532 -9.459 1.00 42.51 52 GLN A N 19
ATOM 16184 C CA . GLN A 1 7 ? -0.657 14.935 -10.658 1.00 4.21 52 GLN A CA 19
ATOM 16185 C C . GLN A 1 7 ? -2.127 14.542 -10.562 1.00 11.33 52 GLN A C 19
ATOM 16186 O O . GLN A 1 7 ? -2.999 15.236 -11.084 1.00 34.34 52 GLN A O 19
ATOM 16200 N N . GLU A 1 8 ? -2.394 13.426 -9.891 1.00 63.44 53 GLU A N 19
ATOM 16201 C CA . GLU A 1 8 ? -3.759 12.941 -9.729 1.00 32.43 53 GLU A CA 19
ATOM 16202 C C . GLU A 1 8 ? -4.391 13.509 -8.461 1.00 51.44 53 GLU A C 19
ATOM 16203 O O . GLU A 1 8 ? -5.568 13.869 -8.449 1.00 14.02 53 GLU A O 19
ATOM 16215 N N . VAL A 1 9 ? -3.600 13.587 -7.396 1.00 42.11 54 VAL A N 19
ATOM 16216 C CA . VAL A 1 9 ? -4.080 14.112 -6.124 1.00 13.14 54 VAL A CA 19
ATOM 16217 C C . VAL A 1 9 ? -4.340 15.612 -6.211 1.00 32.22 54 VAL A C 19
ATOM 16218 O O . VAL A 1 9 ? -5.363 16.102 -5.734 1.00 52.43 54 VAL A O 19
ATOM 16231 N N . GLN A 1 10 ? -3.407 16.334 -6.823 1.00 73.21 55 GLN A N 19
ATOM 16232 C CA . GLN A 1 10 ? -3.536 17.779 -6.973 1.00 20.54 55 GLN A CA 19
ATOM 16233 C C . GLN A 1 10 ? -4.889 18.145 -7.573 1.00 12.32 55 GLN A C 19
ATOM 16234 O O . GLN A 1 10 ? -5.600 19.002 -7.047 1.00 75.14 55 GLN A O 19
ATOM 16248 N N . ARG A 1 11 ? -5.238 17.492 -8.676 1.00 73.21 56 ARG A N 19
ATOM 16249 C CA . ARG A 1 11 ? -6.506 17.751 -9.349 1.00 23.43 56 ARG A CA 19
ATOM 16250 C C . ARG A 1 11 ? -7.676 17.590 -8.383 1.00 73.01 56 ARG A C 19
ATOM 16251 O O . ARG A 1 11 ? -8.735 18.189 -8.571 1.00 21.44 56 ARG A O 19
ATOM 16272 N N . ALA A 1 12 ? -7.478 16.777 -7.350 1.00 44.35 57 ALA A N 19
ATOM 16273 C CA . ALA A 1 12 ? -8.515 16.539 -6.355 1.00 55.11 57 ALA A CA 19
ATOM 16274 C C . ALA A 1 12 ? -8.467 17.589 -5.250 1.00 33.52 57 ALA A C 19
ATOM 16275 O O . ALA A 1 12 ? -9.473 17.858 -4.591 1.00 42.24 57 ALA A O 19
ATOM 16282 N N . LEU A 1 13 ? -7.293 18.177 -5.050 1.00 53.23 58 LEU A N 19
ATOM 16283 C CA . LEU A 1 13 ? -7.114 19.198 -4.023 1.00 62.42 58 LEU A CA 19
ATOM 16284 C C . LEU A 1 13 ? -8.157 20.301 -4.164 1.00 14.14 58 LEU A C 19
ATOM 16285 O O . LEU A 1 13 ? -8.691 20.795 -3.170 1.00 64.35 58 LEU A O 19
ATOM 16301 N N . ALA A 1 14 ? -8.445 20.682 -5.404 1.00 34.30 59 ALA A N 19
ATOM 16302 C CA . ALA A 1 14 ? -9.428 21.723 -5.675 1.00 14.44 59 ALA A CA 19
ATOM 16303 C C . ALA A 1 14 ? -10.834 21.141 -5.768 1.00 35.34 59 ALA A C 19
ATOM 16304 O O . ALA A 1 14 ? -11.823 21.873 -5.740 1.00 13.51 59 ALA A O 19
ATOM 16311 N N . ARG A 1 15 ? -10.916 19.819 -5.879 1.00 30.24 60 ARG A N 19
ATOM 16312 C CA . ARG A 1 15 ? -12.202 19.138 -5.978 1.00 5.32 60 ARG A CA 19
ATOM 16313 C C . ARG A 1 15 ? -12.819 18.939 -4.597 1.00 11.03 60 ARG A C 19
ATOM 16314 O O . ARG A 1 15 ? -13.952 18.473 -4.474 1.00 73.13 60 ARG A O 19
ATOM 16335 N N . ILE A 1 16 ? -12.067 19.294 -3.561 1.00 5.40 61 ILE A N 19
ATOM 16336 C CA . ILE A 1 16 ? -12.540 19.155 -2.190 1.00 33.04 61 ILE A CA 19
ATOM 16337 C C . ILE A 1 16 ? -13.764 20.030 -1.939 1.00 61.11 61 ILE A C 19
ATOM 16338 O O . ILE A 1 16 ? -14.691 19.632 -1.233 1.00 12.14 61 ILE A O 19
ATOM 16354 N N . LEU A 1 17 ? -13.761 21.223 -2.524 1.00 21.33 62 LEU A N 19
ATOM 16355 C CA . LEU A 1 17 ? -14.872 22.155 -2.366 1.00 21.10 62 LEU A CA 19
ATOM 16356 C C . LEU A 1 17 ? -16.205 21.463 -2.634 1.00 0.53 62 LEU A C 19
ATOM 16357 O O . LEU A 1 17 ? -17.183 21.677 -1.916 1.00 44.22 62 LEU A O 19
ATOM 16373 N N . CYS A 1 18 ? -16.237 20.632 -3.670 1.00 3.12 63 CYS A N 19
ATOM 16374 C CA . CYS A 1 18 ? -17.448 19.907 -4.032 1.00 55.13 63 CYS A CA 19
ATOM 16375 C C . CYS A 1 18 ? -17.477 18.531 -3.373 1.00 11.44 63 CYS A C 19
ATOM 16376 O O . CYS A 1 18 ? -18.537 18.037 -2.990 1.00 11.00 63 CYS A O 19
ATOM 16383 N N . ALA A 1 19 ? -16.305 17.919 -3.243 1.00 3.01 64 ALA A N 19
ATOM 16384 C CA . ALA A 1 19 ? -16.195 16.602 -2.628 1.00 5.22 64 ALA A CA 19
ATOM 16385 C C . ALA A 1 19 ? -15.969 16.716 -1.124 1.00 23.20 64 ALA A C 19
ATOM 16386 O O . ALA A 1 19 ? -15.045 16.112 -0.577 1.00 42.01 64 ALA A O 19
ATOM 16393 N N . LEU A 1 20 ? -16.817 17.493 -0.460 1.00 50.43 65 LEU A N 19
ATOM 16394 C CA . LEU A 1 20 ? -16.710 17.687 0.982 1.00 64.14 65 LEU A CA 19
ATOM 16395 C C . LEU A 1 20 ? -17.024 16.395 1.729 1.00 2.13 65 LEU A C 19
ATOM 16396 O O . LEU A 1 20 ? -16.768 16.281 2.927 1.00 3.12 65 LEU A O 19
ATOM 16412 N N . GLY A 1 21 ? -17.579 15.422 1.013 1.00 51.43 66 GLY A N 19
ATOM 16413 C CA . GLY A 1 21 ? -17.917 14.151 1.624 1.00 32.44 66 GLY A CA 19
ATOM 16414 C C . GLY A 1 21 ? -17.259 12.978 0.925 1.00 24.25 66 GLY A C 19
ATOM 16415 O O . GLY A 1 21 ? -17.815 11.881 0.883 1.00 41.12 66 GLY A O 19
ATOM 16419 N N . GLU A 1 22 ? -16.071 13.210 0.375 1.00 61.20 67 GLU A N 19
ATOM 16420 C CA . GLU A 1 22 ? -15.338 12.163 -0.328 1.00 1.33 67 GLU A CA 19
ATOM 16421 C C . GLU A 1 22 ? -13.843 12.467 -0.350 1.00 4.25 67 GLU A C 19
ATOM 16422 O O . GLU A 1 22 ? -13.021 11.625 0.014 1.00 62.43 67 GLU A O 19
ATOM 16434 N N . LEU A 1 23 ? -13.497 13.676 -0.778 1.00 50.03 68 LEU A N 19
ATOM 16435 C CA . LEU A 1 23 ? -12.101 14.093 -0.849 1.00 23.44 68 LEU A CA 19
ATOM 16436 C C . LEU A 1 23 ? -11.434 13.997 0.520 1.00 14.31 68 LEU A C 19
ATOM 16437 O O . LEU A 1 23 ? -10.211 13.900 0.621 1.00 73.32 68 LEU A O 19
ATOM 16453 N N . ASP A 1 24 ? -12.247 14.024 1.571 1.00 42.12 69 ASP A N 19
ATOM 16454 C CA . ASP A 1 24 ? -11.737 13.937 2.934 1.00 4.32 69 ASP A CA 19
ATOM 16455 C C . ASP A 1 24 ? -10.962 12.640 3.143 1.00 62.10 69 ASP A C 19
ATOM 16456 O O . ASP A 1 24 ? -10.153 12.528 4.065 1.00 53.13 69 ASP A O 19
ATOM 16465 N N . LYS A 1 25 ? -11.215 11.661 2.281 1.00 20.55 70 LYS A N 19
ATOM 16466 C CA . LYS A 1 25 ? -10.542 10.370 2.370 1.00 51.00 70 LYS A CA 19
ATOM 16467 C C . LYS A 1 25 ? -9.152 10.438 1.746 1.00 23.54 70 LYS A C 19
ATOM 16468 O O . LYS A 1 25 ? -8.237 9.728 2.166 1.00 24.23 70 LYS A O 19
ATOM 16487 N N . LEU A 1 26 ? -8.999 11.295 0.744 1.00 51.43 71 LEU A N 19
ATOM 16488 C CA . LEU A 1 26 ? -7.719 11.457 0.063 1.00 61.10 71 LEU A CA 19
ATOM 16489 C C . LEU A 1 26 ? -6.843 12.476 0.785 1.00 70.20 71 LEU A C 19
ATOM 16490 O O . LEU A 1 26 ? -5.696 12.191 1.128 1.00 4.23 71 LEU A O 19
ATOM 16506 N N . VAL A 1 27 ? -7.393 13.664 1.014 1.00 3.23 72 VAL A N 19
ATOM 16507 C CA . VAL A 1 27 ? -6.663 14.725 1.699 1.00 60.23 72 VAL A CA 19
ATOM 16508 C C . VAL A 1 27 ? -6.159 14.256 3.059 1.00 62.32 72 VAL A C 19
ATOM 16509 O O . VAL A 1 27 ? -5.181 14.785 3.587 1.00 24.52 72 VAL A O 19
ATOM 16522 N N . LYS A 1 28 ? -6.833 13.258 3.622 1.00 42.54 73 LYS A N 19
ATOM 16523 C CA . LYS A 1 28 ? -6.453 12.715 4.920 1.00 34.13 73 LYS A CA 19
ATOM 16524 C C . LYS A 1 28 ? -5.238 11.802 4.794 1.00 1.00 73 LYS A C 19
ATOM 16525 O O . LYS A 1 28 ? -4.484 11.621 5.750 1.00 4.30 73 LYS A O 19
ATOM 16544 N N . ASP A 1 29 ? -5.054 11.231 3.609 1.00 23.40 74 ASP A N 19
ATOM 16545 C CA . ASP A 1 29 ? -3.928 10.338 3.357 1.00 0.42 74 ASP A CA 19
ATOM 16546 C C . ASP A 1 29 ? -2.721 11.118 2.843 1.00 34.44 74 ASP A C 19
ATOM 16547 O O . ASP A 1 29 ? -1.753 10.532 2.360 1.00 21.23 74 ASP A O 19
ATOM 16556 N N . GLN A 1 30 ? -2.788 12.441 2.950 1.00 35.34 75 GLN A N 19
ATOM 16557 C CA . GLN A 1 30 ? -1.702 13.300 2.495 1.00 61.43 75 GLN A CA 19
ATOM 16558 C C . GLN A 1 30 ? -1.431 14.415 3.499 1.00 33.44 75 GLN A C 19
ATOM 16559 O O . GLN A 1 30 ? -0.373 14.456 4.125 1.00 24.34 75 GLN A O 19
ATOM 16573 N N . ALA A 1 31 ? -2.395 15.317 3.648 1.00 13.30 76 ALA A N 19
ATOM 16574 C CA . ALA A 1 31 ? -2.261 16.432 4.578 1.00 75.22 76 ALA A CA 19
ATOM 16575 C C . ALA A 1 31 ? -1.972 15.936 5.991 1.00 54.33 76 ALA A C 19
ATOM 16576 O O . ALA A 1 31 ? -1.385 16.652 6.801 1.00 33.43 76 ALA A O 19
ATOM 16583 N N . ASN A 1 32 ? -2.389 14.708 6.279 1.00 75.41 77 ASN A N 19
ATOM 16584 C CA . ASN A 1 32 ? -2.176 14.117 7.595 1.00 11.12 77 ASN A CA 19
ATOM 16585 C C . ASN A 1 32 ? -1.304 12.869 7.497 1.00 52.04 77 ASN A C 19
ATOM 16586 O O . ASN A 1 32 ? -1.167 12.117 8.461 1.00 13.43 77 ASN A O 19
ATOM 16597 N N . ALA A 1 33 ? -0.716 12.656 6.324 1.00 73.30 78 ALA A N 19
ATOM 16598 C CA . ALA A 1 33 ? 0.144 11.501 6.100 1.00 64.22 78 ALA A CA 19
ATOM 16599 C C . ALA A 1 33 ? 1.595 11.928 5.901 1.00 72.51 78 ALA A C 19
ATOM 16600 O O . ALA A 1 33 ? 2.515 11.126 6.056 1.00 32.33 78 ALA A O 19
ATOM 16607 N N . GLY A 1 34 ? 1.792 13.196 5.555 1.00 13.32 79 GLY A N 19
ATOM 16608 C CA . GLY A 1 34 ? 3.133 13.707 5.340 1.00 70.22 79 GLY A CA 19
ATOM 16609 C C . GLY A 1 34 ? 3.329 14.248 3.937 1.00 22.53 79 GLY A C 19
ATOM 16610 O O . GLY A 1 34 ? 4.461 14.442 3.494 1.00 55.13 79 GLY A O 19
ATOM 16614 N N . GLN A 1 35 ? 2.225 14.489 3.238 1.00 61.21 80 GLN A N 19
ATOM 16615 C CA . GLN A 1 35 ? 2.282 15.008 1.877 1.00 70.15 80 GLN A CA 19
ATOM 16616 C C . GLN A 1 35 ? 3.459 14.409 1.114 1.00 21.42 80 GLN A C 19
ATOM 16617 O O . GLN A 1 35 ? 4.507 15.039 0.977 1.00 11.33 80 GLN A O 19
ATOM 16631 N N . GLN A 1 36 ? 3.278 13.188 0.621 1.00 64.22 81 GLN A N 19
ATOM 16632 C CA . GLN A 1 36 ? 4.327 12.504 -0.127 1.00 32.42 81 GLN A CA 19
ATOM 16633 C C . GLN A 1 36 ? 4.214 12.800 -1.619 1.00 14.05 81 GLN A C 19
ATOM 16634 O O . GLN A 1 36 ? 5.136 12.527 -2.386 1.00 74.12 81 GLN A O 19
ATOM 16648 N N . GLU A 1 37 ? 3.077 13.360 -2.021 1.00 61.12 82 GLU A N 19
ATOM 16649 C CA . GLU A 1 37 ? 2.844 13.692 -3.422 1.00 21.12 82 GLU A CA 19
ATOM 16650 C C . GLU A 1 37 ? 2.777 15.204 -3.619 1.00 21.42 82 GLU A C 19
ATOM 16651 O O . GLU A 1 37 ? 3.730 15.822 -4.095 1.00 75.30 82 GLU A O 19
ATOM 16663 N N . PHE A 1 38 ? 1.645 15.793 -3.249 1.00 73.25 83 PHE A N 19
ATOM 16664 C CA . PHE A 1 38 ? 1.452 17.232 -3.387 1.00 34.35 83 PHE A CA 19
ATOM 16665 C C . PHE A 1 38 ? 1.614 17.933 -2.041 1.00 35.10 83 PHE A C 19
ATOM 16666 O O . PHE A 1 38 ? 1.542 17.302 -0.986 1.00 74.01 83 PHE A O 19
ATOM 16683 N N . LYS A 1 39 ? 1.833 19.242 -2.086 1.00 3.52 84 LYS A N 19
ATOM 16684 C CA . LYS A 1 39 ? 2.005 20.032 -0.872 1.00 22.10 84 LYS A CA 19
ATOM 16685 C C . LYS A 1 39 ? 1.430 21.434 -1.049 1.00 21.44 84 LYS A C 19
ATOM 16686 O O . LYS A 1 39 ? 1.774 22.355 -0.306 1.00 73.25 84 LYS A O 19
ATOM 16705 N N . LEU A 1 40 ? 0.553 21.588 -2.034 1.00 13.21 85 LEU A N 19
ATOM 16706 C CA . LEU A 1 40 ? -0.072 22.878 -2.307 1.00 2.11 85 LEU A CA 19
ATOM 16707 C C . LEU A 1 40 ? -1.081 23.235 -1.220 1.00 40.34 85 LEU A C 19
ATOM 16708 O O . LEU A 1 40 ? -1.657 22.367 -0.564 1.00 40.32 85 LEU A O 19
ATOM 16724 N N . PRO A 1 41 ? -1.303 24.544 -1.026 1.00 32.31 86 PRO A N 19
ATOM 16725 C CA . PRO A 1 41 ? -2.246 25.046 -0.022 1.00 24.24 86 PRO A CA 19
ATOM 16726 C C . PRO A 1 41 ? -3.696 24.754 -0.391 1.00 11.32 86 PRO A C 19
ATOM 16727 O O . PRO A 1 41 ? -4.027 24.584 -1.564 1.00 41.35 86 PRO A O 19
ATOM 16738 N N . LYS A 1 42 ? -4.559 24.698 0.618 1.00 3.22 87 LYS A N 19
ATOM 16739 C CA . LYS A 1 42 ? -5.975 24.429 0.400 1.00 11.04 87 LYS A CA 19
ATOM 16740 C C . LYS A 1 42 ? -6.751 25.727 0.198 1.00 63.22 87 LYS A C 19
ATOM 16741 O O . LYS A 1 42 ? -7.719 25.770 -0.561 1.00 51.11 87 LYS A O 19
ATOM 16760 N N . ASP A 1 43 ? -6.318 26.782 0.879 1.00 30.34 88 ASP A N 19
ATOM 16761 C CA . ASP A 1 43 ? -6.970 28.081 0.772 1.00 54.50 88 ASP A CA 19
ATOM 16762 C C . ASP A 1 43 ? -7.050 28.531 -0.684 1.00 4.14 88 ASP A C 19
ATOM 16763 O O . ASP A 1 43 ? -8.005 29.194 -1.088 1.00 71.35 88 ASP A O 19
ATOM 16772 N N . PHE A 1 44 ? -6.039 28.167 -1.466 1.00 2.22 89 PHE A N 19
ATOM 16773 C CA . PHE A 1 44 ? -5.993 28.535 -2.876 1.00 62.22 89 PHE A CA 19
ATOM 16774 C C . PHE A 1 44 ? -7.267 28.098 -3.594 1.00 5.11 89 PHE A C 19
ATOM 16775 O O . PHE A 1 44 ? -7.661 28.689 -4.600 1.00 4.11 89 PHE A O 19
ATOM 16792 N N . THR A 1 45 ? -7.907 27.058 -3.070 1.00 31.43 90 THR A N 19
ATOM 16793 C CA . THR A 1 45 ? -9.135 26.539 -3.660 1.00 2.52 90 THR A CA 19
ATOM 16794 C C . THR A 1 45 ? -10.363 27.076 -2.934 1.00 0.22 90 THR A C 19
ATOM 16795 O O . THR A 1 45 ? -11.246 26.315 -2.542 1.00 14.11 90 THR A O 19
ATOM 16806 N N . GLY A 1 46 ? -10.413 28.393 -2.758 1.00 44.41 91 GLY A N 19
ATOM 16807 C CA . GLY A 1 46 ? -11.538 29.009 -2.080 1.00 2.44 91 GLY A CA 19
ATOM 16808 C C . GLY A 1 46 ? -12.810 28.958 -2.902 1.00 61.52 91 GLY A C 19
ATOM 16809 O O . GLY A 1 46 ? -13.909 29.105 -2.368 1.00 11.43 91 GLY A O 19
ATOM 16813 N N . ARG A 1 47 ? -12.661 28.749 -4.206 1.00 74.42 92 ARG A N 19
ATOM 16814 C CA . ARG A 1 47 ? -13.808 28.681 -5.104 1.00 63.25 92 ARG A CA 19
ATOM 16815 C C . ARG A 1 47 ? -13.376 28.257 -6.505 1.00 73.53 92 ARG A C 19
ATOM 16816 O O . ARG A 1 47 ? -12.340 28.694 -7.006 1.00 15.31 92 ARG A O 19
ATOM 16837 N N . SER A 1 48 ? -14.178 27.401 -7.132 1.00 43.22 93 SER A N 19
ATOM 16838 C CA . SER A 1 48 ? -13.877 26.914 -8.473 1.00 41.33 93 SER A CA 19
ATOM 16839 C C . SER A 1 48 ? -15.157 26.721 -9.281 1.00 3.00 93 SER A C 19
ATOM 16840 O O . SER A 1 48 ? -15.474 27.518 -10.164 1.00 70.34 93 SER A O 19
ATOM 16848 N N . LYS A 1 49 ? -15.889 25.656 -8.971 1.00 40.44 94 LYS A N 19
ATOM 16849 C CA . LYS A 1 49 ? -17.136 25.356 -9.666 1.00 5.43 94 LYS A CA 19
ATOM 16850 C C . LYS A 1 49 ? -18.276 25.152 -8.673 1.00 43.42 94 LYS A C 19
ATOM 16851 O O . LYS A 1 49 ? -19.409 25.564 -8.921 1.00 13.40 94 LYS A O 19
ATOM 16870 N N . CYS A 1 50 ? -17.968 24.515 -7.548 1.00 41.53 95 CYS A N 19
ATOM 16871 C CA . CYS A 1 50 ? -18.966 24.258 -6.517 1.00 60.44 95 CYS A CA 19
ATOM 16872 C C . CYS A 1 50 ? -18.823 25.245 -5.363 1.00 11.12 95 CYS A C 19
ATOM 16873 O O . CYS A 1 50 ? -19.729 26.034 -5.091 1.00 62.43 95 CYS A O 19
ATOM 16880 N N . ARG A 1 51 ? -17.680 25.196 -4.687 1.00 63.32 96 ARG A N 19
ATOM 16881 C CA . ARG A 1 51 ? -17.418 26.085 -3.562 1.00 33.33 96 ARG A CA 19
ATOM 16882 C C . ARG A 1 51 ? -18.528 25.982 -2.519 1.00 5.21 96 ARG A C 19
ATOM 16883 O O . ARG A 1 51 ? -19.330 26.902 -2.359 1.00 61.01 96 ARG A O 19
ATOM 16904 N N . SER A 1 52 ? -18.566 24.857 -1.812 1.00 53.03 97 SER A N 19
ATOM 16905 C CA . SER A 1 52 ? -19.579 24.632 -0.788 1.00 15.31 97 SER A CA 19
ATOM 16906 C C . SER A 1 52 ? -20.978 24.883 -1.343 1.00 53.10 97 SER A C 19
ATOM 16907 O O . SER A 1 52 ? -21.561 25.948 -1.132 1.00 71.42 97 SER A O 19
ATOM 16915 N N . LEU A 1 53 ? -21.512 23.896 -2.054 1.00 24.54 98 LEU A N 19
ATOM 16916 C CA . LEU A 1 53 ? -22.843 24.007 -2.640 1.00 44.22 98 LEU A CA 19
ATOM 16917 C C . LEU A 1 53 ? -23.921 23.704 -1.605 1.00 71.22 98 LEU A C 19
ATOM 16918 O O . LEU A 1 53 ? -24.913 24.423 -1.499 1.00 15.04 98 LEU A O 19
ATOM 16934 N N . GLY A 1 54 ? -23.718 22.634 -0.842 1.00 62.12 99 GLY A N 19
ATOM 16935 C CA . GLY A 1 54 ? -24.680 22.255 0.176 1.00 10.41 99 GLY A CA 19
ATOM 16936 C C . GLY A 1 54 ? -25.474 21.022 -0.206 1.00 52.24 99 GLY A C 19
ATOM 16937 O O . GLY A 1 54 ? -26.017 20.333 0.657 1.00 14.00 99 GLY A O 19
ATOM 16941 N N . ARG A 1 55 ? -25.544 20.744 -1.504 1.00 44.11 100 ARG A N 19
ATOM 16942 C CA . ARG A 1 55 ? -26.280 19.587 -1.999 1.00 41.22 100 ARG A CA 19
ATOM 16943 C C . ARG A 1 55 ? -25.338 18.416 -2.263 1.00 34.44 100 ARG A C 19
ATOM 16944 O O . ARG A 1 55 ? -24.828 18.254 -3.371 1.00 40.15 100 ARG A O 19
ATOM 16965 N N . ILE A 1 56 ? -25.113 17.602 -1.236 1.00 52.14 101 ILE A N 19
ATOM 16966 C CA . ILE A 1 56 ? -24.234 16.446 -1.358 1.00 30.25 101 ILE A CA 19
ATOM 16967 C C . ILE A 1 56 ? -25.013 15.144 -1.203 1.00 12.24 101 ILE A C 19
ATOM 16968 O O . ILE A 1 56 ? -24.458 14.118 -0.811 1.00 65.41 101 ILE A O 19
ATOM 16984 N N . LYS A 1 57 ? -26.304 15.193 -1.514 1.00 1.10 102 LYS A N 19
ATOM 16985 C CA . LYS A 1 57 ? -27.161 14.018 -1.413 1.00 21.20 102 LYS A CA 19
ATOM 16986 C C . LYS A 1 57 ? -27.855 13.735 -2.741 1.00 61.35 102 LYS A C 19
ATOM 16987 O O . LYS A 1 57 ? -28.402 12.651 -2.949 1.00 2.23 102 LYS A O 19
ATOM 17006 N N . GLY A 1 1 ? 9.815 4.216 -7.521 1.00 43.24 46 GLY A N 20
ATOM 17007 C CA . GLY A 1 1 ? 8.709 4.966 -6.955 1.00 44.01 46 GLY A CA 20
ATOM 17008 C C . GLY A 1 1 ? 8.562 4.743 -5.463 1.00 55.21 46 GLY A C 20
ATOM 17009 O O . GLY A 1 1 ? 8.542 3.604 -4.998 1.00 21.24 46 GLY A O 20
ATOM 17013 N N . SER A 1 2 ? 8.459 5.834 -4.711 1.00 13.23 47 SER A N 20
ATOM 17014 C CA . SER A 1 2 ? 8.318 5.753 -3.262 1.00 34.24 47 SER A CA 20
ATOM 17015 C C . SER A 1 2 ? 7.039 6.447 -2.800 1.00 63.55 47 SER A C 20
ATOM 17016 O O . SER A 1 2 ? 6.143 5.814 -2.244 1.00 21.21 47 SER A O 20
ATOM 17024 N N . ASN A 1 3 ? 6.964 7.752 -3.037 1.00 11.32 48 ASN A N 20
ATOM 17025 C CA . ASN A 1 3 ? 5.796 8.534 -2.646 1.00 23.44 48 ASN A CA 20
ATOM 17026 C C . ASN A 1 3 ? 5.153 9.196 -3.860 1.00 44.32 48 ASN A C 20
ATOM 17027 O O . ASN A 1 3 ? 5.773 9.355 -4.912 1.00 52.13 48 ASN A O 20
ATOM 17038 N N . PRO A 1 4 ? 3.881 9.593 -3.713 1.00 53.40 49 PRO A N 20
ATOM 17039 C CA . PRO A 1 4 ? 3.126 10.246 -4.787 1.00 0.52 49 PRO A CA 20
ATOM 17040 C C . PRO A 1 4 ? 3.634 11.654 -5.079 1.00 43.04 49 PRO A C 20
ATOM 17041 O O . PRO A 1 4 ? 4.680 12.064 -4.575 1.00 71.01 49 PRO A O 20
ATOM 17052 N N . ASP A 1 5 ? 2.888 12.389 -5.896 1.00 42.51 50 ASP A N 20
ATOM 17053 C CA . ASP A 1 5 ? 3.263 13.753 -6.254 1.00 73.55 50 ASP A CA 20
ATOM 17054 C C . ASP A 1 5 ? 2.132 14.727 -5.940 1.00 4.45 50 ASP A C 20
ATOM 17055 O O . ASP A 1 5 ? 0.980 14.339 -5.749 1.00 32.12 50 ASP A O 20
ATOM 17064 N N . PRO A 1 6 ? 2.468 16.025 -5.882 1.00 61.32 51 PRO A N 20
ATOM 17065 C CA . PRO A 1 6 ? 1.496 17.082 -5.590 1.00 34.12 51 PRO A CA 20
ATOM 17066 C C . PRO A 1 6 ? 0.503 17.288 -6.729 1.00 44.13 51 PRO A C 20
ATOM 17067 O O . PRO A 1 6 ? -0.456 18.048 -6.598 1.00 63.04 51 PRO A O 20
ATOM 17078 N N . GLN A 1 7 ? 0.741 16.606 -7.845 1.00 50.43 52 GLN A N 20
ATOM 17079 C CA . GLN A 1 7 ? -0.133 16.716 -9.007 1.00 42.14 52 GLN A CA 20
ATOM 17080 C C . GLN A 1 7 ? -1.287 15.724 -8.916 1.00 73.40 52 GLN A C 20
ATOM 17081 O O . GLN A 1 7 ? -2.425 16.049 -9.251 1.00 55.52 52 GLN A O 20
ATOM 17095 N N . GLU A 1 8 ? -0.985 14.512 -8.461 1.00 21.24 53 GLU A N 20
ATOM 17096 C CA . GLU A 1 8 ? -1.998 13.472 -8.327 1.00 33.01 53 GLU A CA 20
ATOM 17097 C C . GLU A 1 8 ? -2.896 13.739 -7.122 1.00 52.02 53 GLU A C 20
ATOM 17098 O O . GLU A 1 8 ? -4.121 13.648 -7.214 1.00 5.01 53 GLU A O 20
ATOM 17110 N N . VAL A 1 9 ? -2.278 14.069 -5.992 1.00 72.34 54 VAL A N 20
ATOM 17111 C CA . VAL A 1 9 ? -3.020 14.350 -4.769 1.00 70.41 54 VAL A CA 20
ATOM 17112 C C . VAL A 1 9 ? -3.854 15.618 -4.911 1.00 61.11 54 VAL A C 20
ATOM 17113 O O . VAL A 1 9 ? -4.926 15.736 -4.319 1.00 54.22 54 VAL A O 20
ATOM 17126 N N . GLN A 1 10 ? -3.354 16.563 -5.700 1.00 44.30 55 GLN A N 20
ATOM 17127 C CA . GLN A 1 10 ? -4.053 17.824 -5.920 1.00 31.35 55 GLN A CA 20
ATOM 17128 C C . GLN A 1 10 ? -5.433 17.582 -6.522 1.00 14.53 55 GLN A C 20
ATOM 17129 O O . GLN A 1 10 ? -6.430 18.134 -6.055 1.00 10.22 55 GLN A O 20
ATOM 17143 N N . ARG A 1 11 ? -5.484 16.755 -7.561 1.00 1.52 56 ARG A N 20
ATOM 17144 C CA . ARG A 1 11 ? -6.742 16.443 -8.228 1.00 20.31 56 ARG A CA 20
ATOM 17145 C C . ARG A 1 11 ? -7.792 15.982 -7.221 1.00 4.34 56 ARG A C 20
ATOM 17146 O O . ARG A 1 11 ? -8.972 16.306 -7.348 1.00 31.05 56 ARG A O 20
ATOM 17167 N N . ALA A 1 12 ? -7.353 15.225 -6.221 1.00 25.23 57 ALA A N 20
ATOM 17168 C CA . ALA A 1 12 ? -8.253 14.721 -5.191 1.00 53.23 57 ALA A CA 20
ATOM 17169 C C . ALA A 1 12 ? -8.626 15.821 -4.203 1.00 34.44 57 ALA A C 20
ATOM 17170 O O . ALA A 1 12 ? -9.761 15.883 -3.727 1.00 22.14 57 ALA A O 20
ATOM 17177 N N . LEU A 1 13 ? -7.666 16.686 -3.897 1.00 22.31 58 LEU A N 20
ATOM 17178 C CA . LEU A 1 13 ? -7.893 17.783 -2.963 1.00 54.45 58 LEU A CA 20
ATOM 17179 C C . LEU A 1 13 ? -9.153 18.560 -3.333 1.00 11.11 58 LEU A C 20
ATOM 17180 O O . LEU A 1 13 ? -9.941 18.934 -2.464 1.00 45.35 58 LEU A O 20
ATOM 17196 N N . ALA A 1 14 ? -9.338 18.797 -4.628 1.00 24.14 59 ALA A N 20
ATOM 17197 C CA . ALA A 1 14 ? -10.504 19.525 -5.112 1.00 63.24 59 ALA A CA 20
ATOM 17198 C C . ALA A 1 14 ? -11.722 18.612 -5.204 1.00 63.13 59 ALA A C 20
ATOM 17199 O O . ALA A 1 14 ? -12.861 19.079 -5.205 1.00 43.13 59 ALA A O 20
ATOM 17206 N N . ARG A 1 15 ? -11.474 17.309 -5.282 1.00 61.52 60 ARG A N 20
ATOM 17207 C CA . ARG A 1 15 ? -12.551 16.330 -5.377 1.00 1.44 60 ARG A CA 20
ATOM 17208 C C . ARG A 1 15 ? -13.295 16.211 -4.050 1.00 24.14 60 ARG A C 20
ATOM 17209 O O . ARG A 1 15 ? -14.348 15.578 -3.972 1.00 61.21 60 ARG A O 20
ATOM 17230 N N . ILE A 1 16 ? -12.739 16.822 -3.009 1.00 12.51 61 ILE A N 20
ATOM 17231 C CA . ILE A 1 16 ? -13.350 16.785 -1.686 1.00 71.20 61 ILE A CA 20
ATOM 17232 C C . ILE A 1 16 ? -14.789 17.287 -1.731 1.00 11.34 61 ILE A C 20
ATOM 17233 O O . ILE A 1 16 ? -15.600 16.961 -0.863 1.00 23.44 61 ILE A O 20
ATOM 17249 N N . LEU A 1 17 ? -15.101 18.082 -2.748 1.00 50.22 62 LEU A N 20
ATOM 17250 C CA . LEU A 1 17 ? -16.444 18.629 -2.908 1.00 41.22 62 LEU A CA 20
ATOM 17251 C C . LEU A 1 17 ? -17.353 17.639 -3.630 1.00 44.41 62 LEU A C 20
ATOM 17252 O O . LEU A 1 17 ? -18.566 17.625 -3.418 1.00 65.00 62 LEU A O 20
ATOM 17268 N N . CYS A 1 18 ? -16.758 16.811 -4.482 1.00 50.44 63 CYS A N 20
ATOM 17269 C CA . CYS A 1 18 ? -17.512 15.816 -5.235 1.00 13.31 63 CYS A CA 20
ATOM 17270 C C . CYS A 1 18 ? -17.565 14.490 -4.482 1.00 14.12 63 CYS A C 20
ATOM 17271 O O . CYS A 1 18 ? -18.632 14.050 -4.054 1.00 2.15 63 CYS A O 20
ATOM 17278 N N . ALA A 1 19 ? -16.407 13.859 -4.324 1.00 64.34 64 ALA A N 20
ATOM 17279 C CA . ALA A 1 19 ? -16.320 12.585 -3.621 1.00 72.35 64 ALA A CA 20
ATOM 17280 C C . ALA A 1 19 ? -17.084 12.633 -2.302 1.00 62.44 64 ALA A C 20
ATOM 17281 O O . ALA A 1 19 ? -18.129 11.998 -2.155 1.00 21.44 64 ALA A O 20
ATOM 17288 N N . LEU A 1 20 ? -16.556 13.388 -1.346 1.00 2.22 65 LEU A N 20
ATOM 17289 C CA . LEU A 1 20 ? -17.188 13.519 -0.037 1.00 63.54 65 LEU A CA 20
ATOM 17290 C C . LEU A 1 20 ? -17.202 12.181 0.696 1.00 3.21 65 LEU A C 20
ATOM 17291 O O . LEU A 1 20 ? -18.135 11.392 0.552 1.00 45.21 65 LEU A O 20
ATOM 17307 N N . GLY A 1 21 ? -16.161 11.934 1.486 1.00 42.13 66 GLY A N 20
ATOM 17308 C CA . GLY A 1 21 ? -16.074 10.692 2.232 1.00 11.50 66 GLY A CA 20
ATOM 17309 C C . GLY A 1 21 ? -15.025 9.752 1.673 1.00 72.12 66 GLY A C 20
ATOM 17310 O O . GLY A 1 21 ? -14.232 9.182 2.421 1.00 1.01 66 GLY A O 20
ATOM 17314 N N . GLU A 1 22 ? -15.022 9.588 0.354 1.00 75.05 67 GLU A N 20
ATOM 17315 C CA . GLU A 1 22 ? -14.064 8.707 -0.304 1.00 53.31 67 GLU A CA 20
ATOM 17316 C C . GLU A 1 22 ? -12.722 9.408 -0.492 1.00 64.32 67 GLU A C 20
ATOM 17317 O O . GLU A 1 22 ? -11.696 8.761 -0.708 1.00 61.14 67 GLU A O 20
ATOM 17329 N N . LEU A 1 23 ? -12.736 10.733 -0.409 1.00 10.42 68 LEU A N 20
ATOM 17330 C CA . LEU A 1 23 ? -11.520 11.523 -0.570 1.00 53.41 68 LEU A CA 20
ATOM 17331 C C . LEU A 1 23 ? -10.526 11.228 0.549 1.00 74.25 68 LEU A C 20
ATOM 17332 O O . LEU A 1 23 ? -9.322 11.426 0.391 1.00 44.24 68 LEU A O 20
ATOM 17348 N N . ASP A 1 24 ? -11.039 10.751 1.677 1.00 20.34 69 ASP A N 20
ATOM 17349 C CA . ASP A 1 24 ? -10.196 10.424 2.822 1.00 52.12 69 ASP A CA 20
ATOM 17350 C C . ASP A 1 24 ? -9.111 9.426 2.430 1.00 34.45 69 ASP A C 20
ATOM 17351 O O . ASP A 1 24 ? -8.061 9.352 3.068 1.00 63.00 69 ASP A O 20
ATOM 17360 N N . LYS A 1 25 ? -9.373 8.657 1.378 1.00 13.35 70 LYS A N 20
ATOM 17361 C CA . LYS A 1 25 ? -8.420 7.663 0.901 1.00 74.53 70 LYS A CA 20
ATOM 17362 C C . LYS A 1 25 ? -7.203 8.333 0.273 1.00 42.14 70 LYS A C 20
ATOM 17363 O O . LYS A 1 25 ? -6.194 7.681 -0.001 1.00 32.11 70 LYS A O 20
ATOM 17382 N N . LEU A 1 26 ? -7.302 9.638 0.048 1.00 54.54 71 LEU A N 20
ATOM 17383 C CA . LEU A 1 26 ? -6.208 10.398 -0.547 1.00 10.10 71 LEU A CA 20
ATOM 17384 C C . LEU A 1 26 ? -5.775 11.537 0.370 1.00 3.31 71 LEU A C 20
ATOM 17385 O O . LEU A 1 26 ? -4.656 11.543 0.885 1.00 53.14 71 LEU A O 20
ATOM 17401 N N . VAL A 1 27 ? -6.669 12.500 0.572 1.00 4.22 72 VAL A N 20
ATOM 17402 C CA . VAL A 1 27 ? -6.380 13.643 1.430 1.00 12.30 72 VAL A CA 20
ATOM 17403 C C . VAL A 1 27 ? -5.796 13.195 2.765 1.00 43.12 72 VAL A C 20
ATOM 17404 O O . VAL A 1 27 ? -4.612 13.396 3.036 1.00 65.23 72 VAL A O 20
ATOM 17417 N N . LYS A 1 28 ? -6.634 12.586 3.597 1.00 42.03 73 LYS A N 20
ATOM 17418 C CA . LYS A 1 28 ? -6.201 12.106 4.904 1.00 14.50 73 LYS A CA 20
ATOM 17419 C C . LYS A 1 28 ? -5.094 11.067 4.763 1.00 2.33 73 LYS A C 20
ATOM 17420 O O . LYS A 1 28 ? -4.367 10.788 5.717 1.00 34.51 73 LYS A O 20
ATOM 17439 N N . ASP A 1 29 ? -4.970 10.500 3.569 1.00 64.14 74 ASP A N 20
ATOM 17440 C CA . ASP A 1 29 ? -3.948 9.493 3.303 1.00 54.34 74 ASP A CA 20
ATOM 17441 C C . ASP A 1 29 ? -2.559 10.123 3.276 1.00 71.31 74 ASP A C 20
ATOM 17442 O O . ASP A 1 29 ? -1.692 9.768 4.073 1.00 23.44 74 ASP A O 20
ATOM 17451 N N . GLN A 1 30 ? -2.356 11.057 2.353 1.00 50.31 75 GLN A N 20
ATOM 17452 C CA . GLN A 1 30 ? -1.071 11.734 2.222 1.00 53.23 75 GLN A CA 20
ATOM 17453 C C . GLN A 1 30 ? -0.887 12.771 3.325 1.00 53.44 75 GLN A C 20
ATOM 17454 O O . GLN A 1 30 ? 0.177 12.859 3.936 1.00 41.51 75 GLN A O 20
ATOM 17468 N N . ALA A 1 31 ? -1.931 13.555 3.573 1.00 15.03 76 ALA A N 20
ATOM 17469 C CA . ALA A 1 31 ? -1.885 14.585 4.604 1.00 54.14 76 ALA A CA 20
ATOM 17470 C C . ALA A 1 31 ? -1.402 14.012 5.931 1.00 1.15 76 ALA A C 20
ATOM 17471 O O . ALA A 1 31 ? -0.873 14.735 6.774 1.00 13.45 76 ALA A O 20
ATOM 17478 N N . ASN A 1 32 ? -1.588 12.708 6.111 1.00 44.33 77 ASN A N 20
ATOM 17479 C CA . ASN A 1 32 ? -1.171 12.039 7.337 1.00 31.55 77 ASN A CA 20
ATOM 17480 C C . ASN A 1 32 ? 0.280 11.578 7.240 1.00 70.41 77 ASN A C 20
ATOM 17481 O O . ASN A 1 32 ? 1.124 11.976 8.043 1.00 74.34 77 ASN A O 20
ATOM 17492 N N . ALA A 1 33 ? 0.563 10.736 6.251 1.00 53.54 78 ALA A N 20
ATOM 17493 C CA . ALA A 1 33 ? 1.912 10.223 6.046 1.00 14.41 78 ALA A CA 20
ATOM 17494 C C . ALA A 1 33 ? 2.418 10.553 4.646 1.00 11.20 78 ALA A C 20
ATOM 17495 O O . ALA A 1 33 ? 2.603 9.664 3.817 1.00 61.53 78 ALA A O 20
ATOM 17502 N N . GLY A 1 34 ? 2.640 11.839 4.389 1.00 34.13 79 GLY A N 20
ATOM 17503 C CA . GLY A 1 34 ? 3.122 12.263 3.088 1.00 52.12 79 GLY A CA 20
ATOM 17504 C C . GLY A 1 34 ? 2.541 13.597 2.661 1.00 61.41 79 GLY A C 20
ATOM 17505 O O . GLY A 1 34 ? 1.741 13.661 1.728 1.00 12.53 79 GLY A O 20
ATOM 17509 N N . GLN A 1 35 ? 2.944 14.662 3.346 1.00 52.12 80 GLN A N 20
ATOM 17510 C CA . GLN A 1 35 ? 2.456 16.000 3.033 1.00 75.11 80 GLN A CA 20
ATOM 17511 C C . GLN A 1 35 ? 3.338 16.670 1.985 1.00 1.32 80 GLN A C 20
ATOM 17512 O O . GLN A 1 35 ? 3.209 17.866 1.725 1.00 12.24 80 GLN A O 20
ATOM 17526 N N . GLN A 1 36 ? 4.234 15.892 1.388 1.00 64.32 81 GLN A N 20
ATOM 17527 C CA . GLN A 1 36 ? 5.139 16.411 0.369 1.00 10.41 81 GLN A CA 20
ATOM 17528 C C . GLN A 1 36 ? 4.404 16.635 -0.948 1.00 40.34 81 GLN A C 20
ATOM 17529 O O . GLN A 1 36 ? 4.899 17.331 -1.835 1.00 32.51 81 GLN A O 20
ATOM 17543 N N . GLU A 1 37 ? 3.221 16.041 -1.069 1.00 10.11 82 GLU A N 20
ATOM 17544 C CA . GLU A 1 37 ? 2.419 16.176 -2.279 1.00 62.54 82 GLU A CA 20
ATOM 17545 C C . GLU A 1 37 ? 1.359 17.261 -2.112 1.00 64.33 82 GLU A C 20
ATOM 17546 O O . GLU A 1 37 ? 0.161 16.980 -2.118 1.00 33.53 82 GLU A O 20
ATOM 17558 N N . PHE A 1 38 ? 1.810 18.502 -1.963 1.00 63.23 83 PHE A N 20
ATOM 17559 C CA . PHE A 1 38 ? 0.902 19.630 -1.793 1.00 30.12 83 PHE A CA 20
ATOM 17560 C C . PHE A 1 38 ? 1.550 20.927 -2.269 1.00 22.33 83 PHE A C 20
ATOM 17561 O O . PHE A 1 38 ? 2.438 21.469 -1.610 1.00 50.02 83 PHE A O 20
ATOM 17578 N N . LYS A 1 39 ? 1.100 21.419 -3.418 1.00 23.10 84 LYS A N 20
ATOM 17579 C CA . LYS A 1 39 ? 1.634 22.652 -3.984 1.00 1.11 84 LYS A CA 20
ATOM 17580 C C . LYS A 1 39 ? 0.760 23.845 -3.611 1.00 10.13 84 LYS A C 20
ATOM 17581 O O . LYS A 1 39 ? 1.109 24.994 -3.887 1.00 33.24 84 LYS A O 20
ATOM 17600 N N . LEU A 1 40 ? -0.376 23.566 -2.981 1.00 50.20 85 LEU A N 20
ATOM 17601 C CA . LEU A 1 40 ? -1.300 24.617 -2.568 1.00 42.11 85 LEU A CA 20
ATOM 17602 C C . LEU A 1 40 ? -2.081 24.198 -1.327 1.00 13.31 85 LEU A C 20
ATOM 17603 O O . LEU A 1 40 ? -2.204 23.015 -1.011 1.00 31.24 85 LEU A O 20
ATOM 17619 N N . PRO A 1 41 ? -2.625 25.191 -0.607 1.00 21.32 86 PRO A N 20
ATOM 17620 C CA . PRO A 1 41 ? -3.407 24.950 0.610 1.00 64.23 86 PRO A CA 20
ATOM 17621 C C . PRO A 1 41 ? -4.752 24.295 0.314 1.00 2.42 86 PRO A C 20
ATOM 17622 O O . PRO A 1 41 ? -5.043 23.939 -0.828 1.00 32.44 86 PRO A O 20
ATOM 17633 N N . LYS A 1 42 ? -5.569 24.141 1.350 1.00 35.40 87 LYS A N 20
ATOM 17634 C CA . LYS A 1 42 ? -6.886 23.531 1.202 1.00 25.31 87 LYS A CA 20
ATOM 17635 C C . LYS A 1 42 ? -7.892 24.535 0.650 1.00 42.23 87 LYS A C 20
ATOM 17636 O O . LYS A 1 42 ? -8.830 24.164 -0.055 1.00 54.12 87 LYS A O 20
ATOM 17655 N N . ASP A 1 43 ? -7.689 25.808 0.973 1.00 21.41 88 ASP A N 20
ATOM 17656 C CA . ASP A 1 43 ? -8.577 26.866 0.507 1.00 72.02 88 ASP A CA 20
ATOM 17657 C C . ASP A 1 43 ? -8.732 26.817 -1.010 1.00 63.10 88 ASP A C 20
ATOM 17658 O O . ASP A 1 43 ? -9.783 27.162 -1.549 1.00 14.11 88 ASP A O 20
ATOM 17667 N N . PHE A 1 44 ? -7.676 26.387 -1.693 1.00 73.45 89 PHE A N 20
ATOM 17668 C CA . PHE A 1 44 ? -7.694 26.294 -3.149 1.00 3.33 89 PHE A CA 20
ATOM 17669 C C . PHE A 1 44 ? -8.839 25.405 -3.624 1.00 13.23 89 PHE A C 20
ATOM 17670 O O . PHE A 1 44 ? -9.309 25.528 -4.756 1.00 4.24 89 PHE A O 20
ATOM 17687 N N . THR A 1 45 ? -9.285 24.508 -2.750 1.00 74.21 90 THR A N 20
ATOM 17688 C CA . THR A 1 45 ? -10.374 23.596 -3.079 1.00 51.51 90 THR A CA 20
ATOM 17689 C C . THR A 1 45 ? -11.721 24.174 -2.658 1.00 24.55 90 THR A C 20
ATOM 17690 O O . THR A 1 45 ? -12.569 23.465 -2.118 1.00 30.23 90 THR A O 20
ATOM 17701 N N . GLY A 1 46 ? -11.910 25.465 -2.908 1.00 55.44 91 GLY A N 20
ATOM 17702 C CA . GLY A 1 46 ? -13.157 26.116 -2.549 1.00 30.45 91 GLY A CA 20
ATOM 17703 C C . GLY A 1 46 ? -13.730 26.939 -3.685 1.00 15.04 91 GLY A C 20
ATOM 17704 O O . GLY A 1 46 ? -14.465 27.900 -3.454 1.00 44.25 91 GLY A O 20
ATOM 17708 N N . ARG A 1 47 ? -13.394 26.563 -4.914 1.00 50.32 92 ARG A N 20
ATOM 17709 C CA . ARG A 1 47 ? -13.878 27.276 -6.090 1.00 73.02 92 ARG A CA 20
ATOM 17710 C C . ARG A 1 47 ? -14.769 26.377 -6.943 1.00 23.44 92 ARG A C 20
ATOM 17711 O O . ARG A 1 47 ? -15.761 26.829 -7.513 1.00 12.52 92 ARG A O 20
ATOM 17732 N N . SER A 1 48 ? -14.406 25.100 -7.025 1.00 13.42 93 SER A N 20
ATOM 17733 C CA . SER A 1 48 ? -15.170 24.138 -7.811 1.00 5.11 93 SER A CA 20
ATOM 17734 C C . SER A 1 48 ? -16.621 24.085 -7.344 1.00 21.42 93 SER A C 20
ATOM 17735 O O . SER A 1 48 ? -16.986 24.698 -6.341 1.00 52.40 93 SER A O 20
ATOM 17743 N N . LYS A 1 49 ? -17.445 23.346 -8.079 1.00 33.34 94 LYS A N 20
ATOM 17744 C CA . LYS A 1 49 ? -18.857 23.209 -7.741 1.00 73.05 94 LYS A CA 20
ATOM 17745 C C . LYS A 1 49 ? -19.373 21.822 -8.111 1.00 20.23 94 LYS A C 20
ATOM 17746 O O . LYS A 1 49 ? -19.315 21.415 -9.272 1.00 12.43 94 LYS A O 20
ATOM 17765 N N . CYS A 1 50 ? -19.878 21.099 -7.116 1.00 54.44 95 CYS A N 20
ATOM 17766 C CA . CYS A 1 50 ? -20.406 19.758 -7.336 1.00 43.12 95 CYS A CA 20
ATOM 17767 C C . CYS A 1 50 ? -21.779 19.601 -6.690 1.00 31.10 95 CYS A C 20
ATOM 17768 O O . CYS A 1 50 ? -22.081 18.567 -6.094 1.00 13.02 95 CYS A O 20
ATOM 17775 N N . ARG A 1 51 ? -22.607 20.634 -6.813 1.00 65.42 96 ARG A N 20
ATOM 17776 C CA . ARG A 1 51 ? -23.947 20.611 -6.241 1.00 32.12 96 ARG A CA 20
ATOM 17777 C C . ARG A 1 51 ? -23.896 20.301 -4.748 1.00 4.25 96 ARG A C 20
ATOM 17778 O O . ARG A 1 51 ? -24.851 19.771 -4.180 1.00 44.10 96 ARG A O 20
ATOM 17799 N N . SER A 1 52 ? -22.774 20.635 -4.117 1.00 41.45 97 SER A N 20
ATOM 17800 C CA . SER A 1 52 ? -22.596 20.389 -2.691 1.00 42.13 97 SER A CA 20
ATOM 17801 C C . SER A 1 52 ? -21.817 21.526 -2.037 1.00 12.23 97 SER A C 20
ATOM 17802 O O . SER A 1 52 ? -20.910 21.293 -1.237 1.00 44.31 97 SER A O 20
ATOM 17810 N N . LEU A 1 53 ? -22.178 22.757 -2.382 1.00 13.12 98 LEU A N 20
ATOM 17811 C CA . LEU A 1 53 ? -21.515 23.933 -1.829 1.00 25.44 98 LEU A CA 20
ATOM 17812 C C . LEU A 1 53 ? -22.310 24.509 -0.662 1.00 33.53 98 LEU A C 20
ATOM 17813 O O . LEU A 1 53 ? -21.754 24.814 0.392 1.00 25.20 98 LEU A O 20
ATOM 17829 N N . GLY A 1 54 ? -23.618 24.652 -0.857 1.00 44.51 99 GLY A N 20
ATOM 17830 C CA . GLY A 1 54 ? -24.469 25.189 0.188 1.00 12.32 99 GLY A CA 20
ATOM 17831 C C . GLY A 1 54 ? -25.124 26.497 -0.212 1.00 30.43 99 GLY A C 20
ATOM 17832 O O . GLY A 1 54 ? -24.489 27.551 -0.183 1.00 30.12 99 GLY A O 20
ATOM 17836 N N . ARG A 1 55 ? -26.397 26.428 -0.587 1.00 40.44 100 ARG A N 20
ATOM 17837 C CA . ARG A 1 55 ? -27.137 27.615 -0.998 1.00 11.51 100 ARG A CA 20
ATOM 17838 C C . ARG A 1 55 ? -27.892 28.220 0.182 1.00 10.51 100 ARG A C 20
ATOM 17839 O O . ARG A 1 55 ? -29.082 27.964 0.368 1.00 61.44 100 ARG A O 20
ATOM 17860 N N . ILE A 1 56 ? -27.192 29.024 0.976 1.00 34.22 101 ILE A N 20
ATOM 17861 C CA . ILE A 1 56 ? -27.797 29.665 2.137 1.00 2.13 101 ILE A CA 20
ATOM 17862 C C . ILE A 1 56 ? -28.509 30.955 1.744 1.00 33.31 101 ILE A C 20
ATOM 17863 O O . ILE A 1 56 ? -29.110 31.627 2.583 1.00 25.53 101 ILE A O 20
ATOM 17879 N N . LYS A 1 57 ? -28.441 31.295 0.461 1.00 23.44 102 LYS A N 20
ATOM 17880 C CA . LYS A 1 57 ? -29.081 32.502 -0.046 1.00 15.10 102 LYS A CA 20
ATOM 17881 C C . LYS A 1 57 ? -30.590 32.309 -0.164 1.00 10.15 102 LYS A C 20
ATOM 17882 O O . LYS A 1 57 ? -31.368 33.016 0.478 1.00 22.44 102 LYS A O 20
#

Sequence (57 aa):
GSNPDPQEVQRALARILCALGELDKLVKDQANAGQQEFKLPKDFTGRSKCRSLGRIKGSNPDPQEVQRALARILCALGELDKLVKDQANAGQQEFKLPKDFTGRSKCRSLGRIKGSNPDPQEVQRALARILCALGELDKLVKDQANAGQQEFKLPKDFTGRSKCRSLGRIKGSNPDPQEVQRALARILCALGELDKLVKDQANAGQQEFKLPKDFTGRSKCRSLGRIKGSNPDPQEVQRALARILCALGELDKLVKDQANAGQQEFKLPKDFTGRSKCRSLGRIKGSNPDPQEVQRALARILCALGELDKLVKDQANAGQQEFKLPKDFTGRSKCRSLGRIKGSNPDPQEVQRALARILCALGELDKLVKDQANAGQQEFKLPKDFTGRSKCRSLGRIKGSNPDPQEVQRALARILCALGELDKLVKDQANAGQQEFKLPKDFTGRSKCRSLGRIKGSNPDPQEVQRALARILCALGELDKLVKDQANAGQQEFKLPKDFTGRSKCRSLGRIKGSNPDPQEVQRALARILCALGELDKLVKDQANAGQQEFKLPKDFTGRSKCRSLGRIKGSNPDPQEVQRALARILCALGELDKLVKDQANAGQQEFKLPKDFTGRSKCRSLGRIKGSNPDPQEVQRALARILCALGELDKLVKDQANAGQQEFKLPKDFTGRSKCRSLGRIKGSNPDPQEVQRALARILCALGELDKLVKDQANAGQQEFKLPKDFTGRSKCRSLGRIKGSNPDPQEVQRALARILCALGELDKLVKDQANAGQQEFKLPKDFTGRSKCRSLGRIKGSNPDPQEVQRALARILCALGELDKLVKDQANAGQQEFKLPKDFTGRSKCRSLGRIKGSNPDPQEVQRALARILCALGELDKLVKDQANAGQQEFKLPKDFTGRSKCRSLGRIKGSNPDPQEVQRALARILCALGELDKLVKDQANAGQQEFKLPKDFTGRSKCRSLGRIKGSNPDPQEVQRALARILCALGELDKLVKDQANAGQQEFKLPKDFTGRSKCRSLGRIKGSNPDPQEVQRALARILCALGELDKLVKDQANAGQQEFKLPKDFTGRSKCRSLGRIKGSNPDPQEVQRALARILCALGELDKLVKDQANAGQQEFKLPKDFTGRSKCRSLGRIK

Organism: Mus musculus (NCBI:txid10090)

Foldseek 3Di:
DPDDALVVLVVLLLCCQVPPPCSCVRCVVCVVVNPRNHPDDSVVSLPDDHPRNDDPD